Protein AF-A0A2U1P3Z8-F1 (afdb_monomer_lite)

Secondary structure (DSSP, 8-state):
-TTTHHHHHHHHHHHHHHHHHHHHHHHHHTTSTTHHHHHHHHHHHHHHHHHHHTTSPPPB-TTS-B---HHHHHHHHHHHHHHHHHHHHHHHHHHHSS-SS-HHHHTHHHHHHHHHHHHHHHHHHHHHSPPTTS---HHHHHHHHHHHHHHHHHHHHHHHHHHHHHHTTS----SS-S----GGG---------------------------------------TTTTHHHHTTHHHHHHHHHHHHHHHGGGSSSS-TT--HHHHHHHHHHHHHHHHHHHHHHHHHHHHHHH------THHHHHHHHHHHHTHHHHHHTTTS-TT---SHHHHHHHHHHTTS-----SSTTS-HHHHTTS-HHHHHHHHHHHHHHHHHHHHHHHHHHHHHHHHHHHHHB-TTTSSSB--EEEETT----B-HHHHTT-SB-TTT--B--EEEE--S-----------SPPPS-HHHHHHHHHHHHHHHHHHHHHHHHHHHHHHT--S------HHHHHHHHTPBPSSSTT-SBSSHHHHHHHHHT--TTS--S-SSS--HHHHHHHHHHHHHHHHHTT--TTT----GGGGGGGTS-GGGPPTTHHHHHHHHHHHHHHTT----TT-HHHHHHHHHHHHHHHHS-HHHHTTS--GGGGGGGG-SS--HHHHGGG--TTSSBTTBHHHHHHHHHHH--HHHHHHHHHHHHHHTT-S-TTS--SS--SSS--HHHHHHHHHHHHHHTT-GGG-HHHHHHHHHHHHHT--TT---SSTT-SS--HHHHHHHHHHHHHTT----GGGGGGGEETTEE-SSTT-----HHHHHHHHHHHTTPPTT-HHHHHHHHHHHHHHHHHHHTT----SSEE-S-HHHHHHHHHHS-TTT--HHHHHHHHHHH--TT--EEESSSEE--TTTS-HHHHHHHHHHHHHHHHHHHHHHHHHHHHHHHT---GGGHHHHHHHHHHHHHHS--GGGHHHHHHHHHHHHHHHHHHHHHTSTT--HHHHHHHHHHHH-TT-------TTHHHHHHHHHHHHHHHHHHHHHH----HHHHHHHTT-GGGTTT---GGGTTTTSS--HHHHHHHHHHHHHHHHHHHHTTS---HHHHHHHHHHHHTT---SSHHHH-HHHHHHHHHHHHHHHHHHH-TTS---HHHHHHHHHHHHHHH---TT---HHHHHHHHHHHHHHHHHHHS-HHHHHHHHIIIIIS---

InterPro domains:
  IPR001841 Zinc finger, RING-type [PS50089] (400-435)
  IPR001841 Zinc finger, RING-type [SM00184] (400-434)
  IPR001906 Terpene synthase, N-terminal domain [PF01397] (657-872)
  IPR008930 Terpenoid cyclases/protein prenyltransferase alpha-alpha toroid [SSF48239] (502-582)
  IPR008930 Terpenoid cyclases/protein prenyltransferase alpha-alpha toroid [SSF48239] (668-897)
  IPR008949 Isoprenoid synthase domain superfamily [G3DSA:1.10.600.10] (926-1214)
  IPR008949 Isoprenoid synthase domain superfamily [SSF48576] (912-1054)
  IPR013083 Zinc finger, RING/FYVE/PHD-type [G3DSA:3.30.40.10] (374-445)
  IPR019396 Transmembrane Fragile-X-F-associated protein [PF10269] (37-272)
  IPR036965 Terpene synthase, N-terminal domain superfamily [G3DSA:1.50.10.130] (487-924)
  IPR050148 Terpene synthase-like [PTHR31739] (482-1212)

pLDDT: mean 71.17, std 22.82, range [20.58, 98.5]

Organism: Artemisia annua (NCBI:txid35608)

Structure (mmCIF, N/CA/C/O backbone):
data_AF-A0A2U1P3Z8-F1
#
_entry.id   AF-A0A2U1P3Z8-F1
#
loop_
_atom_site.group_PDB
_atom_site.id
_atom_site.type_symbol
_atom_site.label_atom_id
_atom_site.label_alt_id
_atom_site.label_comp_id
_atom_site.label_asym_id
_atom_site.label_entity_id
_atom_site.label_seq_id
_atom_site.pdbx_PDB_ins_code
_atom_site.Cartn_x
_atom_site.Cartn_y
_atom_site.Cartn_z
_atom_site.occupancy
_atom_site.B_iso_or_equiv
_atom_site.auth_seq_id
_atom_site.auth_comp_id
_atom_site.auth_asym_id
_atom_site.auth_atom_id
_atom_site.pdbx_PDB_model_num
ATOM 1 N N . MET A 1 1 ? 6.548 68.077 -10.797 1.00 31.86 1 MET A N 1
ATOM 2 C CA . MET A 1 1 ? 7.084 68.105 -9.412 1.00 31.86 1 MET A CA 1
ATOM 3 C C . MET A 1 1 ? 6.502 69.211 -8.514 1.00 31.86 1 MET A C 1
ATOM 5 O O . MET A 1 1 ? 6.362 68.967 -7.325 1.00 31.86 1 MET A O 1
ATOM 9 N N . ALA A 1 2 ? 6.045 70.367 -9.019 1.00 26.73 2 ALA A N 1
ATOM 10 C CA . ALA A 1 2 ? 5.420 71.408 -8.175 1.00 26.73 2 ALA A CA 1
ATOM 11 C C . ALA A 1 2 ? 3.993 71.084 -7.656 1.00 26.73 2 ALA A C 1
ATOM 13 O O . ALA A 1 2 ? 3.567 71.629 -6.643 1.00 26.73 2 ALA A O 1
ATOM 14 N N . HIS A 1 3 ? 3.268 70.148 -8.283 1.00 24.98 3 HIS A N 1
ATOM 15 C CA . HIS A 1 3 ? 1.907 69.772 -7.858 1.00 24.98 3 HIS A CA 1
ATOM 16 C C . HIS A 1 3 ? 1.846 68.781 -6.677 1.00 24.98 3 HIS A C 1
ATOM 18 O O . HIS A 1 3 ? 0.781 68.594 -6.092 1.00 24.98 3 HIS A O 1
ATOM 24 N N . TRP A 1 4 ? 2.977 68.169 -6.302 1.00 29.59 4 TRP A N 1
ATOM 25 C CA . TRP A 1 4 ? 3.056 67.166 -5.226 1.00 29.59 4 TRP A CA 1
ATOM 26 C C . TRP A 1 4 ? 3.612 67.722 -3.904 1.00 29.59 4 TRP A C 1
ATOM 28 O O . TRP A 1 4 ? 3.201 67.271 -2.834 1.00 29.59 4 TRP A O 1
ATOM 38 N N . GLY A 1 5 ? 4.431 68.781 -3.944 1.00 29.20 5 GLY A N 1
ATOM 39 C CA . GLY A 1 5 ? 4.893 69.490 -2.738 1.00 29.20 5 GLY A CA 1
ATOM 40 C C . GLY A 1 5 ? 3.760 70.143 -1.927 1.00 29.20 5 GLY A C 1
ATOM 41 O O . GLY A 1 5 ? 3.872 70.308 -0.714 1.00 29.20 5 GLY A O 1
ATOM 42 N N . PHE A 1 6 ? 2.621 70.430 -2.567 1.00 27.19 6 PHE A N 1
ATOM 43 C CA . PHE A 1 6 ? 1.450 71.038 -1.924 1.00 27.19 6 PHE A CA 1
ATOM 44 C C . PHE A 1 6 ? 0.571 70.043 -1.136 1.00 27.19 6 PHE A C 1
ATOM 46 O O . PHE A 1 6 ? -0.261 70.464 -0.331 1.00 27.19 6 PHE A O 1
ATOM 53 N N . ARG A 1 7 ? 0.739 68.722 -1.330 1.00 29.92 7 ARG A N 1
ATOM 54 C CA . ARG A 1 7 ? 0.010 67.688 -0.561 1.00 29.92 7 ARG A CA 1
ATOM 55 C C . ARG A 1 7 ? 0.730 67.305 0.734 1.00 29.92 7 ARG A C 1
ATOM 57 O O . ARG A 1 7 ? 0.077 67.175 1.767 1.00 29.92 7 ARG A O 1
ATOM 64 N N . LEU A 1 8 ? 2.061 67.224 0.728 1.00 30.48 8 LEU A N 1
ATOM 65 C CA . LEU A 1 8 ? 2.856 66.881 1.920 1.00 30.48 8 LEU A CA 1
ATOM 66 C C . LEU A 1 8 ? 2.805 67.963 3.016 1.00 30.48 8 LEU A C 1
ATOM 68 O O . LEU A 1 8 ? 2.735 67.631 4.201 1.00 30.48 8 LEU A O 1
ATOM 72 N N . SER A 1 9 ? 2.744 69.251 2.653 1.00 30.84 9 SER A N 1
ATOM 73 C CA . SER A 1 9 ? 2.569 70.331 3.640 1.00 30.84 9 SER A CA 1
ATOM 74 C C . SER A 1 9 ? 1.167 70.332 4.264 1.00 30.84 9 SER A C 1
ATOM 76 O O . SER A 1 9 ? 1.042 70.506 5.475 1.00 30.84 9 SER A O 1
ATOM 78 N N . LYS A 1 10 ? 0.117 70.033 3.481 1.00 33.22 10 LYS A N 1
ATOM 79 C CA . LYS A 1 10 ? -1.251 69.829 3.993 1.00 33.22 10 LYS A CA 1
ATOM 80 C C . LYS A 1 10 ? -1.338 68.652 4.966 1.00 33.22 10 LYS A C 1
ATOM 82 O O . LYS A 1 10 ? -2.007 68.776 5.984 1.00 33.22 10 LYS A O 1
ATOM 87 N N . THR A 1 11 ? -0.597 67.572 4.714 1.00 37.16 11 THR A N 1
ATOM 88 C CA . THR A 1 11 ? -0.601 66.374 5.574 1.00 37.16 11 THR A CA 1
ATOM 89 C C . THR A 1 11 ? 0.051 66.654 6.938 1.00 37.16 11 THR A C 1
ATOM 91 O O . THR A 1 11 ? -0.507 66.299 7.972 1.00 37.16 11 THR A O 1
ATOM 94 N N . LYS A 1 12 ? 1.174 67.394 6.984 1.00 35.19 12 LYS A N 1
ATOM 95 C CA . LYS A 1 12 ? 1.782 67.864 8.252 1.00 35.19 12 LYS A CA 1
ATOM 96 C C . LYS A 1 12 ? 0.867 68.817 9.035 1.00 35.19 12 LYS A C 1
ATOM 98 O O . LYS A 1 12 ? 0.820 68.759 10.263 1.00 35.19 12 LYS A O 1
ATOM 103 N N . VAL A 1 13 ? 0.127 69.683 8.338 1.00 37.91 13 VAL A N 1
ATOM 104 C CA . VAL A 1 13 ? -0.835 70.612 8.957 1.00 37.91 13 VAL A CA 1
ATOM 105 C C . VAL A 1 13 ? -2.068 69.874 9.497 1.00 37.91 13 VAL A C 1
ATOM 107 O O . VAL A 1 13 ? -2.564 70.242 10.561 1.00 37.91 13 VAL A O 1
ATOM 110 N N . GLU A 1 14 ? -2.539 68.822 8.823 1.00 39.34 14 GLU A N 1
ATOM 111 C CA . GLU A 1 14 ? -3.653 67.981 9.284 1.00 39.34 14 GLU A CA 1
ATOM 112 C C . GLU A 1 14 ? -3.278 67.108 10.487 1.00 39.34 14 GLU A C 1
ATOM 114 O O . GLU A 1 14 ? -4.043 67.073 11.451 1.00 39.34 14 GLU A O 1
ATOM 119 N N . VAL A 1 15 ? -2.077 66.518 10.516 1.00 38.97 15 VAL A N 1
ATOM 120 C CA . VAL A 1 15 ? -1.568 65.770 11.685 1.00 38.97 15 VAL A CA 1
ATOM 121 C C . VAL A 1 15 ? -1.475 66.677 12.919 1.00 38.97 15 VAL A C 1
ATOM 123 O O . VAL A 1 15 ? -2.036 66.353 13.963 1.00 38.97 15 VAL A O 1
ATOM 126 N N . GLY A 1 16 ? -0.916 67.886 12.789 1.00 39.03 16 GLY A N 1
ATOM 127 C CA . GLY A 1 16 ? -0.881 68.869 13.885 1.00 39.03 16 GLY A CA 1
ATOM 128 C C . GLY A 1 16 ? -2.251 69.464 14.270 1.00 39.03 16 GLY A C 1
ATOM 129 O O . GLY A 1 16 ? -2.375 70.168 15.282 1.00 39.03 16 GLY A O 1
ATOM 130 N N . ARG A 1 17 ? -3.301 69.232 13.468 1.00 40.62 17 ARG A N 1
ATOM 131 C CA . ARG A 1 17 ? -4.697 69.593 13.777 1.00 40.62 17 ARG A CA 1
ATOM 132 C C . ARG A 1 17 ? -5.398 68.451 14.514 1.00 40.62 17 ARG A C 1
ATOM 134 O O . ARG A 1 17 ? -6.093 68.724 15.489 1.00 40.62 17 ARG A O 1
ATOM 141 N N . ILE A 1 18 ? -5.145 67.205 14.114 1.00 42.19 18 ILE A N 1
ATOM 142 C CA . ILE A 1 18 ? -5.595 65.981 14.793 1.00 42.19 18 ILE A CA 1
ATOM 143 C C . ILE A 1 18 ? -4.967 65.885 16.189 1.00 42.19 18 ILE A C 1
ATOM 145 O O . ILE A 1 18 ? -5.701 65.719 17.157 1.00 42.19 18 ILE A O 1
ATOM 149 N N . GLU A 1 19 ? -3.661 66.132 16.337 1.00 41.91 19 GLU A N 1
ATOM 150 C CA . GLU A 1 19 ? -2.987 66.177 17.647 1.00 41.91 19 GLU A CA 1
ATOM 151 C C . GLU A 1 19 ? -3.601 67.231 18.585 1.00 41.91 19 GLU A C 1
ATOM 153 O O . GLU A 1 19 ? -3.807 66.973 19.770 1.00 41.91 19 GLU A O 1
ATOM 158 N N . ARG A 1 20 ? -3.980 68.409 18.066 1.00 44.94 20 ARG A N 1
ATOM 159 C CA . ARG A 1 20 ? -4.660 69.459 18.851 1.00 44.94 20 ARG A CA 1
ATOM 160 C C . ARG A 1 20 ? -6.109 69.118 19.204 1.00 44.94 20 ARG A C 1
ATOM 162 O O . ARG A 1 20 ? -6.581 69.528 20.266 1.00 44.94 20 ARG A O 1
ATOM 169 N N . ILE A 1 21 ? -6.815 68.390 18.338 1.00 47.25 21 ILE A N 1
ATOM 170 C CA . ILE A 1 21 ? -8.168 67.885 18.607 1.00 47.25 21 ILE A CA 1
ATOM 171 C C . ILE A 1 21 ? -8.102 66.792 19.675 1.00 47.25 21 ILE A C 1
ATOM 173 O O . ILE A 1 21 ? -8.837 66.887 20.653 1.00 47.25 21 ILE A O 1
ATOM 177 N N . MET A 1 22 ? -7.168 65.844 19.562 1.00 41.19 22 MET A N 1
ATOM 178 C CA . MET A 1 22 ? -6.909 64.808 20.567 1.00 41.19 22 MET A CA 1
ATOM 179 C C . MET A 1 22 ? -6.456 65.404 21.904 1.00 41.19 22 MET A C 1
ATOM 181 O O . MET A 1 22 ? -6.920 64.958 22.947 1.00 41.19 22 MET A O 1
ATOM 185 N N . TYR A 1 23 ? -5.648 66.469 21.898 1.00 44.66 23 TYR A N 1
ATOM 186 C CA . TYR A 1 23 ? -5.269 67.210 23.107 1.00 44.66 23 TYR A CA 1
ATOM 187 C C . TYR A 1 23 ? -6.479 67.880 23.784 1.00 44.66 23 TYR A C 1
ATOM 189 O O . TYR A 1 23 ? -6.663 67.764 24.995 1.00 44.66 23 TYR A O 1
ATOM 197 N N . LYS A 1 24 ? -7.366 68.531 23.015 1.00 45.19 24 LYS A N 1
ATOM 198 C CA . LYS A 1 24 ? -8.609 69.123 23.550 1.00 45.19 24 LYS A CA 1
ATOM 199 C C . LYS A 1 24 ? -9.623 68.071 24.015 1.00 45.19 24 LYS A C 1
ATOM 201 O O . LYS A 1 24 ? -10.325 68.318 24.996 1.00 45.19 24 LYS A O 1
ATOM 206 N N . PHE A 1 25 ? -9.701 66.923 23.342 1.00 47.19 25 PHE A N 1
ATOM 207 C CA . PHE A 1 25 ? -10.557 65.799 23.734 1.00 47.19 25 PHE A CA 1
ATOM 208 C C . PHE A 1 25 ? -10.022 65.121 25.006 1.00 47.19 25 PHE A C 1
ATOM 210 O O . PHE A 1 25 ? -10.767 64.958 25.970 1.00 47.19 25 PHE A O 1
ATOM 217 N N . GLY A 1 26 ? -8.716 64.842 25.067 1.00 43.22 26 GLY A N 1
ATOM 218 C CA . GLY A 1 26 ? -8.029 64.266 26.226 1.00 43.22 26 GLY A CA 1
ATOM 219 C C . GLY A 1 26 ? -8.114 65.142 27.479 1.00 43.22 26 GLY A C 1
ATOM 220 O O . GLY A 1 26 ? -8.424 64.639 28.556 1.00 43.22 26 GLY A O 1
ATOM 221 N N . CYS A 1 27 ? -7.959 66.465 27.347 1.00 43.47 27 CYS A N 1
ATOM 222 C CA . CYS A 1 27 ? -8.132 67.396 28.469 1.00 43.47 27 CYS A CA 1
ATOM 223 C C . CYS A 1 27 ? -9.586 67.491 28.969 1.00 43.47 27 CYS A C 1
ATOM 225 O O . CYS A 1 27 ? -9.796 67.701 30.161 1.00 43.47 27 CYS A O 1
ATOM 227 N N . LYS A 1 28 ? -10.597 67.303 28.102 1.00 45.34 28 LYS A N 1
ATOM 228 C CA . LYS A 1 28 ? -12.017 67.252 28.512 1.00 45.34 28 LYS A CA 1
ATOM 229 C C . LYS A 1 28 ? -12.404 65.924 29.173 1.00 45.34 28 LYS A C 1
ATOM 231 O O . LYS A 1 28 ? -13.257 65.916 30.054 1.00 45.34 28 LYS A O 1
ATOM 236 N N . LEU A 1 29 ? -11.768 64.817 28.788 1.00 43.97 29 LEU A N 1
ATOM 237 C CA . LEU A 1 29 ? -11.979 63.496 29.392 1.00 43.97 29 LEU A CA 1
ATOM 238 C C . LEU A 1 29 ? -11.252 63.314 30.742 1.00 43.97 29 LEU A C 1
ATOM 240 O O . LEU A 1 29 ? -11.633 62.445 31.518 1.00 43.97 29 LEU A O 1
ATOM 244 N N . ALA A 1 30 ? -10.272 64.152 31.087 1.00 40.91 30 ALA A N 1
ATOM 245 C CA . ALA A 1 30 ? -9.436 64.013 32.289 1.00 40.91 30 ALA A CA 1
ATOM 246 C C . ALA A 1 30 ? -10.121 64.306 33.654 1.00 40.91 30 ALA A C 1
ATOM 248 O O . ALA A 1 30 ? -9.448 64.292 34.685 1.00 40.91 30 ALA A O 1
ATOM 249 N N . SER A 1 31 ? -11.436 64.558 33.700 1.00 45.25 31 SER A N 1
ATOM 250 C CA . SER A 1 31 ? -12.157 64.989 34.916 1.00 45.25 31 SER A CA 1
ATOM 251 C C . SER A 1 31 ? -12.690 63.853 35.820 1.00 45.25 31 SER A C 1
ATOM 253 O O . SER A 1 31 ? -13.350 64.142 36.817 1.00 45.25 31 SER A O 1
ATOM 255 N N . ILE A 1 32 ? -12.440 62.569 35.523 1.00 51.41 32 ILE A N 1
ATOM 256 C CA . ILE A 1 32 ? -12.967 61.427 36.309 1.00 51.41 32 ILE A CA 1
ATOM 257 C C . ILE A 1 32 ? -11.825 60.462 36.681 1.00 51.41 32 ILE A C 1
ATOM 259 O O . ILE A 1 32 ? -11.015 60.098 35.833 1.00 51.41 32 ILE A O 1
ATOM 263 N N . ARG A 1 33 ? -11.746 60.042 37.958 1.00 49.31 33 ARG A N 1
ATOM 264 C CA . ARG A 1 33 ? -10.599 59.338 38.591 1.00 49.31 33 ARG A CA 1
ATOM 265 C C . ARG A 1 33 ? -10.062 58.106 37.839 1.00 49.31 33 ARG A C 1
ATOM 267 O O . ARG A 1 33 ? -8.851 57.905 37.836 1.00 49.31 33 ARG A O 1
ATOM 274 N N . ILE A 1 34 ? -10.914 57.318 37.178 1.00 51.34 34 ILE A N 1
ATOM 275 C CA . ILE A 1 34 ? -10.508 56.120 36.409 1.00 51.34 34 ILE A CA 1
ATOM 276 C C . ILE A 1 34 ? -9.745 56.491 35.118 1.00 51.34 34 ILE A C 1
ATOM 278 O O . ILE A 1 34 ? -8.896 55.734 34.651 1.00 51.34 34 ILE A O 1
ATOM 282 N N . LYS A 1 35 ? -9.937 57.710 34.597 1.00 50.84 35 LYS A N 1
ATOM 283 C CA . LYS A 1 35 ? -9.361 58.179 33.326 1.00 50.84 35 LYS A CA 1
ATOM 284 C C . LYS A 1 35 ? -7.888 58.593 33.417 1.00 50.84 35 LYS A C 1
ATOM 286 O O . LYS A 1 35 ? -7.249 58.755 32.390 1.00 50.84 35 LYS A O 1
ATOM 291 N N . ARG A 1 36 ? -7.288 58.715 34.608 1.00 53.78 36 ARG A N 1
ATOM 292 C CA . ARG A 1 36 ? -5.839 59.002 34.737 1.00 53.78 36 ARG A CA 1
ATOM 293 C C . ARG A 1 36 ? -4.951 57.764 34.604 1.00 53.78 36 ARG A C 1
ATOM 295 O O . ARG A 1 36 ? -3.841 57.884 34.103 1.00 53.78 36 ARG A O 1
ATOM 302 N N . ILE A 1 37 ? -5.433 56.601 35.039 1.00 56.62 37 ILE A N 1
ATOM 303 C CA . ILE A 1 37 ? -4.624 55.373 35.130 1.00 56.62 37 ILE A CA 1
ATOM 304 C C . ILE A 1 37 ? -4.444 54.724 33.753 1.00 56.62 37 ILE A C 1
ATOM 306 O O . ILE A 1 37 ? -3.357 54.255 33.441 1.00 56.62 37 ILE A O 1
ATOM 310 N N . VAL A 1 38 ? -5.484 54.753 32.914 1.00 55.78 38 VAL A N 1
ATOM 311 C CA . VAL A 1 38 ? -5.453 54.133 31.577 1.00 55.78 38 VAL A CA 1
ATOM 312 C C . VAL A 1 38 ? -4.895 55.090 30.517 1.00 55.78 38 VAL A C 1
ATOM 314 O O . VAL A 1 38 ? -4.105 54.686 29.675 1.00 55.78 38 VAL A O 1
ATOM 317 N N . PHE A 1 39 ? -5.243 56.381 30.568 1.00 55.47 39 PHE A N 1
ATOM 318 C CA . PHE A 1 39 ? -4.934 57.307 29.470 1.00 55.47 39 PHE A CA 1
ATOM 319 C C . PHE A 1 39 ? -3.538 57.935 29.560 1.00 55.47 39 PHE A C 1
ATOM 321 O O . PHE A 1 39 ? -2.990 58.329 28.534 1.00 55.47 39 PHE A O 1
ATOM 328 N N . PHE A 1 40 ? -2.948 58.050 30.756 1.00 60.91 40 PHE A N 1
ATOM 329 C CA . PHE A 1 40 ? -1.621 58.656 30.914 1.00 60.91 40 PHE A CA 1
ATOM 330 C C . PHE A 1 40 ? -0.487 57.791 30.326 1.00 60.91 40 PHE A C 1
ATOM 332 O O . PHE A 1 40 ? 0.316 58.349 29.577 1.00 60.91 40 PHE A O 1
ATOM 339 N N . PRO A 1 41 ? -0.422 56.461 30.562 1.00 59.53 41 PRO A N 1
ATOM 340 C CA . PRO A 1 41 ? 0.585 55.596 29.936 1.00 59.53 41 PRO A CA 1
ATOM 341 C C . PRO A 1 41 ? 0.445 55.540 28.413 1.00 59.53 41 PRO A C 1
ATOM 343 O O . PRO A 1 41 ? 1.442 55.644 27.702 1.00 59.53 41 PRO A O 1
ATOM 346 N N . LEU A 1 42 ? -0.796 55.469 27.924 1.00 56.94 42 LEU A N 1
ATOM 347 C CA . LEU A 1 42 ? -1.133 55.482 26.500 1.00 56.94 42 LEU A CA 1
ATOM 348 C C . LEU A 1 42 ? -0.654 56.783 25.834 1.00 56.94 42 LEU A C 1
ATOM 350 O O . LEU A 1 42 ? 0.054 56.773 24.831 1.00 56.94 42 LEU A O 1
ATOM 354 N N . PHE A 1 43 ? -0.956 57.929 26.452 1.00 59.41 43 PHE A N 1
ATOM 355 C CA . PHE A 1 43 ? -0.505 59.237 25.981 1.00 59.41 43 PHE A CA 1
ATOM 356 C C . PHE A 1 43 ? 1.028 59.375 25.994 1.00 59.41 43 PHE A C 1
ATOM 358 O O . PHE A 1 43 ? 1.602 59.892 25.034 1.00 59.41 43 PHE A O 1
ATOM 365 N N . LEU A 1 44 ? 1.703 58.890 27.046 1.00 58.25 44 LEU A N 1
ATOM 366 C CA . LEU A 1 44 ? 3.168 58.913 27.149 1.00 58.25 44 LEU A CA 1
ATOM 367 C C . LEU A 1 44 ? 3.823 58.037 26.069 1.00 58.25 44 LEU A C 1
ATOM 369 O O . LEU A 1 44 ? 4.800 58.454 25.448 1.00 58.25 44 LEU A O 1
ATOM 373 N N . PHE A 1 45 ? 3.249 56.859 25.809 1.00 59.59 45 PHE A N 1
ATOM 374 C CA . PHE A 1 45 ? 3.668 55.950 24.746 1.00 59.59 45 PHE A CA 1
ATOM 375 C C . PHE A 1 45 ? 3.607 56.619 23.374 1.00 59.59 45 PHE A C 1
ATOM 377 O O . PHE A 1 45 ? 4.610 56.645 22.661 1.00 59.59 45 PHE A O 1
ATOM 384 N N . HIS A 1 46 ? 2.494 57.269 23.033 1.00 53.94 46 HIS A N 1
ATOM 385 C CA . HIS A 1 46 ? 2.380 57.970 21.754 1.00 53.94 46 HIS A CA 1
ATOM 386 C C . HIS A 1 46 ? 3.312 59.181 21.648 1.00 53.94 46 HIS A C 1
ATOM 388 O O . HIS A 1 46 ? 3.900 59.387 20.590 1.00 53.94 46 HIS A O 1
ATOM 394 N N . LEU A 1 47 ? 3.513 59.951 22.724 1.00 53.47 47 LEU A N 1
ATOM 395 C CA . LEU A 1 47 ? 4.414 61.109 22.712 1.00 53.47 47 LEU A CA 1
ATOM 396 C C . LEU A 1 47 ? 5.879 60.706 22.448 1.00 53.47 47 LEU A C 1
ATOM 398 O O . LEU A 1 47 ? 6.589 61.402 21.718 1.00 53.47 47 LEU A O 1
ATOM 402 N N . VAL A 1 48 ? 6.323 59.586 23.028 1.00 54.16 48 VAL A N 1
ATOM 403 C CA . VAL A 1 48 ? 7.695 59.065 22.893 1.00 54.16 48 VAL A CA 1
ATOM 404 C C . VAL A 1 48 ? 7.892 58.368 21.542 1.00 54.16 48 VAL A C 1
ATOM 406 O O . VAL A 1 48 ? 8.874 58.643 20.851 1.00 54.16 48 VAL A O 1
ATOM 409 N N . VAL A 1 49 ? 6.939 57.535 21.112 1.00 50.59 49 VAL A N 1
ATOM 410 C CA . VAL A 1 49 ? 7.021 56.790 19.843 1.00 50.59 49 VAL A CA 1
ATOM 411 C C . VAL A 1 49 ? 6.844 57.708 18.628 1.00 50.59 49 VAL A C 1
ATOM 413 O O . VAL A 1 49 ? 7.578 57.565 17.648 1.00 50.59 49 VAL A O 1
ATOM 416 N N . ALA A 1 50 ? 5.943 58.697 18.685 1.00 44.22 50 ALA A N 1
ATOM 417 C CA . ALA A 1 50 ? 5.774 59.669 17.603 1.00 44.22 50 ALA A CA 1
ATOM 418 C C . ALA A 1 50 ? 7.040 60.526 17.415 1.00 44.22 50 ALA A C 1
ATOM 420 O O . ALA A 1 50 ? 7.517 60.680 16.292 1.00 44.22 50 ALA A O 1
ATOM 421 N N . ARG A 1 51 ? 7.665 61.016 18.497 1.00 42.91 51 ARG A N 1
ATOM 422 C CA . ARG A 1 51 ? 8.937 61.758 18.387 1.00 42.91 51 ARG A CA 1
ATOM 423 C C . ARG A 1 51 ? 10.108 60.891 17.912 1.00 42.91 51 ARG A C 1
ATOM 425 O O . ARG A 1 51 ? 10.964 61.396 17.189 1.00 42.91 51 ARG A O 1
ATOM 432 N N . GLY A 1 52 ? 10.133 59.605 18.270 1.00 42.72 52 GLY A N 1
ATOM 433 C CA . GLY A 1 52 ? 11.159 58.662 17.817 1.00 42.72 52 GLY A CA 1
ATOM 434 C C . GLY A 1 52 ? 11.074 58.304 16.327 1.00 42.72 52 GLY A C 1
ATOM 435 O O . GLY A 1 52 ? 12.111 58.149 15.687 1.00 42.72 52 GLY A O 1
ATOM 436 N N . ARG A 1 53 ? 9.863 58.215 15.752 1.00 40.53 53 ARG A N 1
ATOM 437 C CA . ARG A 1 53 ? 9.646 57.744 14.367 1.00 40.53 53 ARG A CA 1
ATOM 438 C C . ARG A 1 53 ? 9.578 58.841 13.299 1.00 40.53 53 ARG A C 1
ATOM 440 O O . ARG A 1 53 ? 10.011 58.598 12.180 1.00 40.53 53 ARG A O 1
ATOM 447 N N . PHE A 1 54 ? 9.129 60.061 13.610 1.00 33.91 54 PHE A N 1
ATOM 448 C CA . PHE A 1 54 ? 9.041 61.153 12.614 1.00 33.91 54 PHE A CA 1
ATOM 449 C C . PHE A 1 54 ? 10.377 61.867 12.310 1.00 33.91 54 PHE A C 1
ATOM 451 O O . PHE A 1 54 ? 10.384 62.922 11.674 1.00 33.91 54 PHE A O 1
ATOM 458 N N . SER A 1 55 ? 11.502 61.291 12.743 1.00 35.19 55 SER A N 1
ATOM 459 C CA . SER A 1 55 ? 12.857 61.807 12.495 1.00 35.19 55 SER A CA 1
ATOM 460 C C . SER A 1 55 ? 13.602 61.064 11.377 1.00 35.19 55 SER A C 1
ATOM 462 O O . SER A 1 55 ? 14.734 61.427 11.069 1.00 35.19 55 SER A O 1
ATOM 464 N N . LEU A 1 56 ? 13.005 60.021 10.787 1.00 32.41 56 LEU A N 1
ATOM 465 C CA . LEU A 1 56 ? 13.632 59.205 9.744 1.00 32.41 56 LEU A CA 1
ATOM 466 C C . LEU A 1 56 ? 13.086 59.585 8.354 1.00 32.41 56 LEU A C 1
ATOM 468 O O . LEU A 1 56 ? 11.875 59.786 8.217 1.00 32.41 56 LEU A O 1
ATOM 472 N N . PRO A 1 57 ? 13.945 59.723 7.326 1.00 32.53 57 PRO A N 1
ATOM 473 C CA . PRO A 1 57 ? 13.493 59.903 5.950 1.00 32.53 57 PRO A CA 1
ATOM 474 C C . PRO A 1 57 ? 12.727 58.659 5.476 1.00 32.53 57 PRO A C 1
ATOM 476 O O . PRO A 1 57 ? 13.004 57.545 5.913 1.00 32.53 57 PRO A O 1
ATOM 479 N N . ALA A 1 58 ? 11.732 58.859 4.607 1.00 36.66 58 ALA A N 1
ATOM 480 C CA . ALA A 1 58 ? 11.010 57.748 3.994 1.00 36.66 58 ALA A CA 1
ATOM 481 C C . ALA A 1 58 ? 11.963 56.925 3.098 1.00 36.66 58 ALA A C 1
ATOM 483 O O . ALA A 1 58 ? 12.834 57.525 2.463 1.00 36.66 58 ALA A O 1
ATOM 484 N N . PRO A 1 59 ? 11.802 55.594 3.040 1.00 37.72 59 PRO A N 1
ATOM 485 C CA . PRO A 1 59 ? 12.676 54.715 2.269 1.00 37.72 59 PRO A CA 1
ATOM 486 C C . PRO A 1 59 ? 12.539 54.956 0.761 1.00 37.72 59 PRO A C 1
ATOM 488 O O . PRO A 1 59 ? 11.473 55.323 0.252 1.00 37.72 59 PRO A O 1
ATOM 491 N N . SER A 1 60 ? 13.649 54.778 0.053 1.00 37.12 60 SER A N 1
ATOM 492 C CA . SER A 1 60 ? 13.769 54.929 -1.396 1.00 37.12 60 SER A CA 1
ATOM 493 C C . SER A 1 60 ? 13.308 53.652 -2.095 1.00 37.12 60 SER A C 1
ATOM 495 O O . SER A 1 60 ? 13.960 52.626 -1.975 1.00 37.12 60 SER A O 1
ATOM 497 N N . ALA A 1 61 ? 12.201 53.701 -2.843 1.00 44.84 61 ALA A N 1
ATOM 498 C CA . ALA A 1 61 ? 11.770 52.542 -3.622 1.00 44.84 61 ALA A CA 1
ATOM 499 C C . ALA A 1 61 ? 12.713 52.300 -4.822 1.00 44.84 61 ALA A C 1
ATOM 501 O O . ALA A 1 61 ? 13.350 53.252 -5.297 1.00 44.84 61 ALA A O 1
ATOM 502 N N . PRO A 1 62 ? 12.747 51.073 -5.380 1.00 42.19 62 PRO A N 1
ATOM 503 C CA . PRO A 1 62 ? 13.469 50.800 -6.616 1.00 42.19 62 PRO A CA 1
ATOM 504 C C . PRO A 1 62 ? 13.010 51.762 -7.722 1.00 42.19 62 PRO A C 1
ATOM 506 O O . PRO A 1 62 ? 11.816 52.043 -7.860 1.00 42.19 62 PRO A O 1
ATOM 509 N N . ARG A 1 63 ? 13.957 52.255 -8.531 1.00 48.09 63 ARG A N 1
ATOM 510 C CA . ARG A 1 63 ? 13.742 53.226 -9.630 1.00 48.09 63 ARG A CA 1
ATOM 511 C C . ARG A 1 63 ? 13.438 54.677 -9.196 1.00 48.09 63 ARG A C 1
ATOM 513 O O . ARG A 1 63 ? 12.634 55.353 -9.840 1.00 48.09 63 ARG A O 1
ATOM 520 N N . ASP A 1 64 ? 14.066 55.170 -8.123 1.00 43.78 64 ASP A N 1
ATOM 521 C CA . ASP A 1 64 ? 14.039 56.582 -7.666 1.00 43.78 64 ASP A CA 1
ATOM 522 C C . ASP A 1 64 ? 12.649 57.167 -7.320 1.00 43.78 64 ASP A C 1
ATOM 524 O O . ASP A 1 64 ? 12.462 58.384 -7.158 1.00 43.78 64 ASP A O 1
ATOM 528 N N . ARG A 1 65 ? 11.631 56.316 -7.149 1.00 47.47 65 ARG A N 1
ATOM 529 C CA . ARG A 1 65 ? 10.284 56.759 -6.770 1.00 47.47 65 ARG A CA 1
ATOM 530 C C . ARG A 1 65 ? 10.178 56.848 -5.248 1.00 47.47 65 ARG A C 1
ATOM 532 O O . ARG A 1 65 ? 10.243 55.857 -4.536 1.00 47.47 65 ARG A O 1
ATOM 539 N N . HIS A 1 66 ? 9.988 58.058 -4.731 1.00 47.84 66 HIS A N 1
ATOM 540 C CA . HIS A 1 66 ? 9.832 58.281 -3.293 1.00 47.84 66 HIS A CA 1
ATOM 541 C C . HIS A 1 66 ? 8.455 57.771 -2.834 1.00 47.84 66 HIS A C 1
ATOM 543 O O . HIS A 1 66 ? 7.427 58.281 -3.291 1.00 47.84 66 HIS A O 1
ATOM 549 N N . TRP A 1 67 ? 8.427 56.782 -1.936 1.00 51.53 67 TRP A N 1
ATOM 550 C CA . TRP A 1 67 ? 7.202 56.136 -1.458 1.00 51.53 67 TRP A CA 1
ATOM 551 C C . TRP A 1 67 ? 6.973 56.393 0.034 1.00 51.53 67 TRP A C 1
ATOM 553 O O . TRP A 1 67 ? 7.885 56.284 0.846 1.00 51.53 67 TRP A O 1
ATOM 563 N N . ALA A 1 68 ? 5.735 56.717 0.411 1.00 53.06 68 ALA A N 1
ATOM 564 C CA . ALA A 1 68 ? 5.333 56.848 1.808 1.00 53.06 68 ALA A CA 1
ATOM 565 C C . ALA A 1 68 ? 3.988 56.130 2.011 1.00 53.06 68 ALA A C 1
ATOM 567 O O . ALA A 1 68 ? 2.977 56.605 1.479 1.00 53.06 68 ALA A O 1
ATOM 568 N N . PRO A 1 69 ? 3.944 55.007 2.753 1.00 54.56 69 PRO A N 1
ATOM 569 C CA . PRO A 1 69 ? 2.694 54.310 3.017 1.00 54.56 69 PRO A CA 1
ATOM 570 C C . PRO A 1 69 ? 1.763 55.195 3.846 1.00 54.56 69 PRO A C 1
ATOM 572 O O . PRO A 1 69 ? 2.138 55.701 4.908 1.00 54.56 69 PRO A O 1
ATOM 575 N N . CYS A 1 70 ? 0.533 55.395 3.376 1.00 58.06 70 CYS A N 1
ATOM 576 C CA . CYS A 1 70 ? -0.433 56.222 4.084 1.00 58.06 70 CYS A CA 1
ATOM 577 C C . CYS A 1 70 ? -0.937 55.542 5.369 1.00 58.06 70 CYS A C 1
ATOM 579 O O . CYS A 1 70 ? -1.184 56.243 6.353 1.00 58.06 70 CYS A O 1
ATOM 581 N N . HIS A 1 71 ? -0.980 54.202 5.423 1.00 56.91 71 HIS A N 1
ATOM 582 C CA . HIS A 1 71 ? -1.326 53.432 6.625 1.00 56.91 71 HIS A CA 1
ATOM 583 C C . HIS A 1 71 ? -0.358 53.682 7.791 1.00 56.91 71 HIS A C 1
ATOM 585 O O . HIS A 1 71 ? -0.790 53.716 8.941 1.00 56.91 71 HIS A O 1
ATOM 591 N N . ALA A 1 72 ? 0.924 53.950 7.517 1.00 54.09 72 ALA A N 1
ATOM 592 C CA . ALA A 1 72 ? 1.907 54.286 8.549 1.00 54.09 72 ALA A CA 1
ATOM 593 C C . ALA A 1 72 ? 1.615 55.643 9.224 1.00 54.09 72 ALA A C 1
ATOM 595 O O . ALA A 1 72 ? 1.997 55.865 10.372 1.00 54.09 72 ALA A O 1
ATOM 596 N N . ILE A 1 73 ? 0.900 56.539 8.532 1.00 58.00 73 ILE A N 1
ATOM 597 C CA . ILE A 1 73 ? 0.498 57.858 9.041 1.00 58.00 73 ILE A CA 1
ATOM 598 C C . ILE A 1 73 ? -0.832 57.766 9.803 1.00 58.00 73 ILE A C 1
ATOM 600 O O . ILE A 1 73 ? -0.975 58.371 10.865 1.00 58.00 73 ILE A O 1
ATOM 604 N N . VAL A 1 74 ? -1.809 57.015 9.278 1.00 56.97 74 VAL A N 1
ATOM 605 C CA . VAL A 1 74 ? -3.171 56.953 9.849 1.00 56.97 74 VAL A CA 1
ATOM 606 C C . VAL A 1 74 ? -3.374 55.838 10.874 1.00 56.97 74 VAL A C 1
ATOM 608 O O . VAL A 1 74 ? -4.315 55.912 11.661 1.00 56.97 74 VAL A O 1
ATOM 611 N N . GLY A 1 75 ? -2.491 54.838 10.918 1.00 58.47 75 GLY A N 1
ATOM 612 C CA . GLY A 1 75 ? -2.661 53.667 11.776 1.00 58.47 75 GLY A CA 1
ATOM 613 C C . GLY A 1 75 ? -2.674 53.980 13.260 1.00 58.47 75 GLY A C 1
ATOM 614 O O . GLY A 1 75 ? -3.542 53.510 13.989 1.00 58.47 75 GLY A O 1
ATOM 615 N N . MET A 1 76 ? -1.770 54.852 13.703 1.00 56.28 76 MET A N 1
ATOM 616 C CA . MET A 1 76 ? -1.718 55.251 15.106 1.00 56.28 76 MET A CA 1
ATOM 617 C C . MET A 1 76 ? -2.982 56.028 15.539 1.00 56.28 76 MET A C 1
ATOM 619 O O . MET A 1 76 ? -3.612 55.616 16.512 1.00 56.28 76 MET A O 1
ATOM 623 N N . PRO A 1 77 ? -3.433 57.086 14.827 1.00 59.19 77 PRO A N 1
ATOM 624 C CA . PRO A 1 77 ? -4.705 57.747 15.131 1.00 59.19 77 PRO A CA 1
ATOM 625 C C . PRO A 1 77 ? -5.926 56.814 15.150 1.00 59.19 77 PRO A C 1
ATOM 627 O O . PRO A 1 77 ? -6.803 56.988 15.996 1.00 59.19 77 PRO A O 1
ATOM 630 N N . LEU A 1 78 ? -5.998 55.840 14.235 1.00 62.19 78 LEU A N 1
ATOM 631 C CA . LEU A 1 78 ? -7.135 54.920 14.121 1.00 62.19 78 LEU A CA 1
ATOM 632 C C . LEU A 1 78 ? -7.173 53.889 15.254 1.00 62.19 78 LEU A C 1
ATOM 634 O O . LEU A 1 78 ? -8.239 53.660 15.823 1.00 62.19 78 LEU A O 1
ATOM 638 N N . LEU A 1 79 ? -6.024 53.327 15.638 1.00 63.69 79 LEU A N 1
ATOM 639 C CA . LEU A 1 79 ? -5.932 52.420 16.786 1.00 63.69 79 LEU A CA 1
ATOM 640 C C . LEU A 1 79 ? -6.287 53.134 18.094 1.00 63.69 79 LEU A C 1
ATOM 642 O O . LEU A 1 79 ? -7.052 52.607 18.898 1.00 63.69 79 LEU A O 1
ATOM 646 N N . VAL A 1 80 ? -5.829 54.377 18.268 1.00 63.44 80 VAL A N 1
ATOM 647 C CA . VAL A 1 80 ? -6.212 55.183 19.433 1.00 63.44 80 VAL A CA 1
ATOM 648 C C . VAL A 1 80 ? -7.708 55.487 19.421 1.00 63.44 80 VAL A C 1
ATOM 650 O O . VAL A 1 80 ? -8.363 55.383 20.453 1.00 63.44 80 VAL A O 1
ATOM 653 N N . ALA A 1 81 ? -8.283 55.831 18.267 1.00 67.94 81 ALA A N 1
ATOM 654 C CA . ALA A 1 81 ? -9.724 56.042 18.162 1.00 67.94 81 ALA A CA 1
ATOM 655 C C . ALA A 1 81 ? -10.520 54.780 18.540 1.00 67.94 81 ALA A C 1
ATOM 657 O O . ALA A 1 81 ? -11.512 54.897 19.259 1.00 67.94 81 ALA A O 1
ATOM 658 N N . PHE A 1 82 ? -10.067 53.592 18.125 1.00 76.00 82 PHE A N 1
ATOM 659 C CA . PHE A 1 82 ? -10.661 52.314 18.526 1.00 76.00 82 PHE A CA 1
ATOM 660 C C . PHE A 1 82 ? -10.602 52.109 20.047 1.00 76.00 82 PHE A C 1
ATOM 662 O O . PHE A 1 82 ? -11.640 51.902 20.675 1.00 76.00 82 PHE A O 1
ATOM 669 N N . GLU A 1 83 ? -9.420 52.233 20.657 1.00 68.56 83 GLU A N 1
ATOM 670 C CA . GLU A 1 83 ? -9.243 52.038 22.103 1.00 68.56 83 GLU A CA 1
ATOM 671 C C . GLU A 1 83 ? -10.079 53.034 22.926 1.00 68.56 83 GLU A C 1
ATOM 673 O O . GLU A 1 83 ? -10.697 52.661 23.926 1.00 68.56 83 GLU A O 1
ATOM 678 N N . LEU A 1 84 ? -10.171 54.289 22.474 1.00 68.75 84 LEU A N 1
ATOM 679 C CA . LEU A 1 84 ? -10.991 55.326 23.101 1.00 68.75 84 LEU A CA 1
ATOM 680 C C . LEU A 1 84 ? -12.488 55.018 23.013 1.00 68.75 84 LEU A C 1
ATOM 682 O O . LEU A 1 84 ? -13.194 55.127 24.017 1.00 68.75 84 LEU A O 1
ATOM 686 N N . LEU A 1 85 ? -12.980 54.646 21.829 1.00 72.19 85 LEU A N 1
ATOM 687 C CA . LEU A 1 85 ? -14.390 54.313 21.626 1.00 72.19 85 LEU A CA 1
ATOM 688 C C . LEU A 1 85 ? -14.778 53.051 22.399 1.00 72.19 85 LEU A C 1
ATOM 690 O O . LEU A 1 85 ? -15.853 53.022 22.996 1.00 72.19 85 LEU A O 1
ATOM 694 N N . LEU A 1 86 ? -13.890 52.055 22.462 1.00 73.31 86 LEU A N 1
ATOM 695 C CA . LEU A 1 86 ? -14.099 50.838 23.241 1.00 73.31 86 LEU A CA 1
ATOM 696 C C . LEU A 1 86 ? -14.154 51.146 24.739 1.00 73.31 86 LEU A C 1
ATOM 698 O O . LEU A 1 86 ? -15.035 50.652 25.436 1.00 73.31 86 LEU A O 1
ATOM 702 N N . CYS A 1 87 ? -13.280 52.024 25.235 1.00 68.62 87 CYS A N 1
ATOM 703 C CA . CYS A 1 87 ? -13.342 52.477 26.623 1.00 68.62 87 CYS A CA 1
ATOM 704 C C . CYS A 1 87 ? -14.648 53.223 26.930 1.00 68.62 87 CYS A C 1
ATOM 706 O O . CYS A 1 87 ? -15.264 52.963 27.960 1.00 68.62 87 CYS A O 1
ATOM 708 N N . VAL A 1 88 ? -15.094 54.128 26.049 1.00 70.19 88 VAL A N 1
ATOM 709 C CA . VAL A 1 88 ? -16.363 54.863 26.219 1.00 70.19 88 VAL A CA 1
ATOM 710 C C . VAL A 1 88 ? -17.554 53.907 26.204 1.00 70.19 88 VAL A C 1
ATOM 712 O O . VAL A 1 88 ? -18.449 54.034 27.040 1.00 70.19 88 VAL A O 1
ATOM 715 N N . PHE A 1 89 ? -17.547 52.928 25.298 1.00 72.69 89 PHE A N 1
ATOM 716 C CA . PHE A 1 89 ? -18.549 51.871 25.236 1.00 72.69 89 PHE A CA 1
ATOM 717 C C . PHE A 1 89 ? -18.617 51.102 26.556 1.00 72.69 89 PHE A C 1
ATOM 719 O O . PHE A 1 89 ? -19.652 51.114 27.221 1.00 72.69 89 PHE A O 1
ATOM 726 N N . LEU A 1 90 ? -17.500 50.518 26.987 1.00 68.50 90 LEU A N 1
ATOM 727 C CA . LEU A 1 90 ? -17.443 49.699 28.193 1.00 68.50 90 LEU A CA 1
ATOM 728 C C . LEU A 1 90 ? -17.782 50.501 29.460 1.00 68.50 90 LEU A C 1
ATOM 730 O O . LEU A 1 90 ? -18.527 50.015 30.305 1.00 68.50 90 LEU A O 1
ATOM 734 N N . GLU A 1 91 ? -17.309 51.747 29.584 1.00 67.00 91 GLU A N 1
ATOM 735 C CA . GLU A 1 91 ? -17.634 52.623 30.720 1.00 67.00 91 GLU A CA 1
ATOM 736 C C . GLU A 1 91 ? -19.123 53.000 30.736 1.00 6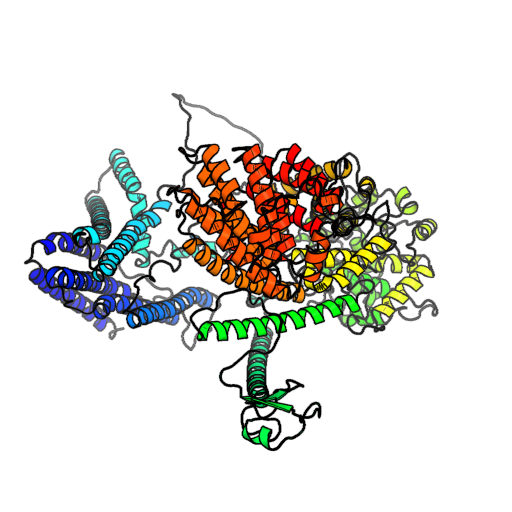7.00 91 GLU A C 1
ATOM 738 O O . GLU A 1 91 ? -19.747 52.984 31.795 1.00 67.00 91 GLU A O 1
ATOM 743 N N . SER A 1 92 ? -19.724 53.293 29.577 1.00 65.75 92 SER A N 1
ATOM 744 C CA . SER A 1 92 ? -21.154 53.616 29.492 1.00 65.75 92 SER A CA 1
ATOM 745 C C . SER A 1 92 ? -22.044 52.431 29.860 1.00 65.75 92 SER A C 1
ATOM 747 O O . SER A 1 92 ? -22.982 52.587 30.640 1.00 65.75 92 SER A O 1
ATOM 749 N N . VAL A 1 93 ? -21.702 51.226 29.401 1.00 64.88 93 VAL A N 1
ATOM 750 C CA . VAL A 1 93 ? -22.433 50.014 29.775 1.00 64.88 93 VAL A CA 1
ATOM 751 C C . VAL A 1 93 ? -22.228 49.695 31.260 1.00 64.88 93 VAL A C 1
ATOM 753 O O . VAL A 1 93 ? -23.183 49.334 31.943 1.00 64.88 93 VAL A O 1
ATOM 756 N N . TYR A 1 94 ? -21.023 49.905 31.796 1.00 63.81 94 TYR A N 1
ATOM 757 C CA . TYR A 1 94 ? -20.712 49.633 33.201 1.00 63.81 94 TYR A CA 1
ATOM 758 C C . TYR A 1 94 ? -21.376 50.621 34.179 1.00 63.81 94 TYR A C 1
ATOM 760 O O . TYR A 1 94 ? -21.895 50.209 35.215 1.00 63.81 94 TYR A O 1
ATOM 768 N N . VAL A 1 95 ? -21.381 51.923 33.868 1.00 61.69 95 VAL A N 1
ATOM 769 C CA . VAL A 1 95 ? -21.875 52.984 34.771 1.00 61.69 95 VAL A CA 1
ATOM 770 C C . VAL A 1 95 ? -23.347 53.323 34.528 1.00 61.69 95 VAL A C 1
ATOM 772 O O . VAL A 1 95 ? -24.096 53.508 35.484 1.00 61.69 95 VAL A O 1
ATOM 775 N N . LEU A 1 96 ? -23.773 53.420 33.265 1.00 57.38 96 LEU A N 1
ATOM 776 C CA . LEU A 1 96 ? -25.116 53.879 32.885 1.00 57.38 96 LEU A CA 1
ATOM 777 C C . LEU A 1 96 ? -26.064 52.723 32.528 1.00 57.38 96 LEU A C 1
ATOM 779 O O . LEU A 1 96 ? -27.243 52.971 32.289 1.00 57.38 96 LEU A O 1
ATOM 783 N N . LYS A 1 97 ? -25.570 51.473 32.486 1.00 59.69 97 LYS A N 1
ATOM 784 C CA . LYS A 1 97 ? -26.300 50.262 32.046 1.00 59.69 97 LYS A CA 1
ATOM 785 C C . LYS A 1 97 ? -26.899 50.339 30.634 1.00 59.69 97 LYS A C 1
ATOM 787 O O . LYS A 1 97 ? -27.658 49.458 30.242 1.00 59.69 97 LYS A O 1
ATOM 792 N N . VAL A 1 98 ? -26.540 51.363 29.861 1.00 62.19 98 VAL A N 1
ATOM 793 C CA . VAL A 1 98 ? -26.963 51.581 28.475 1.00 62.19 98 VAL A CA 1
ATOM 794 C C . VAL A 1 98 ? -25.730 52.021 27.677 1.00 62.19 98 VAL A C 1
ATOM 796 O O . VAL A 1 98 ? -25.026 52.931 28.125 1.00 62.19 98 VAL A O 1
ATOM 799 N N . PRO A 1 99 ? -25.433 51.399 26.521 1.00 64.62 99 PRO A N 1
ATOM 800 C CA . PRO A 1 99 ? -24.282 51.769 25.706 1.00 64.62 99 PRO A CA 1
ATOM 801 C C . PRO A 1 99 ? -24.458 53.177 25.122 1.00 64.62 99 PRO A C 1
ATOM 803 O O . PRO A 1 99 ? -25.447 53.467 24.453 1.00 64.62 99 PRO A O 1
ATOM 806 N N . ALA A 1 100 ? -23.483 54.057 25.350 1.00 65.75 100 ALA A N 1
ATOM 807 C CA . ALA A 1 100 ? -23.470 55.420 24.813 1.00 65.75 100 ALA A CA 1
ATOM 808 C C . ALA A 1 100 ? -23.116 55.474 23.316 1.00 65.75 100 ALA A C 1
ATOM 810 O O . ALA A 1 100 ? -23.364 56.481 22.656 1.00 65.75 100 ALA A O 1
ATOM 811 N N . VAL A 1 101 ? -22.504 54.412 22.789 1.00 71.31 101 VAL A N 1
ATOM 812 C CA . VAL A 1 101 ? -22.084 54.264 21.391 1.00 71.31 101 VAL A CA 1
ATOM 813 C C . VAL A 1 101 ? -22.369 52.819 20.978 1.00 71.31 101 VAL A C 1
ATOM 815 O O . VAL A 1 101 ? -22.253 51.925 21.803 1.00 71.31 101 VAL A O 1
ATOM 818 N N . ASP A 1 102 ? -22.770 52.557 19.736 1.00 73.94 102 ASP A N 1
ATOM 819 C CA . ASP A 1 102 ? -22.945 51.179 19.256 1.00 73.94 102 ASP A CA 1
ATOM 820 C C . ASP A 1 102 ? -21.571 50.505 19.081 1.00 73.94 102 ASP A C 1
ATOM 822 O O . ASP A 1 102 ? -20.626 51.128 18.588 1.00 73.94 102 ASP A O 1
ATOM 826 N N . LEU A 1 103 ? -21.449 49.224 19.436 1.00 70.62 103 LEU A N 1
ATOM 827 C CA . LEU A 1 103 ? -20.227 48.446 19.229 1.00 70.62 103 LEU A CA 1
ATOM 828 C C . LEU A 1 103 ? -19.799 48.437 17.746 1.00 70.62 103 LEU A C 1
ATOM 830 O O . LEU A 1 103 ? -18.610 48.467 17.446 1.00 70.62 103 LEU A O 1
ATOM 834 N N . LYS A 1 104 ? -20.744 48.519 16.802 1.00 70.56 104 LYS A N 1
ATOM 835 C CA . LYS A 1 104 ? -20.452 48.678 15.366 1.00 70.56 104 LYS A CA 1
ATOM 836 C C . LYS A 1 104 ? -19.662 49.954 15.063 1.00 70.56 104 LYS A C 1
ATOM 838 O O . LYS A 1 104 ? -18.791 49.948 14.199 1.00 70.56 104 LYS A O 1
ATOM 843 N N . ILE A 1 105 ? -19.933 51.040 15.791 1.00 74.75 105 ILE A N 1
ATOM 844 C CA . ILE A 1 105 ? -19.206 52.312 15.659 1.00 74.75 105 ILE A CA 1
ATOM 845 C C . ILE A 1 105 ? -17.824 52.200 16.310 1.00 74.75 105 ILE A C 1
ATOM 847 O O . ILE A 1 105 ? -16.858 52.751 15.785 1.00 74.75 105 ILE A O 1
ATOM 851 N N . VAL A 1 106 ? -17.710 51.451 17.413 1.00 72.50 106 VAL A N 1
ATOM 852 C CA . VAL A 1 106 ? -16.435 51.220 18.108 1.00 72.50 106 VAL A CA 1
ATOM 853 C C . VAL A 1 106 ? -15.401 50.570 17.190 1.00 72.50 106 VAL A C 1
ATOM 855 O O . VAL A 1 106 ? -14.256 51.000 17.203 1.00 72.50 106 VAL A O 1
ATOM 858 N N . PHE A 1 107 ? -15.792 49.590 16.370 1.00 75.69 107 PHE A N 1
ATOM 859 C CA . PHE A 1 107 ? -14.884 48.849 15.480 1.00 75.69 107 PHE A CA 1
ATOM 860 C C . PHE A 1 107 ? -14.611 49.525 14.124 1.00 75.69 107 PHE A C 1
ATOM 862 O O . PHE A 1 107 ? -13.722 49.092 13.388 1.00 75.69 107 PHE A O 1
ATOM 869 N N . LEU A 1 108 ? -15.314 50.611 13.793 1.00 74.75 108 LEU A N 1
ATOM 870 C CA . LEU A 1 108 ? -15.135 51.329 12.528 1.00 74.75 108 LEU A CA 1
ATOM 871 C C . LEU A 1 108 ? -13.691 51.833 12.287 1.00 74.75 108 LEU A C 1
ATOM 873 O O . LEU A 1 108 ? -13.231 51.746 11.148 1.00 74.75 108 LEU A O 1
ATOM 877 N N . PRO A 1 109 ? -12.933 52.312 13.299 1.00 76.06 109 PRO A N 1
ATOM 878 C CA . PRO A 1 109 ? -11.538 52.706 13.106 1.00 76.06 109 PRO A CA 1
ATOM 879 C C . PRO A 1 109 ? -10.609 51.543 12.732 1.00 76.06 109 PRO A C 1
ATOM 881 O O . PRO A 1 109 ? -9.688 51.754 11.947 1.00 76.06 109 PRO A O 1
ATOM 884 N N . LEU A 1 110 ? -10.855 50.324 13.234 1.00 68.56 110 LEU A N 1
ATOM 885 C CA . LEU A 1 110 ? -10.086 49.132 12.845 1.00 68.56 110 LEU A CA 1
ATOM 886 C C . LEU A 1 110 ? -10.372 48.740 11.395 1.00 68.56 110 LEU A C 1
ATOM 888 O O . LEU A 1 110 ? -9.438 48.530 10.627 1.00 68.56 110 LEU A O 1
ATOM 892 N N . LEU A 1 111 ? -11.645 48.755 10.988 1.00 71.88 111 LEU A N 1
ATOM 893 C CA . LEU A 1 111 ? -12.022 48.496 9.597 1.00 71.88 111 LEU A CA 1
ATOM 894 C C . LEU A 1 111 ? -11.413 49.539 8.644 1.00 71.88 111 LEU A C 1
ATOM 896 O O . LEU A 1 111 ? -10.882 49.198 7.589 1.00 71.88 111 LEU A O 1
ATOM 900 N N . ALA A 1 112 ? -11.440 50.820 9.024 1.00 72.31 112 ALA A N 1
ATOM 901 C CA . ALA A 1 112 ? -10.807 51.888 8.251 1.00 72.31 112 ALA A CA 1
ATOM 902 C C . ALA A 1 112 ? -9.286 51.694 8.134 1.00 72.31 112 ALA A C 1
ATOM 904 O O . ALA A 1 112 ? -8.694 52.022 7.103 1.00 72.31 112 ALA A O 1
ATOM 905 N N . PHE A 1 113 ? -8.657 51.145 9.173 1.00 68.94 113 PHE A N 1
ATOM 906 C CA . PHE A 1 113 ? -7.233 50.852 9.164 1.00 68.94 113 PHE A CA 1
ATOM 907 C C . PHE A 1 113 ? -6.896 49.680 8.239 1.00 68.94 113 PHE A C 1
ATOM 909 O O . PHE A 1 113 ? -5.996 49.808 7.413 1.00 68.94 113 PHE A O 1
ATOM 916 N N . GLU A 1 114 ? -7.663 48.589 8.295 1.00 65.31 114 GLU A N 1
ATOM 917 C CA . GLU A 1 114 ? -7.532 47.446 7.380 1.00 65.31 114 GLU A CA 1
ATOM 918 C C . GLU A 1 114 ? -7.666 47.875 5.912 1.00 65.31 114 GLU A C 1
ATOM 920 O O . GLU A 1 114 ? -6.838 47.517 5.072 1.00 65.31 114 GLU A O 1
ATOM 925 N N . VAL A 1 115 ? -8.648 48.729 5.604 1.00 71.12 115 VAL A N 1
ATOM 926 C CA . VAL A 1 115 ? -8.827 49.290 4.257 1.00 71.12 115 VAL A CA 1
ATOM 927 C C . VAL A 1 115 ? -7.624 50.142 3.834 1.00 71.12 115 VAL A C 1
ATOM 929 O O . VAL A 1 115 ? -7.195 50.053 2.684 1.00 71.12 115 VAL A O 1
ATOM 932 N N . ALA A 1 116 ? -7.039 50.938 4.736 1.00 66.88 116 ALA A N 1
ATOM 933 C CA . ALA A 1 116 ? -5.862 51.751 4.418 1.00 66.88 116 ALA A CA 1
ATOM 934 C C . ALA A 1 116 ? -4.644 50.893 4.026 1.00 66.88 116 ALA A C 1
ATOM 936 O O . ALA A 1 116 ? -3.929 51.233 3.082 1.00 66.88 116 ALA A O 1
ATOM 937 N N . ILE A 1 117 ? -4.437 49.758 4.698 1.00 60.72 117 ILE A N 1
ATOM 938 C CA . ILE A 1 117 ? -3.359 48.811 4.374 1.00 60.72 117 ILE A CA 1
ATOM 939 C C . ILE A 1 117 ? -3.625 48.133 3.024 1.00 60.72 117 ILE A C 1
ATOM 941 O O . ILE A 1 117 ? -2.714 48.030 2.203 1.00 60.72 117 ILE A O 1
ATOM 945 N N . LEU A 1 118 ? -4.870 47.709 2.758 1.00 66.25 118 LEU A N 1
ATOM 946 C CA . LEU A 1 118 ? -5.242 47.109 1.472 1.00 66.25 118 LEU A CA 1
ATOM 947 C C . LEU A 1 118 ? -4.963 48.084 0.322 1.00 66.25 118 LEU A C 1
ATOM 949 O O . LEU A 1 118 ? -4.370 47.699 -0.685 1.00 66.25 118 LEU A O 1
ATOM 953 N N . VAL A 1 119 ? -5.350 49.352 0.486 1.00 67.88 119 VAL A N 1
ATOM 954 C CA . VAL A 1 119 ? -5.112 50.403 -0.512 1.00 67.88 119 VAL A CA 1
ATOM 955 C C . VAL A 1 119 ? -3.619 50.595 -0.766 1.00 67.88 119 VAL A C 1
ATOM 957 O O . VAL A 1 119 ? -3.220 50.702 -1.924 1.00 67.88 119 VAL A O 1
ATOM 960 N N . ASP A 1 120 ? -2.786 50.615 0.274 1.00 60.25 120 ASP A N 1
ATOM 961 C CA . ASP A 1 120 ? -1.341 50.760 0.092 1.00 60.25 120 ASP A CA 1
ATOM 962 C C . ASP A 1 120 ? -0.709 49.539 -0.582 1.00 60.25 120 ASP A C 1
ATOM 964 O O . ASP A 1 120 ? 0.104 49.721 -1.486 1.00 60.25 120 ASP A O 1
ATOM 968 N N . ASN A 1 121 ? -1.131 48.317 -0.240 1.00 58.84 121 ASN A N 1
ATOM 969 C CA . ASN A 1 121 ? -0.651 47.099 -0.902 1.00 58.84 121 ASN A CA 1
ATOM 970 C C . ASN A 1 121 ? -1.057 47.048 -2.384 1.00 58.84 121 ASN A C 1
ATOM 972 O O . ASN A 1 121 ? -0.223 46.745 -3.235 1.00 58.84 121 ASN A O 1
ATOM 976 N N . VAL A 1 122 ? -2.292 47.436 -2.725 1.00 64.25 122 VAL A N 1
ATOM 977 C CA . VAL A 1 122 ? -2.749 47.518 -4.126 1.00 64.25 122 VAL A CA 1
ATOM 978 C C . VAL A 1 122 ? -1.983 48.595 -4.894 1.00 64.25 122 VAL A C 1
ATOM 980 O O . VAL A 1 122 ? -1.576 48.378 -6.037 1.00 64.25 122 VAL A O 1
ATOM 983 N N . ARG A 1 123 ? -1.752 49.766 -4.286 1.00 63.88 123 ARG A N 1
ATOM 984 C CA . ARG A 1 123 ? -0.964 50.825 -4.931 1.00 63.88 123 ARG A CA 1
ATOM 985 C C . ARG A 1 123 ? 0.494 50.410 -5.117 1.00 63.88 123 ARG A C 1
ATOM 987 O O . ARG A 1 123 ? 1.082 50.800 -6.119 1.00 63.88 123 ARG A O 1
ATOM 994 N N . MET A 1 124 ? 1.055 49.633 -4.193 1.00 60.41 124 MET A N 1
ATOM 995 C CA . MET A 1 124 ? 2.417 49.115 -4.299 1.00 60.41 124 MET A CA 1
ATOM 996 C C . MET A 1 124 ? 2.526 48.053 -5.399 1.00 60.41 124 MET A C 1
ATOM 998 O O . MET A 1 124 ? 3.415 48.163 -6.234 1.00 60.41 124 MET A O 1
ATOM 1002 N N . CYS A 1 125 ? 1.557 47.131 -5.507 1.00 61.34 125 CYS A N 1
ATOM 1003 C CA . CYS A 1 125 ? 1.455 46.208 -6.648 1.00 61.34 125 CYS A CA 1
ATOM 1004 C C . CYS A 1 125 ? 1.420 46.974 -7.975 1.00 61.34 125 CYS A C 1
ATOM 1006 O O . CYS A 1 125 ? 2.166 46.667 -8.895 1.00 61.34 125 CYS A O 1
ATOM 1008 N N . LYS A 1 126 ? 0.596 48.027 -8.058 1.00 63.75 126 LYS A N 1
ATOM 1009 C CA . LYS A 1 126 ? 0.491 48.860 -9.262 1.00 63.75 126 LYS A CA 1
ATOM 1010 C C . LYS A 1 126 ? 1.768 49.654 -9.565 1.00 63.75 126 LYS A C 1
ATOM 1012 O O . LYS A 1 126 ? 2.030 49.942 -10.723 1.00 63.75 126 LYS A O 1
ATOM 1017 N N . ALA A 1 127 ? 2.531 50.043 -8.545 1.00 60.31 127 ALA A N 1
ATOM 1018 C CA . ALA A 1 127 ? 3.778 50.787 -8.713 1.00 60.31 127 ALA A CA 1
ATOM 1019 C C . ALA A 1 127 ? 4.956 49.900 -9.144 1.00 60.31 127 ALA A C 1
ATOM 1021 O O . ALA A 1 127 ? 5.872 50.412 -9.786 1.00 60.31 127 ALA A O 1
ATOM 1022 N N . LEU A 1 128 ? 4.918 48.615 -8.779 1.00 56.34 128 LEU A N 1
ATOM 1023 C CA . LEU A 1 128 ? 5.898 47.591 -9.146 1.00 56.34 128 LEU A CA 1
ATOM 1024 C C . LEU A 1 128 ? 5.601 46.950 -10.519 1.00 56.34 128 LEU A C 1
ATOM 1026 O O . LEU A 1 128 ? 6.494 46.365 -11.125 1.00 56.34 128 LEU A O 1
ATOM 1030 N N . LEU A 1 129 ? 4.376 47.098 -11.040 1.00 56.00 129 LEU A N 1
ATOM 1031 C CA . LEU A 1 129 ? 4.048 46.751 -12.425 1.00 56.00 129 LEU A CA 1
ATOM 1032 C C . LEU A 1 129 ? 4.670 47.777 -13.401 1.00 56.00 129 LEU A C 1
ATOM 1034 O O . LEU A 1 129 ? 4.644 48.981 -13.113 1.00 56.00 129 LEU A O 1
ATOM 1038 N N . PRO A 1 130 ? 5.215 47.344 -14.553 1.00 55.50 130 PRO A N 1
ATOM 1039 C CA . PRO A 1 130 ? 5.741 48.254 -15.567 1.00 55.50 130 PRO A CA 1
ATOM 1040 C C . PRO A 1 130 ? 4.645 49.183 -16.105 1.00 55.50 130 PRO A C 1
ATOM 1042 O O . PRO A 1 130 ? 3.460 48.848 -16.080 1.00 55.50 130 PRO A O 1
ATOM 1045 N N . GLY A 1 131 ? 5.035 50.372 -16.575 1.00 55.56 131 GLY A N 1
ATOM 1046 C CA . GLY A 1 131 ? 4.106 51.265 -17.276 1.00 55.56 131 GLY A CA 1
ATOM 1047 C C . GLY A 1 131 ? 3.655 50.667 -18.610 1.00 55.56 131 GLY A C 1
ATOM 1048 O O . GLY A 1 131 ? 4.314 49.769 -19.121 1.00 55.56 131 GLY A O 1
ATOM 1049 N N . ASP A 1 132 ? 2.572 51.197 -19.187 1.00 50.09 132 ASP A N 1
ATOM 1050 C CA . ASP A 1 132 ? 1.909 50.652 -20.389 1.00 50.09 132 ASP A CA 1
ATOM 1051 C C . ASP A 1 132 ? 2.831 50.477 -21.627 1.00 50.09 132 ASP A C 1
ATOM 1053 O O . ASP A 1 132 ? 2.464 49.760 -22.555 1.00 50.09 132 ASP A O 1
ATOM 1057 N N . ASP A 1 133 ? 4.038 51.063 -21.619 1.00 49.59 133 ASP A N 1
ATOM 1058 C CA . ASP A 1 133 ? 5.046 50.985 -22.690 1.00 49.59 133 ASP A CA 1
ATOM 1059 C C . ASP A 1 133 ? 6.302 50.136 -22.341 1.00 49.59 133 ASP A C 1
ATOM 1061 O O . ASP A 1 133 ? 7.222 50.032 -23.155 1.00 49.59 133 ASP A O 1
ATOM 1065 N N . GLU A 1 134 ? 6.384 49.519 -21.152 1.00 52.91 134 GLU A N 1
ATOM 1066 C CA . GLU A 1 134 ? 7.500 48.644 -20.736 1.00 52.91 134 GLU A CA 1
ATOM 1067 C C . GLU A 1 134 ? 7.078 47.159 -20.722 1.00 52.91 134 GLU A C 1
ATOM 1069 O O . GLU A 1 134 ? 6.104 46.780 -20.075 1.00 52.91 134 GLU A O 1
ATOM 1074 N N . ASN A 1 135 ? 7.836 46.282 -21.395 1.00 55.06 135 ASN A N 1
ATOM 1075 C CA . ASN A 1 135 ? 7.580 44.835 -21.364 1.00 55.06 135 ASN A CA 1
ATOM 1076 C C . ASN A 1 135 ? 7.845 44.253 -19.962 1.00 55.06 135 ASN A C 1
ATOM 1078 O O . ASN A 1 135 ? 8.909 44.475 -19.384 1.00 55.06 135 ASN A O 1
ATOM 1082 N N . LEU A 1 136 ? 6.888 43.467 -19.456 1.00 53.19 136 LEU A N 1
ATOM 1083 C CA . LEU A 1 136 ? 6.959 42.737 -18.184 1.00 53.19 136 LEU A CA 1
ATOM 1084 C C . LEU A 1 136 ? 8.185 41.801 -18.170 1.00 53.19 136 LEU A C 1
ATOM 1086 O O . LEU A 1 136 ? 8.223 40.839 -18.936 1.00 53.19 136 LEU A O 1
ATOM 1090 N N . SER A 1 137 ? 9.189 42.086 -17.333 1.00 55.38 137 SER A N 1
ATOM 1091 C CA . SER A 1 137 ? 10.280 41.143 -17.050 1.00 55.38 137 SER A CA 1
ATOM 1092 C C . SER A 1 137 ? 9.859 40.168 -15.951 1.00 55.38 137 SER A C 1
ATOM 1094 O O . SER A 1 137 ? 9.130 40.552 -15.034 1.00 55.38 137 SER A O 1
ATOM 1096 N N . ASP A 1 138 ? 10.337 38.924 -16.016 1.00 50.88 138 ASP A N 1
ATOM 1097 C CA . ASP A 1 138 ? 10.011 37.887 -15.028 1.00 50.88 138 ASP A CA 1
ATOM 1098 C C . ASP A 1 138 ? 10.361 38.327 -13.597 1.00 50.88 138 ASP A C 1
ATOM 1100 O O . ASP A 1 138 ? 9.587 38.090 -12.671 1.00 50.88 138 ASP A O 1
ATOM 1104 N N . ASP A 1 139 ? 11.455 39.072 -13.418 1.00 52.88 139 ASP A N 1
ATOM 1105 C CA . ASP A 1 139 ? 11.859 39.612 -12.114 1.00 52.88 139 ASP A CA 1
ATOM 1106 C C . ASP A 1 139 ? 10.809 40.574 -11.526 1.00 52.88 139 ASP A C 1
ATOM 1108 O O . ASP A 1 139 ? 10.507 40.519 -10.336 1.00 52.88 139 ASP A O 1
ATOM 1112 N N . ALA A 1 140 ? 10.161 41.400 -12.359 1.00 54.22 140 ALA A N 1
ATOM 1113 C CA . ALA A 1 140 ? 9.101 42.303 -11.907 1.00 54.22 140 ALA A CA 1
ATOM 1114 C C . ALA A 1 140 ? 7.815 41.546 -11.516 1.00 54.22 140 ALA A C 1
ATOM 1116 O O . ALA A 1 140 ? 7.068 41.983 -10.635 1.00 54.22 140 ALA A O 1
ATOM 1117 N N . ILE A 1 141 ? 7.551 40.387 -12.133 1.00 54.84 141 ILE A N 1
ATOM 1118 C CA . ILE A 1 141 ? 6.429 39.510 -11.761 1.00 54.84 141 ILE A CA 1
ATOM 1119 C C . ILE A 1 141 ? 6.688 38.892 -10.386 1.00 54.84 141 ILE A C 1
ATOM 1121 O O . ILE A 1 141 ? 5.818 38.922 -9.516 1.00 54.84 141 ILE A O 1
ATOM 1125 N N . TRP A 1 142 ? 7.893 38.372 -10.157 1.00 53.78 142 TRP A N 1
ATOM 1126 C CA . TRP A 1 142 ? 8.239 37.753 -8.879 1.00 53.78 142 TRP A CA 1
ATOM 1127 C C . TRP A 1 142 ? 8.307 38.763 -7.728 1.00 53.78 142 TRP A C 1
ATOM 1129 O O . TRP A 1 142 ? 7.882 38.437 -6.621 1.00 53.78 142 TRP A O 1
ATOM 1139 N N . GLU A 1 143 ? 8.721 40.008 -7.983 1.00 54.00 143 GLU A N 1
ATOM 1140 C CA . GLU A 1 143 ? 8.671 41.080 -6.979 1.00 54.00 143 GLU A CA 1
ATOM 1141 C C . GLU A 1 143 ? 7.237 41.554 -6.662 1.00 54.00 143 GLU A C 1
ATOM 1143 O O . GLU A 1 143 ? 6.945 41.956 -5.533 1.00 54.00 143 GLU A O 1
ATOM 1148 N N . THR A 1 144 ? 6.305 41.481 -7.620 1.00 53.50 144 THR A N 1
ATOM 1149 C CA . THR A 1 144 ? 4.897 41.889 -7.419 1.00 53.50 144 THR A CA 1
ATOM 1150 C C . THR A 1 144 ? 4.034 40.811 -6.757 1.00 53.50 144 THR A C 1
ATOM 1152 O O . THR A 1 144 ? 3.086 41.138 -6.032 1.00 53.50 144 THR A O 1
ATOM 1155 N N . LEU A 1 145 ? 4.355 39.530 -6.964 1.00 49.81 145 LEU A N 1
ATOM 1156 C CA . LEU A 1 145 ? 3.517 38.390 -6.582 1.00 49.81 145 LEU A CA 1
ATOM 1157 C C . LEU A 1 145 ? 3.197 38.308 -5.071 1.00 49.81 145 LEU A C 1
ATOM 1159 O O . LEU A 1 145 ? 2.024 38.125 -4.729 1.00 49.81 145 LEU A O 1
ATOM 1163 N N . PRO A 1 146 ? 4.149 38.499 -4.132 1.00 50.28 146 PRO A N 1
ATOM 1164 C CA . PRO A 1 146 ? 3.850 38.446 -2.698 1.00 50.28 146 PRO A CA 1
ATOM 1165 C C . PRO A 1 146 ? 2.872 39.543 -2.261 1.00 50.28 146 PRO A C 1
ATOM 1167 O O . PRO A 1 146 ? 1.991 39.310 -1.433 1.00 50.28 146 PRO A O 1
ATOM 1170 N N . HIS A 1 147 ? 2.989 40.739 -2.841 1.00 52.72 147 HIS A N 1
ATOM 1171 C CA . HIS A 1 147 ? 2.103 41.862 -2.538 1.00 52.72 147 HIS A CA 1
ATOM 1172 C C . HIS A 1 147 ? 0.692 41.636 -3.079 1.00 52.72 147 HIS A C 1
ATOM 1174 O O . HIS A 1 147 ? -0.283 41.979 -2.408 1.00 52.72 147 HIS A O 1
ATOM 1180 N N . PHE A 1 148 ? 0.581 40.976 -4.232 1.00 53.41 148 PHE A N 1
ATOM 1181 C CA . PHE A 1 148 ? -0.694 40.583 -4.819 1.00 53.41 148 PHE A CA 1
ATOM 1182 C C . PHE A 1 148 ? -1.440 39.563 -3.940 1.00 53.41 148 PHE A C 1
ATOM 1184 O O . PHE A 1 148 ? -2.616 39.758 -3.624 1.00 53.41 148 PHE A O 1
ATOM 1191 N N . TRP A 1 149 ? -0.745 38.533 -3.445 1.00 49.50 149 TRP A N 1
ATOM 1192 C CA . TRP A 1 149 ? -1.320 37.539 -2.527 1.00 49.50 149 TRP A CA 1
ATOM 1193 C C . TRP A 1 149 ? -1.731 38.129 -1.174 1.00 49.50 149 TRP A C 1
ATOM 1195 O O . TRP A 1 149 ? -2.784 37.770 -0.632 1.00 49.50 149 TRP A O 1
ATOM 1205 N N . VAL A 1 150 ? -0.946 39.069 -0.640 1.00 54.31 150 VAL A N 1
ATOM 1206 C CA . VAL A 1 150 ? -1.313 39.810 0.575 1.00 54.31 150 VAL A CA 1
ATOM 1207 C C . VAL A 1 150 ? -2.568 40.650 0.329 1.00 54.31 150 VAL A C 1
ATOM 1209 O O . VAL A 1 150 ? -3.494 40.589 1.135 1.00 54.31 150 VAL A O 1
ATOM 1212 N N . SER A 1 151 ? -2.664 41.367 -0.795 1.00 55.91 151 SER A N 1
ATOM 1213 C CA . SER A 1 151 ? -3.870 42.125 -1.154 1.00 55.91 151 SER A CA 1
ATOM 1214 C C . SER A 1 151 ? -5.115 41.238 -1.258 1.00 55.91 151 SER A C 1
ATOM 1216 O O . SER A 1 151 ? -6.149 41.598 -0.699 1.00 55.91 151 SER A O 1
ATOM 1218 N N . ILE A 1 152 ? -5.025 40.067 -1.896 1.00 55.16 152 ILE A N 1
ATOM 1219 C CA . ILE A 1 152 ? -6.142 39.108 -1.986 1.00 55.16 152 ILE A CA 1
ATOM 1220 C C . ILE A 1 152 ? -6.555 38.617 -0.593 1.00 55.16 152 ILE A C 1
ATOM 1222 O O . ILE A 1 152 ? -7.734 38.657 -0.241 1.00 55.16 152 ILE A O 1
ATOM 1226 N N . SER A 1 153 ? -5.587 38.221 0.235 1.00 53.88 153 SER A N 1
ATOM 1227 C CA . SER A 1 153 ? -5.846 37.752 1.603 1.00 53.88 153 SER A CA 1
ATOM 1228 C C . SER A 1 153 ? -6.516 38.831 2.461 1.00 53.88 153 SER A C 1
ATOM 1230 O O . SER A 1 153 ? -7.429 38.544 3.235 1.00 53.88 153 SER A O 1
ATOM 1232 N N . MET A 1 154 ? -6.122 40.095 2.282 1.00 59.53 154 MET A N 1
ATOM 1233 C CA . MET A 1 154 ? -6.731 41.234 2.967 1.00 59.53 154 MET A CA 1
ATOM 1234 C C . MET A 1 154 ? -8.168 41.518 2.520 1.00 59.53 154 MET A C 1
ATOM 1236 O O . MET A 1 154 ? -8.970 41.949 3.344 1.00 59.53 154 MET A O 1
ATOM 1240 N N . VAL A 1 155 ? -8.529 41.255 1.259 1.00 61.53 155 VAL A N 1
ATOM 1241 C CA . VAL A 1 155 ? -9.925 41.367 0.794 1.00 61.53 155 VAL A CA 1
ATOM 1242 C C . VAL A 1 155 ? -10.813 40.355 1.518 1.00 61.53 155 VAL A C 1
ATOM 1244 O O . VAL A 1 155 ? -11.877 40.725 2.014 1.00 61.53 155 VAL A O 1
ATOM 1247 N N . PHE A 1 156 ? -10.358 39.105 1.650 1.00 52.72 156 PHE A N 1
ATOM 1248 C CA . PHE A 1 156 ? -11.076 38.088 2.424 1.00 52.72 156 PHE A CA 1
ATOM 1249 C C . PHE A 1 156 ? -11.159 38.444 3.912 1.00 52.72 156 PHE A C 1
ATOM 1251 O O . PHE A 1 156 ? -12.207 38.248 4.527 1.00 52.72 156 PHE A O 1
ATOM 1258 N N . PHE A 1 157 ? -10.097 39.021 4.481 1.00 56.44 157 PHE A N 1
ATOM 1259 C CA . PHE A 1 157 ? -10.090 39.465 5.874 1.00 56.44 157 PHE A CA 1
ATOM 1260 C C . PHE A 1 157 ? -11.080 40.612 6.121 1.00 56.44 157 PHE A C 1
ATOM 1262 O O . PHE A 1 157 ? -11.919 40.505 7.007 1.00 56.44 157 PHE A O 1
ATOM 1269 N N . ILE A 1 158 ? -11.077 41.650 5.278 1.00 64.44 158 ILE A N 1
ATOM 1270 C CA . ILE A 1 158 ? -12.039 42.762 5.360 1.00 64.44 158 ILE A CA 1
ATOM 1271 C C . ILE A 1 158 ? -13.472 42.250 5.185 1.00 64.44 158 ILE A C 1
ATOM 1273 O O . ILE A 1 158 ? -14.366 42.692 5.906 1.00 64.44 158 ILE A O 1
ATOM 1277 N N . ALA A 1 159 ? -13.702 41.299 4.270 1.00 56.19 159 ALA A N 1
ATOM 1278 C CA . ALA A 1 159 ? -15.006 40.667 4.095 1.00 56.19 159 ALA A CA 1
ATOM 1279 C C . ALA A 1 159 ? -15.445 39.916 5.362 1.00 56.19 159 ALA A C 1
ATOM 1281 O O . ALA A 1 159 ? -16.589 40.072 5.783 1.00 56.19 159 ALA A O 1
ATOM 1282 N N . ALA A 1 160 ? -14.543 39.175 6.013 1.00 55.50 160 ALA A N 1
ATOM 1283 C CA . ALA A 1 160 ? -14.811 38.502 7.283 1.00 55.50 160 ALA A CA 1
ATOM 1284 C C . ALA A 1 160 ? -15.081 39.498 8.428 1.00 55.50 160 ALA A C 1
ATOM 1286 O O . ALA A 1 160 ? -16.039 39.309 9.184 1.00 55.50 160 ALA A O 1
ATOM 1287 N N . THR A 1 161 ? -14.316 40.591 8.529 1.00 58.75 161 THR A N 1
ATOM 1288 C CA . THR A 1 161 ? -14.542 41.673 9.503 1.00 58.75 161 THR A CA 1
ATOM 1289 C C . THR A 1 161 ? -15.908 42.332 9.280 1.00 58.75 161 THR A C 1
ATOM 1291 O O . THR A 1 161 ? -16.676 42.494 10.228 1.00 58.75 161 THR A O 1
ATOM 1294 N N . LEU A 1 162 ? -16.281 42.630 8.028 1.00 58.88 162 LEU A N 1
ATOM 1295 C CA . LEU A 1 162 ? -17.609 43.147 7.662 1.00 58.88 162 LEU A CA 1
ATOM 1296 C C . LEU A 1 162 ? -18.730 42.158 7.995 1.00 58.88 162 LEU A C 1
ATOM 1298 O O . LEU A 1 162 ? -19.757 42.558 8.540 1.00 58.88 162 LEU A O 1
ATOM 1302 N N . PHE A 1 163 ? -18.534 40.869 7.709 1.00 52.62 163 PHE A N 1
ATOM 1303 C CA . PHE A 1 163 ? -19.515 39.826 8.008 1.00 52.62 163 PHE A CA 1
ATOM 1304 C C . PHE A 1 163 ? -19.716 39.665 9.520 1.00 52.62 163 PHE A C 1
ATOM 1306 O O . PHE A 1 163 ? -20.844 39.510 9.982 1.00 52.62 163 PHE A O 1
ATOM 1313 N N . THR A 1 164 ? -18.641 39.793 10.301 1.00 56.19 164 THR A N 1
ATOM 1314 C CA . THR A 1 164 ? -18.675 39.782 11.770 1.00 56.19 164 THR A CA 1
ATOM 1315 C C . THR A 1 164 ? -19.385 41.026 12.316 1.00 56.19 164 THR A C 1
ATOM 1317 O O . THR A 1 164 ? -20.243 40.909 13.189 1.00 56.19 164 THR A O 1
ATOM 1320 N N . LEU A 1 165 ? -19.128 42.211 11.744 1.00 58.88 165 LEU A N 1
ATOM 1321 C CA . LEU A 1 165 ? -19.855 43.451 12.060 1.00 58.88 165 LEU A CA 1
ATOM 1322 C C . LEU A 1 165 ? -21.356 43.361 11.744 1.00 58.88 165 LEU A C 1
ATOM 1324 O O . LEU A 1 165 ? -22.177 43.926 12.474 1.00 58.88 165 LEU A O 1
ATOM 1328 N N . LEU A 1 166 ? -21.726 42.629 10.689 1.00 55.12 166 LEU A N 1
ATOM 1329 C CA . LEU A 1 166 ? -23.115 42.380 10.299 1.00 55.12 166 LEU A CA 1
ATOM 1330 C C . LEU A 1 166 ? -23.806 41.334 11.193 1.00 55.12 166 LEU A C 1
ATOM 1332 O O . LEU A 1 166 ? -24.993 41.488 11.477 1.00 55.12 166 LEU A O 1
ATOM 1336 N N . LYS A 1 167 ? -23.078 40.319 11.683 1.00 46.81 167 LYS A N 1
ATOM 1337 C CA . LYS A 1 167 ? -23.601 39.232 12.538 1.00 46.81 167 LYS A CA 1
ATOM 1338 C C . LYS A 1 167 ? -23.623 39.525 14.046 1.00 46.81 167 LYS A C 1
ATOM 1340 O O . LYS A 1 167 ? -24.053 38.664 14.811 1.00 46.81 167 LYS A O 1
ATOM 1345 N N . LEU A 1 168 ? -23.205 40.715 14.488 1.00 48.62 168 LEU A N 1
ATOM 1346 C CA . LEU A 1 168 ? -23.109 41.109 15.904 1.00 48.62 168 LEU A CA 1
ATOM 1347 C C . LEU A 1 168 ? -24.469 41.286 16.624 1.00 48.62 168 LEU A C 1
ATOM 1349 O O . LEU A 1 168 ? -24.791 42.361 17.125 1.00 48.62 168 LEU A O 1
ATOM 1353 N N . CYS A 1 169 ? -25.240 40.201 16.737 1.00 43.81 169 CYS A N 1
ATOM 1354 C CA . CYS A 1 169 ? -26.184 39.981 17.834 1.00 43.81 169 CYS A CA 1
ATOM 1355 C C . CYS A 1 169 ? -25.870 38.719 18.658 1.00 43.81 169 CYS A C 1
ATOM 1357 O O . CYS A 1 169 ? -26.198 38.713 19.847 1.00 43.81 169 CYS A O 1
ATOM 1359 N N . GLU A 1 170 ? -25.159 37.707 18.145 1.00 42.22 170 GLU A N 1
ATOM 1360 C CA . GLU A 1 170 ? -24.850 36.493 18.923 1.00 42.22 170 GLU A CA 1
ATOM 1361 C C . GLU A 1 170 ? -23.449 35.938 18.592 1.00 42.22 170 GLU A C 1
ATOM 1363 O O . GLU A 1 170 ? -23.150 35.632 17.443 1.00 42.22 170 GLU A O 1
ATOM 1368 N N . CYS A 1 171 ? -22.612 35.824 19.635 1.00 40.75 171 CYS A N 1
ATOM 1369 C CA . CYS A 1 171 ? -21.299 35.154 19.703 1.00 40.75 171 CYS A CA 1
ATOM 1370 C C . CYS A 1 171 ? -20.079 35.872 19.079 1.00 40.75 171 CYS A C 1
ATOM 1372 O O . CYS A 1 171 ? -19.719 35.683 17.919 1.00 40.75 171 CYS A O 1
ATOM 1374 N N . PHE A 1 172 ? -19.357 36.631 19.916 1.00 40.28 172 PHE A N 1
ATOM 1375 C CA . PHE A 1 172 ? -18.011 37.148 19.633 1.00 40.28 172 PHE A CA 1
ATOM 1376 C C . PHE A 1 172 ? -16.973 36.046 19.920 1.00 40.28 172 PHE A C 1
ATOM 1378 O O . PHE A 1 172 ? -16.382 36.011 20.992 1.00 40.28 172 PHE A O 1
ATOM 1385 N N . ALA A 1 173 ? -16.776 35.111 18.987 1.00 38.22 173 ALA A N 1
ATOM 1386 C CA . ALA A 1 173 ? -15.817 34.009 19.159 1.00 38.22 173 ALA A CA 1
ATOM 1387 C C . ALA A 1 173 ? -14.998 33.695 17.892 1.00 38.22 173 ALA A C 1
ATOM 1389 O O . ALA A 1 173 ? -14.618 32.550 17.671 1.00 38.22 173 ALA A O 1
ATOM 1390 N N . PHE A 1 174 ? -14.721 34.688 17.034 1.00 37.72 174 PHE A N 1
ATOM 1391 C CA . PHE A 1 174 ? -14.080 34.419 15.736 1.00 37.72 174 PHE A CA 1
ATOM 1392 C C . PHE A 1 174 ? -12.915 35.345 15.354 1.00 37.72 174 PHE A C 1
ATOM 1394 O O . PHE A 1 174 ? -12.744 35.677 14.188 1.00 37.72 174 PHE A O 1
ATOM 1401 N N . LEU A 1 175 ? -12.080 35.757 16.315 1.00 37.88 175 LEU A N 1
ATOM 1402 C CA . LEU A 1 175 ? -10.913 36.609 16.015 1.00 37.88 175 LEU A CA 1
ATOM 1403 C C . LEU A 1 175 ? -9.546 36.054 16.457 1.00 37.88 175 LEU A C 1
ATOM 1405 O O . LEU A 1 175 ? -8.560 36.778 16.373 1.00 37.88 175 LEU A O 1
ATOM 1409 N N . VAL A 1 176 ? -9.434 34.777 16.866 1.00 37.56 176 VAL A N 1
ATOM 1410 C CA . VAL A 1 176 ? -8.147 34.208 17.352 1.00 37.56 176 VAL A CA 1
ATOM 1411 C C . VAL A 1 176 ? -7.715 32.889 16.676 1.00 37.56 176 VAL A C 1
ATOM 1413 O O . VAL A 1 176 ? -6.734 32.283 17.089 1.00 37.56 176 VAL A O 1
ATOM 1416 N N . CYS A 1 177 ? -8.339 32.446 15.576 1.00 29.02 177 CYS A N 1
ATOM 1417 C CA . CYS A 1 177 ? -7.952 31.166 14.941 1.00 29.02 177 CYS A CA 1
ATOM 1418 C C . CYS A 1 177 ? -7.490 31.233 13.476 1.00 29.02 177 CYS A C 1
ATOM 1420 O O . CYS A 1 177 ? -7.313 30.189 12.853 1.00 29.02 177 CYS A O 1
ATOM 1422 N N . THR A 1 178 ? -7.197 32.407 12.914 1.00 33.69 178 THR A N 1
ATOM 1423 C CA . THR A 1 178 ? -6.521 32.481 11.606 1.00 33.69 178 THR A CA 1
ATOM 1424 C C . THR A 1 178 ? -5.012 32.622 11.796 1.00 33.69 178 THR A C 1
ATOM 1426 O O . THR A 1 178 ? -4.519 33.732 11.950 1.00 33.69 178 THR A O 1
ATOM 1429 N N . ARG A 1 179 ? -4.300 31.485 11.831 1.00 32.94 179 ARG A N 1
ATOM 1430 C CA . ARG A 1 179 ? -2.844 31.301 11.613 1.00 32.94 179 ARG A CA 1
ATOM 1431 C C . ARG A 1 179 ? -1.981 32.581 11.662 1.00 32.94 179 ARG A C 1
ATOM 1433 O O . ARG A 1 179 ? -1.638 33.147 10.632 1.00 32.94 179 ARG A O 1
ATOM 1440 N N . TRP A 1 180 ? -1.507 32.959 12.852 1.00 34.25 180 TRP A N 1
ATOM 1441 C CA . TRP A 1 180 ? -0.349 33.864 13.015 1.00 34.25 180 TRP A CA 1
ATOM 1442 C C . TRP A 1 180 ? 0.969 33.071 13.112 1.00 34.25 180 TRP A C 1
ATOM 1444 O O . TRP A 1 180 ? 1.843 33.380 13.932 1.00 34.25 180 TRP A O 1
ATOM 1454 N N . SER A 1 181 ? 1.095 32.017 12.301 1.00 29.94 181 SER A N 1
ATOM 1455 C CA . SER A 1 181 ? 2.326 31.251 12.107 1.00 29.94 181 SER A CA 1
ATOM 1456 C C . SER A 1 181 ? 2.835 31.518 10.694 1.00 29.94 181 SER A C 1
ATOM 1458 O O . SER A 1 181 ? 2.282 30.997 9.728 1.00 29.94 181 SER A O 1
ATOM 1460 N N . ASN A 1 182 ? 3.881 32.330 10.567 1.00 30.11 182 ASN A N 1
ATOM 1461 C CA . ASN A 1 182 ? 4.739 32.249 9.394 1.00 30.11 182 ASN A CA 1
ATOM 1462 C C . ASN A 1 182 ? 5.689 31.057 9.634 1.00 30.11 182 ASN A C 1
ATOM 1464 O O . ASN A 1 182 ? 6.469 31.127 10.588 1.00 30.11 182 ASN A O 1
ATOM 1468 N N . PRO A 1 183 ? 5.622 29.964 8.853 1.00 31.05 183 PRO A N 1
ATOM 1469 C CA . PRO A 1 183 ? 6.489 28.801 9.053 1.00 31.05 183 PRO A CA 1
ATOM 1470 C C . PRO A 1 183 ? 7.973 29.109 8.793 1.00 31.05 183 PRO A C 1
ATOM 1472 O O . PRO A 1 183 ? 8.835 28.363 9.237 1.00 31.05 183 PRO A O 1
ATOM 1475 N N . ALA A 1 184 ? 8.290 30.226 8.125 1.00 31.55 184 ALA A N 1
ATOM 1476 C CA . ALA A 1 184 ? 9.652 30.575 7.717 1.00 31.55 184 ALA A CA 1
ATOM 1477 C C . ALA A 1 184 ? 10.563 31.124 8.839 1.00 31.55 184 ALA A C 1
ATOM 1479 O O . ALA A 1 184 ? 11.702 31.480 8.563 1.00 31.55 184 ALA A O 1
ATOM 1480 N N . ILE A 1 185 ? 10.081 31.220 10.085 1.00 31.86 185 ILE A N 1
ATOM 1481 C CA . ILE A 1 185 ? 10.905 31.588 11.260 1.00 31.86 185 ILE A CA 1
ATOM 1482 C C . ILE A 1 185 ? 11.223 30.347 12.125 1.00 31.86 185 ILE A C 1
ATOM 1484 O O . ILE A 1 185 ? 12.042 30.424 13.027 1.00 31.86 185 ILE A O 1
ATOM 1488 N N . HIS A 1 186 ? 10.618 29.185 11.837 1.00 34.44 186 HIS A N 1
ATOM 1489 C CA . HIS A 1 186 ? 10.714 27.968 12.664 1.00 34.44 186 HIS A CA 1
ATOM 1490 C C . HIS A 1 186 ? 11.506 26.838 12.003 1.00 34.44 186 HIS A C 1
ATOM 1492 O O . HIS A 1 186 ? 11.131 25.671 12.093 1.00 34.44 186 HIS A O 1
ATOM 1498 N N . ARG A 1 187 ? 12.605 27.164 11.322 1.00 27.66 187 ARG A N 1
ATOM 1499 C CA . ARG A 1 187 ? 13.565 26.141 10.904 1.00 27.66 187 ARG A CA 1
ATOM 1500 C C . ARG A 1 187 ? 14.934 26.482 11.467 1.00 27.66 187 ARG A C 1
ATOM 1502 O O . ARG A 1 187 ? 15.618 27.353 10.940 1.00 27.66 187 ARG A O 1
ATOM 1509 N N . ASP A 1 188 ? 15.277 25.791 12.550 1.00 27.47 188 ASP A N 1
ATOM 1510 C CA . ASP A 1 188 ? 16.625 25.748 13.094 1.00 27.47 188 ASP A CA 1
ATOM 1511 C C . ASP A 1 188 ? 17.616 25.408 11.979 1.00 27.47 188 ASP A C 1
ATOM 1513 O O . ASP A 1 188 ? 17.491 24.417 11.252 1.00 27.47 188 ASP A O 1
ATOM 1517 N N . SER A 1 189 ? 18.590 26.294 11.837 1.00 28.41 189 SER A N 1
ATOM 1518 C CA . SER A 1 189 ? 19.761 26.146 10.998 1.00 28.41 189 SER A CA 1
ATOM 1519 C C . SER A 1 189 ? 20.768 25.226 11.690 1.00 28.41 189 SER A C 1
ATOM 1521 O O . SER A 1 189 ? 21.633 25.694 12.427 1.00 28.41 189 SER A O 1
ATOM 1523 N N . GLU A 1 190 ? 20.705 23.926 11.419 1.00 26.95 190 GLU A N 1
ATOM 1524 C CA . GLU A 1 190 ? 21.867 23.042 11.560 1.00 26.95 190 GLU A CA 1
ATOM 1525 C C . GLU A 1 190 ? 22.205 22.409 10.208 1.00 26.95 190 GLU A C 1
ATOM 1527 O O . GLU A 1 190 ? 21.965 21.237 9.940 1.00 26.95 190 GLU A O 1
ATOM 1532 N N . SER A 1 191 ? 22.808 23.216 9.336 1.00 25.81 191 SER A N 1
ATOM 1533 C CA . SER A 1 191 ? 23.649 22.734 8.242 1.00 25.81 191 SER A CA 1
ATOM 1534 C C . SER A 1 191 ? 25.055 23.292 8.450 1.00 25.81 191 SER A C 1
ATOM 1536 O O . SER A 1 191 ? 25.414 24.350 7.935 1.00 25.81 191 SER A O 1
ATOM 1538 N N . ARG A 1 192 ? 25.867 22.598 9.252 1.00 23.75 192 ARG A N 1
ATOM 1539 C CA . ARG A 1 192 ? 27.320 22.772 9.207 1.00 23.75 192 ARG A CA 1
ATOM 1540 C C . ARG A 1 192 ? 27.856 21.844 8.122 1.00 23.75 192 ARG A C 1
ATOM 1542 O O . ARG A 1 192 ? 28.025 20.649 8.346 1.00 23.75 192 ARG A O 1
ATOM 1549 N N . GLU A 1 193 ? 28.094 22.404 6.942 1.00 26.38 193 GLU A N 1
ATOM 1550 C CA . GLU A 1 193 ? 28.889 21.764 5.897 1.00 26.38 193 GLU A CA 1
ATOM 1551 C C . GLU A 1 193 ? 30.312 21.523 6.419 1.00 26.38 193 GLU A C 1
ATOM 1553 O O . GLU A 1 193 ? 31.015 22.449 6.827 1.00 26.38 193 GLU A O 1
ATOM 1558 N N . ALA A 1 194 ? 30.741 20.262 6.425 1.00 24.05 194 ALA A N 1
ATOM 1559 C CA . ALA A 1 194 ? 32.127 19.886 6.649 1.00 24.05 194 ALA A CA 1
ATOM 1560 C C . ALA A 1 194 ? 32.792 19.646 5.289 1.00 24.05 194 ALA A C 1
ATOM 1562 O O . ALA A 1 194 ? 32.647 18.585 4.685 1.00 24.05 194 ALA A O 1
ATOM 1563 N N . THR A 1 195 ? 33.543 20.634 4.809 1.00 24.97 195 THR A N 1
ATOM 1564 C CA . THR A 1 195 ? 34.500 20.459 3.714 1.00 24.97 195 THR A CA 1
ATOM 1565 C C . THR A 1 195 ? 35.710 19.656 4.202 1.00 24.97 195 THR A C 1
ATOM 1567 O O . THR A 1 195 ? 36.398 20.060 5.141 1.00 24.97 195 THR A O 1
ATOM 1570 N N . SER A 1 196 ? 36.000 18.531 3.543 1.00 23.14 196 SER A N 1
ATOM 1571 C CA . SER A 1 196 ? 37.312 17.856 3.549 1.00 23.14 196 SER A CA 1
ATOM 1572 C C . SER A 1 196 ? 38.392 18.826 3.029 1.00 23.14 196 SER A C 1
ATOM 1574 O O . SER A 1 196 ? 38.092 19.599 2.130 1.00 23.14 196 SER A O 1
ATOM 1576 N N . SER A 1 197 ? 39.656 18.877 3.460 1.00 25.14 197 SER A N 1
ATOM 1577 C CA . SER A 1 197 ? 40.614 17.796 3.713 1.00 25.14 197 SER A CA 1
ATOM 1578 C C . SER A 1 197 ? 41.944 18.348 4.274 1.00 25.14 197 SER A C 1
ATOM 1580 O O . SER A 1 197 ? 42.349 19.447 3.902 1.00 25.14 197 SER A O 1
ATOM 1582 N N . SER A 1 198 ? 42.684 17.518 5.020 1.00 24.19 198 SER A N 1
ATOM 1583 C CA . SER A 1 198 ? 44.125 17.205 4.852 1.00 24.19 198 SER A CA 1
ATOM 1584 C C . SER A 1 198 ? 44.913 17.138 6.168 1.00 24.19 198 SER A C 1
ATOM 1586 O O . SER A 1 198 ? 45.031 18.088 6.937 1.00 24.19 198 SER A O 1
ATOM 1588 N N . THR A 1 199 ? 45.485 15.964 6.412 1.00 22.80 199 THR A N 1
ATOM 1589 C CA . THR A 1 199 ? 46.562 15.712 7.364 1.00 22.80 199 THR A CA 1
ATOM 1590 C C . THR A 1 199 ? 47.894 15.939 6.657 1.00 22.80 199 THR A C 1
ATOM 1592 O O . THR A 1 199 ? 48.266 15.114 5.833 1.00 22.80 199 THR A O 1
ATOM 1595 N N . SER A 1 200 ? 48.639 16.991 7.019 1.00 20.58 200 SER A N 1
ATOM 1596 C CA . SER A 1 200 ? 50.107 16.932 7.158 1.00 20.58 200 SER A CA 1
ATOM 1597 C C . SER A 1 200 ? 50.741 18.278 7.554 1.00 20.58 200 SER A C 1
ATOM 1599 O O . SER A 1 200 ? 50.742 19.221 6.775 1.00 20.58 200 SER A O 1
ATOM 1601 N N . ILE A 1 201 ? 51.408 18.242 8.718 1.00 21.55 201 ILE A N 1
ATOM 1602 C CA . ILE A 1 201 ? 52.687 18.904 9.064 1.00 21.55 201 ILE A CA 1
ATOM 1603 C C . ILE A 1 201 ? 52.654 20.334 9.660 1.00 21.55 201 ILE A C 1
ATOM 1605 O O . ILE A 1 201 ? 52.659 21.347 8.975 1.00 21.55 201 ILE A O 1
ATOM 1609 N N . ARG A 1 202 ? 52.708 20.329 11.006 1.00 21.89 202 ARG A N 1
ATOM 1610 C CA . ARG A 1 202 ? 53.564 21.072 11.970 1.00 21.89 202 ARG A CA 1
ATOM 1611 C C . ARG A 1 202 ? 54.350 22.313 11.500 1.00 21.89 202 ARG A C 1
ATOM 1613 O O . ARG A 1 202 ? 55.155 22.204 10.586 1.00 21.89 202 ARG A O 1
ATOM 1620 N N . TYR A 1 203 ? 54.327 23.366 12.328 1.00 21.42 203 TYR A N 1
ATOM 1621 C CA . TYR A 1 203 ? 55.414 23.809 13.244 1.00 21.42 203 TYR A CA 1
ATOM 1622 C C . TYR A 1 203 ? 54.813 24.884 14.194 1.00 21.42 203 TYR A C 1
ATOM 1624 O O . TYR A 1 203 ? 54.137 25.785 13.714 1.00 21.42 203 TYR A O 1
ATOM 1632 N N . ILE A 1 204 ? 54.733 24.649 15.517 1.00 22.73 204 ILE A N 1
ATOM 1633 C CA . ILE A 1 204 ? 55.684 25.078 16.580 1.00 22.73 204 ILE A CA 1
ATOM 1634 C C . ILE A 1 204 ? 55.813 26.613 16.667 1.00 22.73 204 ILE A C 1
ATOM 1636 O O . ILE A 1 204 ? 56.066 27.246 15.654 1.00 22.73 204 ILE A O 1
ATOM 1640 N N . ASP A 1 205 ? 55.803 27.295 17.812 1.00 24.11 205 ASP A N 1
ATOM 1641 C CA . ASP A 1 205 ? 55.483 27.023 19.221 1.00 24.11 205 ASP A CA 1
ATOM 1642 C C . ASP A 1 205 ? 55.817 28.320 19.998 1.00 24.11 205 ASP A C 1
ATOM 1644 O O . ASP A 1 205 ? 56.576 29.163 19.521 1.00 24.11 205 ASP A O 1
ATOM 1648 N N . TRP A 1 206 ? 55.333 28.381 21.235 1.00 22.97 206 TRP A N 1
ATOM 1649 C CA . TRP A 1 206 ? 56.009 28.918 22.414 1.00 22.97 206 TRP A CA 1
ATOM 1650 C C . TRP A 1 206 ? 56.199 30.425 22.596 1.00 22.97 206 TRP A C 1
ATOM 1652 O O . TRP A 1 206 ? 57.196 31.020 22.194 1.00 22.97 206 TRP A O 1
ATOM 1662 N N . ASN A 1 207 ? 55.312 30.995 23.418 1.00 23.22 207 ASN A N 1
ATOM 1663 C CA . ASN A 1 207 ? 55.565 31.427 24.814 1.00 23.22 207 ASN A CA 1
ATOM 1664 C C . ASN A 1 207 ? 54.554 32.538 25.141 1.00 23.22 207 ASN A C 1
ATOM 1666 O O . ASN A 1 207 ? 54.476 33.512 24.407 1.00 23.22 207 ASN A O 1
ATOM 1670 N N . SER A 1 208 ? 53.733 32.515 26.187 1.00 29.25 208 SER A N 1
ATOM 1671 C CA . SER A 1 208 ? 53.695 31.813 27.479 1.00 29.25 208 SER A CA 1
ATOM 1672 C C . SER A 1 208 ? 52.235 31.938 27.981 1.00 29.25 208 SER A C 1
ATOM 1674 O O . SER A 1 208 ? 51.604 32.966 27.756 1.00 29.25 208 SER A O 1
ATOM 1676 N N . GLY A 1 209 ? 51.557 30.896 28.479 1.00 23.55 209 GLY A N 1
ATOM 1677 C CA . GLY A 1 209 ? 51.713 30.304 29.818 1.00 23.55 209 GLY A CA 1
ATOM 1678 C C . GLY A 1 209 ? 50.990 31.166 30.876 1.00 23.55 209 GLY A C 1
ATOM 1679 O O . GLY A 1 209 ? 51.262 32.352 30.961 1.00 23.55 209 GLY A O 1
ATOM 1680 N N . LEU A 1 210 ? 50.101 30.692 31.749 1.00 24.20 210 LEU A N 1
ATOM 1681 C CA . LEU A 1 210 ? 49.604 29.358 32.071 1.00 24.20 210 LEU A CA 1
ATOM 1682 C C . LEU A 1 210 ? 48.458 29.568 33.103 1.00 24.20 210 LEU A C 1
ATOM 1684 O O . LEU A 1 210 ? 48.682 30.233 34.107 1.00 24.20 210 LEU A O 1
ATOM 1688 N N . VAL A 1 211 ? 47.270 29.013 32.821 1.00 25.14 211 VAL A N 1
ATOM 1689 C CA . VAL A 1 211 ? 46.383 28.220 33.713 1.00 25.14 211 VAL A CA 1
ATOM 1690 C C . VAL A 1 211 ? 45.873 28.811 35.039 1.00 25.14 211 VAL A C 1
ATOM 1692 O O . VAL A 1 211 ? 46.661 29.063 35.937 1.00 25.14 211 VAL A O 1
ATOM 1695 N N . VAL A 1 212 ? 44.538 28.806 35.218 1.00 23.30 212 VAL A N 1
ATOM 1696 C CA . VAL A 1 212 ? 43.829 27.962 36.218 1.00 23.30 212 VAL A CA 1
ATOM 1697 C C . VAL A 1 212 ? 42.478 27.482 35.617 1.00 23.30 212 VAL A C 1
ATOM 1699 O O . VAL A 1 212 ? 41.897 28.244 34.843 1.00 23.30 212 VAL A O 1
ATOM 1702 N N . PRO A 1 213 ? 42.017 26.237 35.897 1.00 30.94 213 PRO A N 1
ATOM 1703 C CA . PRO A 1 213 ? 40.916 25.533 35.220 1.00 30.94 213 PRO A CA 1
ATOM 1704 C C . PRO A 1 213 ? 39.635 25.386 36.084 1.00 30.94 213 PRO A C 1
ATOM 1706 O O . PRO A 1 213 ? 39.615 25.879 37.207 1.00 30.94 213 PRO A O 1
ATOM 1709 N N . SER A 1 214 ? 38.666 24.611 35.556 1.00 22.52 214 SER A N 1
ATOM 1710 C CA . SER A 1 214 ? 37.454 24.022 36.184 1.00 22.52 214 SER A CA 1
ATOM 1711 C C . SER A 1 214 ? 36.176 24.895 36.101 1.00 22.52 214 SER A C 1
ATOM 1713 O O . SER A 1 214 ? 36.256 26.110 36.223 1.00 22.52 214 SER A O 1
ATOM 1715 N N . ASP A 1 215 ? 34.973 24.409 35.767 1.00 23.52 215 ASP A N 1
ATOM 1716 C CA . ASP A 1 215 ? 34.373 23.068 35.815 1.00 23.52 215 ASP A CA 1
ATOM 1717 C C . ASP A 1 215 ? 33.301 22.877 34.716 1.00 23.52 215 ASP A C 1
ATOM 1719 O O . ASP A 1 215 ? 32.660 23.835 34.279 1.00 23.52 215 ASP A O 1
ATOM 1723 N N . ASP A 1 216 ? 33.100 21.619 34.313 1.00 33.62 216 ASP A N 1
ATOM 1724 C CA . ASP A 1 216 ? 31.914 21.128 33.602 1.00 33.62 216 ASP A CA 1
ATOM 1725 C C . ASP A 1 216 ? 30.636 21.306 34.449 1.00 33.62 216 ASP A C 1
ATOM 1727 O O . ASP A 1 216 ? 30.687 21.230 35.676 1.00 33.62 216 ASP A O 1
ATOM 1731 N N . ILE A 1 217 ? 29.481 21.427 33.779 1.00 25.02 217 ILE A N 1
ATOM 1732 C CA . ILE A 1 217 ? 28.246 20.625 33.959 1.00 25.02 217 ILE A CA 1
ATOM 1733 C C . ILE A 1 217 ? 27.010 21.444 33.533 1.00 25.02 217 ILE A C 1
ATOM 1735 O O . ILE A 1 217 ? 26.760 22.538 34.027 1.00 25.02 217 ILE A O 1
ATOM 1739 N N . SER A 1 218 ? 26.224 20.812 32.651 1.00 26.75 218 SER A N 1
ATOM 1740 C CA . SER A 1 218 ? 24.814 21.051 32.302 1.00 26.75 218 SER A CA 1
ATOM 1741 C C . SER A 1 218 ? 24.424 22.399 31.687 1.00 26.75 218 SER A C 1
ATOM 1743 O O . SER A 1 218 ? 24.302 23.392 32.390 1.00 26.75 218 SER A O 1
ATOM 1745 N N . GLU A 1 219 ? 24.040 22.371 30.411 1.00 29.27 219 GLU A N 1
ATOM 1746 C CA . GLU A 1 219 ? 22.686 22.790 30.024 1.00 29.27 219 GLU A CA 1
ATOM 1747 C C . GLU A 1 219 ? 22.280 22.034 28.747 1.00 29.27 219 GLU A C 1
ATOM 1749 O O . GLU A 1 219 ? 22.674 22.348 27.625 1.00 29.27 219 GLU A O 1
ATOM 1754 N N . GLU A 1 220 ? 21.546 20.942 28.976 1.00 31.11 220 GLU A N 1
ATOM 1755 C CA . GLU A 1 220 ? 20.628 20.335 28.017 1.00 31.11 220 GLU A CA 1
ATOM 1756 C C . GLU A 1 220 ? 19.565 21.361 27.602 1.00 31.11 220 GLU A C 1
ATOM 1758 O O . GLU A 1 220 ? 19.117 22.148 28.429 1.00 31.11 220 GLU A O 1
ATOM 1763 N N . SER A 1 221 ? 19.117 21.278 26.347 1.00 42.28 221 SER A N 1
ATOM 1764 C CA . SER A 1 221 ? 17.861 21.838 25.829 1.00 42.28 221 SER A CA 1
ATOM 1765 C C . SER A 1 221 ? 17.532 23.292 26.203 1.00 42.28 221 SER A C 1
ATOM 1767 O O . SER A 1 221 ? 17.016 23.549 27.284 1.00 42.28 221 SER A O 1
ATOM 1769 N N . MET A 1 222 ? 17.644 24.225 25.254 1.00 28.39 222 MET A N 1
ATOM 1770 C CA . MET A 1 222 ? 16.637 25.284 25.087 1.00 28.39 222 MET A CA 1
ATOM 1771 C C . MET A 1 222 ? 16.908 26.146 23.850 1.00 28.39 222 MET A C 1
ATOM 1773 O O . MET A 1 222 ? 18.044 26.532 23.584 1.00 28.39 222 MET A O 1
ATOM 1777 N N . CYS A 1 223 ? 15.837 26.502 23.132 1.00 36.69 223 CYS A N 1
ATOM 1778 C CA . CYS A 1 223 ? 15.838 27.613 22.180 1.00 36.69 223 CYS A CA 1
ATOM 1779 C C . CYS A 1 223 ? 16.401 28.878 22.843 1.00 36.69 223 CYS A C 1
ATOM 1781 O O . CYS A 1 223 ? 16.069 29.185 23.992 1.00 36.69 223 CYS A O 1
ATOM 1783 N N . GLY A 1 224 ? 17.209 29.642 22.106 1.00 41.88 224 GLY A N 1
ATOM 1784 C CA . GLY A 1 224 ? 17.754 30.905 22.590 1.00 41.88 224 GLY A CA 1
ATOM 1785 C C . GLY A 1 224 ? 16.645 31.855 23.056 1.00 41.88 224 GLY A C 1
ATOM 1786 O O . GLY A 1 224 ? 15.591 31.975 22.429 1.00 41.88 224 GLY A O 1
ATOM 1787 N N . LEU A 1 225 ? 16.891 32.582 24.151 1.00 42.44 225 LEU A N 1
ATOM 1788 C CA . LEU A 1 225 ? 15.947 33.529 24.774 1.00 42.44 225 LEU A CA 1
ATOM 1789 C C . LEU A 1 225 ? 15.375 34.589 23.797 1.00 42.44 225 LEU A C 1
ATOM 1791 O O . LEU A 1 225 ? 14.373 35.244 24.088 1.00 42.44 225 LEU A O 1
ATOM 1795 N N . GLN A 1 226 ? 16.028 34.773 22.649 1.00 45.81 226 GLN A N 1
ATOM 1796 C CA . GLN A 1 226 ? 15.730 35.769 21.624 1.00 45.81 226 GLN A CA 1
ATOM 1797 C C . GLN A 1 226 ? 14.581 35.340 20.681 1.00 45.81 226 GLN A C 1
ATOM 1799 O O . GLN A 1 226 ? 13.789 36.202 20.296 1.00 45.81 226 GLN A O 1
ATOM 1804 N N . ASP A 1 227 ? 14.390 34.039 20.414 1.00 46.72 227 ASP A N 1
ATOM 1805 C CA . ASP A 1 227 ? 13.318 33.516 19.536 1.00 46.72 227 ASP A CA 1
ATOM 1806 C C . ASP A 1 227 ? 11.955 33.409 20.241 1.00 46.72 227 ASP A C 1
ATOM 1808 O O . ASP A 1 227 ? 10.885 33.519 19.634 1.00 46.72 227 ASP A O 1
ATOM 1812 N N . ILE A 1 228 ? 11.977 33.285 21.569 1.00 51.66 228 ILE A N 1
ATOM 1813 C CA . ILE A 1 228 ? 10.783 33.166 22.418 1.00 51.66 228 ILE A CA 1
ATOM 1814 C C . ILE A 1 228 ? 10.065 34.529 22.573 1.00 51.66 228 ILE A C 1
ATOM 1816 O O . ILE A 1 228 ? 8.848 34.595 22.790 1.00 51.66 228 ILE A O 1
ATOM 1820 N N . GLY A 1 229 ? 10.779 35.648 22.396 1.00 48.97 229 GLY A N 1
ATOM 1821 C CA . GLY A 1 229 ? 10.268 36.999 22.661 1.00 48.97 229 GLY A CA 1
ATOM 1822 C C . GLY A 1 229 ? 9.053 37.422 21.820 1.00 48.97 229 GLY A C 1
ATOM 1823 O O . GLY A 1 229 ? 8.167 38.133 22.309 1.00 48.97 229 GLY A O 1
ATOM 1824 N N . GLY A 1 230 ? 8.950 36.942 20.577 1.00 50.94 230 GLY A N 1
ATOM 1825 C CA . GLY A 1 230 ? 7.802 37.200 19.697 1.00 50.94 230 GLY A CA 1
ATOM 1826 C C . GLY A 1 230 ? 6.520 36.474 20.123 1.00 50.94 230 GLY A C 1
ATOM 1827 O O . GLY A 1 230 ? 5.418 36.975 19.904 1.00 50.94 230 GLY A O 1
ATOM 1828 N N . HIS A 1 231 ? 6.642 35.314 20.771 1.00 51.66 231 HIS A N 1
ATOM 1829 C CA . HIS A 1 231 ? 5.495 34.575 21.309 1.00 51.66 231 HIS A CA 1
ATOM 1830 C C . HIS A 1 231 ? 5.079 35.107 22.678 1.00 51.66 231 HIS A C 1
ATOM 1832 O O . HIS A 1 231 ? 3.888 35.291 22.919 1.00 51.66 231 HIS A O 1
ATOM 1838 N N . ILE A 1 232 ? 6.045 35.475 23.528 1.00 57.31 232 ILE A N 1
ATOM 1839 C CA . ILE A 1 232 ? 5.777 36.102 24.834 1.00 57.31 232 ILE A CA 1
ATOM 1840 C C . ILE A 1 232 ? 4.996 37.413 24.674 1.00 57.31 232 ILE A C 1
ATOM 1842 O O . ILE A 1 232 ? 4.076 37.679 25.442 1.00 57.31 232 ILE A O 1
ATOM 1846 N N . THR A 1 233 ? 5.292 38.217 23.651 1.00 56.97 233 THR A N 1
ATOM 1847 C CA . THR A 1 233 ? 4.590 39.491 23.397 1.00 56.97 233 THR A CA 1
ATOM 1848 C C . THR A 1 233 ? 3.154 39.331 22.875 1.00 56.97 233 THR A C 1
ATOM 1850 O O . THR A 1 233 ? 2.369 40.274 22.989 1.00 56.97 233 THR A O 1
ATOM 1853 N N . LYS A 1 234 ? 2.759 38.145 22.382 1.00 57.50 234 LYS A N 1
ATOM 1854 C CA . LYS A 1 234 ? 1.361 37.825 22.021 1.00 57.50 234 LYS A CA 1
ATOM 1855 C C . LYS A 1 234 ? 0.499 37.516 23.247 1.00 57.50 234 LYS A C 1
ATOM 1857 O O . LYS A 1 234 ? -0.702 37.781 23.226 1.00 57.50 234 LYS A O 1
ATOM 1862 N N . ILE A 1 235 ? 1.105 36.999 24.321 1.00 65.44 235 ILE A N 1
ATOM 1863 C CA . ILE A 1 235 ? 0.398 36.562 25.534 1.00 65.44 235 ILE A CA 1
ATOM 1864 C C . ILE A 1 235 ? -0.435 37.701 26.154 1.00 65.44 235 ILE A C 1
ATOM 1866 O O . ILE A 1 235 ? -1.617 37.472 26.406 1.00 65.44 235 ILE A O 1
ATOM 1870 N N . PRO A 1 236 ? 0.076 38.940 26.336 1.00 66.00 236 PRO A N 1
ATOM 1871 C CA . PRO A 1 236 ? -0.733 40.037 26.870 1.00 66.00 236 PRO A CA 1
ATOM 1872 C C . PRO A 1 236 ? -1.920 40.430 25.977 1.00 66.00 236 PRO A C 1
ATOM 1874 O O . PRO A 1 236 ? -2.970 40.803 26.492 1.00 66.00 236 PRO A O 1
ATOM 1877 N N . ILE A 1 237 ? -1.787 40.329 24.651 1.00 64.31 237 ILE A N 1
ATOM 1878 C CA . ILE A 1 237 ? -2.861 40.665 23.699 1.00 64.31 237 ILE A CA 1
ATOM 1879 C C . ILE A 1 237 ? -3.971 39.611 23.765 1.00 64.31 237 ILE A C 1
ATOM 1881 O O . ILE A 1 237 ? -5.146 39.959 23.872 1.00 64.31 237 ILE A O 1
ATOM 1885 N N . ILE A 1 238 ? -3.595 38.330 23.769 1.00 64.81 238 ILE A N 1
ATOM 1886 C CA . ILE A 1 238 ? -4.535 37.212 23.917 1.00 64.81 238 ILE A CA 1
ATOM 1887 C C . ILE A 1 238 ? -5.225 37.286 25.286 1.00 64.81 238 ILE A C 1
ATOM 1889 O O . ILE A 1 238 ? -6.443 37.149 25.372 1.00 64.81 238 ILE A O 1
ATOM 1893 N N . ALA A 1 239 ? -4.481 37.591 26.354 1.00 70.44 239 ALA A N 1
ATOM 1894 C CA . ALA A 1 239 ? -5.042 37.781 27.689 1.00 70.44 239 ALA A CA 1
ATOM 1895 C C . ALA A 1 239 ? -6.048 38.944 27.736 1.00 70.44 239 ALA A C 1
ATOM 1897 O O . ALA A 1 239 ? -7.124 38.790 28.308 1.00 70.44 239 ALA A O 1
ATOM 1898 N N . PHE A 1 240 ? -5.749 40.082 27.096 1.00 76.38 240 PHE A N 1
ATOM 1899 C CA . PHE A 1 240 ? -6.704 41.187 26.959 1.00 76.38 240 PHE A CA 1
ATOM 1900 C C . PHE A 1 240 ? -7.975 40.757 26.218 1.00 76.38 240 PHE A C 1
ATOM 1902 O O . PHE A 1 240 ? -9.075 41.056 26.674 1.00 76.38 240 PHE A O 1
ATOM 1909 N N . GLN A 1 241 ? -7.842 40.034 25.103 1.00 66.31 241 GLN A N 1
ATOM 1910 C CA . GLN A 1 241 ? -8.983 39.563 24.313 1.00 66.31 241 GLN A CA 1
ATOM 1911 C C . GLN A 1 241 ? -9.870 38.604 25.110 1.00 66.31 241 GLN A C 1
ATOM 1913 O O . GLN A 1 241 ? -11.089 38.759 25.096 1.00 66.31 241 GLN A O 1
ATOM 1918 N N . ILE A 1 242 ? -9.273 37.665 25.847 1.00 68.38 242 ILE A N 1
ATOM 1919 C CA . ILE A 1 242 ? -9.999 36.741 26.725 1.00 68.38 242 ILE A CA 1
ATOM 1920 C C . ILE A 1 242 ? -10.725 37.520 27.828 1.00 68.38 242 ILE A C 1
ATOM 1922 O O . ILE A 1 242 ? -11.923 37.328 28.020 1.00 68.38 242 ILE A O 1
ATOM 1926 N N . LEU A 1 243 ? -10.043 38.448 28.508 1.00 69.94 243 LEU A N 1
ATOM 1927 C CA . LEU A 1 243 ? -10.651 39.273 29.559 1.00 69.94 243 LEU A CA 1
ATOM 1928 C C . LEU A 1 243 ? -11.783 40.160 29.024 1.00 69.94 243 LEU A C 1
ATOM 1930 O O . LEU A 1 243 ? -12.793 40.333 29.704 1.00 69.94 243 LEU A O 1
ATOM 1934 N N . LEU A 1 244 ? -11.646 40.692 27.807 1.00 71.44 244 LEU A N 1
ATOM 1935 C CA . LEU A 1 244 ? -12.682 41.477 27.142 1.00 71.44 244 LEU A CA 1
ATOM 1936 C C . LEU A 1 244 ? -13.890 40.610 26.755 1.00 71.44 244 LEU A C 1
ATOM 1938 O O . LEU A 1 244 ? -15.022 41.030 26.982 1.00 71.44 244 LEU A O 1
ATOM 1942 N N . CYS A 1 245 ? -13.671 39.401 26.225 1.00 65.75 245 CYS A N 1
ATOM 1943 C CA . CYS A 1 245 ? -14.749 38.468 25.879 1.00 65.75 245 CYS A CA 1
ATOM 1944 C C . CYS A 1 245 ? -15.518 38.028 27.127 1.00 65.75 245 CYS A C 1
ATOM 1946 O O . CYS A 1 245 ? -16.741 38.131 27.151 1.00 65.75 245 CYS A O 1
ATOM 1948 N N . ILE A 1 246 ? -14.804 37.662 28.196 1.00 66.31 246 ILE A N 1
ATOM 1949 C CA . ILE A 1 246 ? -15.402 37.349 29.500 1.00 66.31 246 ILE A CA 1
ATOM 1950 C C . ILE A 1 246 ? -16.213 38.551 30.012 1.00 66.31 246 ILE A C 1
ATOM 1952 O O . ILE A 1 246 ? -17.338 38.390 30.478 1.00 66.31 246 ILE A O 1
ATOM 1956 N N . HIS A 1 247 ? -15.697 39.776 29.883 1.00 67.88 247 HIS A N 1
ATOM 1957 C CA . HIS A 1 247 ? -16.423 40.971 30.319 1.00 67.88 247 HIS A CA 1
ATOM 1958 C C . HIS A 1 247 ? -17.704 41.238 29.501 1.00 67.88 247 HIS A C 1
ATOM 1960 O O . HIS A 1 247 ? -18.689 41.724 30.057 1.00 67.88 247 HIS A O 1
ATOM 1966 N N . LEU A 1 248 ? -17.713 40.923 28.201 1.00 65.56 248 LEU A N 1
ATOM 1967 C CA . LEU A 1 248 ? -18.846 41.163 27.298 1.00 65.56 248 LEU A CA 1
ATOM 1968 C C . LEU A 1 248 ? -19.907 40.042 27.326 1.00 65.56 248 LEU A C 1
ATOM 1970 O O . LEU A 1 248 ? -21.096 40.342 27.234 1.00 65.56 248 LEU A O 1
ATOM 1974 N N . GLU A 1 249 ? -19.522 38.768 27.475 1.00 61.28 249 GLU A N 1
ATOM 1975 C CA . GLU A 1 249 ? -20.458 37.626 27.533 1.00 61.28 249 GLU A CA 1
ATOM 1976 C C . GLU A 1 249 ? -21.271 37.596 28.833 1.00 61.28 249 GLU A C 1
ATOM 1978 O O . GLU A 1 249 ? -22.485 37.377 28.811 1.00 61.28 249 GLU A O 1
ATOM 1983 N N . PHE A 1 250 ? -20.637 37.892 29.970 1.00 57.22 250 PHE A N 1
ATOM 1984 C CA . PHE A 1 250 ? -21.298 37.838 31.278 1.00 57.22 250 PHE A CA 1
ATOM 1985 C C . PHE A 1 250 ? -22.267 39.006 31.541 1.00 57.22 250 PHE A C 1
ATOM 1987 O O . PHE A 1 250 ? -23.032 38.956 32.503 1.00 57.22 250 PHE A O 1
ATOM 1994 N N . GLN A 1 251 ? -22.321 40.022 30.669 1.00 54.12 251 GLN A N 1
ATOM 1995 C CA . GLN A 1 251 ? -23.339 41.082 30.733 1.00 54.12 251 GLN A CA 1
ATOM 1996 C C . GLN A 1 251 ? -24.739 40.626 30.276 1.00 54.12 251 GLN A C 1
ATOM 1998 O O . GLN A 1 251 ? -25.707 41.355 30.491 1.00 54.12 251 GLN A O 1
ATOM 2003 N N . LYS A 1 252 ? -24.877 39.425 29.688 1.00 53.47 252 LYS A N 1
ATOM 2004 C CA . LYS A 1 252 ? -26.168 38.855 29.251 1.00 53.47 252 LYS A CA 1
ATOM 2005 C C . LYS A 1 252 ? -26.842 37.920 30.282 1.00 53.47 252 LYS A C 1
ATOM 2007 O O . LYS A 1 252 ? -27.924 37.418 29.990 1.00 53.47 252 LYS A O 1
ATOM 2012 N N . GLY A 1 253 ? -26.262 37.689 31.472 1.00 52.53 253 GLY A N 1
ATOM 2013 C CA . GLY A 1 253 ? -26.785 36.737 32.478 1.00 52.53 253 GLY A CA 1
ATOM 2014 C C . GLY A 1 253 ? -26.970 37.312 33.902 1.00 52.53 253 GLY A C 1
ATOM 2015 O O . GLY A 1 253 ? -26.329 38.307 34.234 1.00 52.53 253 GLY A O 1
ATOM 2016 N N . PRO A 1 254 ? -27.828 36.725 34.775 1.00 49.19 254 PRO A N 1
ATOM 2017 C CA . PRO A 1 254 ? -28.269 37.395 36.008 1.00 49.19 254 PRO A CA 1
ATOM 2018 C C . PRO A 1 254 ? -27.388 37.222 37.258 1.00 49.19 254 PRO A C 1
ATOM 2020 O O . PRO A 1 254 ? -27.665 37.891 38.248 1.00 49.19 254 PRO A O 1
ATOM 2023 N N . ASN A 1 255 ? -26.360 36.363 37.280 1.00 47.25 255 ASN A N 1
ATOM 2024 C CA . ASN A 1 255 ? -25.696 35.991 38.541 1.00 47.25 255 ASN A CA 1
ATOM 2025 C C . ASN A 1 255 ? -24.165 36.199 38.540 1.00 47.25 255 ASN A C 1
ATOM 2027 O O . ASN A 1 255 ? -23.422 35.502 37.860 1.00 47.25 255 ASN A O 1
ATOM 2031 N N . ALA A 1 256 ? -23.747 37.163 39.371 1.00 50.84 256 ALA A N 1
ATOM 2032 C CA . ALA A 1 256 ? -22.482 37.301 40.106 1.00 50.84 256 ALA A CA 1
ATOM 2033 C C . ALA A 1 256 ? -21.132 37.062 39.385 1.00 50.84 256 ALA A C 1
ATOM 2035 O O . ALA A 1 256 ? -20.405 36.140 39.736 1.00 50.84 256 ALA A O 1
ATOM 2036 N N . ALA A 1 257 ? -20.725 37.996 38.511 1.00 46.16 257 ALA A N 1
ATOM 2037 C CA . ALA A 1 257 ? -19.310 38.381 38.329 1.00 46.16 257 ALA A CA 1
ATOM 2038 C C . ALA A 1 257 ? -19.132 39.774 37.674 1.00 46.16 257 ALA A C 1
ATOM 2040 O O . ALA A 1 257 ? -18.240 39.983 36.856 1.00 46.16 257 ALA A O 1
ATOM 2041 N N . SER A 1 258 ? -19.937 40.779 38.041 1.00 51.72 258 SER A N 1
ATOM 2042 C CA . SER A 1 258 ? -19.789 42.163 37.540 1.00 51.72 258 SER A CA 1
ATOM 2043 C C . SER A 1 258 ? -18.587 42.925 38.136 1.00 51.72 258 SER A C 1
ATOM 2045 O O . SER A 1 258 ? -18.646 44.143 38.282 1.00 51.72 258 SER A O 1
ATOM 2047 N N . PHE A 1 259 ? -17.519 42.235 38.542 1.00 56.19 259 PHE A N 1
ATOM 2048 C CA . PHE A 1 259 ? -16.470 42.799 39.399 1.00 56.19 259 PHE A CA 1
ATOM 2049 C C . PHE A 1 259 ? -15.061 42.778 38.808 1.00 56.19 259 PHE A C 1
ATOM 2051 O O . PHE A 1 259 ? -14.140 43.131 39.535 1.00 56.19 259 PHE A O 1
ATOM 2058 N N . ILE A 1 260 ? -14.855 42.433 37.528 1.00 63.75 260 ILE A N 1
ATOM 2059 C CA . ILE A 1 260 ? -13.560 42.710 36.881 1.00 63.75 260 ILE A CA 1
ATOM 2060 C C . ILE A 1 260 ? -13.534 44.208 36.547 1.00 63.75 260 ILE A C 1
ATOM 2062 O O . ILE A 1 260 ? -14.220 44.629 35.610 1.00 63.75 260 ILE A O 1
ATOM 2066 N N . PRO A 1 261 ? -12.793 45.045 37.297 1.00 69.00 261 PRO A N 1
ATOM 2067 C CA . PRO A 1 261 ? -12.733 46.472 37.041 1.00 69.00 261 PRO A CA 1
ATOM 2068 C C . PRO A 1 261 ? -12.057 46.704 35.689 1.00 69.00 261 PRO A C 1
ATOM 2070 O O . PRO A 1 261 ? -11.092 46.018 35.354 1.00 69.00 261 PRO A O 1
ATOM 2073 N N . LEU A 1 262 ? -12.502 47.713 34.937 1.00 67.88 262 LEU A N 1
ATOM 2074 C CA . LEU A 1 262 ? -11.909 48.079 33.641 1.00 67.88 262 LEU A CA 1
ATOM 2075 C C . LEU A 1 262 ? -10.366 48.177 33.656 1.00 67.88 262 LEU A C 1
ATOM 2077 O O . LEU A 1 262 ? -9.748 47.694 32.709 1.00 67.88 262 LEU A O 1
ATOM 2081 N N . PRO A 1 263 ? -9.703 48.693 34.715 1.00 71.38 263 PRO A N 1
ATOM 2082 C CA . PRO A 1 263 ? -8.242 48.657 34.809 1.00 71.38 263 PRO A CA 1
ATOM 2083 C C . PRO A 1 263 ? -7.611 47.259 34.705 1.00 71.38 263 PRO A C 1
ATOM 2085 O O . PRO A 1 263 ? -6.507 47.155 34.187 1.00 71.38 263 PRO A O 1
ATOM 2088 N N . ILE A 1 264 ? -8.292 46.203 35.168 1.00 74.62 264 ILE A N 1
ATOM 2089 C CA . ILE A 1 264 ? -7.819 44.811 35.070 1.00 74.62 264 ILE A CA 1
ATOM 2090 C C . ILE A 1 264 ? -8.013 44.274 33.651 1.00 74.62 264 ILE A C 1
ATOM 2092 O O . ILE A 1 264 ? -7.142 43.578 33.143 1.00 74.62 264 ILE A O 1
ATOM 2096 N N . VAL A 1 265 ? -9.106 44.641 32.973 1.00 74.88 265 VAL A N 1
ATOM 2097 C CA . VAL A 1 265 ? -9.309 44.260 31.565 1.00 74.88 265 VAL A CA 1
ATOM 2098 C C . VAL A 1 265 ? -8.168 44.810 30.707 1.00 74.88 265 VAL A C 1
ATOM 2100 O O . VAL A 1 265 ? -7.577 44.068 29.935 1.00 74.88 265 VAL A O 1
ATOM 2103 N N . PHE A 1 266 ? -7.793 46.079 30.899 1.00 75.25 266 PHE A N 1
ATOM 2104 C CA . PHE A 1 266 ? -6.738 46.741 30.122 1.00 75.25 266 PHE A CA 1
ATOM 2105 C C . PHE A 1 266 ? -5.310 46.532 30.660 1.00 75.25 266 PHE A C 1
ATOM 2107 O O . PHE A 1 266 ? -4.354 46.925 29.986 1.00 75.25 266 PHE A O 1
ATOM 2114 N N . SER A 1 267 ? -5.116 45.912 31.832 1.00 78.50 267 SER A N 1
ATOM 2115 C CA . SER A 1 267 ? -3.780 45.782 32.435 1.00 78.50 267 SER A CA 1
ATOM 2116 C C . SER A 1 267 ? -2.756 45.043 31.563 1.00 78.50 267 SER A C 1
ATOM 2118 O O . SER A 1 267 ? -1.612 45.499 31.537 1.00 78.50 267 SER A O 1
ATOM 2120 N N . PRO A 1 268 ? -3.100 43.978 30.803 1.00 78.38 268 PRO A N 1
ATOM 2121 C CA . PRO A 1 268 ? -2.126 43.315 29.934 1.00 78.38 268 PRO A CA 1
ATOM 2122 C C . PRO A 1 268 ? -1.583 44.240 28.833 1.00 78.38 268 PRO A C 1
ATOM 2124 O O . PRO A 1 268 ? -0.378 44.262 28.581 1.00 78.38 268 PRO A O 1
ATOM 2127 N N . ILE A 1 269 ? -2.447 45.063 28.226 1.00 70.94 269 ILE A N 1
ATOM 2128 C CA . ILE A 1 269 ? -2.048 46.039 27.199 1.00 70.94 269 ILE A CA 1
ATOM 2129 C C . ILE A 1 269 ? -1.232 47.177 27.818 1.00 70.94 269 ILE A C 1
ATOM 2131 O O . ILE A 1 269 ? -0.196 47.553 27.274 1.00 70.94 269 ILE A O 1
ATOM 2135 N N . LEU A 1 270 ? -1.649 47.697 28.976 1.00 71.56 270 LEU A N 1
ATOM 2136 C CA . LEU A 1 270 ? -0.947 48.794 29.650 1.00 71.56 270 LEU A CA 1
ATOM 2137 C C . LEU A 1 270 ? 0.464 48.392 30.108 1.00 71.56 270 LEU A C 1
ATOM 2139 O O . LEU A 1 270 ? 1.387 49.201 30.023 1.00 71.56 270 LEU A O 1
ATOM 2143 N N . LEU A 1 271 ? 0.654 47.144 30.551 1.00 72.62 271 LEU A N 1
ATOM 2144 C CA . LEU A 1 271 ? 1.975 46.601 30.884 1.00 72.62 271 LEU A CA 1
ATOM 2145 C C . LEU A 1 271 ? 2.876 46.514 29.647 1.00 72.62 271 LEU A C 1
ATOM 2147 O O . LEU A 1 271 ? 4.039 46.919 29.703 1.00 72.62 271 LEU A O 1
ATOM 2151 N N . LEU A 1 272 ? 2.328 46.050 28.520 1.00 68.44 272 LEU A N 1
ATOM 2152 C CA . LEU A 1 272 ? 3.056 45.970 27.254 1.00 68.44 272 LEU A CA 1
ATOM 2153 C C . LEU A 1 272 ? 3.452 47.367 26.738 1.00 68.44 272 LEU A C 1
ATOM 2155 O O . LEU A 1 272 ? 4.597 47.586 26.342 1.00 68.44 272 LEU A O 1
ATOM 2159 N N . GLN A 1 273 ? 2.537 48.337 26.807 1.00 63.09 273 GLN A N 1
ATOM 2160 C CA . GLN A 1 273 ? 2.802 49.734 26.448 1.00 63.09 273 GLN A CA 1
ATOM 2161 C C . GLN A 1 273 ? 3.853 50.371 27.371 1.00 63.09 273 GLN A C 1
ATOM 2163 O O . GLN A 1 273 ? 4.763 51.048 26.890 1.00 63.09 273 GLN A O 1
ATOM 2168 N N . GLY A 1 274 ? 3.784 50.116 28.683 1.00 67.50 274 GLY A N 1
ATOM 2169 C CA . GLY A 1 274 ? 4.775 50.582 29.658 1.00 67.50 274 GLY A CA 1
ATOM 2170 C C . GLY A 1 274 ? 6.182 50.046 29.380 1.00 67.50 274 GLY A C 1
ATOM 2171 O O . GLY A 1 274 ? 7.146 50.813 29.398 1.00 67.50 274 GLY A O 1
ATOM 2172 N N . ALA A 1 275 ? 6.302 48.761 29.032 1.00 67.62 275 ALA A N 1
ATOM 2173 C CA . ALA A 1 275 ? 7.567 48.171 28.597 1.00 67.62 275 ALA A CA 1
ATOM 2174 C C . ALA A 1 275 ? 8.102 48.849 27.320 1.00 67.62 275 ALA A C 1
ATOM 2176 O O . ALA A 1 275 ? 9.280 49.201 27.252 1.00 67.62 275 ALA A O 1
ATOM 2177 N N . GLY A 1 276 ? 7.231 49.127 26.344 1.00 61.72 276 GLY A N 1
ATOM 2178 C CA . GLY A 1 276 ? 7.594 49.841 25.114 1.00 61.72 276 GLY A CA 1
ATOM 2179 C C . GLY A 1 276 ? 8.114 51.266 25.350 1.00 61.72 276 GLY A C 1
ATOM 2180 O O . GLY A 1 276 ? 9.073 51.690 24.698 1.00 61.72 276 GLY A O 1
ATOM 2181 N N . VAL A 1 277 ? 7.538 51.997 26.314 1.00 62.56 277 VAL A N 1
ATOM 2182 C CA . VAL A 1 277 ? 8.029 53.325 26.729 1.00 62.56 277 VAL A CA 1
ATOM 2183 C C . VAL A 1 277 ? 9.427 53.238 27.330 1.00 62.56 277 VAL A C 1
ATOM 2185 O O . VAL A 1 277 ? 10.286 54.045 26.979 1.00 62.56 277 VAL A O 1
ATOM 2188 N N . LEU A 1 278 ? 9.666 52.273 28.221 1.00 63.94 278 LEU A N 1
ATOM 2189 C CA . LEU A 1 278 ? 10.961 52.102 28.883 1.00 63.94 278 LEU A CA 1
ATOM 2190 C C . LEU A 1 278 ? 12.067 51.763 27.877 1.00 63.94 278 LEU A C 1
ATOM 2192 O O . LEU A 1 278 ? 13.140 52.365 27.927 1.00 63.94 278 LEU A O 1
ATOM 2196 N N . VAL A 1 279 ? 11.782 50.876 26.917 1.00 61.09 279 VAL A N 1
ATOM 2197 C CA . VAL A 1 279 ? 12.718 50.514 25.840 1.00 61.09 279 VAL A CA 1
ATOM 2198 C C . VAL A 1 279 ? 13.016 51.717 24.944 1.00 61.09 279 VAL A C 1
ATOM 2200 O O . VAL A 1 279 ? 14.178 52.045 24.708 1.00 61.09 279 VAL A O 1
ATOM 2203 N N . SER A 1 280 ? 11.982 52.435 24.500 1.00 55.31 280 SER A N 1
ATOM 2204 C CA . SER A 1 280 ? 12.151 53.613 23.636 1.00 55.31 280 SER A CA 1
ATOM 2205 C C . SER A 1 280 ? 12.895 54.749 24.351 1.00 55.31 280 SER A C 1
ATOM 2207 O O . SER A 1 280 ? 13.744 55.416 23.761 1.00 55.31 280 SER A O 1
ATOM 2209 N N . GLY A 1 281 ? 12.613 54.957 25.641 1.00 59.16 281 GLY A N 1
ATOM 2210 C CA . GLY A 1 281 ? 13.321 55.917 26.485 1.00 59.16 281 GLY A CA 1
ATOM 2211 C C . GLY A 1 281 ? 14.793 55.549 26.675 1.00 59.16 281 GLY A C 1
ATOM 2212 O O . GLY A 1 281 ? 15.655 56.419 26.571 1.00 59.16 281 GLY A O 1
ATOM 2213 N N . SER A 1 282 ? 15.098 54.263 26.875 1.00 61.50 282 SER A N 1
ATOM 2214 C CA . SER A 1 282 ? 16.471 53.759 26.979 1.00 61.50 282 SER A CA 1
ATOM 2215 C C . SER A 1 282 ? 17.266 53.980 25.686 1.00 61.50 282 SER A C 1
ATOM 2217 O O . SER A 1 282 ? 18.375 54.510 25.747 1.00 61.50 282 SER A O 1
ATOM 2219 N N . GLN A 1 283 ? 16.677 53.690 24.522 1.00 55.62 283 GLN A N 1
ATOM 2220 C CA . GLN A 1 283 ? 17.302 53.928 23.213 1.00 55.62 283 GLN A CA 1
ATOM 2221 C C . GLN A 1 283 ? 17.520 55.419 22.925 1.00 55.62 283 GLN A C 1
ATOM 2223 O O . GLN A 1 283 ? 18.539 55.812 22.353 1.00 55.62 283 GLN A O 1
ATOM 2228 N N . LEU A 1 284 ? 16.577 56.274 23.333 1.00 56.25 284 LEU A N 1
ATOM 2229 C CA . LEU A 1 284 ? 16.715 57.723 23.202 1.00 56.25 284 LEU A CA 1
ATOM 2230 C C . LEU A 1 284 ? 17.864 58.247 24.075 1.00 56.25 284 LEU A C 1
ATOM 2232 O O . LEU A 1 284 ? 18.629 59.099 23.626 1.00 56.25 284 LEU A O 1
ATOM 2236 N N . VAL A 1 285 ? 18.019 57.728 25.296 1.00 60.84 285 VAL A N 1
ATOM 2237 C CA . VAL A 1 285 ? 19.137 58.065 26.191 1.00 60.84 285 VAL A CA 1
ATOM 2238 C C . VAL A 1 285 ? 20.467 57.569 25.620 1.00 60.84 285 VAL A C 1
ATOM 2240 O O . VAL A 1 285 ? 21.426 58.334 25.610 1.00 60.84 285 VAL A O 1
ATOM 2243 N N . GLU A 1 286 ? 20.521 56.352 25.069 1.00 60.94 286 GLU A N 1
ATOM 2244 C CA . GLU A 1 286 ? 21.709 55.804 24.397 1.00 60.94 286 GLU A CA 1
ATOM 2245 C C . GLU A 1 286 ? 22.129 56.678 23.202 1.00 60.94 286 GLU A C 1
ATOM 2247 O O . GLU A 1 286 ? 23.284 57.093 23.127 1.00 60.94 286 GLU A O 1
ATOM 2252 N N . LYS A 1 287 ? 21.186 57.077 22.333 1.00 53.88 287 LYS A N 1
ATOM 2253 C CA . LYS A 1 287 ? 21.458 57.987 21.202 1.00 53.88 287 LYS A CA 1
ATOM 2254 C C . LYS A 1 287 ? 21.929 59.372 21.648 1.00 53.88 287 LYS A C 1
ATOM 2256 O O . LYS A 1 287 ? 22.876 59.899 21.071 1.00 53.88 287 LYS A O 1
ATOM 2261 N N . ASN A 1 288 ? 21.306 59.959 22.672 1.00 52.28 288 ASN A N 1
ATOM 2262 C CA . ASN A 1 288 ? 21.736 61.258 23.197 1.00 52.28 288 ASN A CA 1
ATOM 2263 C C . ASN A 1 288 ? 23.118 61.175 23.873 1.00 52.28 288 ASN A C 1
ATOM 2265 O O . ASN A 1 288 ? 23.919 62.090 23.715 1.00 52.28 288 ASN A O 1
ATOM 2269 N N . LEU A 1 289 ? 23.440 60.079 24.570 1.00 57.53 289 LEU A N 1
ATOM 2270 C CA . LEU A 1 289 ? 24.753 59.859 25.192 1.00 57.53 289 LEU A CA 1
ATOM 2271 C C . LEU A 1 289 ? 25.866 59.628 24.159 1.00 57.53 289 LEU A C 1
ATOM 2273 O O . LEU A 1 289 ? 26.967 60.147 24.343 1.00 57.53 289 LEU A O 1
ATOM 2277 N N . VAL A 1 290 ? 25.575 58.907 23.069 1.00 55.56 290 VAL A N 1
ATOM 2278 C CA . VAL A 1 290 ? 26.493 58.712 21.930 1.00 55.56 290 VAL A CA 1
ATOM 2279 C C . VAL A 1 290 ? 26.751 60.032 21.196 1.00 55.56 290 VAL A C 1
ATOM 2281 O O . VAL A 1 290 ? 27.879 60.297 20.796 1.00 55.56 290 VAL A O 1
ATOM 2284 N N . LEU A 1 291 ? 25.743 60.903 21.089 1.00 49.53 291 LEU A N 1
ATOM 2285 C CA . LEU A 1 291 ? 25.886 62.241 20.501 1.00 49.53 291 LEU A CA 1
ATOM 2286 C C . LEU A 1 291 ? 26.640 63.243 21.401 1.00 49.53 291 LEU A C 1
ATOM 2288 O O . LEU A 1 291 ? 27.163 64.230 20.889 1.00 49.53 291 LEU A O 1
ATOM 2292 N N . LEU A 1 292 ? 26.711 63.019 22.721 1.00 49.09 292 LEU A N 1
ATOM 2293 C CA . LEU A 1 292 ? 27.237 63.991 23.697 1.00 49.09 292 LEU A CA 1
ATOM 2294 C C . LEU A 1 292 ? 28.676 63.733 24.198 1.00 49.09 292 LEU A C 1
ATOM 2296 O O . LEU A 1 292 ? 29.199 64.575 24.931 1.00 49.09 292 LEU A O 1
ATOM 2300 N N . ARG A 1 293 ? 29.361 62.629 23.847 1.00 48.41 293 ARG A N 1
ATOM 2301 C CA . ARG A 1 293 ? 30.722 62.341 24.367 1.00 48.41 293 ARG A CA 1
ATOM 2302 C C . ARG A 1 293 ? 31.714 61.830 23.310 1.00 48.41 293 ARG A C 1
ATOM 2304 O O . ARG A 1 293 ? 31.821 60.635 23.064 1.00 48.41 293 ARG A O 1
ATOM 2311 N N . ASN A 1 294 ? 32.538 62.744 22.792 1.00 48.31 294 ASN A N 1
ATOM 2312 C CA . ASN A 1 294 ? 33.769 62.438 22.053 1.00 48.31 294 ASN A CA 1
ATOM 2313 C C . ASN A 1 294 ? 34.948 62.277 23.036 1.00 48.31 294 ASN A C 1
ATOM 2315 O O . ASN A 1 294 ? 35.555 63.269 23.432 1.00 48.31 294 ASN A O 1
ATOM 2319 N N . GLY A 1 295 ? 35.282 61.052 23.461 1.00 41.22 295 GLY A N 1
ATOM 2320 C CA . GLY A 1 295 ? 36.483 60.814 24.279 1.00 41.22 295 GLY A CA 1
ATOM 2321 C C . GLY A 1 295 ? 36.634 59.398 24.856 1.00 41.22 295 GLY A C 1
ATOM 2322 O O . GLY A 1 295 ? 35.667 58.774 25.271 1.00 41.22 295 GLY A O 1
ATOM 2323 N N . SER A 1 296 ? 37.876 58.907 24.873 1.00 45.50 296 SER A N 1
ATOM 2324 C CA . SER A 1 296 ? 38.315 57.506 25.023 1.00 45.50 296 SER A CA 1
ATOM 2325 C C . SER A 1 296 ? 37.976 56.757 26.339 1.00 45.50 296 SER A C 1
ATOM 2327 O O . SER A 1 296 ? 38.330 57.211 27.423 1.00 45.50 296 SER A O 1
ATOM 2329 N N . ARG A 1 297 ? 37.514 55.501 26.142 1.00 52.91 297 ARG A N 1
ATOM 2330 C CA . ARG A 1 297 ? 37.716 54.221 26.889 1.00 52.91 297 ARG A CA 1
ATOM 2331 C C . ARG A 1 297 ? 37.094 53.990 28.286 1.00 52.91 297 ARG A C 1
ATOM 2333 O O . ARG A 1 297 ? 37.312 54.756 29.212 1.00 52.91 297 ARG A O 1
ATOM 2340 N N . THR A 1 298 ? 36.462 52.811 28.472 1.00 41.53 298 THR A N 1
ATOM 2341 C CA . THR A 1 298 ? 36.623 51.838 29.600 1.00 41.53 298 THR A CA 1
ATOM 2342 C C . THR A 1 298 ? 35.599 50.684 29.511 1.00 41.53 298 THR A C 1
ATOM 2344 O O . THR A 1 298 ? 34.409 50.898 29.297 1.00 41.53 298 THR A O 1
ATOM 2347 N N . GLY A 1 299 ? 36.045 49.438 29.715 1.00 52.00 299 GLY A N 1
ATOM 2348 C CA . GLY A 1 299 ? 35.273 48.203 29.478 1.00 52.00 299 GLY A CA 1
ATOM 2349 C C . GLY A 1 299 ? 34.053 47.924 30.376 1.00 52.00 299 GLY A C 1
ATOM 2350 O O . GLY A 1 299 ? 33.403 46.907 30.180 1.00 52.00 299 GLY A O 1
ATOM 2351 N N . ARG A 1 300 ? 33.682 48.791 31.333 1.00 45.38 300 ARG A N 1
ATOM 2352 C CA . ARG A 1 300 ? 32.484 48.573 32.184 1.00 45.38 300 ARG A CA 1
ATOM 2353 C C . ARG A 1 300 ? 31.174 49.050 31.549 1.00 45.38 300 ARG A C 1
ATOM 2355 O O . ARG A 1 300 ? 30.124 48.491 31.849 1.00 45.38 300 ARG A O 1
ATOM 2362 N N . TYR A 1 301 ? 31.224 50.045 30.659 1.00 50.44 301 TYR A N 1
ATOM 2363 C CA . TYR A 1 301 ? 30.031 50.558 29.970 1.00 50.44 301 TYR A CA 1
ATOM 2364 C C . TYR A 1 301 ? 29.471 49.536 28.971 1.00 50.44 301 TYR A C 1
ATOM 2366 O O . TYR A 1 301 ? 28.264 49.322 28.922 1.00 50.44 301 TYR A O 1
ATOM 2374 N N . PHE A 1 302 ? 30.351 48.827 28.255 1.00 50.53 302 PHE A N 1
ATOM 2375 C CA . PHE A 1 302 ? 29.951 47.753 27.344 1.00 50.53 302 PHE A CA 1
ATOM 2376 C C . PHE A 1 302 ? 29.327 46.557 28.069 1.00 50.53 302 PHE A C 1
ATOM 2378 O O . PHE A 1 302 ? 28.439 45.940 27.507 1.00 50.53 302 PHE A O 1
ATOM 2385 N N . VAL A 1 303 ? 29.693 46.274 29.325 1.00 50.44 303 VAL A N 1
ATOM 2386 C CA . VAL A 1 303 ? 29.112 45.153 30.091 1.00 50.44 303 VAL A CA 1
ATOM 2387 C C . VAL A 1 303 ? 27.715 45.482 30.630 1.00 50.44 303 VAL A C 1
ATOM 2389 O O . VAL A 1 303 ? 26.836 44.628 30.593 1.00 50.44 303 VAL A O 1
ATOM 2392 N N . LEU A 1 304 ? 27.472 46.715 31.095 1.00 49.94 304 LEU A N 1
ATOM 2393 C CA . LEU A 1 304 ? 26.131 47.159 31.516 1.00 49.94 304 LEU A CA 1
ATOM 2394 C C . LEU A 1 304 ? 25.192 47.374 30.320 1.00 49.94 304 LEU A C 1
ATOM 2396 O O . LEU A 1 304 ? 24.027 46.995 30.388 1.00 49.94 304 LEU A O 1
ATOM 2400 N N . SER A 1 305 ? 25.707 47.942 29.225 1.00 51.94 305 SER A N 1
ATOM 2401 C CA . SER A 1 305 ? 24.973 48.098 27.966 1.00 51.94 305 SER A CA 1
ATOM 2402 C C . SER A 1 305 ? 24.661 46.740 27.335 1.00 51.94 305 SER A C 1
ATOM 2404 O O . SER A 1 305 ? 23.509 46.522 26.985 1.00 51.94 305 SER A O 1
ATOM 2406 N N . ALA A 1 306 ? 25.616 45.802 27.287 1.00 50.94 306 ALA A N 1
ATOM 2407 C CA . ALA A 1 306 ? 25.377 44.439 26.811 1.00 50.94 306 ALA A CA 1
ATOM 2408 C C . ALA A 1 306 ? 24.375 43.697 27.701 1.00 50.94 306 ALA A C 1
ATOM 2410 O O . ALA A 1 306 ? 23.391 43.208 27.177 1.00 50.94 306 ALA A O 1
ATOM 2411 N N . ARG A 1 307 ? 24.504 43.733 29.038 1.00 51.22 307 ARG A N 1
ATOM 2412 C CA . ARG A 1 307 ? 23.519 43.096 29.937 1.00 51.22 307 ARG A CA 1
ATOM 2413 C C . ARG A 1 307 ? 22.114 43.688 29.824 1.00 51.22 307 ARG A C 1
ATOM 2415 O O . ARG A 1 307 ? 21.143 42.950 29.930 1.00 51.22 307 ARG A O 1
ATOM 2422 N N . ALA A 1 308 ? 21.973 44.996 29.604 1.00 51.34 308 ALA A N 1
ATOM 2423 C CA . ALA A 1 308 ? 20.668 45.598 29.330 1.00 51.34 308 ALA A CA 1
ATOM 2424 C C . ALA A 1 308 ? 20.130 45.183 27.948 1.00 51.34 308 ALA A C 1
ATOM 2426 O O . ALA A 1 308 ? 18.941 44.897 27.819 1.00 51.34 308 ALA A O 1
ATOM 2427 N N . ARG A 1 309 ? 20.998 45.104 26.931 1.00 51.75 309 ARG A N 1
ATOM 2428 C CA . ARG A 1 309 ? 20.655 44.638 25.579 1.00 51.75 309 ARG A CA 1
ATOM 2429 C C . ARG A 1 309 ? 20.303 43.146 25.553 1.00 51.75 309 ARG A C 1
ATOM 2431 O O . ARG A 1 309 ? 19.411 42.778 24.805 1.00 51.75 309 ARG A O 1
ATOM 2438 N N . ASP A 1 310 ? 20.904 42.336 26.420 1.00 51.12 310 ASP A N 1
ATOM 2439 C CA . ASP A 1 310 ? 20.613 40.910 26.593 1.00 51.12 310 ASP A CA 1
ATOM 2440 C C . ASP A 1 310 ? 19.301 40.707 27.369 1.00 51.12 310 ASP A C 1
ATOM 2442 O O . ASP A 1 310 ? 18.431 39.962 26.922 1.00 51.12 310 ASP A O 1
ATOM 2446 N N . CYS A 1 311 ? 19.080 41.448 28.466 1.00 51.81 311 CYS A N 1
ATOM 2447 C CA . CYS A 1 311 ? 17.822 41.406 29.228 1.00 51.81 311 CYS A CA 1
ATOM 2448 C C . CYS A 1 311 ? 16.604 41.906 28.427 1.00 51.81 311 CYS A C 1
ATOM 2450 O O . CYS A 1 311 ? 15.487 41.448 28.662 1.00 51.81 311 CYS A O 1
ATOM 2452 N N . PHE A 1 312 ? 16.794 42.844 27.491 1.00 51.03 312 PHE A N 1
ATOM 2453 C CA . PHE A 1 312 ? 15.731 43.371 26.623 1.00 51.03 312 PHE A CA 1
ATOM 2454 C C . PHE A 1 312 ? 15.804 42.866 25.174 1.00 51.03 312 PHE A C 1
ATOM 2456 O O . PHE A 1 312 ? 14.977 43.263 24.350 1.00 51.03 312 PHE A O 1
ATOM 2463 N N . GLY A 1 313 ? 16.735 41.966 24.852 1.00 48.22 313 GLY A N 1
ATOM 2464 C CA . GLY A 1 313 ? 16.939 41.442 23.496 1.00 48.22 313 GLY A CA 1
ATOM 2465 C C . GLY A 1 313 ? 15.703 40.724 22.955 1.00 48.22 313 GLY A C 1
ATOM 2466 O O . GLY A 1 313 ? 15.358 40.859 21.782 1.00 48.22 313 GLY A O 1
ATOM 2467 N N . PHE A 1 314 ? 14.938 40.079 23.842 1.00 53.12 314 PHE A N 1
ATOM 2468 C CA . PHE A 1 314 ? 13.655 39.467 23.492 1.00 53.12 314 PHE A CA 1
ATOM 2469 C C . PHE A 1 314 ? 12.587 40.507 23.082 1.00 53.12 314 PHE A C 1
ATOM 2471 O O . PHE A 1 314 ? 11.770 40.235 22.202 1.00 53.12 314 PHE A O 1
ATOM 2478 N N . LEU A 1 315 ? 12.593 41.716 23.669 1.00 48.44 315 LEU A N 1
ATOM 2479 C CA . LEU A 1 315 ? 11.705 42.819 23.267 1.00 48.44 315 LEU A CA 1
ATOM 2480 C C . LEU A 1 315 ? 12.185 43.498 21.985 1.00 48.44 315 LEU A C 1
ATOM 2482 O O . LEU A 1 315 ? 11.359 44.030 21.251 1.00 48.44 315 LEU A O 1
ATOM 2486 N N . TYR A 1 316 ? 13.487 43.475 21.688 1.00 45.09 316 TYR A N 1
ATOM 2487 C CA . TYR A 1 316 ? 14.035 44.017 20.444 1.00 45.09 316 TYR A CA 1
ATOM 2488 C C . TYR A 1 316 ? 13.516 43.236 19.225 1.00 45.09 316 TYR A C 1
ATOM 2490 O O . TYR A 1 316 ? 13.005 43.845 18.287 1.00 45.09 316 TYR A O 1
ATOM 2498 N N . HIS A 1 317 ? 13.483 41.900 19.284 1.00 42.91 317 HIS A N 1
ATOM 2499 C CA . HIS A 1 317 ? 12.828 41.083 18.252 1.00 42.91 317 HIS A CA 1
ATOM 2500 C C . HIS A 1 317 ? 11.299 41.028 18.394 1.00 42.91 317 HIS A C 1
ATOM 2502 O O . HIS A 1 317 ? 10.602 41.039 17.382 1.00 42.91 317 HIS A O 1
ATOM 2508 N N . GLY A 1 318 ? 10.746 41.093 19.611 1.00 40.69 318 GLY A N 1
ATOM 2509 C CA . GLY A 1 318 ? 9.307 41.296 19.839 1.00 40.69 318 GLY A CA 1
ATOM 2510 C C . GLY A 1 318 ? 8.781 42.622 19.266 1.00 40.69 318 GLY A C 1
ATOM 2511 O O . GLY A 1 318 ? 7.629 42.711 18.844 1.00 40.69 318 GLY A O 1
ATOM 2512 N N . SER A 1 319 ? 9.640 43.638 19.132 1.00 39.81 319 SER A N 1
ATOM 2513 C CA . SER A 1 319 ? 9.321 44.886 18.435 1.00 39.81 319 SER A CA 1
ATOM 2514 C C . SER A 1 319 ? 9.084 44.683 16.936 1.00 39.81 319 SER A C 1
ATOM 2516 O O . SER A 1 319 ? 8.419 45.524 16.340 1.00 39.81 319 SER A O 1
ATOM 2518 N N . ARG A 1 320 ? 9.498 43.543 16.344 1.00 41.28 320 ARG A N 1
ATOM 2519 C CA . ARG A 1 320 ? 9.099 43.109 14.988 1.00 41.28 320 ARG A CA 1
ATOM 2520 C C . ARG A 1 320 ? 7.631 42.677 14.919 1.00 41.28 320 ARG A C 1
ATOM 2522 O O . ARG A 1 320 ? 7.042 42.783 13.851 1.00 41.28 320 ARG A O 1
ATOM 2529 N N . LEU A 1 321 ? 6.993 42.307 16.036 1.00 38.38 321 LEU A N 1
ATOM 2530 C CA . LEU A 1 321 ? 5.536 42.103 16.105 1.00 38.38 321 LEU A CA 1
ATOM 2531 C C . LEU A 1 321 ? 4.782 43.445 16.019 1.00 38.38 321 LEU A C 1
ATOM 2533 O O . LEU A 1 321 ? 3.763 43.552 15.344 1.00 38.38 321 LEU A O 1
ATOM 2537 N N . LEU A 1 322 ? 5.347 44.502 16.618 1.00 37.06 322 LEU A N 1
ATOM 2538 C CA . LEU A 1 322 ? 4.965 45.902 16.356 1.00 37.06 322 LEU A CA 1
ATOM 2539 C C . LEU A 1 322 ? 5.595 46.457 15.058 1.00 37.06 322 LEU A C 1
ATOM 2541 O O . LEU A 1 322 ? 5.312 47.588 14.662 1.00 37.06 322 LEU A O 1
ATOM 2545 N N . GLY A 1 323 ? 6.458 45.670 14.415 1.00 36.47 323 GLY A N 1
ATOM 2546 C CA . GLY A 1 323 ? 7.325 46.004 13.287 1.00 36.47 323 GLY A CA 1
ATOM 2547 C C . GLY A 1 323 ? 6.910 45.348 11.970 1.00 36.47 323 GLY A C 1
ATOM 2548 O O . GLY A 1 323 ? 7.506 45.661 10.950 1.00 36.47 323 GLY A O 1
ATOM 2549 N N . TRP A 1 324 ? 5.789 44.613 11.929 1.00 34.78 324 TRP A N 1
ATOM 2550 C CA . TRP A 1 324 ? 4.952 44.524 10.716 1.00 34.78 324 TRP A CA 1
ATOM 2551 C C . TRP A 1 324 ? 4.514 45.912 10.198 1.00 34.78 324 TRP A C 1
ATOM 2553 O O . TRP A 1 324 ? 3.974 46.028 9.105 1.00 34.78 324 TRP A O 1
ATOM 2563 N N . TRP A 1 325 ? 4.809 46.967 10.964 1.00 38.25 325 TRP A N 1
ATOM 2564 C CA . TRP A 1 325 ? 4.561 48.375 10.674 1.00 38.25 325 TRP A CA 1
ATOM 2565 C C . TRP A 1 325 ? 5.843 49.217 10.512 1.00 38.25 325 TRP A C 1
ATOM 2567 O O . TRP A 1 325 ? 5.755 50.444 10.515 1.00 38.25 325 TRP A O 1
ATOM 2577 N N . SER A 1 326 ? 7.032 48.602 10.427 1.00 32.44 326 SER A N 1
ATOM 2578 C CA . SER A 1 326 ? 8.319 49.302 10.282 1.00 32.44 326 SER A CA 1
ATOM 2579 C C . SER A 1 326 ? 9.053 48.824 9.034 1.00 32.44 326 SER A C 1
ATOM 2581 O O . SER A 1 326 ? 9.247 47.627 8.849 1.00 32.44 326 SER A O 1
ATOM 2583 N N . ILE A 1 327 ? 9.464 49.771 8.191 1.00 33.78 327 ILE A N 1
ATOM 2584 C CA . ILE A 1 327 ? 10.307 49.518 7.023 1.00 33.78 327 ILE A CA 1
ATOM 2585 C C . ILE A 1 327 ? 11.749 49.504 7.523 1.00 33.78 327 ILE A C 1
ATOM 2587 O O . ILE A 1 327 ? 12.243 50.545 7.947 1.00 33.78 327 ILE A O 1
ATOM 2591 N N . ASP A 1 328 ? 12.379 48.333 7.530 1.00 33.84 328 ASP A N 1
ATOM 2592 C CA . ASP A 1 328 ? 13.829 48.212 7.670 1.00 33.84 328 ASP A CA 1
ATOM 2593 C C . ASP A 1 328 ? 14.332 47.291 6.552 1.00 33.84 328 ASP A C 1
ATOM 2595 O O . ASP A 1 328 ? 13.849 46.164 6.393 1.00 33.84 328 ASP A O 1
ATOM 2599 N N . GLU A 1 329 ? 15.199 47.844 5.707 1.00 36.72 329 GLU A N 1
ATOM 2600 C CA . GLU A 1 329 ? 15.497 47.376 4.345 1.00 36.72 329 GLU A CA 1
ATOM 2601 C C . GLU A 1 329 ? 16.534 46.236 4.324 1.00 36.72 329 GLU A C 1
ATOM 2603 O O . GLU A 1 329 ? 16.468 45.366 3.460 1.00 36.72 329 GLU A O 1
ATOM 2608 N N . GLU A 1 330 ? 17.407 46.139 5.333 1.00 30.64 330 GLU A N 1
ATOM 2609 C CA . GLU A 1 330 ? 18.512 45.164 5.343 1.00 30.64 330 GLU A CA 1
ATOM 2610 C C . GLU A 1 330 ? 18.070 43.698 5.515 1.00 30.64 330 GLU A C 1
ATOM 2612 O O . GLU A 1 330 ? 18.744 42.799 5.026 1.00 30.64 330 GLU A O 1
ATOM 2617 N N . SER A 1 331 ? 16.914 43.405 6.130 1.00 37.97 331 SER A N 1
ATOM 2618 C CA . SER A 1 331 ? 16.516 41.997 6.364 1.00 37.97 331 SER A CA 1
ATOM 2619 C C . SER A 1 331 ? 15.767 41.331 5.202 1.00 37.97 331 SER A C 1
ATOM 2621 O O . SER A 1 331 ? 15.625 40.106 5.184 1.00 37.97 331 SER A O 1
ATOM 2623 N N . ARG A 1 332 ? 15.262 42.109 4.230 1.00 37.62 332 ARG A N 1
ATOM 2624 C CA . ARG A 1 332 ? 14.429 41.578 3.134 1.00 37.62 332 ARG A CA 1
ATOM 2625 C C . ARG A 1 332 ? 15.224 41.157 1.904 1.00 37.62 332 ARG A C 1
ATOM 2627 O O . ARG A 1 332 ? 14.833 40.178 1.275 1.00 37.62 332 ARG A O 1
ATOM 2634 N N . GLU A 1 333 ? 16.338 41.818 1.598 1.00 34.22 333 GLU A N 1
ATOM 2635 C CA . GLU A 1 333 ? 17.235 41.369 0.522 1.00 34.22 333 GLU A CA 1
ATOM 2636 C C . GLU A 1 333 ? 17.900 40.026 0.860 1.00 34.22 333 GLU A C 1
ATOM 2638 O O . GLU A 1 333 ? 18.042 39.163 -0.007 1.00 34.22 333 GLU A O 1
ATOM 2643 N N . GLU A 1 334 ? 18.235 39.802 2.132 1.00 32.62 334 GLU A N 1
ATOM 2644 C CA . GLU A 1 334 ? 18.924 38.587 2.575 1.00 32.62 334 GLU A CA 1
ATOM 2645 C C . GLU A 1 334 ? 17.967 37.385 2.685 1.00 32.62 334 GLU A C 1
ATOM 2647 O O . GLU A 1 334 ? 18.309 36.277 2.272 1.00 32.62 334 GLU A O 1
ATOM 2652 N N . GLN A 1 335 ? 16.710 37.605 3.100 1.00 34.12 335 GLN A N 1
ATOM 2653 C CA . GLN A 1 335 ? 15.673 36.563 3.059 1.00 34.12 335 GLN A CA 1
ATOM 2654 C C . GLN A 1 335 ? 15.210 36.219 1.637 1.00 34.12 335 GLN A C 1
ATOM 2656 O O . GLN A 1 335 ? 14.878 35.062 1.396 1.00 34.12 335 GLN A O 1
ATOM 2661 N N . ALA A 1 336 ? 15.204 37.168 0.694 1.00 31.56 336 ALA A N 1
ATOM 2662 C CA . ALA A 1 336 ? 14.837 36.897 -0.699 1.00 31.56 336 ALA A CA 1
ATOM 2663 C C . ALA A 1 336 ? 15.922 36.104 -1.451 1.00 31.56 336 ALA A C 1
ATOM 2665 O O . ALA A 1 336 ? 15.590 35.203 -2.224 1.00 31.56 336 ALA A O 1
ATOM 2666 N N . ARG A 1 337 ? 17.211 36.364 -1.175 1.00 32.06 337 ARG A N 1
ATOM 2667 C CA . ARG A 1 337 ? 18.317 35.553 -1.720 1.00 32.06 337 ARG A CA 1
ATOM 2668 C C . ARG A 1 337 ? 18.347 34.140 -1.138 1.00 32.06 337 ARG A C 1
ATOM 2670 O O . ARG A 1 337 ? 18.591 33.202 -1.884 1.00 32.06 337 ARG A O 1
ATOM 2677 N N . LEU A 1 338 ? 18.018 33.972 0.146 1.00 30.09 338 LEU A N 1
ATOM 2678 C CA . LEU A 1 338 ? 17.922 32.650 0.779 1.00 30.09 338 LEU A CA 1
ATOM 2679 C C . LEU A 1 338 ? 16.673 31.855 0.348 1.00 30.09 338 LEU A C 1
ATOM 2681 O O . LEU A 1 338 ? 16.708 30.628 0.341 1.00 30.09 338 LEU A O 1
ATOM 2685 N N . TYR A 1 339 ? 15.576 32.516 -0.048 1.00 31.98 339 TYR A N 1
ATOM 2686 C CA . TYR A 1 339 ? 14.357 31.826 -0.505 1.00 31.98 339 TYR A CA 1
ATOM 2687 C C . TYR A 1 339 ? 14.457 31.254 -1.926 1.00 31.98 339 TYR A C 1
ATOM 2689 O O . TYR A 1 339 ? 13.707 30.339 -2.262 1.00 31.98 339 TYR A O 1
ATOM 2697 N N . CYS A 1 340 ? 15.372 31.767 -2.754 1.00 30.55 340 CYS A N 1
ATOM 2698 C CA . CYS A 1 340 ? 15.579 31.258 -4.112 1.00 30.55 340 CYS A CA 1
ATOM 2699 C C . CYS A 1 340 ? 16.402 29.962 -4.160 1.00 30.55 340 CYS A C 1
ATOM 2701 O O . CYS A 1 340 ? 16.478 29.360 -5.225 1.00 30.55 340 CYS A O 1
ATOM 2703 N N . ASP A 1 341 ? 16.964 29.511 -3.033 1.00 28.47 341 ASP A N 1
ATOM 2704 C CA . ASP A 1 341 ? 17.890 28.370 -3.008 1.00 28.47 341 ASP A CA 1
ATOM 2705 C C . ASP A 1 341 ? 17.346 27.124 -2.277 1.00 28.47 341 ASP A C 1
ATOM 2707 O O . ASP A 1 341 ? 18.090 26.188 -2.003 1.00 28.47 341 ASP A O 1
ATOM 2711 N N . GLY A 1 342 ? 16.045 27.057 -1.940 1.00 35.12 342 GLY A N 1
ATOM 2712 C CA . GLY A 1 342 ? 15.588 25.929 -1.110 1.00 35.12 342 GLY A CA 1
ATOM 2713 C C . GLY A 1 342 ? 14.098 25.665 -0.892 1.00 35.12 342 GLY A C 1
ATOM 2714 O O . GLY A 1 342 ? 13.764 25.041 0.116 1.00 35.12 342 GLY A O 1
ATOM 2715 N N . ALA A 1 343 ? 13.183 26.080 -1.775 1.00 26.47 343 ALA A N 1
ATOM 2716 C CA . ALA A 1 343 ? 11.762 25.735 -1.624 1.00 26.47 343 ALA A CA 1
ATOM 2717 C C . ALA A 1 343 ? 11.111 25.266 -2.937 1.00 26.47 343 ALA A C 1
ATOM 2719 O O . ALA A 1 343 ? 10.844 26.056 -3.839 1.00 26.47 343 ALA A O 1
ATOM 2720 N N . SER A 1 344 ? 10.804 23.967 -3.013 1.00 29.38 344 SER A N 1
ATOM 2721 C CA . SER A 1 344 ? 9.964 23.348 -4.044 1.00 29.38 344 SER A CA 1
ATOM 2722 C C . SER A 1 344 ? 8.517 23.853 -3.928 1.00 29.38 344 SER A C 1
ATOM 2724 O O . SER A 1 344 ? 7.811 23.519 -2.971 1.00 29.38 344 SER A O 1
ATOM 2726 N N . GLY A 1 345 ? 8.098 24.690 -4.879 1.00 30.28 345 GLY A N 1
ATOM 2727 C CA . GLY A 1 345 ? 6.774 25.312 -4.949 1.00 30.28 345 GLY A CA 1
ATOM 2728 C C . GLY A 1 345 ? 5.717 24.494 -5.705 1.00 30.28 345 GLY A C 1
ATOM 2729 O O . GLY A 1 345 ? 6.025 23.581 -6.462 1.00 30.28 345 GLY A O 1
ATOM 2730 N N . TYR A 1 346 ? 4.457 24.868 -5.469 1.00 25.56 346 TYR A N 1
ATOM 2731 C CA . TYR A 1 346 ? 3.223 24.401 -6.112 1.00 25.56 346 TYR A CA 1
ATOM 2732 C C . TYR A 1 346 ? 3.289 24.461 -7.653 1.00 25.56 346 TYR A C 1
ATOM 2734 O O . TYR A 1 346 ? 3.595 25.514 -8.211 1.00 25.56 346 TYR A O 1
ATOM 2742 N N . ASN A 1 347 ? 2.930 23.367 -8.337 1.00 32.47 347 ASN A N 1
ATOM 2743 C CA . ASN A 1 347 ? 3.025 23.233 -9.795 1.00 32.47 347 ASN A CA 1
ATOM 2744 C C . ASN A 1 347 ? 1.655 23.342 -10.487 1.00 32.47 347 ASN A C 1
ATOM 2746 O O . ASN A 1 347 ? 0.855 22.413 -10.429 1.00 32.47 347 ASN A O 1
ATOM 2750 N N . THR A 1 348 ? 1.420 24.438 -11.213 1.00 39.84 348 THR A N 1
ATOM 2751 C CA . THR A 1 348 ? 0.362 24.556 -12.243 1.00 39.84 348 THR A CA 1
ATOM 2752 C C . THR A 1 348 ? 0.832 24.092 -13.631 1.00 39.84 348 THR A C 1
ATOM 2754 O O . THR A 1 348 ? 0.051 24.092 -14.574 1.00 39.84 348 THR A O 1
ATOM 2757 N N . PHE A 1 349 ? 2.099 23.685 -13.759 1.00 37.22 349 PHE A N 1
ATOM 2758 C CA . PHE A 1 349 ? 2.688 23.083 -14.958 1.00 37.22 349 PHE A CA 1
ATOM 2759 C C . PHE A 1 349 ? 3.286 21.728 -14.575 1.00 37.22 349 PHE A C 1
ATOM 2761 O O . PHE A 1 349 ? 4.491 21.578 -14.378 1.00 37.22 349 PHE A O 1
ATOM 2768 N N . SER A 1 350 ? 2.421 20.739 -14.375 1.00 32.72 350 SER A N 1
ATOM 2769 C CA . SER A 1 350 ? 2.815 19.358 -14.100 1.00 32.72 350 SER A CA 1
ATOM 2770 C C . SER A 1 350 ? 3.411 18.739 -15.367 1.00 32.72 350 SER A C 1
ATOM 2772 O O . SER A 1 350 ? 2.698 18.157 -16.179 1.00 32.72 350 SER A O 1
ATOM 2774 N N . GLY A 1 351 ? 4.712 18.931 -15.573 1.00 38.00 351 GLY A N 1
ATOM 2775 C CA . GLY A 1 351 ? 5.442 18.319 -16.686 1.00 38.00 351 GLY A CA 1
ATOM 2776 C C . GLY A 1 351 ? 6.793 18.954 -17.001 1.00 38.00 351 GLY A C 1
ATOM 2777 O O . GLY A 1 351 ? 7.634 18.303 -17.614 1.00 38.00 351 GLY A O 1
ATOM 2778 N N . TYR A 1 352 ? 7.046 20.190 -16.556 1.00 39.03 352 TYR A N 1
ATOM 2779 C CA . TYR A 1 352 ? 8.291 20.895 -16.864 1.00 39.03 352 TYR A CA 1
ATOM 2780 C C . TYR A 1 352 ? 8.864 21.591 -15.621 1.00 39.03 352 TYR A C 1
ATOM 2782 O O . TYR A 1 352 ? 8.137 22.319 -14.946 1.00 39.03 352 TYR A O 1
ATOM 2790 N N . PRO A 1 353 ? 10.165 21.418 -15.315 1.00 39.91 353 PRO A N 1
ATOM 2791 C CA . PRO A 1 353 ? 10.851 22.217 -14.303 1.00 39.91 353 PRO A CA 1
ATOM 2792 C C . PRO A 1 353 ? 10.693 23.725 -14.586 1.00 39.91 353 PRO A C 1
ATOM 2794 O O . PRO A 1 353 ? 10.655 24.103 -15.764 1.00 39.91 353 PRO A O 1
ATOM 2797 N N . PRO A 1 354 ? 10.688 24.610 -13.568 1.00 41.94 354 PRO A N 1
ATOM 2798 C CA . PRO A 1 354 ? 10.573 26.064 -13.767 1.00 41.94 354 PRO A CA 1
ATOM 2799 C C . PRO A 1 354 ? 11.622 26.613 -14.753 1.00 41.94 354 PRO A C 1
ATOM 2801 O O . PRO A 1 354 ? 11.371 27.542 -15.520 1.00 41.94 354 PRO A O 1
ATOM 2804 N N . G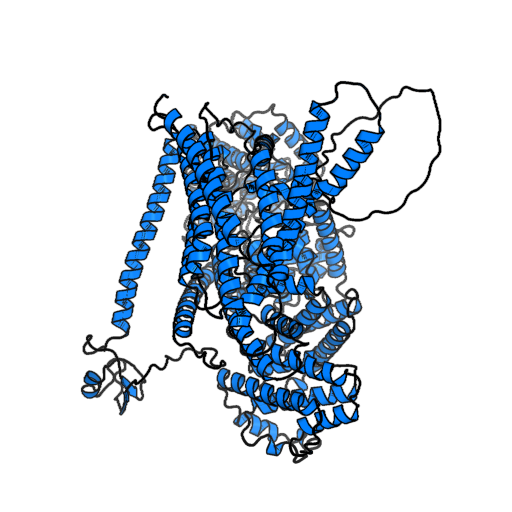LU A 1 355 ? 12.772 25.945 -14.816 1.00 45.84 355 GLU A N 1
ATOM 2805 C CA . GLU A 1 355 ? 13.928 26.293 -15.644 1.00 45.84 355 GLU A CA 1
ATOM 2806 C C . GLU A 1 355 ? 13.755 25.895 -17.116 1.00 45.84 355 GLU A C 1
ATOM 2808 O O . GLU A 1 355 ? 14.444 26.428 -17.989 1.00 45.84 355 GLU A O 1
ATOM 2813 N N . VAL A 1 356 ? 12.825 24.980 -17.398 1.00 47.81 356 VAL A N 1
ATOM 2814 C CA . VAL A 1 356 ? 12.419 24.576 -18.748 1.00 47.81 356 VAL A CA 1
ATOM 2815 C C . VAL A 1 356 ? 11.313 25.495 -19.255 1.00 47.81 356 VAL A C 1
ATOM 2817 O O . VAL A 1 356 ? 11.403 25.969 -20.384 1.00 47.81 356 VAL A O 1
ATOM 2820 N N . VAL A 1 357 ? 10.345 25.850 -18.403 1.00 47.53 357 VAL A N 1
ATOM 2821 C CA . VAL A 1 357 ? 9.289 26.828 -18.728 1.00 47.53 357 VAL A CA 1
ATOM 2822 C C . VAL A 1 357 ? 9.894 28.201 -19.063 1.00 47.53 357 VAL A C 1
ATOM 2824 O O . VAL A 1 357 ? 9.489 28.825 -20.040 1.00 47.53 357 VAL A O 1
ATOM 2827 N N . LYS A 1 358 ? 10.950 28.623 -18.348 1.00 45.62 358 LYS A N 1
ATOM 2828 C CA . LYS A 1 358 ? 11.734 29.842 -18.654 1.00 45.62 358 LYS A CA 1
ATOM 2829 C C . LYS A 1 358 ? 12.453 29.819 -20.009 1.00 45.62 358 LYS A C 1
ATOM 2831 O O . LYS A 1 358 ? 12.824 30.872 -20.520 1.00 45.62 358 LYS A O 1
ATOM 2836 N N . LYS A 1 359 ? 12.701 28.637 -20.577 1.00 49.50 359 LYS A N 1
ATOM 2837 C CA . LYS A 1 359 ? 13.428 28.455 -21.846 1.00 49.50 359 LYS A CA 1
ATOM 2838 C C . LYS A 1 359 ? 12.510 28.088 -23.013 1.00 49.50 359 LYS A C 1
ATOM 2840 O O . LYS A 1 359 ? 13.002 27.933 -24.130 1.00 49.50 359 LYS A O 1
ATOM 2845 N N . MET A 1 360 ? 11.202 27.959 -22.780 1.00 49.28 360 MET A N 1
ATOM 2846 C CA . MET A 1 360 ? 10.250 27.623 -23.833 1.00 49.28 360 MET A CA 1
ATOM 2847 C C . MET A 1 360 ? 10.114 28.764 -24.851 1.00 49.28 360 MET A C 1
ATOM 2849 O O . MET A 1 360 ? 9.999 29.935 -24.473 1.00 49.28 360 MET A O 1
ATOM 2853 N N . PRO A 1 361 ? 10.077 28.449 -26.156 1.00 63.38 361 PRO A N 1
ATOM 2854 C CA . PRO A 1 361 ? 9.696 29.413 -27.175 1.00 63.38 361 PRO A CA 1
ATOM 2855 C C . PRO A 1 361 ? 8.303 29.987 -26.881 1.00 63.38 361 PRO A C 1
ATOM 2857 O O . PRO A 1 361 ? 7.362 29.254 -26.583 1.00 63.38 361 PRO A O 1
ATOM 2860 N N . LYS A 1 362 ? 8.131 31.310 -27.027 1.00 48.41 362 LYS A N 1
ATOM 2861 C CA . LYS A 1 362 ? 6.849 32.008 -26.772 1.00 48.41 362 LYS A CA 1
ATOM 2862 C C . LYS A 1 362 ? 5.643 31.402 -27.502 1.00 48.41 362 LYS A C 1
ATOM 2864 O O . LYS A 1 362 ? 4.518 31.560 -27.038 1.00 48.41 362 LYS A O 1
ATOM 2869 N N . LYS A 1 363 ? 5.872 30.755 -28.648 1.00 52.75 363 LYS A N 1
ATOM 2870 C CA . LYS A 1 363 ? 4.831 30.096 -29.441 1.00 52.75 363 LYS A CA 1
ATOM 2871 C C . LYS A 1 363 ? 4.241 28.888 -28.703 1.00 52.75 363 LYS A C 1
ATOM 2873 O O . LYS A 1 363 ? 3.024 28.772 -28.642 1.00 52.75 363 LYS A O 1
ATOM 2878 N N . ASP A 1 364 ? 5.091 28.079 -28.082 1.00 49.09 364 ASP A N 1
ATOM 2879 C CA . ASP A 1 364 ? 4.701 26.831 -27.419 1.00 49.09 364 ASP A CA 1
ATOM 2880 C C . ASP A 1 364 ? 4.018 27.122 -26.073 1.00 49.09 364 ASP A C 1
ATOM 2882 O O . ASP A 1 364 ? 3.030 26.491 -25.710 1.00 49.09 364 ASP A O 1
ATOM 2886 N N . LEU A 1 365 ? 4.467 28.174 -25.376 1.00 50.28 365 LEU A N 1
ATOM 2887 C CA . LEU A 1 365 ? 3.819 28.654 -24.153 1.00 50.28 365 LEU A CA 1
ATOM 2888 C C . LEU A 1 365 ? 2.410 29.210 -24.427 1.00 50.28 365 LEU A C 1
ATOM 2890 O O . LEU A 1 365 ? 1.489 29.000 -23.640 1.00 50.28 365 LEU A O 1
ATOM 2894 N N . ALA A 1 366 ? 2.229 29.917 -25.547 1.00 55.69 366 ALA A N 1
ATOM 2895 C CA . ALA A 1 366 ? 0.923 30.432 -25.952 1.00 55.69 366 ALA A CA 1
ATOM 2896 C C . ALA A 1 366 ? -0.036 29.303 -26.356 1.00 55.69 366 ALA A C 1
ATOM 2898 O O . ALA A 1 366 ? -1.217 29.368 -26.021 1.00 55.69 366 ALA A O 1
ATOM 2899 N N . GLU A 1 367 ? 0.467 28.274 -27.038 1.00 53.34 367 GLU A N 1
ATOM 2900 C CA . GLU A 1 367 ? -0.310 27.100 -27.444 1.00 53.34 367 GLU A CA 1
ATOM 2901 C C . GLU A 1 367 ? -0.796 26.302 -26.226 1.00 53.34 367 GLU A C 1
ATOM 2903 O O . GLU A 1 367 ? -1.970 25.936 -26.162 1.00 53.34 367 GLU A O 1
ATOM 2908 N N . GLU A 1 368 ? 0.044 26.151 -25.199 1.00 49.34 368 GLU A N 1
ATOM 2909 C CA . GLU A 1 368 ? -0.322 25.433 -23.975 1.00 49.34 368 GLU A CA 1
ATOM 2910 C C . GLU A 1 368 ? -1.306 26.216 -23.092 1.00 49.34 368 GLU A C 1
ATOM 2912 O O . GLU A 1 368 ? -2.265 25.654 -22.561 1.00 49.34 368 GLU A O 1
ATOM 2917 N N . VAL A 1 369 ? -1.159 27.543 -23.001 1.00 53.19 369 VAL A N 1
ATOM 2918 C CA . VAL A 1 369 ? -2.151 28.405 -22.333 1.00 53.19 369 VAL A CA 1
ATOM 2919 C C . VAL A 1 369 ? -3.501 28.342 -23.048 1.00 53.19 369 VAL A C 1
ATOM 2921 O O . VAL A 1 369 ? -4.543 28.269 -22.392 1.00 53.19 369 VAL A O 1
ATOM 2924 N N . TRP A 1 370 ? -3.497 28.328 -24.382 1.00 53.06 370 TRP A N 1
ATOM 2925 C CA . TRP A 1 370 ? -4.719 28.212 -25.175 1.00 53.06 370 TRP A CA 1
ATOM 2926 C C . TRP A 1 370 ? -5.377 26.840 -24.991 1.00 53.06 370 TRP A C 1
ATOM 2928 O O . TRP A 1 370 ? -6.595 26.750 -24.845 1.00 53.06 370 TRP A O 1
ATOM 2938 N N . ARG A 1 371 ? -4.574 25.773 -24.906 1.00 56.56 371 ARG A N 1
ATOM 2939 C CA . ARG A 1 371 ? -5.031 24.406 -24.630 1.00 56.56 371 ARG A CA 1
ATOM 2940 C C . ARG A 1 371 ? -5.669 24.278 -23.244 1.00 56.56 371 ARG A C 1
ATOM 2942 O O . ARG A 1 371 ? -6.744 23.694 -23.119 1.00 56.56 371 ARG A O 1
ATOM 2949 N N . LEU A 1 372 ? -5.066 24.886 -22.222 1.00 42.28 372 LEU A N 1
ATOM 2950 C CA . LEU A 1 372 ? -5.611 24.932 -20.861 1.00 42.28 372 LEU A CA 1
ATOM 2951 C C . LEU A 1 372 ? -6.903 25.761 -20.789 1.00 42.28 372 LEU A C 1
ATOM 2953 O O . LEU A 1 372 ? -7.860 25.352 -20.133 1.00 42.28 372 LEU A O 1
ATOM 2957 N N . GLN A 1 373 ? -6.980 26.888 -21.505 1.00 45.88 373 GLN A N 1
ATOM 2958 C CA . GLN A 1 373 ? -8.205 27.691 -21.610 1.00 45.88 373 GLN A CA 1
ATOM 2959 C C . GLN A 1 373 ? -9.328 26.966 -22.364 1.00 45.88 373 GLN A C 1
ATOM 2961 O O . GLN A 1 373 ? -10.494 27.091 -21.980 1.00 45.88 373 GLN A O 1
ATOM 2966 N N . ALA A 1 374 ? -8.995 26.184 -23.393 1.00 48.00 374 ALA A N 1
ATOM 2967 C CA . ALA A 1 374 ? -9.949 25.341 -24.106 1.00 48.00 374 ALA A CA 1
ATOM 2968 C C . ALA A 1 374 ? -10.489 24.223 -23.199 1.00 48.00 374 ALA A C 1
ATOM 2970 O O . ALA A 1 374 ? -11.704 24.071 -23.098 1.00 48.00 374 ALA A O 1
ATOM 2971 N N . ALA A 1 375 ? -9.621 23.535 -22.448 1.00 41.25 375 ALA A N 1
ATOM 2972 C CA . ALA A 1 375 ? -10.019 22.499 -21.490 1.00 41.25 375 ALA A CA 1
ATOM 2973 C C . ALA A 1 375 ? -10.912 23.045 -20.354 1.00 41.25 375 ALA A C 1
ATOM 2975 O O . ALA A 1 375 ? -11.904 22.420 -19.977 1.00 41.25 375 ALA A O 1
ATOM 2976 N N . LEU A 1 376 ? -10.610 24.246 -19.846 1.00 42.44 376 LEU A N 1
ATOM 2977 C CA . LEU A 1 376 ? -11.439 24.953 -18.859 1.00 42.44 376 LEU A CA 1
ATOM 2978 C C . LEU A 1 376 ? -12.797 25.390 -19.430 1.00 42.44 376 LEU A C 1
ATOM 2980 O O . LEU A 1 376 ? -13.808 25.351 -18.726 1.00 42.44 376 LEU A O 1
ATOM 2984 N N . SER A 1 377 ? -12.841 25.782 -20.705 1.00 39.38 377 SER A N 1
ATOM 2985 C CA . SER A 1 377 ? -14.085 26.170 -21.379 1.00 39.38 377 SER A CA 1
ATOM 2986 C C . SER A 1 377 ? -14.979 24.955 -21.649 1.00 39.38 377 SER A C 1
ATOM 2988 O O . SER A 1 377 ? -16.182 25.020 -21.397 1.00 39.38 377 SER A O 1
ATOM 2990 N N . GLU A 1 378 ? -14.393 23.823 -22.047 1.00 40.47 378 GLU A N 1
ATOM 2991 C CA . GLU A 1 378 ? -15.091 22.555 -22.294 1.00 40.47 378 GLU A CA 1
ATOM 2992 C C . GLU A 1 378 ? -15.672 21.962 -20.995 1.00 40.47 378 GLU A C 1
ATOM 2994 O O . GLU A 1 378 ? -16.831 21.544 -20.962 1.00 40.47 378 GLU A O 1
ATOM 2999 N N . GLN A 1 379 ? -14.944 22.053 -19.872 1.00 38.56 379 GLN A N 1
ATOM 3000 C CA . GLN A 1 379 ? -15.480 21.715 -18.544 1.00 38.56 379 GLN A CA 1
ATOM 3001 C C . GLN A 1 379 ? -16.650 22.622 -18.119 1.00 38.56 379 GLN A C 1
ATOM 3003 O O . GLN A 1 379 ? -17.574 22.163 -17.442 1.00 38.56 379 GLN A O 1
ATOM 3008 N N . SER A 1 380 ? -16.651 23.895 -18.532 1.00 39.00 380 SER A N 1
ATOM 3009 C CA . SER A 1 380 ? -17.734 24.838 -18.218 1.00 39.00 380 SER A CA 1
ATOM 3010 C C . SER A 1 380 ? -19.012 24.597 -19.037 1.00 39.00 380 SER A C 1
ATOM 3012 O O . SER A 1 380 ? -20.113 24.837 -18.539 1.00 39.00 380 SER A O 1
ATOM 3014 N N . GLU A 1 381 ? -18.889 24.085 -20.266 1.00 40.91 381 GLU A N 1
ATOM 3015 C CA . GLU A 1 381 ? -20.035 23.723 -21.111 1.00 40.91 381 GLU A CA 1
ATOM 3016 C C . GLU A 1 381 ? -20.632 22.369 -20.709 1.00 40.91 381 GLU A C 1
ATOM 3018 O O . GLU A 1 381 ? -21.854 22.238 -20.619 1.00 40.91 381 GLU A O 1
ATOM 3023 N N . ILE A 1 382 ? -19.792 21.390 -20.348 1.00 41.94 382 ILE A N 1
ATOM 3024 C CA . ILE A 1 382 ? -20.241 20.091 -19.821 1.00 41.94 382 ILE A CA 1
ATOM 3025 C C . ILE A 1 382 ? -20.988 20.268 -18.486 1.00 41.94 382 ILE A C 1
ATOM 3027 O O . ILE A 1 382 ? -21.986 19.581 -18.246 1.00 41.94 382 ILE A O 1
ATOM 3031 N N . SER A 1 383 ? -20.579 21.216 -17.629 1.00 38.47 383 SER A N 1
ATOM 3032 C CA . SER A 1 383 ? -21.300 21.495 -16.374 1.00 38.47 383 SER A CA 1
ATOM 3033 C C . SER A 1 383 ? -22.667 22.154 -16.606 1.00 38.47 383 SER A C 1
ATOM 3035 O O . SER A 1 383 ? -23.619 21.841 -15.897 1.00 38.47 383 SER A O 1
ATOM 3037 N N . LYS A 1 384 ? -22.813 22.989 -17.645 1.00 40.84 384 LYS A N 1
ATOM 3038 C CA . LYS A 1 384 ? -24.106 23.589 -18.019 1.00 40.84 384 LYS A CA 1
ATOM 3039 C C . LYS A 1 384 ? -25.062 22.578 -18.651 1.00 40.84 384 LYS A C 1
ATOM 3041 O O . LYS A 1 384 ? -26.218 22.518 -18.245 1.00 40.84 384 LYS A O 1
ATOM 3046 N N . ILE A 1 385 ? -24.573 21.747 -19.576 1.00 42.81 385 ILE A N 1
ATOM 3047 C CA . ILE A 1 385 ? -25.381 20.705 -20.232 1.00 42.81 385 ILE A CA 1
ATOM 3048 C C . ILE A 1 385 ? -25.828 19.646 -19.211 1.00 42.81 385 ILE A C 1
ATOM 3050 O O . ILE A 1 385 ? -26.986 19.236 -19.212 1.00 42.81 385 ILE A O 1
ATOM 3054 N N . SER A 1 386 ? -24.948 19.238 -18.289 1.00 40.75 386 SER A N 1
ATOM 3055 C CA . SER A 1 386 ? -25.309 18.283 -17.230 1.00 40.75 386 SER A CA 1
ATOM 3056 C C . SER A 1 386 ? -26.290 18.858 -16.205 1.00 40.75 386 SER A C 1
ATOM 3058 O O . SER A 1 386 ? -27.129 18.106 -15.711 1.00 40.75 386 SER A O 1
ATOM 3060 N N . LEU A 1 387 ? -26.251 20.167 -15.925 1.00 41.12 387 LEU A N 1
ATOM 3061 C CA . LEU A 1 387 ? -27.204 20.826 -15.029 1.00 41.12 387 LEU A CA 1
ATOM 3062 C C . LEU A 1 387 ? -28.601 20.959 -15.666 1.00 41.12 387 LEU A C 1
ATOM 3064 O O . LEU A 1 387 ? -29.594 20.640 -15.014 1.00 41.12 387 LEU A O 1
ATOM 3068 N N . GLU A 1 388 ? -28.689 21.328 -16.948 1.00 43.00 388 GLU A N 1
ATOM 3069 C CA . GLU A 1 388 ? -29.967 21.388 -17.681 1.00 43.00 388 GLU A CA 1
ATOM 3070 C C . GLU A 1 388 ? -30.588 19.992 -17.892 1.00 43.00 388 GLU A C 1
ATOM 3072 O O . GLU A 1 388 ? -31.797 19.806 -17.717 1.00 43.00 388 GLU A O 1
ATOM 3077 N N . GLU A 1 389 ? -29.774 18.974 -18.197 1.00 43.88 389 GLU A N 1
ATOM 3078 C CA . GLU A 1 389 ? -30.220 17.576 -18.304 1.00 43.88 389 GLU A CA 1
ATOM 3079 C C . GLU A 1 389 ? -30.659 17.023 -16.928 1.00 43.88 389 GLU A C 1
ATOM 3081 O O . GLU A 1 389 ? -31.663 16.308 -16.834 1.00 43.88 389 GLU A O 1
ATOM 3086 N N . TYR A 1 390 ? -29.970 17.401 -15.841 1.00 39.09 390 TYR A N 1
ATOM 3087 C CA . TYR A 1 390 ? -30.320 17.053 -14.457 1.00 39.09 390 TYR A CA 1
ATOM 3088 C C . TYR A 1 390 ? -31.660 17.666 -14.020 1.00 39.09 390 TYR A C 1
ATOM 3090 O O . TYR A 1 390 ? -32.505 16.953 -13.469 1.00 39.09 390 TYR A O 1
ATOM 3098 N N . GLU A 1 391 ? -31.906 18.946 -14.314 1.00 41.84 391 GLU A N 1
ATOM 3099 C CA . GLU A 1 391 ? -33.182 19.615 -14.018 1.00 41.84 391 GLU A CA 1
ATOM 3100 C C . GLU A 1 391 ? -34.346 19.035 -14.840 1.00 41.84 391 GLU A C 1
ATOM 3102 O O . GLU A 1 391 ? -35.450 18.836 -14.314 1.00 41.84 391 GLU A O 1
ATOM 3107 N N . ARG A 1 392 ? -34.099 18.660 -16.104 1.00 43.56 392 ARG A N 1
ATOM 3108 C CA . ARG A 1 392 ? -35.086 17.983 -16.961 1.00 43.56 392 ARG A CA 1
ATOM 3109 C C . ARG A 1 392 ? -35.458 16.590 -16.430 1.00 43.56 392 ARG A C 1
ATOM 3111 O O . ARG A 1 392 ? -36.641 16.253 -16.353 1.00 43.56 392 ARG A O 1
ATOM 3118 N N . LEU A 1 393 ? -34.468 15.796 -16.007 1.00 43.91 393 LEU A N 1
ATOM 3119 C CA . LEU A 1 393 ? -34.657 14.430 -15.491 1.00 43.91 393 LEU A CA 1
ATOM 3120 C C . LEU A 1 393 ? -35.248 14.380 -14.072 1.00 43.91 393 LEU A C 1
ATOM 3122 O O . LEU A 1 393 ? -35.929 13.408 -13.725 1.00 43.91 393 LEU A O 1
ATOM 3126 N N . GLN A 1 394 ? -35.004 15.401 -13.244 1.00 42.84 394 GLN A N 1
ATOM 3127 C CA . GLN A 1 394 ? -35.638 15.560 -11.930 1.00 42.84 394 GLN A CA 1
ATOM 3128 C C . GLN A 1 394 ? -37.145 15.805 -12.085 1.00 42.84 394 GLN A C 1
ATOM 3130 O O . GLN A 1 394 ? -37.942 15.088 -11.477 1.00 42.84 394 GLN A O 1
ATOM 3135 N N . ASN A 1 395 ? -37.547 16.725 -12.969 1.00 43.50 395 ASN A N 1
ATOM 3136 C CA . ASN A 1 395 ? -38.954 17.084 -13.173 1.00 43.50 395 ASN A CA 1
ATOM 3137 C C . ASN A 1 395 ? -39.796 15.946 -13.787 1.00 43.50 395 ASN A C 1
ATOM 3139 O O . ASN A 1 395 ? -40.928 15.718 -13.359 1.00 43.50 395 ASN A O 1
ATOM 3143 N N . GLU A 1 396 ? -39.247 15.139 -14.705 1.00 48.97 396 GLU A N 1
ATOM 3144 C CA . GLU A 1 396 ? -39.962 13.974 -15.263 1.00 48.97 396 GLU A CA 1
ATOM 3145 C C . GLU A 1 396 ? -40.223 12.843 -14.247 1.00 48.97 396 GLU A C 1
ATOM 3147 O O . GLU A 1 396 ? -41.126 12.020 -14.445 1.00 48.97 396 GLU A O 1
ATOM 3152 N N . LYS A 1 397 ? -39.449 12.754 -13.154 1.00 52.06 397 LYS A N 1
ATOM 3153 C CA . LYS A 1 397 ? -39.580 11.678 -12.151 1.00 52.06 397 LYS A CA 1
ATOM 3154 C C . LYS A 1 397 ? -40.670 11.933 -11.104 1.00 52.06 397 LYS A C 1
ATOM 3156 O O . LYS A 1 397 ? -41.087 10.971 -10.457 1.00 52.06 397 LYS A O 1
ATOM 3161 N N . VAL A 1 398 ? -41.166 13.167 -10.965 1.00 59.00 398 VAL A N 1
ATOM 3162 C CA . VAL A 1 398 ? -42.164 13.545 -9.938 1.00 59.00 398 VAL A CA 1
ATOM 3163 C C . VAL A 1 398 ? -43.588 13.690 -10.495 1.00 59.00 398 VAL A C 1
ATOM 3165 O O . VAL A 1 398 ? -44.553 13.716 -9.729 1.00 59.00 398 VAL A O 1
ATOM 3168 N N . LEU A 1 399 ? -43.752 13.724 -11.822 1.00 69.31 399 LEU A N 1
ATOM 3169 C CA . LEU A 1 399 ? -45.039 13.947 -12.488 1.00 69.31 399 LEU A CA 1
ATOM 3170 C C . LEU A 1 399 ? -45.802 12.644 -12.784 1.00 69.31 399 LEU A C 1
ATOM 3172 O O . LEU A 1 399 ? -45.241 11.589 -13.081 1.00 69.31 399 LEU A O 1
ATOM 3176 N N . CYS A 1 400 ? -47.130 12.717 -12.690 1.00 75.81 400 CYS A N 1
ATOM 3177 C CA . CYS A 1 400 ? -48.065 11.622 -12.931 1.00 75.81 400 CYS A CA 1
ATOM 3178 C C . CYS A 1 400 ? -47.889 11.048 -14.338 1.00 75.81 400 CYS A C 1
ATOM 3180 O O . CYS A 1 400 ? -48.010 11.767 -15.322 1.00 75.81 400 CYS A O 1
ATOM 3182 N N . ARG A 1 401 ? -47.733 9.728 -14.452 1.00 78.44 401 ARG A N 1
ATOM 3183 C CA . ARG A 1 401 ? -47.475 9.031 -15.725 1.00 78.44 401 ARG A CA 1
ATOM 3184 C C . ARG A 1 401 ? -48.691 8.910 -16.650 1.00 78.44 401 ARG A C 1
ATOM 3186 O O . ARG A 1 401 ? -48.618 8.223 -17.660 1.00 78.44 401 ARG A O 1
ATOM 3193 N N . VAL A 1 402 ? -49.813 9.534 -16.291 1.00 80.25 402 VAL A N 1
ATOM 3194 C CA . VAL A 1 402 ? -51.029 9.580 -17.120 1.00 80.25 402 VAL A CA 1
ATOM 3195 C C . VAL A 1 402 ? -51.283 10.981 -17.653 1.00 80.25 402 VAL A C 1
ATOM 3197 O O . VAL A 1 402 ? -51.535 11.126 -18.842 1.00 80.25 402 VAL A O 1
ATOM 3200 N N . CYS A 1 403 ? -51.224 12.010 -16.803 1.00 78.62 403 CYS A N 1
ATOM 3201 C CA . CYS A 1 403 ? -51.443 13.385 -17.259 1.00 78.62 403 CYS A CA 1
ATOM 3202 C C . CYS A 1 403 ? -50.155 14.156 -17.548 1.00 78.62 403 CYS A C 1
ATOM 3204 O O . CYS A 1 403 ? -50.246 15.213 -18.151 1.00 78.62 403 CYS A O 1
ATOM 3206 N N . PHE A 1 404 ? -48.994 13.675 -17.086 1.00 71.88 404 PHE A N 1
ATOM 3207 C CA . PHE A 1 404 ? -47.678 14.328 -17.190 1.00 71.88 404 PHE A CA 1
ATOM 3208 C C . PHE A 1 404 ? -47.626 15.775 -16.671 1.00 71.88 404 PHE A C 1
ATOM 3210 O O . PHE A 1 404 ? -46.673 16.494 -16.924 1.00 71.88 404 PHE A O 1
ATOM 3217 N N . GLU A 1 405 ? -48.643 16.192 -15.916 1.00 73.75 405 GLU A N 1
ATOM 3218 C CA . GLU A 1 405 ? -48.864 17.593 -15.541 1.00 73.75 405 GLU A CA 1
ATOM 3219 C C . GLU A 1 405 ? -48.888 17.789 -14.020 1.00 73.75 405 GLU A C 1
ATOM 3221 O O . GLU A 1 405 ? -48.425 18.796 -13.503 1.00 73.75 405 GLU A O 1
ATOM 3226 N N . ARG A 1 406 ? -49.430 16.820 -13.271 1.00 71.94 406 ARG A N 1
ATOM 3227 C CA . ARG A 1 406 ? -49.608 16.908 -11.812 1.00 71.94 406 ARG A CA 1
ATOM 3228 C C . ARG A 1 406 ? -48.686 15.942 -11.093 1.00 71.94 406 ARG A C 1
ATOM 3230 O O . ARG A 1 406 ? -48.518 14.818 -11.557 1.00 71.94 406 ARG A O 1
ATOM 3237 N N . GLU A 1 407 ? -48.180 16.330 -9.930 1.00 70.12 407 GLU A N 1
ATOM 3238 C CA . GLU A 1 407 ? -47.302 15.486 -9.116 1.00 70.12 407 GLU A CA 1
ATOM 3239 C C . GLU A 1 407 ? -47.960 14.166 -8.680 1.00 70.12 407 GLU A C 1
ATOM 3241 O O . GLU A 1 407 ? -49.164 14.083 -8.389 1.00 70.12 407 GLU A O 1
ATOM 3246 N N . ILE A 1 408 ? -47.147 13.113 -8.622 1.00 75.12 408 ILE A N 1
ATOM 3247 C CA . ILE A 1 408 ? -47.546 11.795 -8.127 1.00 75.12 408 ILE A CA 1
ATOM 3248 C C . ILE A 1 408 ? -47.875 11.904 -6.637 1.00 75.12 408 ILE A C 1
ATOM 3250 O O . ILE A 1 408 ? -47.026 12.236 -5.816 1.00 75.12 408 ILE A O 1
ATOM 3254 N N . SER A 1 409 ? -49.105 11.551 -6.271 1.00 73.62 409 SER A N 1
ATOM 3255 C CA . SER A 1 409 ? -49.608 11.672 -4.895 1.00 73.62 409 SER A CA 1
ATOM 3256 C C . SER A 1 409 ? -50.314 10.414 -4.384 1.00 73.62 409 SER A C 1
ATOM 3258 O O . SER A 1 409 ? -50.840 10.424 -3.271 1.00 73.62 409 SER A O 1
ATOM 3260 N N . ILE A 1 410 ? -50.312 9.321 -5.160 1.00 70.69 410 ILE A N 1
ATOM 3261 C CA . ILE A 1 410 ? -51.038 8.083 -4.842 1.00 70.69 410 ILE A CA 1
ATOM 3262 C C . ILE A 1 410 ? -50.140 6.851 -4.966 1.00 70.69 410 ILE A C 1
ATOM 3264 O O . ILE A 1 410 ? -49.436 6.669 -5.963 1.00 70.69 410 ILE A O 1
ATOM 3268 N N . VAL A 1 411 ? -50.220 5.969 -3.968 1.00 74.06 411 VAL A N 1
ATOM 3269 C CA . VAL A 1 411 ? -49.659 4.610 -3.993 1.00 74.06 411 VAL A CA 1
ATOM 3270 C C . VAL A 1 411 ? -50.772 3.605 -4.300 1.00 74.06 411 VAL A C 1
ATOM 3272 O O . VAL A 1 411 ? -51.843 3.672 -3.697 1.00 74.06 411 VAL A O 1
ATOM 3275 N N . LEU A 1 412 ? -50.518 2.670 -5.220 1.00 73.12 412 LEU A N 1
ATOM 3276 C CA . LEU A 1 412 ? -51.492 1.669 -5.672 1.00 73.12 412 LEU A CA 1
ATOM 3277 C C . LEU A 1 412 ? -51.241 0.304 -5.021 1.00 73.12 412 LEU A C 1
ATOM 3279 O O . LEU A 1 412 ? -50.187 -0.280 -5.252 1.00 73.12 412 LEU A O 1
ATOM 3283 N N . LEU A 1 413 ? -52.184 -0.253 -4.262 1.00 68.12 413 LEU A N 1
ATOM 3284 C CA . LEU A 1 413 ? -52.064 -1.593 -3.667 1.00 68.12 413 LEU A CA 1
ATOM 3285 C C . LEU A 1 413 ? -52.802 -2.665 -4.498 1.00 68.12 413 LEU A C 1
ATOM 3287 O O . LEU A 1 413 ? -53.802 -2.335 -5.141 1.00 68.12 413 LEU A O 1
ATOM 3291 N N . PRO A 1 414 ? -52.305 -3.923 -4.523 1.00 64.94 414 PRO A N 1
ATOM 3292 C CA . PRO A 1 414 ? -51.166 -4.450 -3.748 1.00 64.94 414 PRO A CA 1
ATOM 3293 C C . PRO A 1 414 ? -49.777 -4.166 -4.354 1.00 64.94 414 PRO A C 1
ATOM 3295 O O . PRO A 1 414 ? -48.766 -4.359 -3.687 1.00 64.94 414 PRO A O 1
ATOM 3298 N N . CYS A 1 415 ? -49.693 -3.679 -5.596 1.00 65.00 415 CYS A N 1
ATOM 3299 C CA . CYS A 1 415 ? -48.425 -3.591 -6.340 1.00 65.00 415 CYS A CA 1
ATOM 3300 C C . CYS A 1 415 ? -47.421 -2.517 -5.866 1.00 65.00 415 CYS A C 1
ATOM 3302 O O . CYS A 1 415 ? -46.272 -2.521 -6.292 1.00 65.00 415 CYS A O 1
ATOM 3304 N N . ARG A 1 416 ? -47.852 -1.578 -5.019 1.00 62.34 416 ARG A N 1
ATOM 3305 C CA . ARG A 1 416 ? -47.091 -0.464 -4.419 1.00 62.34 416 ARG A CA 1
ATOM 3306 C C . ARG A 1 416 ? -46.451 0.538 -5.395 1.00 62.34 416 ARG A C 1
ATOM 3308 O O . ARG A 1 416 ? -45.708 1.414 -4.951 1.00 62.34 416 ARG A O 1
ATOM 3315 N N . HIS A 1 417 ? -46.770 0.489 -6.689 1.00 68.94 417 HIS A N 1
ATOM 3316 C CA . HIS A 1 417 ? -46.288 1.473 -7.664 1.00 68.94 417 HIS A CA 1
ATOM 3317 C C . HIS A 1 417 ? -46.846 2.881 -7.389 1.00 68.94 417 HIS A C 1
ATOM 3319 O O . HIS A 1 417 ? -48.037 3.053 -7.114 1.00 68.94 417 HIS A O 1
ATOM 3325 N N . ARG A 1 418 ? -45.973 3.893 -7.501 1.00 77.00 418 ARG A N 1
ATOM 3326 C CA . ARG A 1 418 ? -46.268 5.318 -7.277 1.00 77.00 418 ARG A CA 1
ATOM 3327 C C . ARG A 1 418 ? -46.184 6.067 -8.599 1.00 77.00 418 ARG A C 1
ATOM 3329 O O . ARG A 1 418 ? -45.122 6.555 -8.959 1.00 77.00 418 ARG A O 1
ATOM 3336 N N . VAL A 1 419 ? -47.273 6.076 -9.363 1.00 79.81 419 VAL A N 1
ATOM 3337 C CA . VAL A 1 419 ? -47.246 6.580 -10.751 1.00 79.81 419 VAL A CA 1
ATOM 3338 C C . VAL A 1 419 ? -48.393 7.518 -11.113 1.00 79.81 419 VAL A C 1
ATOM 3340 O O . VAL A 1 419 ? -48.384 8.076 -12.205 1.00 79.81 419 VAL A O 1
ATOM 3343 N N . LEU A 1 420 ? -49.367 7.718 -10.218 1.00 80.25 420 LEU A N 1
ATOM 3344 C CA . LEU A 1 420 ? -50.561 8.527 -10.476 1.00 80.25 420 LEU A CA 1
ATOM 3345 C C . LEU A 1 420 ? -50.678 9.693 -9.486 1.00 80.25 420 LEU A C 1
ATOM 3347 O O . LEU A 1 420 ? -50.381 9.551 -8.299 1.00 80.25 420 LEU A O 1
ATOM 3351 N N . CYS A 1 421 ? -51.168 10.837 -9.963 1.00 86.69 421 CYS A N 1
ATOM 3352 C CA . CYS A 1 421 ? -51.723 11.875 -9.094 1.00 86.69 421 CYS A CA 1
ATOM 3353 C C . CYS A 1 421 ? -53.109 11.452 -8.579 1.00 86.69 421 CYS A C 1
ATOM 3355 O O . CYS A 1 421 ? -53.758 10.595 -9.188 1.00 86.69 421 CYS A O 1
ATOM 3357 N N . SER A 1 422 ? -53.583 12.084 -7.501 1.00 81.00 422 SER A N 1
ATOM 3358 C CA . SER A 1 422 ? -54.915 11.867 -6.906 1.00 81.00 422 SER A CA 1
ATOM 3359 C C . SER A 1 422 ? -56.014 11.778 -7.962 1.00 81.00 422 SER A C 1
ATOM 3361 O O . SER A 1 422 ? -56.651 10.739 -8.111 1.00 81.00 422 SER A O 1
ATOM 3363 N N . THR A 1 423 ? -56.106 12.799 -8.808 1.00 85.44 423 THR A N 1
ATOM 3364 C CA . THR A 1 423 ? -57.114 12.888 -9.875 1.00 85.44 423 THR A CA 1
ATOM 3365 C C . THR A 1 423 ? -57.035 11.780 -10.931 1.00 85.44 423 THR A C 1
ATOM 3367 O O . THR A 1 423 ? -58.060 11.354 -11.460 1.00 85.44 423 THR A O 1
ATOM 3370 N N . CYS A 1 424 ? -55.830 11.332 -11.303 1.00 86.00 424 CYS A N 1
ATOM 3371 C CA . CYS A 1 424 ? -55.671 10.276 -12.312 1.00 86.00 424 CYS A CA 1
ATOM 3372 C C . CYS A 1 424 ? -55.880 8.879 -11.717 1.00 86.00 424 CYS A C 1
ATOM 3374 O O . CYS A 1 424 ? -56.239 7.950 -12.442 1.00 86.00 424 CYS A O 1
ATOM 3376 N N . SER A 1 425 ? -55.680 8.725 -10.407 1.00 85.75 425 SER A N 1
ATOM 3377 C CA . SER A 1 425 ? -55.836 7.446 -9.715 1.00 85.75 425 SER A CA 1
ATOM 3378 C C . SER A 1 425 ? -57.279 6.951 -9.665 1.00 85.75 425 SER A C 1
ATOM 3380 O O . SER A 1 425 ? -57.504 5.746 -9.797 1.00 85.75 425 SER A O 1
ATOM 3382 N N . ASP A 1 426 ? -58.248 7.863 -9.577 1.00 80.88 426 ASP A N 1
ATOM 3383 C CA . ASP A 1 426 ? -59.677 7.528 -9.540 1.00 80.88 426 ASP A CA 1
ATOM 3384 C C . ASP A 1 426 ? -60.178 6.994 -10.888 1.00 80.88 426 ASP A C 1
ATOM 3386 O O . ASP A 1 426 ? -61.114 6.199 -10.957 1.00 80.88 426 ASP A O 1
ATOM 3390 N N . LYS A 1 427 ? -59.509 7.385 -11.979 1.00 86.62 427 LYS A N 1
ATOM 3391 C CA . LYS A 1 427 ? -59.844 6.964 -13.346 1.00 86.62 427 LYS A CA 1
ATOM 3392 C C . LYS A 1 427 ? -59.197 5.633 -13.741 1.00 86.62 427 LYS A C 1
ATOM 3394 O O . LYS A 1 427 ? -59.612 5.022 -14.724 1.00 86.62 427 LYS A O 1
ATOM 3399 N N . CYS A 1 428 ? -58.203 5.161 -12.987 1.00 80.12 428 CYS A N 1
ATOM 3400 C CA . CYS A 1 428 ? -57.481 3.925 -13.282 1.00 80.12 428 CYS A CA 1
ATOM 3401 C C . CYS A 1 428 ? -57.977 2.779 -12.392 1.00 80.12 428 CYS A C 1
ATOM 3403 O O . CYS A 1 428 ? -57.837 2.831 -11.172 1.00 80.12 428 CYS A O 1
ATOM 3405 N N . LYS A 1 429 ? -58.512 1.706 -12.995 1.00 87.06 429 LYS A N 1
ATOM 3406 C CA . LYS A 1 429 ? -58.874 0.462 -12.276 1.00 87.06 429 LYS A CA 1
ATOM 3407 C C . LYS A 1 429 ? -57.719 -0.551 -12.181 1.00 87.06 429 LYS A C 1
ATOM 3409 O O . LYS A 1 429 ? -57.739 -1.421 -11.316 1.00 87.06 429 LYS A O 1
ATOM 3414 N N . LYS A 1 430 ? -56.704 -0.420 -13.042 1.00 85.19 430 LYS A N 1
ATOM 3415 C CA . LYS A 1 430 ? -55.475 -1.234 -13.076 1.00 85.19 430 LYS A CA 1
ATOM 3416 C C . LYS A 1 430 ? -54.241 -0.335 -13.056 1.00 85.19 430 LYS A C 1
ATOM 3418 O O . LYS A 1 430 ? -54.292 0.782 -13.567 1.00 85.19 430 LYS A O 1
ATOM 3423 N N . CYS A 1 431 ? -53.140 -0.820 -12.482 1.00 77.81 431 CYS A N 1
ATOM 3424 C CA . CYS A 1 431 ? -51.868 -0.102 -12.453 1.00 77.81 431 CYS A CA 1
ATOM 3425 C C . CYS A 1 431 ? -51.338 0.116 -13.886 1.00 77.81 431 CYS A C 1
ATOM 3427 O O . CYS A 1 431 ? -51.208 -0.863 -14.620 1.00 77.81 431 CYS A O 1
ATOM 3429 N N . PRO A 1 432 ? -50.969 1.344 -14.296 1.00 76.19 432 PRO A N 1
ATOM 3430 C CA . PRO A 1 432 ? -50.438 1.600 -15.640 1.00 76.19 432 PRO A CA 1
ATOM 3431 C C . PRO A 1 432 ? -49.114 0.887 -15.943 1.00 76.19 432 PRO A C 1
ATOM 3433 O O . PRO A 1 432 ? -48.814 0.639 -17.105 1.00 76.19 432 PRO A O 1
ATOM 3436 N N . ILE A 1 433 ? -48.334 0.552 -14.908 1.00 73.81 433 ILE A N 1
ATOM 3437 C CA . ILE A 1 433 ? -47.022 -0.093 -15.054 1.00 73.81 433 ILE A CA 1
ATOM 3438 C C . ILE A 1 433 ? -47.167 -1.609 -15.117 1.00 73.81 433 ILE A C 1
ATOM 3440 O O . ILE A 1 433 ? -46.856 -2.228 -16.126 1.00 73.81 433 ILE A O 1
ATOM 3444 N N . CYS A 1 434 ? -47.673 -2.220 -14.045 1.00 72.69 434 CYS A N 1
ATOM 3445 C CA . CYS A 1 434 ? -47.701 -3.679 -13.925 1.00 72.69 434 CYS A CA 1
ATOM 3446 C C . CYS A 1 434 ? -49.064 -4.305 -14.244 1.00 72.69 434 CYS A C 1
ATOM 3448 O O . CYS A 1 434 ? -49.211 -5.518 -14.144 1.00 72.69 434 CYS A O 1
ATOM 3450 N N . ARG A 1 435 ? -50.077 -3.500 -14.600 1.00 80.62 435 ARG A N 1
ATOM 3451 C CA . ARG A 1 435 ? -51.437 -3.931 -14.988 1.00 80.62 435 ARG A CA 1
ATOM 3452 C C . ARG A 1 435 ? -52.218 -4.733 -13.932 1.00 80.62 435 ARG A C 1
ATOM 3454 O O . ARG A 1 435 ? -53.332 -5.171 -14.218 1.00 80.62 435 ARG A O 1
ATOM 3461 N N . VAL A 1 436 ? -51.692 -4.859 -12.712 1.00 80.50 436 VAL A N 1
ATOM 3462 C CA . VAL A 1 436 ? -52.378 -5.444 -11.545 1.00 80.50 436 VAL A CA 1
ATOM 3463 C C . VAL A 1 436 ? -53.604 -4.597 -11.177 1.00 80.50 436 VAL A C 1
ATOM 3465 O O . VAL A 1 436 ? -53.564 -3.368 -11.295 1.00 80.50 436 VAL A O 1
ATOM 3468 N N . ASN A 1 437 ? -54.701 -5.241 -10.760 1.00 78.50 437 ASN A N 1
ATOM 3469 C CA . ASN A 1 437 ? -55.908 -4.548 -10.297 1.00 78.50 437 ASN A CA 1
ATOM 3470 C C . ASN A 1 437 ? -55.596 -3.694 -9.064 1.00 78.50 437 ASN A C 1
ATOM 3472 O O . ASN A 1 437 ? -54.883 -4.128 -8.164 1.00 78.50 437 ASN A O 1
ATOM 3476 N N . ILE A 1 438 ? -56.116 -2.467 -9.045 1.00 83.88 438 ILE A N 1
ATOM 3477 C CA . ILE A 1 438 ? -55.925 -1.548 -7.922 1.00 83.88 438 ILE A CA 1
ATOM 3478 C C . ILE A 1 438 ? -57.037 -1.814 -6.913 1.00 83.88 438 ILE A C 1
ATOM 3480 O O . ILE A 1 438 ? -58.189 -1.450 -7.157 1.00 83.88 438 ILE A O 1
ATOM 3484 N N . GLU A 1 439 ? -56.675 -2.432 -5.797 1.00 75.44 439 GLU A N 1
ATOM 3485 C CA . GLU A 1 439 ? -57.600 -2.777 -4.714 1.00 75.44 439 GLU A CA 1
ATOM 3486 C C . GLU A 1 439 ? -57.756 -1.609 -3.738 1.00 75.44 439 GLU A C 1
ATOM 3488 O O . GLU A 1 439 ? -58.871 -1.235 -3.385 1.00 75.44 439 GLU A O 1
ATOM 3493 N N . GLU A 1 440 ? -56.648 -0.954 -3.387 1.00 67.81 440 GLU A N 1
ATOM 3494 C CA . GLU A 1 440 ? -56.628 0.156 -2.435 1.00 67.81 440 GLU A CA 1
ATOM 3495 C C . GLU A 1 440 ? -55.696 1.281 -2.919 1.00 67.81 440 GLU A C 1
ATOM 3497 O O . GLU A 1 440 ? -54.690 1.042 -3.600 1.00 67.81 440 GLU A O 1
ATOM 3502 N N . ARG A 1 441 ? -56.058 2.535 -2.609 1.00 78.38 441 ARG A N 1
ATOM 3503 C CA . ARG A 1 441 ? -55.328 3.753 -3.001 1.00 78.38 441 ARG A CA 1
ATOM 3504 C C . ARG A 1 441 ? -54.951 4.531 -1.750 1.00 78.38 441 ARG A C 1
ATOM 3506 O O . ARG A 1 441 ? -55.826 4.933 -0.991 1.00 78.38 441 ARG A O 1
ATOM 3513 N N . LEU A 1 442 ? -53.659 4.782 -1.566 1.00 60.31 442 LEU A N 1
ATOM 3514 C CA . LEU A 1 442 ? -53.157 5.528 -0.414 1.00 60.31 442 LEU A CA 1
ATOM 3515 C C . LEU A 1 442 ? -52.627 6.894 -0.845 1.00 60.31 442 LEU A C 1
ATOM 3517 O O . LEU A 1 442 ? -51.712 6.987 -1.667 1.00 60.31 442 LEU A O 1
ATOM 3521 N N . THR A 1 443 ? -53.199 7.950 -0.266 1.00 50.00 443 THR A N 1
ATOM 3522 C CA . THR A 1 443 ? -52.793 9.343 -0.490 1.00 50.00 443 THR A CA 1
ATOM 3523 C C . THR A 1 443 ? -51.508 9.660 0.263 1.00 50.00 443 THR A C 1
ATOM 3525 O O . THR A 1 443 ? -51.437 9.508 1.483 1.00 50.00 443 THR A O 1
ATOM 3528 N N . ILE A 1 444 ? -50.493 10.141 -0.450 1.00 53.31 444 ILE A N 1
ATOM 3529 C CA . ILE A 1 444 ? -49.200 10.518 0.122 1.00 53.31 444 ILE A CA 1
ATOM 3530 C C . ILE A 1 444 ? -49.348 11.909 0.759 1.00 53.31 444 ILE A C 1
ATOM 3532 O O . ILE A 1 444 ? -49.115 12.926 0.114 1.00 53.31 444 ILE A O 1
ATOM 3536 N N . ARG A 1 445 ? -49.762 11.978 2.030 1.00 36.19 445 ARG A N 1
ATOM 3537 C CA . ARG A 1 445 ? -49.615 13.196 2.846 1.00 36.19 445 ARG A CA 1
ATOM 3538 C C . ARG A 1 445 ? -48.297 13.128 3.609 1.00 36.19 445 ARG A C 1
ATOM 3540 O O . ARG A 1 445 ? -48.184 12.354 4.551 1.00 36.19 445 ARG A O 1
ATOM 3547 N N . GLY A 1 446 ? -47.339 13.968 3.217 1.00 37.28 446 GLY A N 1
ATOM 3548 C CA . GLY A 1 446 ? -46.057 14.134 3.906 1.00 37.28 446 GLY A CA 1
ATOM 3549 C C . GLY A 1 446 ? -45.088 12.980 3.642 1.00 37.28 446 GLY A C 1
ATOM 3550 O O . GLY A 1 446 ? -45.349 11.831 3.981 1.00 37.28 446 GLY A O 1
ATOM 3551 N N . GLY A 1 447 ? -43.969 13.297 2.991 1.00 30.12 447 GLY A N 1
ATOM 3552 C CA . GLY A 1 447 ? -43.055 12.335 2.380 1.00 30.12 447 GLY A CA 1
ATOM 3553 C C . GLY A 1 447 ? -42.585 11.201 3.295 1.00 30.12 447 GLY A C 1
ATOM 3554 O O . GLY A 1 447 ? -41.969 11.423 4.337 1.00 30.12 447 GLY A O 1
ATOM 3555 N N . ILE A 1 448 ? -42.801 9.965 2.832 1.00 27.50 448 ILE A N 1
ATOM 3556 C CA . ILE A 1 448 ? -42.098 8.775 3.314 1.00 27.50 448 ILE A CA 1
ATOM 3557 C C . ILE A 1 448 ? -41.347 8.125 2.146 1.00 27.50 448 ILE A C 1
ATOM 3559 O O . ILE A 1 448 ? -41.922 7.716 1.126 1.00 27.50 448 ILE A O 1
ATOM 3563 N N . LYS A 1 449 ? -40.034 8.075 2.389 1.00 31.72 449 LYS A N 1
ATOM 3564 C CA . LYS A 1 449 ? -38.902 7.544 1.631 1.00 31.72 449 LYS A CA 1
ATOM 3565 C C . LYS A 1 449 ? -39.160 6.147 1.054 1.00 31.72 449 LYS A C 1
ATOM 3567 O O . LYS A 1 449 ? -39.767 5.294 1.702 1.00 31.72 449 LYS A O 1
ATOM 3572 N N . GLY A 1 450 ? -38.673 5.938 -0.169 1.00 24.83 450 GLY A N 1
ATOM 3573 C CA . GLY A 1 450 ? -38.541 4.624 -0.792 1.00 24.83 450 GLY A CA 1
ATOM 3574 C C . GLY A 1 450 ? -37.580 3.733 -0.005 1.00 24.83 450 GLY A C 1
ATOM 3575 O O . GLY A 1 450 ? -36.650 4.206 0.647 1.00 24.83 450 GLY A O 1
ATOM 3576 N N . VAL A 1 451 ? -37.867 2.437 -0.036 1.00 26.94 451 VAL A N 1
ATOM 3577 C CA . VAL A 1 451 ? -37.104 1.381 0.621 1.00 26.94 451 VAL A CA 1
ATOM 3578 C C . VAL A 1 451 ? -35.766 1.227 -0.098 1.00 26.94 451 VAL A C 1
ATOM 3580 O O . VAL A 1 451 ? -35.706 0.676 -1.188 1.00 26.94 451 VAL A O 1
ATOM 3583 N N . ASN A 1 452 ? -34.713 1.733 0.533 1.00 25.52 452 ASN A N 1
ATOM 3584 C CA . ASN A 1 452 ? -33.348 1.246 0.396 1.00 25.52 452 ASN A CA 1
ATOM 3585 C C . ASN A 1 452 ? -32.832 1.075 1.831 1.00 25.52 452 ASN A C 1
ATOM 3587 O O . ASN A 1 452 ? -33.155 1.896 2.699 1.00 25.52 452 ASN A O 1
ATOM 3591 N N . VAL A 1 453 ? -32.151 -0.031 2.113 1.00 28.95 453 VAL A N 1
ATOM 3592 C CA . VAL A 1 453 ? -31.736 -0.449 3.461 1.00 28.95 453 VAL A CA 1
ATOM 3593 C C . VAL A 1 453 ? -30.723 0.565 4.021 1.00 28.95 453 VAL A C 1
ATOM 3595 O O . VAL A 1 453 ? -29.528 0.458 3.802 1.00 28.95 453 VAL A O 1
ATOM 3598 N N . ARG A 1 454 ? -31.218 1.618 4.684 1.00 35.12 454 ARG A N 1
ATOM 3599 C CA . ARG A 1 454 ? -30.431 2.610 5.441 1.00 35.12 454 ARG A CA 1
ATOM 3600 C C . ARG A 1 454 ? -30.209 2.108 6.871 1.00 35.12 454 ARG A C 1
ATOM 3602 O O . ARG A 1 454 ? -31.137 1.510 7.420 1.00 35.12 454 ARG A O 1
ATOM 3609 N N . CYS A 1 455 ? -29.080 2.460 7.511 1.00 33.50 455 CYS A N 1
ATOM 3610 C CA . CYS A 1 455 ? -28.936 2.461 8.981 1.00 33.50 455 CYS A CA 1
ATOM 3611 C C . CYS A 1 455 ? -30.091 3.304 9.577 1.00 33.50 455 CYS A C 1
ATOM 3613 O O . CYS A 1 455 ? -29.981 4.512 9.769 1.00 33.50 455 CYS A O 1
ATOM 3615 N N . LYS A 1 456 ? -31.240 2.674 9.862 1.00 32.19 456 LYS A N 1
ATOM 3616 C CA . LYS A 1 456 ? -32.412 3.266 10.542 1.00 32.19 456 LYS A CA 1
ATOM 3617 C C . LYS A 1 456 ? -32.213 3.361 12.060 1.00 32.19 456 LYS A C 1
ATOM 3619 O O . LYS A 1 456 ? -33.166 3.536 12.810 1.00 32.19 456 LYS A O 1
ATOM 3624 N N . ALA A 1 457 ? -30.975 3.234 12.517 1.00 33.50 457 ALA A N 1
ATOM 3625 C CA . ALA A 1 457 ? -30.618 3.055 13.911 1.00 33.50 457 ALA A CA 1
ATOM 3626 C C . ALA A 1 457 ? -30.411 4.368 14.677 1.00 33.50 457 ALA A C 1
ATOM 3628 O O . ALA A 1 457 ? -29.860 4.342 15.775 1.00 33.50 457 ALA A O 1
ATOM 3629 N N . PHE A 1 458 ? -30.799 5.520 14.133 1.00 38.12 458 PHE A N 1
ATOM 3630 C CA . PHE A 1 458 ? -30.462 6.817 14.715 1.00 38.12 458 PHE A CA 1
ATOM 3631 C C . PHE A 1 458 ? -31.705 7.689 14.912 1.00 38.12 458 PHE A C 1
ATOM 3633 O O . PHE A 1 458 ? -32.554 7.787 14.023 1.00 38.12 458 PHE A O 1
ATOM 3640 N N . ASP A 1 459 ? -31.811 8.298 16.096 1.00 34.28 459 ASP A N 1
ATOM 3641 C CA . ASP A 1 459 ? -32.858 9.264 16.423 1.00 34.28 459 ASP A CA 1
ATOM 3642 C C . ASP A 1 459 ? -32.765 10.460 15.466 1.00 34.28 459 ASP A C 1
ATOM 3644 O O . ASP A 1 459 ? -31.677 10.968 15.185 1.00 34.28 459 ASP A O 1
ATOM 3648 N N . LYS A 1 460 ? -33.911 10.883 14.919 1.00 31.06 460 LYS A N 1
ATOM 3649 C CA . LYS A 1 460 ? -33.978 11.961 13.923 1.00 31.06 460 LYS A CA 1
ATOM 3650 C C . LYS A 1 460 ? -33.385 13.266 14.492 1.00 31.06 460 LYS A C 1
ATOM 3652 O O . LYS A 1 460 ? -33.841 13.706 15.546 1.00 31.06 460 LYS A O 1
ATOM 3657 N N . PRO A 1 461 ? -32.450 13.930 13.789 1.00 33.97 461 PRO A N 1
ATOM 3658 C CA . PRO A 1 461 ? -32.067 15.309 14.085 1.00 33.97 461 PRO A CA 1
ATOM 3659 C C . PRO A 1 461 ? -33.272 16.261 14.022 1.00 33.97 461 PRO A C 1
ATOM 3661 O O . PRO A 1 461 ? -34.152 16.100 13.176 1.00 33.97 461 PRO A O 1
ATOM 3664 N N . ASN A 1 462 ? -33.289 17.282 14.884 1.00 37.28 462 ASN A N 1
ATOM 3665 C CA . ASN A 1 462 ? -34.366 18.280 14.959 1.00 37.28 462 ASN A CA 1
ATOM 3666 C C . ASN A 1 462 ? -34.416 19.250 13.759 1.00 37.28 462 ASN A C 1
ATOM 3668 O O . ASN A 1 462 ? -35.394 19.985 13.633 1.00 37.28 462 ASN A O 1
ATOM 3672 N N . ASN A 1 463 ? -33.406 19.260 12.880 1.00 38.75 463 ASN A N 1
ATOM 3673 C CA . ASN A 1 463 ? -33.286 20.231 11.793 1.00 38.75 463 ASN A CA 1
ATOM 3674 C C . ASN A 1 463 ? -33.482 19.569 10.417 1.00 38.75 463 ASN A C 1
ATOM 3676 O O . ASN A 1 463 ? -32.686 18.726 10.007 1.00 38.75 463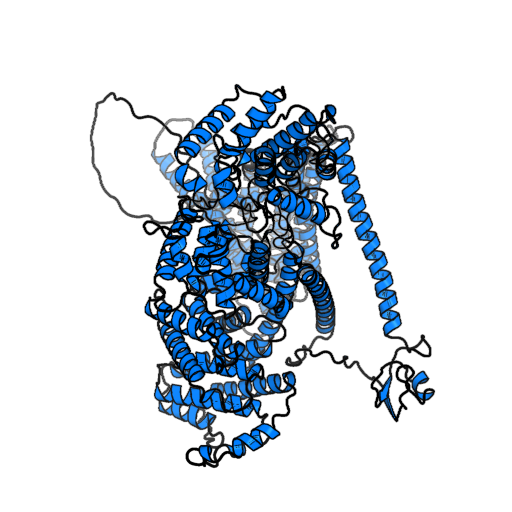 ASN A O 1
ATOM 3680 N N . LYS A 1 464 ? -34.573 19.906 9.718 1.00 35.97 464 LYS A N 1
ATOM 3681 C CA . LYS A 1 464 ? -34.968 19.250 8.455 1.00 35.97 464 LYS A CA 1
ATOM 3682 C C . LYS A 1 464 ? -34.067 19.613 7.268 1.00 35.97 464 LYS A C 1
ATOM 3684 O O . LYS A 1 464 ? -33.931 18.783 6.373 1.00 35.97 464 LYS A O 1
ATOM 3689 N N . ASP A 1 465 ? -33.439 20.786 7.295 1.00 34.34 465 ASP A N 1
ATOM 3690 C CA . ASP A 1 465 ? -32.670 21.313 6.161 1.00 34.34 465 ASP A CA 1
ATOM 3691 C C . ASP A 1 465 ? -31.273 20.666 6.054 1.00 34.34 465 ASP A C 1
ATOM 3693 O O . ASP A 1 465 ? -30.871 20.246 4.970 1.00 34.34 465 ASP A O 1
ATOM 3697 N N . GLU A 1 466 ? -30.585 20.432 7.181 1.00 34.56 466 GLU A N 1
ATOM 3698 C CA . GLU A 1 466 ? -29.314 19.675 7.222 1.00 34.56 466 GLU A CA 1
ATOM 3699 C C . GLU A 1 466 ? -29.498 18.208 6.792 1.00 34.56 466 GLU A C 1
ATOM 3701 O O . GLU A 1 466 ? -28.672 17.642 6.079 1.00 34.56 466 GLU A O 1
ATOM 3706 N N . LEU A 1 467 ? -30.621 17.591 7.179 1.00 35.66 467 LEU A N 1
ATOM 3707 C CA . LEU A 1 467 ? -30.982 16.213 6.821 1.00 35.66 467 LEU A CA 1
ATOM 3708 C C . LEU A 1 467 ? -31.160 16.020 5.312 1.00 35.66 467 LEU A C 1
ATOM 3710 O O . LEU A 1 467 ? -30.843 14.950 4.795 1.00 35.66 467 LEU A O 1
ATOM 3714 N N . GLN A 1 468 ? -31.705 17.022 4.622 1.00 35.56 468 GLN A N 1
ATOM 3715 C CA . GLN A 1 468 ? -31.963 16.950 3.189 1.00 35.56 468 GLN A CA 1
ATOM 3716 C C . GLN A 1 468 ? -30.670 17.133 2.387 1.00 35.56 468 GLN A C 1
ATOM 3718 O O . GLN A 1 468 ? -30.463 16.421 1.409 1.00 35.56 468 GLN A O 1
ATOM 3723 N N . GLN A 1 469 ? -29.773 18.007 2.848 1.00 34.84 469 GLN A N 1
ATOM 3724 C CA . GLN A 1 469 ? -28.473 18.242 2.222 1.00 34.84 469 GLN A CA 1
ATOM 3725 C C . GLN A 1 469 ? -27.513 17.049 2.396 1.00 34.84 469 GLN A C 1
ATOM 3727 O O . GLN A 1 469 ? -26.900 16.630 1.417 1.00 34.84 469 GLN A O 1
ATOM 3732 N N . ILE A 1 470 ? -27.463 16.435 3.589 1.00 38.75 470 ILE A N 1
ATOM 3733 C CA . ILE A 1 470 ? -26.653 15.231 3.870 1.00 38.75 470 ILE A CA 1
ATOM 3734 C C . ILE A 1 470 ? -27.199 13.995 3.136 1.00 38.75 470 ILE A C 1
ATOM 3736 O O . ILE A 1 470 ? -26.433 13.191 2.614 1.00 38.75 470 ILE A O 1
ATOM 3740 N N . ASP A 1 471 ? -28.526 13.822 3.065 1.00 37.19 471 ASP A N 1
ATOM 3741 C CA . ASP A 1 471 ? -29.124 12.699 2.327 1.00 37.19 471 ASP A CA 1
ATOM 3742 C C . ASP A 1 471 ? -28.857 12.788 0.814 1.00 37.19 471 ASP A C 1
ATOM 3744 O O . ASP A 1 471 ? -28.743 11.750 0.163 1.00 37.19 471 ASP A O 1
ATOM 3748 N N . LEU A 1 472 ? -28.789 14.002 0.256 1.00 35.34 472 LEU A N 1
ATOM 3749 C CA . LEU A 1 472 ? -28.499 14.237 -1.160 1.00 35.34 472 LEU A CA 1
ATOM 3750 C C . LEU A 1 472 ? -27.011 14.036 -1.476 1.00 35.34 472 LEU A C 1
ATOM 3752 O O . LEU A 1 472 ? -26.710 13.315 -2.425 1.00 35.34 472 LEU A O 1
ATOM 3756 N N . SER A 1 473 ? -26.094 14.577 -0.662 1.00 43.25 473 SER A N 1
ATOM 3757 C CA . SER A 1 473 ? -24.648 14.373 -0.851 1.00 43.25 473 SER A CA 1
ATOM 3758 C C . SER A 1 473 ? -24.251 12.902 -0.691 1.00 43.25 473 SER A C 1
ATOM 3760 O O . SER A 1 473 ? -23.522 12.357 -1.512 1.00 43.25 473 SER A O 1
ATOM 3762 N N . HIS A 1 474 ? -24.824 12.205 0.294 1.00 46.75 474 HIS A N 1
ATOM 3763 C CA . HIS A 1 474 ? -24.573 10.781 0.526 1.00 46.75 474 HIS A CA 1
ATOM 3764 C C . HIS A 1 474 ? -25.072 9.892 -0.628 1.00 46.75 474 HIS A C 1
ATOM 3766 O O . HIS A 1 474 ? -24.493 8.840 -0.908 1.00 46.75 474 HIS A O 1
ATOM 3772 N N . MET A 1 475 ? -26.175 10.262 -1.287 1.00 46.12 475 MET A N 1
ATOM 3773 C CA . MET A 1 475 ? -26.677 9.518 -2.447 1.00 46.12 475 MET A CA 1
ATOM 3774 C C . MET A 1 475 ? -25.815 9.740 -3.697 1.00 46.12 475 MET A C 1
ATOM 3776 O O . MET A 1 475 ? -25.639 8.801 -4.474 1.00 46.12 475 MET A O 1
ATOM 3780 N N . ASP A 1 476 ? -25.267 10.943 -3.866 1.00 55.84 476 ASP A N 1
ATOM 3781 C CA . ASP A 1 476 ? -24.368 11.302 -4.968 1.00 55.84 476 ASP A CA 1
ATOM 3782 C C . ASP A 1 476 ? -22.989 10.622 -4.834 1.00 55.84 476 ASP A C 1
ATOM 3784 O O . ASP A 1 476 ? -22.480 10.006 -5.777 1.00 55.84 476 ASP A O 1
ATOM 3788 N N . GLU A 1 477 ? -22.435 10.598 -3.617 1.00 60.75 477 GLU A N 1
ATOM 3789 C CA . GLU A 1 477 ? -21.182 9.901 -3.299 1.00 60.75 477 GLU A CA 1
ATOM 3790 C C . GLU A 1 477 ? -21.295 8.382 -3.499 1.00 60.75 477 GLU A C 1
ATOM 3792 O O . GLU A 1 477 ? -20.440 7.780 -4.150 1.00 60.75 477 GLU A O 1
ATOM 3797 N N . GLN A 1 478 ? -22.373 7.741 -3.023 1.00 62.16 478 GLN A N 1
ATOM 3798 C CA . GLN A 1 478 ? -22.576 6.299 -3.230 1.00 62.16 478 GLN A CA 1
ATOM 3799 C C . GLN A 1 478 ? -22.738 5.931 -4.709 1.00 62.16 478 GLN A C 1
ATOM 3801 O O . GLN A 1 478 ? -22.265 4.874 -5.140 1.00 62.16 478 GLN A O 1
ATOM 3806 N N . HIS A 1 479 ? -23.391 6.783 -5.504 1.00 71.12 479 HIS A N 1
ATOM 3807 C CA . HIS A 1 479 ? -23.478 6.563 -6.944 1.00 71.12 479 HIS A CA 1
ATOM 3808 C C . HIS A 1 479 ? -22.094 6.670 -7.602 1.00 71.12 479 HIS A C 1
ATOM 3810 O O . HIS A 1 479 ? -21.752 5.838 -8.452 1.00 71.12 479 HIS A O 1
ATOM 3816 N N . SER A 1 480 ? -21.293 7.646 -7.181 1.00 76.75 480 SER A N 1
ATOM 3817 C CA . SER A 1 480 ? -19.937 7.863 -7.682 1.00 76.75 480 SER A CA 1
ATOM 3818 C C . SER A 1 480 ? -19.005 6.693 -7.345 1.00 76.75 480 SER A C 1
ATOM 3820 O O . SER A 1 480 ? -18.369 6.149 -8.249 1.00 76.75 480 SER A O 1
ATOM 3822 N N . VAL A 1 481 ? -19.003 6.211 -6.093 1.00 85.94 481 VAL A N 1
ATOM 3823 C CA . VAL A 1 481 ? -18.240 5.014 -5.678 1.00 85.94 481 VAL A CA 1
ATOM 3824 C C . VAL A 1 481 ? -18.639 3.800 -6.516 1.00 85.94 481 VAL A C 1
ATOM 3826 O O . VAL A 1 481 ? -17.772 3.081 -7.009 1.00 85.94 481 VAL A O 1
ATOM 3829 N N . LYS A 1 482 ? -19.939 3.590 -6.758 1.00 86.94 482 LYS A N 1
ATOM 3830 C CA . LYS A 1 482 ? -20.418 2.457 -7.562 1.00 86.94 482 LYS A CA 1
ATOM 3831 C C . LYS A 1 482 ? -19.841 2.457 -8.984 1.00 86.94 482 LYS A C 1
ATOM 3833 O O . LYS A 1 482 ? -19.459 1.399 -9.478 1.00 86.94 482 LYS A O 1
ATOM 3838 N N . LYS A 1 483 ? -19.728 3.627 -9.622 1.00 90.00 483 LYS A N 1
ATOM 3839 C CA . LYS A 1 483 ? -19.130 3.757 -10.962 1.00 90.00 483 LYS A CA 1
ATOM 3840 C C . LYS A 1 483 ? -17.649 3.360 -10.962 1.00 90.00 483 LYS A C 1
ATOM 3842 O O . LYS A 1 483 ? -17.206 2.663 -11.875 1.00 90.00 483 LYS A O 1
ATOM 3847 N N . TYR A 1 484 ? -16.894 3.757 -9.935 1.00 94.50 484 TYR A N 1
ATOM 3848 C CA . TYR A 1 484 ? -15.505 3.319 -9.770 1.00 94.50 484 TYR A CA 1
ATOM 3849 C C . TYR A 1 484 ? -15.407 1.811 -9.541 1.00 94.50 484 TYR A C 1
ATOM 3851 O O . TYR A 1 484 ? -14.607 1.159 -10.206 1.00 94.50 484 TYR A O 1
ATOM 3859 N N . VAL A 1 485 ? -16.258 1.240 -8.681 1.00 94.88 485 VAL A N 1
ATOM 3860 C CA . VAL A 1 485 ? -16.301 -0.211 -8.435 1.00 94.88 485 VAL A CA 1
ATOM 3861 C C . VAL A 1 485 ? -16.523 -0.978 -9.737 1.00 94.88 485 VAL A C 1
ATOM 3863 O O . VAL A 1 485 ? -15.773 -1.903 -10.031 1.00 94.88 485 VAL A O 1
ATOM 3866 N N . GLU A 1 486 ? -17.508 -0.585 -10.547 1.00 94.00 486 GLU A N 1
ATOM 3867 C CA . GLU A 1 486 ? -17.777 -1.221 -11.844 1.00 94.00 486 GLU A CA 1
ATOM 3868 C C . GLU A 1 486 ? -16.581 -1.087 -12.804 1.00 94.00 486 GLU A C 1
ATOM 3870 O O . GLU A 1 486 ? -16.180 -2.069 -13.433 1.00 94.00 486 GLU A O 1
ATOM 3875 N N . SER A 1 487 ? -15.946 0.091 -12.864 1.00 92.88 487 SER A N 1
ATOM 3876 C CA . SER A 1 487 ? -14.742 0.292 -13.678 1.00 92.88 487 SER A CA 1
ATOM 3877 C C . SER A 1 487 ? -13.572 -0.573 -13.211 1.00 92.88 487 SER A C 1
ATOM 3879 O O . SER A 1 487 ? -12.852 -1.097 -14.055 1.00 92.88 487 SER A O 1
ATOM 3881 N N . ILE A 1 488 ? -13.348 -0.726 -11.909 1.00 95.06 488 ILE A N 1
ATOM 3882 C CA . ILE A 1 488 ? -12.227 -1.512 -11.381 1.00 95.06 488 ILE A CA 1
ATOM 3883 C C . ILE A 1 488 ? -12.505 -3.010 -11.541 1.00 95.06 488 ILE A C 1
ATOM 3885 O O . ILE A 1 488 ? -11.618 -3.754 -11.947 1.00 95.06 488 ILE A O 1
ATOM 3889 N N . LYS A 1 489 ? -13.750 -3.465 -11.352 1.00 95.56 489 LYS A N 1
ATOM 3890 C CA . LYS A 1 489 ? -14.143 -4.850 -11.672 1.00 95.56 489 LYS A CA 1
ATOM 3891 C C . LYS A 1 489 ? -13.895 -5.201 -13.139 1.00 95.56 489 LYS A C 1
ATOM 3893 O O . LYS A 1 489 ? -13.501 -6.324 -13.436 1.00 95.56 489 LYS A O 1
ATOM 3898 N N . SER A 1 490 ? -14.060 -4.246 -14.057 1.00 92.12 490 SER A N 1
ATOM 3899 C CA . SER A 1 490 ? -13.725 -4.472 -15.469 1.00 92.12 490 SER A CA 1
ATOM 3900 C C . SER A 1 490 ? -12.225 -4.703 -15.704 1.00 92.12 490 SER A C 1
ATOM 3902 O O . SER A 1 490 ? -11.874 -5.493 -16.576 1.00 92.12 490 SER A O 1
ATOM 3904 N N . ILE A 1 491 ? -11.348 -4.101 -14.888 1.00 91.75 491 ILE A N 1
ATOM 3905 C CA . ILE A 1 491 ? -9.898 -4.351 -14.937 1.00 91.75 491 ILE A CA 1
ATOM 3906 C C . ILE A 1 491 ? -9.615 -5.812 -14.571 1.00 91.75 491 ILE A C 1
ATOM 3908 O O . ILE A 1 491 ? -8.900 -6.496 -15.298 1.00 91.75 491 ILE A O 1
ATOM 3912 N N . PHE A 1 492 ? -10.241 -6.322 -13.504 1.00 93.50 492 PHE A N 1
ATOM 3913 C CA . PHE A 1 492 ? -10.132 -7.734 -13.123 1.00 93.50 492 PHE A CA 1
ATOM 3914 C C . PHE A 1 492 ? -10.665 -8.682 -14.199 1.00 93.50 492 PHE A C 1
ATOM 3916 O O . PHE A 1 492 ? -10.015 -9.675 -14.514 1.00 93.50 492 PHE A O 1
ATOM 3923 N N . ALA A 1 493 ? -11.810 -8.363 -14.808 1.00 90.19 493 ALA A N 1
ATOM 3924 C CA . ALA A 1 493 ? -12.400 -9.186 -15.864 1.00 90.19 493 ALA A CA 1
ATOM 3925 C C . ALA A 1 493 ? -11.513 -9.292 -17.121 1.00 90.19 493 ALA A C 1
ATOM 3927 O O . ALA A 1 493 ? -11.591 -10.278 -17.851 1.00 90.19 493 ALA A O 1
ATOM 3928 N N . LEU A 1 494 ? -10.676 -8.283 -17.373 1.00 88.06 494 LEU A N 1
ATOM 3929 C CA . LEU A 1 494 ? -9.738 -8.236 -18.498 1.00 88.06 494 LEU A CA 1
ATOM 3930 C C . LEU A 1 494 ? -8.326 -8.710 -18.126 1.00 88.06 494 LEU A C 1
ATOM 3932 O O . LEU A 1 494 ? -7.440 -8.729 -18.986 1.00 88.06 494 LEU A O 1
ATOM 3936 N N . MET A 1 495 ? -8.101 -9.085 -16.865 1.00 89.44 495 MET A N 1
ATOM 3937 C CA . MET A 1 495 ? -6.790 -9.471 -16.364 1.00 89.44 495 MET A CA 1
ATOM 3938 C C . MET A 1 495 ? -6.313 -10.761 -17.036 1.00 89.44 495 MET A C 1
ATOM 3940 O O . MET A 1 495 ? -6.931 -11.819 -16.932 1.00 89.44 495 MET A O 1
ATOM 3944 N N . GLY A 1 496 ? -5.179 -10.665 -17.723 1.00 89.81 496 GLY A N 1
ATOM 3945 C CA . GLY A 1 496 ? -4.569 -11.764 -18.461 1.00 89.81 496 GLY A CA 1
ATOM 3946 C C . GLY A 1 496 ? -3.172 -12.054 -17.941 1.00 89.81 496 GLY A C 1
ATOM 3947 O O . GLY A 1 496 ? -2.983 -12.300 -16.748 1.00 89.81 496 GLY A O 1
ATOM 3948 N N . ASP A 1 497 ? -2.196 -11.992 -18.846 1.00 92.38 497 ASP A N 1
ATOM 3949 C CA . ASP A 1 497 ? -0.798 -12.272 -18.519 1.00 92.38 497 ASP A CA 1
ATOM 3950 C C . ASP A 1 497 ? 0.005 -11.035 -18.053 1.00 92.38 497 ASP A C 1
ATOM 3952 O O . ASP A 1 497 ? 1.233 -11.040 -18.127 1.00 92.38 497 ASP A O 1
ATOM 3956 N N . GLY A 1 498 ? -0.667 -9.963 -17.626 1.00 90.62 498 GLY A N 1
ATOM 3957 C CA . GLY A 1 498 ? -0.023 -8.702 -17.257 1.00 90.62 498 GLY A CA 1
ATOM 3958 C C . GLY A 1 498 ? -0.309 -7.546 -18.211 1.00 90.62 498 GLY A C 1
ATOM 3959 O O . GLY A 1 498 ? -0.226 -7.711 -19.436 1.00 90.62 498 GLY A O 1
ATOM 3960 N N . VAL A 1 499 ? -0.599 -6.372 -17.640 1.00 90.12 499 VAL A N 1
ATOM 3961 C CA . VAL A 1 499 ? -0.620 -5.073 -18.330 1.00 90.12 499 VAL A CA 1
ATOM 3962 C C . VAL A 1 499 ? 0.630 -4.275 -17.967 1.00 90.12 499 VAL A C 1
ATOM 3964 O O . VAL A 1 499 ? 0.772 -3.802 -16.842 1.00 90.12 499 VAL A O 1
ATOM 3967 N N . ILE A 1 500 ? 1.518 -4.123 -18.945 1.00 92.12 500 ILE A N 1
ATOM 3968 C CA . ILE A 1 500 ? 2.841 -3.507 -18.815 1.00 92.12 500 ILE A CA 1
ATOM 3969 C C . ILE A 1 500 ? 3.101 -2.596 -20.021 1.00 92.12 500 ILE A C 1
ATOM 3971 O O . ILE A 1 500 ? 2.649 -2.905 -21.122 1.00 92.12 500 ILE A O 1
ATOM 3975 N N . SER A 1 501 ? 3.788 -1.470 -19.824 1.00 92.75 501 SER A N 1
ATOM 3976 C CA . SER A 1 501 ? 4.130 -0.529 -20.900 1.00 92.75 501 SER A CA 1
ATOM 3977 C C . SER A 1 501 ? 5.171 -1.104 -21.882 1.00 92.75 501 SER A C 1
ATOM 3979 O O . SER A 1 501 ? 5.969 -1.967 -21.497 1.00 92.75 501 SER A O 1
ATOM 3981 N N . PRO A 1 502 ? 5.215 -0.621 -23.141 1.00 93.56 502 PRO A N 1
ATOM 3982 C CA . PRO A 1 502 ? 6.244 -1.025 -24.099 1.00 93.56 502 PRO A CA 1
ATOM 3983 C C . PRO A 1 502 ? 7.653 -0.632 -23.641 1.00 93.56 502 PRO A C 1
ATOM 3985 O O . PRO A 1 502 ? 7.838 0.332 -22.899 1.00 93.56 502 PRO A O 1
ATOM 3988 N N . SER A 1 503 ? 8.651 -1.361 -24.139 1.00 96.25 503 SER A N 1
ATOM 3989 C CA . SER A 1 503 ? 10.070 -1.039 -24.004 1.00 96.25 503 SER A CA 1
ATOM 3990 C C . SER A 1 503 ? 10.672 -0.836 -25.390 1.00 96.25 503 SER A C 1
ATOM 3992 O O . SER A 1 503 ? 10.666 -1.748 -26.223 1.00 96.25 503 SER A O 1
ATOM 3994 N N . ALA A 1 504 ? 11.191 0.365 -25.655 1.00 96.81 504 ALA A N 1
ATOM 3995 C CA . ALA A 1 504 ? 11.775 0.678 -26.955 1.00 96.81 504 ALA A CA 1
ATOM 3996 C C . ALA A 1 504 ? 13.073 -0.113 -27.191 1.00 96.81 504 ALA A C 1
ATOM 3998 O O . ALA A 1 504 ? 13.281 -0.629 -28.286 1.00 96.81 504 ALA A O 1
ATOM 3999 N N . TYR A 1 505 ? 13.882 -0.305 -26.144 1.00 98.06 505 TYR A N 1
ATOM 4000 C CA . TYR A 1 505 ? 15.067 -1.162 -26.160 1.00 98.06 505 TYR A CA 1
ATOM 4001 C C . TYR A 1 505 ? 14.746 -2.596 -26.606 1.00 98.06 505 TYR A C 1
ATOM 4003 O O . TYR A 1 505 ? 15.343 -3.101 -27.556 1.00 98.06 505 TYR A O 1
ATOM 4011 N N . ASP A 1 506 ? 13.788 -3.254 -25.951 1.00 98.19 506 ASP A N 1
ATOM 4012 C CA . ASP A 1 506 ? 13.412 -4.629 -26.287 1.00 98.19 506 ASP A CA 1
ATOM 4013 C C . ASP A 1 506 ? 12.765 -4.729 -27.671 1.00 98.19 506 ASP A C 1
ATOM 4015 O O . ASP A 1 506 ? 13.062 -5.648 -28.436 1.00 98.19 506 ASP A O 1
ATOM 4019 N N . THR A 1 507 ? 11.935 -3.747 -28.027 1.00 98.00 507 THR A N 1
ATOM 4020 C CA . THR A 1 507 ? 11.308 -3.665 -29.353 1.00 98.00 507 THR A CA 1
ATOM 4021 C C . THR A 1 507 ? 12.346 -3.516 -30.463 1.00 98.00 507 THR A C 1
ATOM 4023 O O . THR A 1 507 ? 12.205 -4.148 -31.508 1.00 98.00 507 THR A O 1
ATOM 4026 N N . ALA A 1 508 ? 13.421 -2.758 -30.234 1.00 97.94 508 ALA A N 1
ATOM 4027 C CA . ALA A 1 508 ? 14.529 -2.636 -31.175 1.00 97.94 508 ALA A CA 1
ATOM 4028 C C . ALA A 1 508 ? 15.270 -3.961 -31.388 1.00 97.94 508 ALA A C 1
ATOM 4030 O O . ALA A 1 508 ? 15.541 -4.322 -32.531 1.00 97.94 508 ALA A O 1
ATOM 4031 N N . TRP A 1 509 ? 15.525 -4.734 -30.329 1.00 98.31 509 TRP A N 1
ATOM 4032 C CA . TRP A 1 509 ? 16.120 -6.069 -30.465 1.00 98.31 509 TRP A CA 1
ATOM 4033 C C . TRP A 1 509 ? 15.243 -7.038 -31.257 1.00 98.31 509 TRP A C 1
ATOM 4035 O O . TRP A 1 509 ? 15.757 -7.791 -32.081 1.00 98.31 509 TRP A O 1
ATOM 4045 N N . VAL A 1 510 ? 13.925 -7.003 -31.047 1.00 97.88 510 VAL A N 1
ATOM 4046 C CA . VAL A 1 510 ? 12.973 -7.806 -31.831 1.00 97.88 510 VAL A CA 1
ATOM 4047 C C . VAL A 1 510 ? 12.925 -7.339 -33.291 1.00 97.88 510 VAL A C 1
ATOM 4049 O O . VAL A 1 510 ? 12.870 -8.166 -34.200 1.00 97.88 510 VAL A O 1
ATOM 4052 N N . ALA A 1 511 ? 13.012 -6.030 -33.540 1.00 96.56 511 ALA A N 1
ATOM 4053 C CA . ALA A 1 511 ? 13.022 -5.459 -34.887 1.00 96.56 511 ALA A CA 1
ATOM 4054 C C . ALA A 1 511 ? 14.291 -5.791 -35.696 1.00 96.56 511 ALA A C 1
ATOM 4056 O O . ALA A 1 511 ? 14.252 -5.712 -36.921 1.00 96.56 511 ALA A O 1
ATOM 4057 N N . LEU A 1 512 ? 15.400 -6.174 -35.051 1.00 96.31 512 LEU A N 1
ATOM 4058 C CA . LEU A 1 512 ? 16.635 -6.612 -35.722 1.00 96.31 512 LEU A CA 1
ATOM 4059 C C . LEU A 1 512 ? 16.543 -8.023 -36.323 1.00 96.31 512 LEU A C 1
ATOM 4061 O O . LEU A 1 512 ? 17.424 -8.425 -37.078 1.00 96.31 512 LEU A O 1
ATOM 4065 N N . MET A 1 513 ? 15.509 -8.798 -35.990 1.00 95.19 513 MET A N 1
ATOM 4066 C CA . MET A 1 513 ? 15.365 -10.158 -36.501 1.00 95.19 513 MET A CA 1
ATOM 4067 C C . MET A 1 513 ? 15.019 -10.153 -37.992 1.00 95.19 513 MET A C 1
ATOM 4069 O O . MET A 1 513 ? 14.016 -9.573 -38.402 1.00 95.19 513 MET A O 1
ATOM 4073 N N . GLU A 1 514 ? 15.825 -10.845 -38.790 1.00 93.75 514 GLU A N 1
ATOM 4074 C CA . GLU A 1 514 ? 15.578 -11.088 -40.216 1.00 93.75 514 GLU A CA 1
ATOM 4075 C C . GLU A 1 514 ? 14.496 -12.158 -40.426 1.00 93.75 514 GLU A C 1
ATOM 4077 O O . GLU A 1 514 ? 14.383 -13.088 -39.618 1.00 93.75 514 GLU A O 1
ATOM 4082 N N . ASP A 1 515 ? 13.727 -12.036 -41.516 1.00 91.19 515 ASP A N 1
ATOM 4083 C CA . ASP A 1 515 ? 12.725 -13.031 -41.916 1.00 91.19 515 ASP A CA 1
ATOM 4084 C C . ASP A 1 515 ? 13.343 -14.433 -42.047 1.00 91.19 515 ASP A C 1
ATOM 4086 O O . ASP A 1 515 ? 14.352 -14.651 -42.722 1.00 91.19 515 ASP A O 1
ATOM 4090 N N . VAL A 1 516 ? 12.724 -15.409 -41.383 1.00 88.19 516 VAL A N 1
ATOM 4091 C CA . VAL A 1 516 ? 13.206 -16.796 -41.354 1.00 88.19 516 VAL A CA 1
ATOM 4092 C C . VAL A 1 516 ? 12.972 -17.560 -42.656 1.00 88.19 516 VAL A C 1
ATOM 4094 O O . VAL A 1 516 ? 13.653 -18.555 -42.908 1.00 88.19 516 VAL A O 1
ATOM 4097 N N . ASN A 1 517 ? 12.010 -17.124 -43.468 1.00 83.69 517 ASN A N 1
ATOM 4098 C CA . ASN A 1 517 ? 11.618 -17.766 -44.720 1.00 83.69 517 ASN A CA 1
ATOM 4099 C C . ASN A 1 517 ? 12.320 -17.149 -45.937 1.00 83.69 517 ASN A C 1
ATOM 4101 O O . ASN A 1 517 ? 12.425 -17.808 -46.973 1.00 83.69 517 ASN A O 1
ATOM 4105 N N . GLU A 1 518 ? 12.814 -15.915 -45.819 1.00 81.62 518 GLU A N 1
ATOM 4106 C CA . GLU A 1 518 ? 13.443 -15.169 -46.910 1.00 81.62 518 GLU A CA 1
ATOM 4107 C C . GLU A 1 518 ? 14.843 -14.666 -46.512 1.00 81.62 518 GLU A C 1
ATOM 4109 O O . GLU A 1 518 ? 14.974 -13.655 -45.824 1.00 81.62 518 GLU A O 1
ATOM 4114 N N . PRO A 1 519 ? 15.928 -15.320 -46.972 1.00 60.53 519 PRO A N 1
ATOM 4115 C CA . PRO A 1 519 ? 17.283 -14.806 -46.791 1.00 60.53 519 PRO A CA 1
ATOM 4116 C C . PRO A 1 519 ? 17.442 -13.458 -47.515 1.00 60.53 519 PRO A C 1
ATOM 4118 O O . PRO A 1 519 ? 17.255 -13.392 -48.731 1.00 60.53 519 PRO A O 1
ATOM 4121 N N . ASN A 1 520 ? 17.819 -12.401 -46.785 1.00 65.81 520 ASN A N 1
ATOM 4122 C CA . ASN A 1 520 ? 17.773 -10.986 -47.210 1.00 65.81 520 ASN A CA 1
ATOM 4123 C C . ASN A 1 520 ? 16.354 -10.390 -47.357 1.00 65.81 520 ASN A C 1
ATOM 4125 O O . ASN A 1 520 ? 16.184 -9.373 -48.035 1.00 65.81 520 ASN A O 1
ATOM 4129 N N . GLY A 1 521 ? 15.344 -11.015 -46.749 1.00 75.06 521 GLY A N 1
ATOM 4130 C CA . GLY A 1 521 ? 14.010 -10.444 -46.577 1.00 75.06 521 GLY A CA 1
ATOM 4131 C C . GLY A 1 521 ? 14.001 -9.272 -45.588 1.00 75.06 521 GLY A C 1
ATOM 4132 O O . GLY A 1 521 ? 15.019 -8.918 -44.992 1.00 75.06 521 GLY A O 1
ATOM 4133 N N . GLY A 1 522 ? 12.837 -8.641 -45.428 1.00 88.94 522 GLY A N 1
ATOM 4134 C CA . GLY A 1 522 ? 12.643 -7.568 -44.449 1.00 88.94 522 GLY A CA 1
ATOM 4135 C C . GLY A 1 522 ? 12.702 -8.052 -42.987 1.00 88.94 522 GLY A C 1
ATOM 4136 O O . GLY A 1 522 ? 13.015 -9.213 -42.715 1.00 88.94 522 GLY A O 1
ATOM 4137 N N . PRO A 1 523 ? 12.376 -7.179 -42.018 1.00 93.56 523 PRO A N 1
ATOM 4138 C CA . PRO A 1 523 ? 12.281 -7.579 -40.616 1.00 93.56 523 PRO A CA 1
ATOM 4139 C C . PRO A 1 523 ? 11.197 -8.646 -40.414 1.00 93.56 523 PRO A C 1
ATOM 4141 O O . PRO A 1 523 ? 10.070 -8.474 -40.876 1.00 93.56 523 PRO A O 1
ATOM 4144 N N . GLN A 1 524 ? 11.503 -9.686 -39.630 1.00 94.62 524 GLN A N 1
ATOM 4145 C CA . GLN A 1 524 ? 10.559 -10.729 -39.201 1.00 94.62 524 GLN A CA 1
ATOM 4146 C C . GLN A 1 524 ? 9.315 -10.132 -38.521 1.00 94.62 524 GLN A C 1
ATOM 4148 O O . GLN A 1 524 ? 8.211 -10.667 -38.631 1.00 94.62 524 GLN A O 1
ATOM 4153 N N . PHE A 1 525 ? 9.493 -9.009 -37.818 1.00 94.06 525 PHE A N 1
ATOM 4154 C CA . PHE A 1 525 ? 8.432 -8.270 -37.137 1.00 94.06 525 PHE A CA 1
ATOM 4155 C C . PHE A 1 525 ? 8.391 -6.810 -37.621 1.00 94.06 525 PHE A C 1
ATOM 4157 O O . PHE A 1 525 ? 8.856 -5.905 -36.921 1.00 94.06 525 PHE A O 1
ATOM 4164 N N . PRO A 1 526 ? 7.811 -6.532 -38.805 1.00 92.62 526 PRO A N 1
ATOM 4165 C CA . PRO A 1 526 ? 7.827 -5.192 -39.402 1.00 92.62 526 PRO A CA 1
ATOM 4166 C C . PRO A 1 526 ? 7.058 -4.157 -38.573 1.00 92.62 526 PRO A C 1
ATOM 4168 O O . PRO A 1 526 ? 7.375 -2.969 -38.604 1.00 92.62 526 PRO A O 1
ATOM 4171 N N . LEU A 1 527 ? 6.065 -4.604 -37.800 1.00 91.44 527 LEU A N 1
ATOM 4172 C CA . LEU A 1 527 ? 5.281 -3.747 -36.913 1.00 91.44 527 LEU A CA 1
ATOM 4173 C C . LEU A 1 527 ? 6.115 -3.190 -35.750 1.00 91.44 527 LEU A C 1
ATOM 4175 O O . LEU A 1 527 ? 5.955 -2.019 -35.424 1.00 91.44 527 LEU A O 1
ATOM 4179 N N . CYS A 1 528 ? 7.082 -3.949 -35.223 1.00 94.75 528 CYS A N 1
ATOM 4180 C CA . CYS A 1 528 ? 8.015 -3.448 -34.210 1.00 94.75 528 CYS A CA 1
ATOM 4181 C C . CYS A 1 528 ? 8.902 -2.330 -34.766 1.00 94.75 528 CYS A C 1
ATOM 4183 O O . CYS A 1 528 ? 9.083 -1.299 -34.120 1.00 94.75 528 CYS A O 1
ATOM 4185 N N . LEU A 1 529 ? 9.402 -2.493 -35.996 1.00 93.31 529 LEU A N 1
ATOM 4186 C CA . LEU A 1 529 ? 10.176 -1.446 -36.666 1.00 93.31 529 LEU A CA 1
ATOM 4187 C C . LEU A 1 529 ? 9.320 -0.197 -36.924 1.00 93.31 529 LEU A C 1
ATOM 4189 O O . LEU A 1 529 ? 9.769 0.922 -36.684 1.00 93.31 529 LEU A O 1
ATOM 4193 N N . LYS A 1 530 ? 8.065 -0.381 -37.351 1.00 92.81 530 LYS A N 1
ATOM 4194 C CA . LYS A 1 530 ? 7.105 0.717 -37.507 1.00 92.81 530 LYS A CA 1
ATOM 4195 C C . LYS A 1 530 ? 6.837 1.440 -36.186 1.00 92.81 530 LYS A C 1
ATOM 4197 O O . LYS A 1 530 ? 6.851 2.666 -36.158 1.00 92.81 530 LYS A O 1
ATOM 4202 N N . TRP A 1 531 ? 6.646 0.707 -35.092 1.00 94.38 531 TRP A N 1
ATOM 4203 C CA . TRP A 1 531 ? 6.433 1.310 -33.781 1.00 94.38 531 TRP A CA 1
ATOM 4204 C C . TRP A 1 531 ? 7.608 2.202 -33.374 1.00 94.38 531 TRP A C 1
ATOM 4206 O O . TRP A 1 531 ? 7.380 3.331 -32.948 1.00 94.38 531 TRP A O 1
ATOM 4216 N N . ILE A 1 532 ? 8.853 1.755 -33.588 1.00 94.88 532 ILE A N 1
ATOM 4217 C CA . ILE A 1 532 ? 10.056 2.561 -33.317 1.00 94.88 532 ILE A CA 1
ATOM 4218 C C . ILE A 1 532 ? 10.011 3.875 -34.100 1.00 94.88 532 ILE A C 1
ATOM 4220 O O . ILE A 1 532 ? 10.248 4.937 -33.526 1.00 94.88 532 ILE A O 1
ATOM 4224 N N . ILE A 1 533 ? 9.662 3.818 -35.388 1.00 93.50 533 ILE A N 1
ATOM 4225 C CA . ILE A 1 533 ? 9.520 5.007 -36.237 1.00 93.50 533 ILE A CA 1
ATOM 4226 C C . ILE A 1 533 ? 8.470 5.951 -35.641 1.00 93.50 533 ILE A C 1
ATOM 4228 O O . ILE A 1 533 ? 8.729 7.146 -35.510 1.00 93.50 533 ILE A O 1
ATOM 4232 N N . ASP A 1 534 ? 7.309 5.436 -35.254 1.00 92.31 534 ASP A N 1
ATOM 4233 C CA . ASP A 1 534 ? 6.165 6.254 -34.848 1.00 92.31 534 ASP A CA 1
ATOM 4234 C C . ASP A 1 534 ? 6.271 6.812 -33.408 1.00 92.31 534 ASP A C 1
ATOM 4236 O O . ASP A 1 534 ? 5.531 7.732 -33.068 1.00 92.31 534 ASP A O 1
ATOM 4240 N N . HIS A 1 535 ? 7.198 6.310 -32.576 1.00 92.12 535 HIS A N 1
ATOM 4241 C CA . HIS A 1 535 ? 7.270 6.612 -31.131 1.00 92.12 535 HIS A CA 1
ATOM 4242 C C . HIS A 1 535 ? 8.577 7.288 -30.675 1.00 92.12 535 HIS A C 1
ATOM 4244 O O . HIS A 1 535 ? 8.956 7.189 -29.507 1.00 92.12 535 HIS A O 1
ATOM 4250 N N . GLN A 1 536 ? 9.270 7.993 -31.574 1.00 92.81 536 GLN A N 1
ATOM 4251 C CA . GLN A 1 536 ? 10.363 8.891 -31.179 1.00 92.81 536 GLN A CA 1
ATOM 4252 C C . GLN A 1 536 ? 9.808 10.074 -30.369 1.00 92.81 536 GLN A C 1
ATOM 4254 O O . GLN A 1 536 ? 8.828 10.705 -30.770 1.00 92.81 536 GLN A O 1
ATOM 4259 N N . LEU A 1 537 ? 10.438 10.394 -29.239 1.00 92.81 537 LEU A N 1
ATOM 4260 C CA . LEU A 1 537 ? 10.065 11.531 -28.401 1.00 92.81 537 LEU A CA 1
ATOM 4261 C C . LEU A 1 537 ? 10.433 12.868 -29.077 1.00 92.81 537 LEU A C 1
ATOM 4263 O O . LEU A 1 537 ? 11.309 12.906 -29.945 1.00 92.81 537 LEU A O 1
ATOM 4267 N N . PRO A 1 538 ? 9.819 13.997 -28.665 1.00 89.50 538 PRO A N 1
ATOM 4268 C CA . PRO A 1 538 ? 10.091 15.308 -29.265 1.00 89.50 538 PRO A CA 1
ATOM 4269 C C . PRO A 1 538 ? 11.555 15.766 -29.184 1.00 89.50 538 PRO A C 1
ATOM 4271 O O . PRO A 1 538 ? 11.989 16.574 -30.001 1.00 89.50 538 PRO A O 1
ATOM 4274 N N . ASP A 1 539 ? 12.317 15.256 -28.212 1.00 87.56 539 ASP A N 1
ATOM 4275 C CA . ASP A 1 539 ? 13.749 15.531 -28.041 1.00 87.56 539 ASP A CA 1
ATOM 4276 C C . ASP A 1 539 ? 14.656 14.624 -28.899 1.00 87.56 539 ASP A C 1
ATOM 4278 O O . ASP A 1 539 ? 15.879 14.716 -28.811 1.00 87.56 539 ASP A O 1
ATOM 4282 N N . GLY A 1 540 ? 14.072 13.759 -29.735 1.00 89.25 540 GLY A N 1
ATOM 4283 C CA . GLY A 1 540 ? 14.782 12.808 -30.589 1.00 89.25 540 GLY A CA 1
ATOM 4284 C C . GLY A 1 540 ? 15.159 11.493 -29.900 1.00 89.25 540 GLY A C 1
ATOM 4285 O O . GLY A 1 540 ? 15.681 10.601 -30.568 1.00 89.25 540 GLY A O 1
ATOM 4286 N N . SER A 1 541 ? 14.890 11.346 -28.600 1.00 92.56 541 SER A N 1
ATOM 4287 C CA . SER A 1 541 ? 15.173 10.118 -27.850 1.00 92.56 541 SER A CA 1
ATOM 4288 C C . SER A 1 541 ? 14.012 9.115 -27.897 1.00 92.56 541 SER A C 1
ATOM 4290 O O . SER A 1 541 ? 12.916 9.415 -28.368 1.00 92.56 541 SER A O 1
ATOM 4292 N N . TRP A 1 542 ? 14.246 7.909 -27.387 1.00 94.69 542 TRP A N 1
ATOM 4293 C CA . TRP A 1 542 ? 13.211 6.943 -27.009 1.00 94.69 542 TRP A CA 1
ATOM 4294 C C . TRP A 1 542 ? 13.332 6.634 -25.512 1.00 94.69 542 TRP A C 1
ATOM 4296 O O . TRP A 1 542 ? 14.413 6.763 -24.939 1.00 94.69 542 TRP A O 1
ATOM 4306 N N . GLY A 1 543 ? 12.239 6.209 -24.879 1.00 92.88 543 GLY A N 1
ATOM 4307 C CA . GLY A 1 543 ? 12.195 5.845 -23.458 1.00 92.88 543 GLY A CA 1
ATOM 4308 C C . GLY A 1 543 ? 10.913 6.319 -22.780 1.00 92.88 543 GLY A C 1
ATOM 4309 O O . GLY A 1 543 ? 9.945 6.672 -23.456 1.00 92.88 543 GLY A O 1
ATOM 4310 N N . GLU A 1 544 ? 10.908 6.349 -21.448 1.00 91.19 544 GLU A N 1
ATOM 4311 C CA . GLU A 1 544 ? 9.750 6.814 -20.677 1.00 91.19 544 GLU A CA 1
ATOM 4312 C C . GLU A 1 544 ? 9.518 8.323 -20.880 1.00 91.19 544 GLU A C 1
ATOM 4314 O O . GLU A 1 544 ? 10.416 9.158 -20.703 1.00 91.19 544 GLU A O 1
ATOM 4319 N N . SER A 1 545 ? 8.294 8.686 -21.275 1.00 85.94 545 SER A N 1
ATOM 4320 C CA . SER A 1 545 ? 7.968 10.048 -21.708 1.00 85.94 545 SER A CA 1
ATOM 4321 C C . SER A 1 545 ? 7.773 11.023 -20.551 1.00 85.94 545 SER A C 1
ATOM 4323 O O . SER A 1 545 ? 8.113 12.195 -20.690 1.00 85.94 545 SER A O 1
ATOM 4325 N N . LEU A 1 546 ? 7.234 10.560 -19.418 1.00 84.88 546 LEU A N 1
ATOM 4326 C CA . LEU A 1 546 ? 6.885 11.429 -18.286 1.00 84.88 546 LEU A CA 1
ATOM 4327 C C . LEU A 1 546 ? 8.029 11.602 -17.281 1.00 84.88 546 LEU A C 1
ATOM 4329 O O . LEU A 1 546 ? 7.992 12.514 -16.461 1.00 84.88 546 LEU A O 1
ATOM 4333 N N . MET A 1 547 ? 9.053 10.747 -17.345 1.00 85.62 547 MET A N 1
ATOM 4334 C CA . MET A 1 547 ? 10.201 10.796 -16.446 1.00 85.62 547 MET A CA 1
ATOM 4335 C C . MET A 1 547 ? 11.501 10.677 -17.232 1.00 85.62 547 MET A C 1
ATOM 4337 O O . MET A 1 547 ? 11.732 9.706 -17.948 1.00 85.62 547 MET A O 1
ATOM 4341 N N . PHE A 1 548 ? 12.367 11.677 -17.086 1.00 89.19 548 PHE A N 1
ATOM 4342 C CA . PHE A 1 548 ? 13.684 11.655 -17.704 1.00 89.19 548 PHE A CA 1
ATOM 4343 C C . PHE A 1 548 ? 14.677 10.904 -16.813 1.00 89.19 548 PHE A C 1
ATOM 4345 O O . PHE A 1 548 ? 14.848 11.245 -15.646 1.00 89.19 548 PHE A O 1
ATOM 4352 N N . SER A 1 549 ? 15.367 9.928 -17.395 1.00 90.50 549 SER A N 1
ATOM 4353 C CA . SER A 1 549 ? 16.570 9.305 -16.840 1.00 90.50 549 SER A CA 1
ATOM 4354 C C . SER A 1 549 ? 17.575 9.143 -17.971 1.00 90.50 549 SER A C 1
ATOM 4356 O O . SER A 1 549 ? 17.235 8.554 -18.999 1.00 90.50 549 SER A O 1
ATOM 4358 N N . ALA A 1 550 ? 18.809 9.632 -17.815 1.00 91.06 550 ALA A N 1
ATOM 4359 C CA . ALA A 1 550 ? 19.793 9.500 -18.892 1.00 91.06 550 ALA A CA 1
ATOM 4360 C C . ALA A 1 550 ? 20.126 8.024 -19.177 1.00 91.06 550 ALA A C 1
ATOM 4362 O O . ALA A 1 550 ? 20.327 7.662 -20.333 1.00 91.06 550 ALA A O 1
ATOM 4363 N N . PHE A 1 551 ? 20.120 7.159 -18.153 1.00 91.75 551 PHE A N 1
ATOM 4364 C CA . PHE A 1 551 ? 20.304 5.715 -18.331 1.00 91.75 551 PHE A CA 1
ATOM 4365 C C . PHE A 1 551 ? 19.211 5.105 -19.214 1.00 91.75 551 PHE A C 1
ATOM 4367 O O . PHE A 1 551 ? 19.520 4.381 -20.157 1.00 91.75 551 PHE A O 1
ATOM 4374 N N . ASP A 1 552 ? 17.945 5.435 -18.952 1.00 94.00 552 ASP A N 1
ATOM 4375 C CA . ASP A 1 552 ? 16.822 4.954 -19.759 1.00 94.00 552 ASP A CA 1
ATOM 4376 C C . ASP A 1 552 ? 16.871 5.511 -21.187 1.00 94.00 552 ASP A C 1
ATOM 4378 O O . ASP A 1 552 ? 16.822 4.749 -22.155 1.00 94.00 552 ASP A O 1
ATOM 4382 N N . ARG A 1 553 ? 17.030 6.832 -21.335 1.00 93.31 553 ARG A N 1
ATOM 4383 C CA . ARG A 1 553 ? 16.993 7.491 -22.647 1.00 93.31 553 ARG A CA 1
ATOM 4384 C C . ARG A 1 553 ? 18.114 7.024 -23.561 1.00 93.31 553 ARG A C 1
ATOM 4386 O O . ARG A 1 553 ? 17.842 6.669 -24.704 1.00 93.31 553 ARG A O 1
ATOM 4393 N N . LEU A 1 554 ? 19.352 6.968 -23.070 1.00 92.44 554 LEU A N 1
ATOM 4394 C CA . LEU A 1 554 ? 20.497 6.544 -23.882 1.00 92.44 554 LEU A CA 1
ATOM 4395 C C . LEU A 1 554 ? 20.375 5.079 -24.310 1.00 92.44 554 LEU A C 1
ATOM 4397 O O . LEU A 1 554 ? 20.680 4.744 -25.455 1.00 92.44 554 LEU A O 1
ATOM 4401 N N . LEU A 1 555 ? 19.915 4.206 -23.407 1.00 94.62 555 LEU A N 1
ATOM 4402 C CA . LEU A 1 555 ? 19.772 2.783 -23.696 1.00 94.62 555 LEU A CA 1
ATOM 4403 C C . LEU A 1 555 ? 18.721 2.533 -24.785 1.00 94.62 555 LEU A C 1
ATOM 4405 O O . LEU A 1 555 ? 19.000 1.841 -25.765 1.00 94.62 555 LEU A O 1
ATOM 4409 N N . ASN A 1 556 ? 17.531 3.113 -24.623 1.00 96.44 556 ASN A N 1
ATOM 4410 C CA . ASN A 1 556 ? 16.440 2.986 -25.586 1.00 96.44 556 ASN A CA 1
ATOM 4411 C C . ASN A 1 556 ? 16.799 3.634 -26.932 1.00 96.44 556 ASN A C 1
ATOM 4413 O O . ASN A 1 556 ? 16.612 3.021 -27.981 1.00 96.44 556 ASN A O 1
ATOM 4417 N N . THR A 1 557 ? 17.352 4.851 -26.912 1.00 95.12 557 THR A N 1
ATOM 4418 C CA . THR A 1 557 ? 17.676 5.611 -28.130 1.00 95.12 557 THR A CA 1
ATOM 4419 C C . THR A 1 557 ? 18.723 4.902 -28.969 1.00 95.12 557 THR A C 1
ATOM 4421 O O . THR A 1 557 ? 18.515 4.711 -30.165 1.00 95.12 557 THR A O 1
ATOM 4424 N N . LEU A 1 558 ? 19.823 4.452 -28.358 1.00 94.31 558 LEU A N 1
ATOM 4425 C CA . LEU A 1 558 ? 20.883 3.773 -29.096 1.00 94.31 558 LEU A CA 1
ATOM 4426 C C . LEU A 1 558 ? 20.383 2.471 -29.736 1.00 94.31 558 LEU A C 1
ATOM 4428 O O . LEU A 1 558 ? 20.710 2.201 -30.889 1.00 94.31 558 LEU A O 1
ATOM 4432 N N . ALA A 1 559 ? 19.553 1.696 -29.030 1.00 96.81 559 ALA A N 1
ATOM 4433 C CA . ALA A 1 559 ? 18.953 0.484 -29.583 1.00 96.81 559 ALA A CA 1
ATOM 4434 C C . ALA A 1 559 ? 18.057 0.791 -30.799 1.00 96.81 559 ALA A C 1
ATOM 4436 O O . ALA A 1 55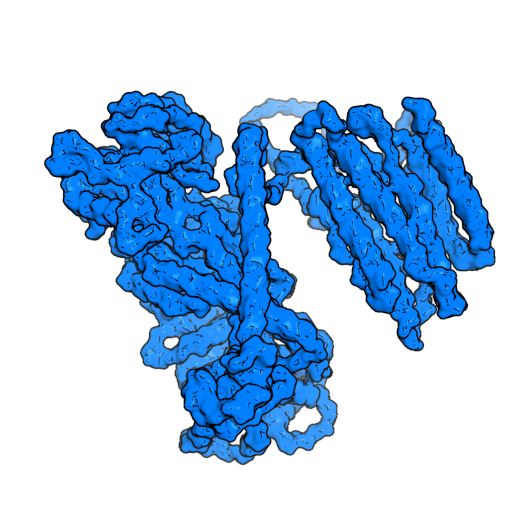9 ? 18.204 0.159 -31.846 1.00 96.81 559 ALA A O 1
ATOM 4437 N N . CYS A 1 560 ? 17.182 1.797 -30.697 1.00 96.50 560 CYS A N 1
ATOM 4438 C CA . CYS A 1 560 ? 16.318 2.228 -31.799 1.00 96.50 560 CYS A CA 1
ATOM 4439 C C . CYS A 1 560 ? 17.116 2.734 -33.008 1.00 96.50 560 CYS A C 1
ATOM 4441 O O . CYS A 1 560 ? 16.825 2.349 -34.138 1.00 96.50 560 CYS A O 1
ATOM 4443 N N . VAL A 1 561 ? 18.149 3.552 -32.783 1.00 94.94 561 VAL A N 1
ATOM 4444 C CA . VAL A 1 561 ? 19.025 4.061 -33.851 1.00 94.94 561 VAL A CA 1
ATOM 4445 C C . VAL A 1 561 ? 19.755 2.914 -34.549 1.00 94.94 561 VAL A C 1
ATOM 4447 O O . VAL A 1 561 ? 19.819 2.898 -35.779 1.00 94.94 561 VAL A O 1
ATOM 4450 N N . ILE A 1 562 ? 20.245 1.923 -33.798 1.00 95.44 562 ILE A N 1
ATOM 4451 C CA . ILE A 1 562 ? 20.850 0.707 -34.356 1.00 95.44 562 ILE A CA 1
ATOM 4452 C C . ILE A 1 562 ? 19.848 -0.033 -35.247 1.00 95.44 562 ILE A C 1
ATOM 4454 O O . ILE A 1 562 ? 20.192 -0.363 -36.378 1.00 95.44 562 ILE A O 1
ATOM 4458 N N . ALA A 1 563 ? 18.612 -0.250 -34.786 1.00 95.94 563 ALA A N 1
ATOM 4459 C CA . ALA A 1 563 ? 17.587 -0.941 -35.570 1.00 95.94 563 ALA A CA 1
ATOM 4460 C C . ALA A 1 563 ? 17.235 -0.198 -36.871 1.00 95.94 563 ALA A C 1
ATOM 4462 O O . ALA A 1 563 ? 17.179 -0.812 -37.935 1.00 95.94 563 ALA A O 1
ATOM 4463 N N . LEU A 1 564 ? 17.054 1.126 -36.814 1.00 94.94 564 LEU A N 1
ATOM 4464 C CA . LEU A 1 564 ? 16.778 1.951 -37.997 1.00 94.94 564 LEU A CA 1
ATOM 4465 C C . LEU A 1 564 ? 17.950 1.947 -38.990 1.00 94.94 564 LEU A C 1
ATOM 4467 O O . LEU A 1 564 ? 17.747 1.821 -40.199 1.00 94.94 564 LEU A O 1
ATOM 4471 N N . THR A 1 565 ? 19.179 2.027 -38.477 1.00 94.06 565 THR A N 1
ATOM 4472 C CA . THR A 1 565 ? 20.402 2.017 -39.293 1.00 94.06 565 THR A CA 1
ATOM 4473 C C . THR A 1 565 ? 20.636 0.659 -39.945 1.00 94.06 565 THR A C 1
ATOM 4475 O O . THR A 1 565 ? 20.953 0.606 -41.129 1.00 94.06 565 THR A O 1
ATOM 4478 N N . PHE A 1 566 ? 20.424 -0.435 -39.207 1.00 94.06 566 PHE A N 1
ATOM 4479 C CA . PHE A 1 566 ? 20.578 -1.801 -39.707 1.00 94.06 566 PHE A CA 1
ATOM 4480 C C . PHE A 1 566 ? 19.702 -2.057 -40.942 1.00 94.06 566 PHE A C 1
ATOM 4482 O O . PHE A 1 566 ? 20.167 -2.634 -41.922 1.00 94.06 566 PHE A O 1
ATOM 4489 N N . TRP A 1 567 ? 18.466 -1.548 -40.936 1.00 93.62 567 TRP A N 1
ATOM 4490 C CA . TRP A 1 567 ? 17.543 -1.655 -42.069 1.00 93.62 567 TRP A CA 1
ATOM 4491 C C . TRP A 1 567 ? 17.678 -0.530 -43.108 1.00 93.62 567 TRP A C 1
ATOM 4493 O O . TRP A 1 567 ? 16.946 -0.531 -44.096 1.00 93.62 567 TRP A O 1
ATOM 4503 N N . ASN A 1 568 ? 18.600 0.419 -42.912 1.00 91.06 568 ASN A N 1
ATOM 4504 C CA . ASN A 1 568 ? 18.806 1.595 -43.763 1.00 91.06 568 ASN A CA 1
ATOM 4505 C C . ASN A 1 568 ? 17.515 2.414 -43.995 1.00 91.06 568 ASN A C 1
ATOM 4507 O O . ASN A 1 568 ? 17.184 2.801 -45.119 1.00 91.06 568 ASN A O 1
ATOM 4511 N N . ILE A 1 569 ? 16.761 2.656 -42.920 1.00 87.94 569 ILE A N 1
ATOM 4512 C CA . ILE A 1 569 ? 15.472 3.359 -42.935 1.00 87.94 569 ILE A CA 1
ATOM 4513 C C . ILE A 1 569 ? 15.536 4.581 -42.007 1.00 87.94 569 ILE A C 1
ATOM 4515 O O . ILE A 1 569 ? 16.097 4.514 -40.920 1.00 87.94 569 ILE A O 1
ATOM 4519 N N . HIS A 1 570 ? 14.913 5.694 -42.417 1.00 82.69 570 HIS A N 1
ATOM 4520 C CA . HIS A 1 570 ? 14.763 6.911 -41.602 1.00 82.69 570 HIS A CA 1
ATOM 4521 C C . HIS A 1 570 ? 16.076 7.460 -41.013 1.00 82.69 570 HIS A C 1
ATOM 4523 O O . HIS A 1 570 ? 16.164 7.773 -39.825 1.00 82.69 570 HIS A O 1
ATOM 4529 N N . SER A 1 571 ? 17.096 7.653 -41.857 1.00 77.62 571 SER A N 1
ATOM 4530 C CA . SER A 1 571 ? 18.372 8.269 -41.452 1.00 77.62 571 SER A CA 1
ATOM 4531 C C . SER A 1 571 ? 18.206 9.658 -40.812 1.00 77.62 571 SER A C 1
ATOM 4533 O O . SER A 1 571 ? 19.064 10.105 -40.058 1.00 77.62 571 SER A O 1
ATOM 4535 N N . ASP A 1 572 ? 17.097 10.348 -41.097 1.00 76.88 572 ASP A N 1
ATOM 4536 C CA . ASP A 1 572 ? 16.712 11.629 -40.501 1.00 76.88 572 ASP A CA 1
ATOM 4537 C C . ASP A 1 572 ? 16.386 11.539 -39.000 1.00 76.88 572 ASP A C 1
ATOM 4539 O O . ASP A 1 572 ? 16.562 12.529 -38.281 1.00 76.88 572 ASP A O 1
ATOM 4543 N N . LYS A 1 573 ? 15.960 10.360 -38.526 1.00 77.69 573 LYS A N 1
ATOM 4544 C CA . LYS A 1 573 ? 15.661 10.074 -37.115 1.00 77.69 573 LYS A CA 1
ATOM 4545 C C . LYS A 1 573 ? 16.888 9.633 -36.315 1.00 77.69 573 LYS A C 1
ATOM 4547 O O . LYS A 1 573 ? 16.844 9.681 -35.089 1.00 77.69 573 LYS A O 1
ATOM 4552 N N . CYS A 1 574 ? 17.997 9.302 -36.980 1.00 71.19 574 CYS A N 1
ATOM 4553 C CA . CYS A 1 574 ? 19.269 8.886 -36.374 1.00 71.19 574 CYS A CA 1
ATOM 4554 C C . CYS A 1 574 ? 20.184 10.069 -35.984 1.00 71.19 574 CYS A C 1
ATOM 4556 O O . CYS A 1 574 ? 21.406 9.990 -36.121 1.00 71.19 574 CYS A O 1
ATOM 4558 N N . LYS A 1 575 ? 19.618 11.202 -35.541 1.00 65.19 575 LYS A N 1
ATOM 4559 C CA . LYS A 1 575 ? 20.418 12.367 -35.117 1.00 65.19 575 LYS A CA 1
ATOM 4560 C C . LYS A 1 575 ? 21.228 12.056 -33.853 1.00 65.19 575 LYS A C 1
ATOM 4562 O O . LYS A 1 575 ? 20.837 11.219 -33.047 1.00 65.19 575 LYS A O 1
ATOM 4567 N N . LYS A 1 576 ? 22.354 12.763 -33.681 1.00 59.09 576 LYS A N 1
ATOM 4568 C CA . LYS A 1 576 ? 23.243 12.618 -32.518 1.00 59.09 576 LYS A CA 1
ATOM 4569 C C . LYS A 1 576 ? 22.486 12.839 -31.210 1.00 59.09 576 LYS A C 1
ATOM 4571 O O . LYS A 1 576 ? 21.880 13.888 -31.016 1.00 59.09 576 LYS A O 1
ATOM 4576 N N . ASP A 1 577 ? 22.597 11.866 -30.314 1.00 65.31 577 ASP A N 1
ATOM 4577 C CA . ASP A 1 577 ? 22.077 11.960 -28.957 1.00 65.31 577 ASP A CA 1
ATOM 4578 C C . ASP A 1 577 ? 22.961 12.899 -28.116 1.00 65.31 577 ASP A C 1
ATOM 4580 O O . ASP A 1 577 ? 24.099 12.577 -27.762 1.00 65.31 577 ASP A O 1
ATOM 4584 N N . GLU A 1 578 ? 22.445 14.089 -27.801 1.00 65.56 578 GLU A N 1
ATOM 4585 C CA . GLU A 1 578 ? 23.134 15.079 -26.963 1.00 65.56 578 GLU A CA 1
ATOM 4586 C C . GLU A 1 578 ? 23.122 14.707 -25.464 1.00 65.56 578 GLU A C 1
ATOM 4588 O O . GLU A 1 578 ? 23.768 15.373 -24.649 1.00 65.56 578 GLU A O 1
ATOM 4593 N N . ASN A 1 579 ? 22.427 13.633 -25.066 1.00 75.50 579 ASN A N 1
ATOM 4594 C CA . ASN A 1 579 ? 22.295 13.237 -23.663 1.00 75.50 579 ASN A CA 1
ATOM 4595 C C . ASN A 1 579 ? 23.509 12.473 -23.116 1.00 75.50 579 ASN A C 1
ATOM 4597 O O . ASN A 1 579 ? 23.606 12.301 -21.902 1.00 75.50 579 ASN A O 1
ATOM 4601 N N . MET A 1 580 ? 24.466 12.058 -23.957 1.00 77.25 580 MET A N 1
ATOM 4602 C CA . MET A 1 580 ? 25.647 11.292 -23.518 1.00 77.25 580 MET A CA 1
ATOM 4603 C C . MET A 1 580 ? 26.455 12.001 -22.424 1.00 77.25 580 MET A C 1
ATOM 4605 O O . MET A 1 580 ? 27.000 11.352 -21.530 1.00 77.25 580 MET A O 1
ATOM 4609 N N . ASN A 1 581 ? 26.502 13.334 -22.463 1.00 74.50 581 ASN A N 1
ATOM 4610 C CA . ASN A 1 581 ? 27.200 14.134 -21.458 1.00 74.50 581 ASN A CA 1
ATOM 4611 C C . ASN A 1 581 ? 26.478 14.124 -20.099 1.00 74.50 581 ASN A C 1
ATOM 4613 O O . ASN A 1 581 ? 27.138 14.182 -19.066 1.00 74.50 581 ASN A O 1
ATOM 4617 N N . LYS A 1 582 ? 25.146 13.968 -20.091 1.00 81.62 582 LYS A N 1
ATOM 4618 C CA . LYS A 1 582 ? 24.316 13.948 -18.873 1.00 81.62 582 LYS A CA 1
ATOM 4619 C C . LYS A 1 582 ? 24.511 12.676 -18.046 1.00 81.62 582 LYS A C 1
ATOM 4621 O O . LYS A 1 582 ? 24.233 12.669 -16.854 1.00 81.62 582 LYS A O 1
ATOM 4626 N N . LEU A 1 583 ? 25.035 11.606 -18.650 1.00 81.94 583 LEU A N 1
ATOM 4627 C CA . LEU A 1 583 ? 25.322 10.349 -17.953 1.00 81.94 583 LEU A CA 1
ATOM 4628 C C . LEU A 1 583 ? 26.360 10.520 -16.830 1.00 81.94 583 LEU A C 1
ATOM 4630 O O . LEU A 1 583 ? 26.379 9.738 -15.886 1.00 81.94 583 LEU A O 1
ATOM 4634 N N . GLY A 1 584 ? 27.234 11.528 -16.938 1.00 75.38 584 GLY A N 1
ATOM 4635 C CA . GLY A 1 584 ? 28.199 11.868 -15.890 1.00 75.38 584 GLY A CA 1
ATOM 4636 C C . GLY A 1 584 ? 27.578 12.551 -14.670 1.00 75.38 584 GLY A C 1
ATOM 4637 O O . GLY A 1 584 ? 28.164 12.471 -13.591 1.00 75.38 584 GLY A O 1
ATOM 4638 N N . ASP A 1 585 ? 26.413 13.180 -14.845 1.00 79.38 585 ASP A N 1
ATOM 4639 C CA . ASP A 1 585 ? 25.701 13.940 -13.813 1.00 79.38 585 ASP A CA 1
ATOM 4640 C C . ASP A 1 585 ? 24.662 13.078 -13.070 1.00 79.38 585 ASP A C 1
ATOM 4642 O O . ASP A 1 585 ? 24.252 13.406 -11.955 1.00 79.38 585 ASP A O 1
ATOM 4646 N N . GLU A 1 586 ? 24.244 11.959 -13.670 1.00 81.00 586 GLU A N 1
ATOM 4647 C CA . GLU A 1 586 ? 23.320 11.000 -13.063 1.00 81.00 586 GLU A CA 1
ATOM 4648 C C . GLU A 1 586 ? 23.953 10.257 -11.884 1.00 81.00 586 GLU A C 1
ATOM 4650 O O . GLU A 1 586 ? 25.108 9.814 -11.911 1.00 81.00 586 GLU A O 1
ATOM 4655 N N . LYS A 1 587 ? 23.153 10.044 -10.836 1.00 76.56 587 LYS A N 1
ATOM 4656 C CA . LYS A 1 587 ? 23.589 9.235 -9.698 1.00 76.56 587 LYS A CA 1
ATOM 4657 C C . LYS A 1 587 ? 23.676 7.777 -10.120 1.00 76.56 587 LYS A C 1
ATOM 4659 O O . LYS A 1 587 ? 22.735 7.214 -10.671 1.00 76.56 587 LYS A O 1
ATOM 4664 N N . GLU A 1 588 ? 24.772 7.126 -9.748 1.00 73.12 588 GLU A N 1
ATOM 4665 C CA . GLU A 1 588 ? 24.987 5.698 -10.008 1.00 73.12 588 GLU A CA 1
ATOM 4666 C C . GLU A 1 588 ? 23.862 4.805 -9.456 1.00 73.12 588 GLU A C 1
ATOM 4668 O O . GLU A 1 588 ? 23.578 3.745 -10.006 1.00 73.12 588 GLU A O 1
ATOM 4673 N N . GLU A 1 589 ? 23.202 5.240 -8.384 1.00 69.50 589 GLU A N 1
ATOM 4674 C CA . GLU A 1 589 ? 22.086 4.533 -7.750 1.00 69.50 589 GLU A CA 1
ATOM 4675 C C . GLU A 1 589 ? 20.833 4.442 -8.642 1.00 69.50 589 GLU A C 1
ATOM 4677 O O . GLU A 1 589 ? 20.006 3.565 -8.406 1.00 69.50 589 GLU A O 1
ATOM 4682 N N . HIS A 1 590 ? 20.716 5.292 -9.669 1.00 73.00 590 HIS A N 1
ATOM 4683 C CA . HIS A 1 590 ? 19.616 5.300 -10.645 1.00 73.00 590 HIS A CA 1
ATOM 4684 C C . HIS A 1 590 ? 19.948 4.559 -11.948 1.00 73.00 590 HIS A C 1
ATOM 4686 O O . HIS A 1 590 ? 19.147 4.556 -12.882 1.00 73.00 590 HIS A O 1
ATOM 4692 N N . MET A 1 591 ? 21.123 3.932 -12.031 1.00 85.38 591 MET A N 1
ATOM 4693 C CA . MET A 1 591 ? 21.503 3.116 -13.180 1.00 85.38 591 MET A CA 1
ATOM 4694 C C . MET A 1 591 ? 20.558 1.926 -13.325 1.00 85.38 591 MET A C 1
ATOM 4696 O O . MET A 1 591 ? 20.358 1.169 -12.372 1.00 85.38 591 MET A O 1
ATOM 4700 N N . THR A 1 592 ? 19.996 1.748 -14.523 1.00 87.12 592 THR A N 1
ATOM 4701 C CA . THR A 1 592 ? 19.058 0.655 -14.775 1.00 87.12 592 THR A CA 1
ATOM 4702 C C . THR A 1 592 ? 19.746 -0.707 -14.576 1.00 87.12 592 THR A C 1
ATOM 4704 O O . THR A 1 592 ? 20.912 -0.886 -14.951 1.00 87.12 592 THR A O 1
ATOM 4707 N N . PRO A 1 593 ? 19.074 -1.692 -13.955 1.00 84.81 593 PRO A N 1
ATOM 4708 C CA . PRO A 1 593 ? 19.594 -3.041 -13.790 1.00 84.81 593 PRO A CA 1
ATOM 4709 C C . PRO A 1 593 ? 20.160 -3.636 -15.085 1.00 84.81 593 PRO A C 1
ATOM 4711 O O . PRO A 1 593 ? 19.447 -3.870 -16.057 1.00 84.81 593 PRO A O 1
ATOM 4714 N N . GLY A 1 594 ? 21.465 -3.920 -15.078 1.00 87.00 594 GLY A N 1
ATOM 4715 C CA . GLY A 1 594 ? 22.156 -4.531 -16.215 1.00 87.00 594 GLY A CA 1
ATOM 4716 C C . GLY A 1 594 ? 22.720 -3.539 -17.231 1.00 87.00 594 GLY A C 1
ATOM 4717 O O . GLY A 1 594 ? 23.414 -3.990 -18.142 1.00 87.00 594 GLY A O 1
ATOM 4718 N N . PHE A 1 595 ? 22.520 -2.227 -17.058 1.00 91.94 595 PHE A N 1
ATOM 4719 C CA . PHE A 1 595 ? 23.029 -1.183 -17.955 1.00 91.94 595 PHE A CA 1
ATOM 4720 C C . PHE A 1 595 ? 24.525 -1.335 -18.251 1.00 91.94 595 PHE A C 1
ATOM 4722 O O . PHE A 1 595 ? 24.937 -1.297 -19.409 1.00 91.94 595 PHE A O 1
ATOM 4729 N N . GLU A 1 596 ? 25.347 -1.608 -17.232 1.00 90.44 596 GLU A N 1
ATOM 4730 C CA . GLU A 1 596 ? 26.791 -1.797 -17.391 1.00 90.44 596 GLU A CA 1
ATOM 4731 C C . GLU A 1 596 ? 27.180 -3.040 -18.211 1.00 90.44 596 GLU A C 1
ATOM 4733 O O . GLU A 1 596 ? 28.334 -3.175 -18.603 1.00 90.44 596 GLU A O 1
ATOM 4738 N N . LEU A 1 597 ? 26.241 -3.947 -18.491 1.00 90.69 597 LEU A N 1
ATOM 4739 C CA . LEU A 1 597 ? 26.439 -5.087 -19.391 1.00 90.69 597 LEU A CA 1
ATOM 4740 C C . LEU A 1 597 ? 25.922 -4.776 -20.800 1.00 90.69 597 LEU A C 1
ATOM 4742 O O . LEU A 1 597 ? 26.632 -4.979 -21.789 1.00 90.69 597 LEU A O 1
ATOM 4746 N N . VAL A 1 598 ? 24.686 -4.283 -20.893 1.00 94.75 598 VAL A N 1
ATOM 4747 C CA . VAL A 1 598 ? 23.982 -4.148 -22.173 1.00 94.75 598 VAL A CA 1
ATOM 4748 C C . VAL A 1 598 ? 24.385 -2.897 -22.948 1.00 94.75 598 VAL A C 1
ATOM 4750 O O . VAL A 1 598 ? 24.532 -2.961 -24.166 1.00 94.75 598 VAL A O 1
ATOM 4753 N N . PHE A 1 599 ? 24.644 -1.777 -22.268 1.00 94.38 599 PHE A N 1
ATOM 4754 C CA . PHE A 1 599 ? 24.952 -0.514 -22.936 1.00 94.38 599 PHE A CA 1
ATOM 4755 C C . PHE A 1 599 ? 26.308 -0.542 -23.660 1.00 94.38 599 PHE A C 1
ATOM 4757 O O . PHE A 1 599 ? 26.342 -0.209 -24.844 1.00 94.38 599 PHE A O 1
ATOM 4764 N N . PRO A 1 600 ? 27.413 -1.037 -23.058 1.00 93.50 600 PRO A N 1
ATOM 4765 C CA . PRO A 1 600 ? 28.661 -1.235 -23.799 1.00 93.50 600 PRO A CA 1
ATOM 4766 C C . PRO A 1 600 ? 28.512 -2.160 -25.013 1.00 93.50 600 PRO A C 1
ATOM 4768 O O . PRO A 1 600 ? 29.122 -1.924 -26.048 1.00 93.50 600 PRO A O 1
ATOM 4771 N N . SER A 1 601 ? 27.669 -3.192 -24.915 1.00 93.81 601 SER A N 1
ATOM 4772 C CA . SER A 1 601 ? 27.416 -4.114 -26.031 1.00 93.81 601 SER A CA 1
ATOM 4773 C C . SER A 1 601 ? 26.695 -3.432 -27.193 1.00 93.81 601 SER A C 1
ATOM 4775 O O . SER A 1 601 ? 27.033 -3.681 -28.349 1.00 93.81 601 SER A O 1
ATOM 4777 N N . LEU A 1 602 ? 25.754 -2.525 -26.905 1.00 94.38 602 LEU A N 1
ATOM 4778 C CA . LEU A 1 602 ? 25.142 -1.685 -27.933 1.00 94.38 602 LEU A CA 1
ATOM 4779 C C . LEU A 1 602 ? 26.144 -0.714 -28.561 1.00 94.38 602 LEU A C 1
ATOM 4781 O O . LEU A 1 602 ? 26.108 -0.529 -29.770 1.00 94.38 602 LEU A O 1
ATOM 4785 N N . ILE A 1 603 ? 27.047 -0.116 -27.779 1.00 92.94 603 ILE A N 1
ATOM 4786 C CA . ILE A 1 603 ? 28.092 0.772 -28.315 1.00 92.94 603 ILE A CA 1
ATOM 4787 C C . ILE A 1 603 ? 28.979 0.012 -29.310 1.00 92.94 603 ILE A C 1
ATOM 4789 O O . ILE A 1 603 ? 29.232 0.499 -30.408 1.00 92.94 603 ILE A O 1
ATOM 4793 N N . GLU A 1 604 ? 29.400 -1.206 -28.969 1.00 92.50 604 GLU A N 1
ATOM 4794 C CA . GLU A 1 604 ? 30.165 -2.067 -29.880 1.00 92.50 604 GLU A CA 1
ATOM 4795 C C . GLU A 1 604 ? 29.371 -2.438 -31.145 1.00 92.50 604 GLU A C 1
ATOM 4797 O O . GLU A 1 604 ? 29.941 -2.527 -32.233 1.00 92.50 604 GLU A O 1
ATOM 4802 N N . LEU A 1 605 ? 28.057 -2.659 -31.029 1.00 93.12 605 LEU A N 1
ATOM 4803 C CA . LEU A 1 605 ? 27.186 -2.923 -32.176 1.00 93.12 605 LEU A CA 1
ATOM 4804 C C . LEU A 1 605 ? 27.021 -1.680 -33.065 1.00 93.12 605 LEU A C 1
ATOM 4806 O O . LEU A 1 605 ? 27.100 -1.792 -34.284 1.00 93.12 605 LEU A O 1
ATOM 4810 N N . ALA A 1 606 ? 26.871 -0.499 -32.466 1.00 92.62 606 ALA A N 1
ATOM 4811 C CA . ALA A 1 606 ? 26.798 0.774 -33.175 1.00 92.62 606 ALA A CA 1
ATOM 4812 C C . ALA A 1 606 ? 28.078 1.052 -33.977 1.00 92.62 606 ALA A C 1
ATOM 4814 O O . ALA A 1 606 ? 28.004 1.411 -35.150 1.00 92.62 606 ALA A O 1
ATOM 4815 N N . GLN A 1 607 ? 29.249 0.791 -33.386 1.00 91.88 607 GLN A N 1
ATOM 4816 C CA . GLN A 1 607 ? 30.541 0.909 -34.070 1.00 91.88 607 GLN A CA 1
ATOM 4817 C C . GLN A 1 607 ? 30.644 -0.014 -35.292 1.00 91.88 607 GLN A C 1
ATOM 4819 O O . GLN A 1 607 ? 31.174 0.395 -36.322 1.00 91.88 607 GLN A O 1
ATOM 4824 N N . LYS A 1 608 ? 30.124 -1.249 -35.206 1.00 93.19 608 LYS A N 1
ATOM 4825 C CA . LYS A 1 608 ? 30.092 -2.188 -36.346 1.00 93.19 608 LYS A CA 1
ATOM 4826 C C . LYS A 1 608 ? 29.207 -1.705 -37.496 1.00 93.19 608 LYS A C 1
ATOM 4828 O O . LYS A 1 608 ? 29.440 -2.110 -38.627 1.00 93.19 608 LYS A O 1
ATOM 4833 N N . LEU A 1 609 ? 28.211 -0.872 -37.201 1.00 91.69 609 LEU A N 1
ATOM 4834 C CA . LEU A 1 609 ? 27.317 -0.247 -38.178 1.00 91.69 609 LEU A CA 1
ATOM 4835 C C . LEU A 1 609 ? 27.779 1.158 -38.593 1.00 91.69 609 LEU A C 1
ATOM 4837 O O . LEU A 1 609 ? 27.006 1.894 -39.196 1.00 91.69 609 LEU A O 1
ATOM 4841 N N . GLU A 1 610 ? 29.016 1.543 -38.255 1.00 90.62 610 GLU A N 1
ATOM 4842 C CA . GLU A 1 610 ? 29.598 2.856 -38.571 1.00 90.62 610 GLU A CA 1
ATOM 4843 C C . GLU A 1 610 ? 28.795 4.049 -38.005 1.00 90.62 610 GLU A C 1
ATOM 4845 O O . GLU A 1 610 ? 28.870 5.170 -38.510 1.00 90.62 610 GLU A O 1
ATOM 4850 N N . ILE A 1 611 ? 28.046 3.834 -36.917 1.00 88.56 611 ILE A N 1
ATOM 4851 C CA . ILE A 1 611 ? 27.333 4.894 -36.194 1.00 88.56 611 ILE A CA 1
ATOM 4852 C C . ILE A 1 611 ? 28.336 5.644 -35.306 1.00 88.56 611 ILE A C 1
ATOM 4854 O O . ILE A 1 611 ? 29.027 5.042 -34.482 1.00 88.56 611 ILE A O 1
ATOM 4858 N N . ASP A 1 612 ? 28.399 6.971 -35.452 1.00 82.50 612 ASP A N 1
ATOM 4859 C CA . ASP A 1 612 ? 29.308 7.824 -34.679 1.00 82.50 612 ASP A CA 1
ATOM 4860 C C . ASP A 1 612 ? 28.894 7.888 -33.198 1.00 82.50 612 ASP A C 1
ATOM 4862 O O . ASP A 1 612 ? 27.880 8.493 -32.838 1.00 82.50 612 ASP A O 1
ATOM 4866 N N . VAL A 1 613 ? 29.705 7.270 -32.337 1.00 81.06 613 VAL A N 1
ATOM 4867 C CA . VAL A 1 613 ? 29.532 7.227 -30.881 1.00 81.06 613 VAL A CA 1
ATOM 4868 C C . VAL A 1 613 ? 30.776 7.794 -30.180 1.00 81.06 613 VAL A C 1
ATOM 4870 O O . VAL A 1 613 ? 31.903 7.535 -30.610 1.00 81.06 613 VAL A O 1
ATOM 4873 N N . PRO A 1 614 ? 30.620 8.567 -29.088 1.00 74.88 614 PRO A N 1
ATOM 4874 C CA . PRO A 1 614 ? 31.726 9.284 -28.451 1.00 74.88 614 PRO A CA 1
ATOM 4875 C C . PRO A 1 614 ? 32.624 8.354 -27.613 1.00 74.88 614 PRO A C 1
ATOM 4877 O O . PRO A 1 614 ? 32.543 8.332 -26.385 1.00 74.88 614 PRO A O 1
ATOM 4880 N N . ASN A 1 615 ? 33.501 7.598 -28.279 1.00 68.00 615 ASN A N 1
ATOM 4881 C CA . ASN A 1 615 ? 34.339 6.546 -27.684 1.00 68.00 615 ASN A CA 1
ATOM 4882 C C . ASN A 1 615 ? 35.320 7.033 -26.604 1.00 68.00 615 ASN A C 1
ATOM 4884 O O . ASN A 1 615 ? 35.626 6.283 -25.681 1.00 68.00 615 ASN A O 1
ATOM 4888 N N . ASP A 1 616 ? 35.756 8.292 -26.669 1.00 72.25 616 ASP A N 1
ATOM 4889 C CA . ASP A 1 616 ? 36.719 8.867 -25.718 1.00 72.25 616 ASP A CA 1
ATOM 4890 C C . ASP A 1 616 ? 36.059 9.450 -24.453 1.00 72.25 616 ASP A C 1
ATOM 4892 O O . ASP A 1 616 ? 36.718 10.099 -23.636 1.00 72.25 616 ASP A O 1
ATOM 4896 N N . SER A 1 617 ? 34.750 9.236 -24.260 1.00 81.06 617 SER A N 1
ATOM 4897 C CA . SER A 1 617 ? 34.033 9.743 -23.087 1.00 81.06 617 SER A CA 1
ATOM 4898 C C . SER A 1 617 ? 34.558 9.111 -21.784 1.00 81.06 617 SER A C 1
ATOM 4900 O O . SER A 1 617 ? 34.489 7.886 -21.612 1.00 81.06 617 SER A O 1
ATOM 4902 N N . PRO A 1 618 ? 35.003 9.913 -20.793 1.00 83.56 618 PRO A N 1
ATOM 4903 C CA . PRO A 1 618 ? 35.437 9.399 -19.493 1.00 83.56 618 PRO A CA 1
ATOM 4904 C C . PRO A 1 618 ? 34.360 8.582 -18.766 1.00 83.56 618 PRO A C 1
ATOM 4906 O O . PRO A 1 618 ? 34.684 7.684 -17.988 1.00 83.56 618 PRO A O 1
ATOM 4909 N N . VAL A 1 619 ? 33.080 8.883 -19.009 1.00 84.06 619 VAL A N 1
ATOM 4910 C CA . VAL A 1 619 ? 31.949 8.165 -18.407 1.00 84.06 619 VAL A CA 1
ATOM 4911 C C . VAL A 1 619 ? 31.818 6.764 -19.007 1.00 84.06 619 VAL A C 1
ATOM 4913 O O . VAL A 1 619 ? 31.665 5.800 -18.259 1.00 84.06 619 VAL A O 1
ATOM 4916 N N . LEU A 1 620 ? 31.975 6.622 -20.329 1.00 86.19 620 LEU A N 1
ATOM 4917 C CA . LEU A 1 620 ? 31.968 5.314 -20.990 1.00 86.19 620 LEU A CA 1
ATOM 4918 C C . LEU A 1 620 ? 33.105 4.427 -20.488 1.00 86.19 620 LEU A C 1
ATOM 4920 O O . LEU A 1 620 ? 32.858 3.279 -20.127 1.00 86.19 620 LEU A O 1
ATOM 4924 N N . ASN A 1 621 ? 34.321 4.965 -20.363 1.00 87.06 621 ASN A N 1
ATOM 4925 C CA . ASN A 1 621 ? 35.465 4.216 -19.831 1.00 87.06 621 ASN A CA 1
ATOM 4926 C C . ASN A 1 621 ? 35.192 3.647 -18.429 1.00 87.06 621 ASN A C 1
ATOM 4928 O O . ASN A 1 621 ? 35.543 2.502 -18.137 1.00 87.06 621 ASN A O 1
ATOM 4932 N N . LYS A 1 622 ? 34.501 4.407 -17.567 1.00 87.62 622 LYS A N 1
ATOM 4933 C CA . LYS A 1 622 ? 34.064 3.915 -16.250 1.00 87.62 622 LYS A CA 1
ATOM 4934 C C . LYS A 1 622 ? 33.046 2.777 -16.368 1.00 87.62 622 LYS A C 1
ATOM 4936 O O . LYS A 1 622 ? 33.123 1.826 -15.594 1.00 87.62 622 LYS A O 1
ATOM 4941 N N . ILE A 1 623 ? 32.108 2.851 -17.312 1.00 89.50 623 ILE A N 1
ATOM 4942 C CA . ILE A 1 623 ? 31.094 1.807 -17.530 1.00 89.50 623 ILE A CA 1
ATOM 4943 C C . ILE A 1 623 ? 31.745 0.523 -18.059 1.00 89.50 623 ILE A C 1
ATOM 4945 O O . ILE A 1 623 ? 31.474 -0.549 -17.522 1.00 89.50 623 ILE A O 1
ATOM 4949 N N . TYR A 1 624 ? 32.662 0.616 -19.027 1.00 90.00 624 TYR A N 1
ATOM 4950 C CA . TYR A 1 624 ? 33.443 -0.534 -19.500 1.00 90.00 624 TYR A CA 1
ATOM 4951 C C . TYR A 1 624 ? 34.243 -1.182 -18.363 1.00 90.00 624 TYR A C 1
ATOM 4953 O O . TYR A 1 624 ? 34.200 -2.398 -18.196 1.00 90.00 624 TYR A O 1
ATOM 4961 N N . ALA A 1 625 ? 34.900 -0.389 -17.510 1.00 90.06 625 ALA A N 1
ATOM 4962 C CA . ALA A 1 625 ? 35.601 -0.929 -16.344 1.00 90.06 625 ALA A CA 1
ATOM 4963 C C . ALA A 1 625 ? 34.651 -1.677 -15.385 1.00 90.06 625 ALA A C 1
ATOM 4965 O O . ALA A 1 625 ? 34.988 -2.752 -14.884 1.00 90.06 625 ALA A O 1
ATOM 4966 N N . LYS A 1 626 ? 33.439 -1.151 -15.153 1.00 88.75 626 LYS A N 1
ATOM 4967 C CA . LYS A 1 626 ? 32.408 -1.832 -14.349 1.00 88.75 626 LYS A CA 1
ATOM 4968 C C . LYS A 1 626 ? 31.931 -3.129 -14.994 1.00 88.75 626 LYS A C 1
ATOM 4970 O O . LYS A 1 626 ? 31.756 -4.113 -14.273 1.00 88.75 626 LYS A O 1
ATOM 4975 N N . ARG A 1 627 ? 31.765 -3.151 -16.320 1.00 89.75 627 ARG A N 1
ATOM 4976 C CA . ARG A 1 627 ? 31.431 -4.361 -17.082 1.00 89.75 627 ARG A CA 1
ATOM 4977 C C . ARG A 1 627 ? 32.446 -5.462 -16.818 1.00 89.75 627 ARG A C 1
ATOM 4979 O O . ARG A 1 627 ? 32.046 -6.548 -16.417 1.00 89.75 627 ARG A O 1
ATOM 4986 N N . GLU A 1 628 ? 33.737 -5.169 -16.957 1.00 89.19 628 GLU A N 1
ATOM 4987 C CA . GLU A 1 628 ? 34.804 -6.156 -16.748 1.00 89.19 628 GLU A CA 1
ATOM 4988 C C . GLU A 1 628 ? 34.833 -6.678 -15.308 1.00 89.19 628 GLU A C 1
ATOM 4990 O O . GLU A 1 628 ? 34.910 -7.885 -15.080 1.00 89.19 628 GLU A O 1
ATOM 4995 N N . ILE A 1 629 ? 34.667 -5.793 -14.318 1.00 88.00 629 ILE A N 1
ATOM 4996 C CA . ILE A 1 629 ? 34.559 -6.199 -12.908 1.00 88.00 629 ILE A CA 1
ATOM 4997 C C . ILE A 1 629 ? 33.348 -7.116 -12.692 1.00 88.00 629 ILE A C 1
ATOM 4999 O O . ILE A 1 629 ? 33.439 -8.090 -11.941 1.00 88.00 629 ILE A O 1
ATOM 5003 N N . LYS A 1 630 ? 32.204 -6.814 -13.318 1.00 85.19 630 LYS A N 1
ATOM 5004 C CA . LYS A 1 630 ? 30.986 -7.620 -13.195 1.00 85.19 630 LYS A CA 1
ATOM 5005 C C . LYS A 1 630 ? 31.145 -8.966 -13.894 1.00 85.19 630 LYS A C 1
ATOM 5007 O O . LYS A 1 630 ? 30.871 -9.984 -13.270 1.00 85.19 630 LYS A O 1
ATOM 5012 N N . LEU A 1 631 ? 31.655 -8.989 -15.124 1.00 84.19 631 LEU A N 1
ATOM 5013 C CA . LEU A 1 631 ? 31.918 -10.209 -15.888 1.00 84.19 631 LEU A CA 1
ATOM 5014 C C . LEU A 1 631 ? 32.907 -11.136 -15.170 1.00 84.19 631 LEU A C 1
ATOM 5016 O O . LEU A 1 631 ? 32.656 -12.336 -15.095 1.00 84.19 631 LEU A O 1
ATOM 5020 N N . ALA A 1 632 ? 33.963 -10.591 -14.559 1.00 85.12 632 ALA A N 1
ATOM 5021 C CA . ALA A 1 632 ? 34.926 -11.365 -13.773 1.00 85.12 632 ALA A CA 1
ATOM 5022 C C . ALA A 1 632 ? 34.308 -12.029 -12.528 1.00 85.12 632 ALA A C 1
ATOM 5024 O O . ALA A 1 632 ? 34.806 -13.052 -12.059 1.00 85.12 632 ALA A O 1
ATOM 5025 N N . LYS A 1 633 ? 33.221 -11.462 -11.989 1.00 83.06 633 LYS A N 1
ATOM 5026 C CA . LYS A 1 633 ? 32.476 -12.025 -10.854 1.00 83.06 633 LYS A CA 1
ATOM 5027 C C . LYS A 1 633 ? 31.425 -13.048 -11.270 1.00 83.06 633 LYS A C 1
ATOM 5029 O O . LYS A 1 633 ? 30.945 -13.765 -10.397 1.00 83.06 633 LYS A O 1
ATOM 5034 N N . ILE A 1 634 ? 31.044 -13.117 -12.549 1.00 77.81 634 ILE A N 1
ATOM 5035 C CA . ILE A 1 634 ? 30.048 -14.080 -13.023 1.00 77.81 634 ILE A CA 1
ATOM 5036 C C . ILE A 1 634 ? 30.724 -15.448 -13.162 1.00 77.81 634 ILE A C 1
ATOM 5038 O O . ILE A 1 634 ? 31.600 -15.628 -14.013 1.00 77.81 634 ILE A O 1
ATOM 5042 N N . PRO A 1 635 ? 30.301 -16.455 -12.385 1.00 77.56 635 PRO A N 1
ATOM 5043 C CA . PRO A 1 635 ? 30.782 -17.812 -12.567 1.00 77.56 635 PRO A CA 1
ATOM 5044 C C . PRO A 1 635 ? 30.213 -18.379 -13.876 1.00 77.56 635 PRO A C 1
ATOM 5046 O O . PRO A 1 635 ? 29.102 -18.912 -13.902 1.00 77.56 635 PRO A O 1
ATOM 5049 N N . LYS A 1 636 ? 30.971 -18.271 -14.982 1.00 76.00 636 LYS A N 1
ATOM 5050 C CA . LYS A 1 636 ? 30.554 -18.755 -16.317 1.00 76.00 636 LYS A CA 1
ATOM 5051 C C . LYS A 1 636 ? 30.117 -20.226 -16.292 1.00 76.00 636 LYS A C 1
ATOM 5053 O O . LYS A 1 636 ? 29.207 -20.610 -17.011 1.00 76.00 636 LYS A O 1
ATOM 5058 N N . ASN A 1 637 ? 30.710 -21.054 -15.435 1.00 77.19 637 ASN A N 1
ATOM 5059 C CA . ASN A 1 637 ? 30.308 -22.451 -15.256 1.00 77.19 637 ASN A CA 1
ATOM 5060 C C . ASN A 1 637 ? 28.915 -22.629 -14.618 1.00 77.19 637 ASN A C 1
ATOM 5062 O O . ASN A 1 637 ? 28.286 -23.649 -14.873 1.00 77.19 637 ASN A O 1
ATOM 5066 N N . ILE A 1 638 ? 28.450 -21.691 -13.787 1.00 82.94 638 ILE A N 1
ATOM 5067 C CA . ILE A 1 638 ? 27.103 -21.703 -13.191 1.00 82.94 638 ILE A CA 1
ATOM 5068 C C . ILE A 1 638 ? 26.091 -21.117 -14.178 1.00 82.94 638 ILE A C 1
ATOM 5070 O O . ILE A 1 638 ? 25.025 -21.701 -14.346 1.00 82.94 638 ILE A O 1
ATOM 5074 N N . LEU A 1 639 ? 26.459 -20.043 -14.892 1.00 83.75 639 LEU A N 1
ATOM 5075 C CA . LEU A 1 639 ? 25.623 -19.400 -15.919 1.00 83.75 639 LEU A CA 1
ATOM 5076 C C . LEU A 1 639 ? 25.053 -20.402 -16.938 1.00 83.75 639 LEU A C 1
ATOM 5078 O O . LEU A 1 639 ? 23.895 -20.296 -17.318 1.00 83.75 639 LEU A O 1
ATOM 5082 N N . HIS A 1 640 ? 25.862 -21.381 -17.349 1.00 89.81 640 HIS A N 1
ATOM 5083 C CA . HIS A 1 640 ? 25.498 -22.390 -18.349 1.00 89.81 640 HIS A CA 1
ATOM 5084 C C . HIS A 1 640 ? 24.879 -23.667 -17.756 1.00 89.81 640 HIS A C 1
ATOM 5086 O O . HIS A 1 640 ? 24.509 -24.566 -18.500 1.00 89.81 640 HIS A O 1
ATOM 5092 N N . LYS A 1 641 ? 24.788 -23.798 -16.426 1.00 88.69 641 LYS A N 1
ATOM 5093 C CA . LYS A 1 641 ? 24.300 -25.025 -15.763 1.00 88.69 641 LYS A CA 1
ATOM 5094 C C . LYS A 1 641 ? 23.010 -24.840 -14.986 1.00 88.69 641 LYS A C 1
ATOM 5096 O O . LYS A 1 641 ? 22.300 -25.815 -14.756 1.00 88.69 641 LYS A O 1
ATOM 5101 N N . THR A 1 642 ? 22.735 -23.628 -14.525 1.00 87.50 642 THR A N 1
ATOM 5102 C CA . THR A 1 642 ? 21.607 -23.353 -13.640 1.00 87.50 642 THR A CA 1
ATOM 5103 C C . THR A 1 642 ? 20.944 -22.050 -14.064 1.00 87.50 642 THR A C 1
ATOM 5105 O O . THR A 1 642 ? 21.661 -21.090 -14.360 1.00 87.50 642 THR A O 1
ATOM 5108 N N . PRO A 1 643 ? 19.600 -21.982 -14.093 1.00 88.19 643 PRO A N 1
ATOM 5109 C CA . PRO A 1 643 ? 18.904 -20.733 -14.355 1.00 88.19 643 PRO A CA 1
ATOM 5110 C C . PRO A 1 643 ? 19.317 -19.670 -13.338 1.00 88.19 643 PRO A C 1
ATOM 5112 O O . PRO A 1 643 ? 19.309 -19.899 -12.131 1.00 88.19 643 PRO A O 1
ATOM 5115 N N . THR A 1 644 ? 19.705 -18.501 -13.832 1.00 88.75 644 THR A N 1
ATOM 5116 C CA . THR A 1 644 ? 20.026 -17.339 -13.001 1.00 88.75 644 THR A CA 1
ATOM 5117 C C . THR A 1 644 ? 19.440 -16.096 -13.647 1.00 88.75 644 THR A C 1
ATOM 5119 O O . THR A 1 644 ? 19.170 -16.075 -14.848 1.00 88.75 644 THR A O 1
ATOM 5122 N N . ILE A 1 645 ? 19.321 -15.021 -12.873 1.00 87.81 645 ILE A N 1
ATOM 5123 C CA . ILE A 1 645 ? 18.885 -13.708 -13.369 1.00 87.81 645 ILE A CA 1
ATOM 5124 C C . ILE A 1 645 ? 19.749 -13.162 -14.519 1.00 87.81 645 ILE A C 1
ATOM 5126 O O . ILE A 1 645 ? 19.304 -12.320 -15.288 1.00 87.81 645 ILE A O 1
ATOM 5130 N N . MET A 1 646 ? 20.963 -13.688 -14.707 1.00 88.25 646 MET A N 1
ATOM 5131 C CA . MET A 1 646 ? 21.826 -13.342 -15.838 1.00 88.25 646 MET A CA 1
ATOM 5132 C C . MET A 1 646 ? 21.218 -13.722 -17.199 1.00 88.25 646 MET A C 1
ATOM 5134 O O . MET A 1 646 ? 21.544 -13.083 -18.196 1.00 88.25 646 MET A O 1
ATOM 5138 N N . LEU A 1 647 ? 20.299 -14.697 -17.246 1.00 92.38 647 LEU A N 1
ATOM 5139 C CA . LEU A 1 647 ? 19.551 -15.046 -18.462 1.00 92.38 647 LEU A CA 1
ATOM 5140 C C . LEU A 1 647 ? 18.677 -13.885 -18.980 1.00 92.38 647 LEU A C 1
ATOM 5142 O O . LEU A 1 647 ? 18.305 -13.883 -20.148 1.00 92.38 647 LEU A O 1
ATOM 5146 N N . TYR A 1 648 ? 18.373 -12.891 -18.137 1.00 93.69 648 TYR A N 1
ATOM 5147 C CA . TYR A 1 648 ? 17.571 -11.719 -18.501 1.00 93.69 648 TYR A CA 1
ATOM 5148 C C . TYR A 1 648 ? 18.287 -10.746 -19.457 1.00 93.69 648 TYR A C 1
ATOM 5150 O O . TYR A 1 648 ? 17.617 -9.965 -20.136 1.00 93.69 648 TYR A O 1
ATOM 5158 N N . SER A 1 649 ? 19.627 -10.787 -19.506 1.00 94.25 649 SER A N 1
ATOM 5159 C CA . SER A 1 649 ? 20.476 -9.815 -20.222 1.00 94.25 649 SER A CA 1
ATOM 5160 C C . SER A 1 649 ? 21.585 -10.482 -21.055 1.00 94.25 649 SER A C 1
ATOM 5162 O O . SER A 1 649 ? 22.734 -10.022 -21.061 1.00 94.25 649 SER A O 1
ATOM 5164 N N . LEU A 1 650 ? 21.279 -11.611 -21.709 1.00 94.81 650 LEU A N 1
ATOM 5165 C CA . LEU A 1 650 ? 22.245 -12.379 -22.515 1.00 94.81 650 LEU A CA 1
ATOM 5166 C C . LEU A 1 650 ? 22.836 -11.568 -23.675 1.00 94.81 650 LEU A C 1
ATOM 5168 O O . LEU A 1 650 ? 24.002 -11.753 -24.014 1.00 94.81 650 LEU A O 1
ATOM 5172 N N . GLU A 1 651 ? 22.070 -10.633 -24.230 1.00 95.50 651 GLU A N 1
ATOM 5173 C CA . GLU A 1 651 ? 22.473 -9.702 -25.288 1.00 95.50 651 GLU A CA 1
ATOM 5174 C C . GLU A 1 651 ? 23.631 -8.774 -24.886 1.00 95.50 651 GLU A C 1
ATOM 5176 O O . GLU A 1 651 ? 24.315 -8.212 -25.740 1.00 95.50 651 GLU A O 1
ATOM 5181 N N . GLY A 1 652 ? 23.892 -8.640 -23.580 1.00 92.25 652 GLY A N 1
ATOM 5182 C CA . GLY A 1 652 ? 25.025 -7.894 -23.033 1.00 92.25 652 GLY A CA 1
ATOM 5183 C C . GLY A 1 652 ? 26.309 -8.715 -22.831 1.00 92.25 652 GLY A C 1
ATOM 5184 O O . GLY A 1 652 ? 27.314 -8.180 -22.342 1.00 92.25 652 GLY A O 1
ATOM 5185 N N . MET A 1 653 ? 26.299 -10.017 -23.134 1.00 89.62 653 MET A N 1
ATOM 5186 C CA . MET A 1 653 ? 27.373 -10.955 -22.774 1.00 89.62 653 MET A CA 1
ATOM 5187 C C . MET A 1 653 ? 28.128 -11.508 -23.987 1.00 89.62 653 MET A C 1
ATOM 5189 O O . MET A 1 653 ? 27.624 -11.547 -25.104 1.00 89.62 653 MET A O 1
ATOM 5193 N N . LYS A 1 654 ? 29.369 -11.948 -23.745 1.00 85.06 654 LYS A N 1
ATOM 5194 C CA . LYS A 1 654 ? 30.268 -12.546 -24.744 1.00 85.06 654 LYS A CA 1
ATOM 5195 C C . LYS A 1 654 ? 30.676 -13.963 -24.334 1.00 85.06 654 LYS A C 1
ATOM 5197 O O . LYS A 1 654 ? 30.645 -14.303 -23.149 1.00 85.06 654 LYS A O 1
ATOM 5202 N N . ASP A 1 655 ? 31.104 -14.750 -25.319 1.00 85.75 655 ASP A N 1
ATOM 5203 C CA . ASP A 1 655 ? 31.579 -16.135 -25.171 1.00 85.75 655 ASP A CA 1
ATOM 5204 C C . ASP A 1 655 ? 30.553 -17.057 -24.487 1.00 85.75 655 ASP A C 1
ATOM 5206 O O . ASP A 1 655 ? 30.850 -17.718 -23.487 1.00 85.75 655 ASP A O 1
ATOM 5210 N N . LEU A 1 656 ? 29.323 -17.046 -25.002 1.00 91.56 656 LEU A N 1
ATOM 5211 C CA . LEU A 1 656 ? 28.222 -17.872 -24.513 1.00 91.56 656 LEU A CA 1
ATOM 5212 C C . LEU A 1 656 ? 28.214 -19.249 -25.194 1.00 91.56 656 LEU A C 1
ATOM 5214 O O . LEU A 1 656 ? 28.346 -19.347 -26.413 1.00 91.56 656 LEU A O 1
ATOM 5218 N N . ASP A 1 657 ? 28.011 -20.303 -24.406 1.00 93.81 657 ASP A N 1
ATOM 5219 C CA . ASP A 1 657 ? 27.760 -21.662 -24.886 1.00 93.81 657 ASP A CA 1
ATOM 5220 C C . ASP A 1 657 ? 26.249 -21.868 -25.059 1.00 93.81 657 ASP A C 1
ATOM 5222 O O . ASP A 1 657 ? 25.511 -22.183 -24.119 1.00 93.81 657 ASP A O 1
ATOM 5226 N N . TRP A 1 658 ? 25.786 -21.655 -26.288 1.00 94.94 658 TRP A N 1
ATOM 5227 C CA . TRP A 1 658 ? 24.373 -21.736 -26.639 1.00 94.94 658 TRP A CA 1
ATOM 5228 C C . TRP A 1 658 ? 23.777 -23.135 -26.489 1.00 94.94 658 TRP A C 1
ATOM 5230 O O . TRP A 1 658 ? 22.598 -23.249 -26.159 1.00 94.94 658 TRP A O 1
ATOM 5240 N N . GLU A 1 659 ? 24.570 -24.194 -26.666 1.00 93.94 659 GLU A N 1
ATOM 5241 C CA . GLU A 1 659 ? 24.078 -25.564 -26.502 1.00 93.94 659 GLU A CA 1
ATOM 5242 C C . GLU A 1 659 ? 23.653 -25.814 -25.050 1.00 93.94 659 GLU A C 1
ATOM 5244 O O . GLU A 1 659 ? 22.649 -26.477 -24.783 1.00 93.94 659 GLU A O 1
ATOM 5249 N N . GLN A 1 660 ? 24.401 -25.260 -24.094 1.00 94.56 660 GLN A N 1
ATOM 5250 C CA . GLN A 1 660 ? 24.050 -25.345 -22.681 1.00 94.56 660 GLN A CA 1
ATOM 5251 C C . GLN A 1 660 ? 22.950 -24.350 -22.297 1.00 94.56 660 GLN A C 1
ATOM 5253 O O . GLN A 1 660 ? 22.037 -24.721 -21.563 1.00 94.56 660 GLN A O 1
ATOM 5258 N N . LEU A 1 661 ? 22.984 -23.114 -22.811 1.00 94.81 661 LEU A N 1
ATOM 5259 C CA . LEU A 1 661 ? 21.964 -22.107 -22.490 1.00 94.81 661 LEU A CA 1
ATOM 5260 C C . LEU A 1 661 ? 20.564 -22.515 -22.951 1.00 94.81 661 LEU A C 1
ATOM 5262 O O . LEU A 1 661 ? 19.617 -22.325 -22.194 1.00 94.81 661 LEU A O 1
ATOM 5266 N N . LEU A 1 662 ? 20.414 -23.128 -24.129 1.00 95.81 662 LEU A N 1
ATOM 5267 C CA . LEU A 1 662 ? 19.108 -23.602 -24.609 1.00 95.81 662 LEU A CA 1
ATOM 5268 C C . LEU A 1 662 ? 18.464 -24.628 -23.659 1.00 95.81 662 LEU A C 1
ATOM 5270 O O . LEU A 1 662 ? 17.243 -24.695 -23.563 1.00 95.81 662 LEU A O 1
ATOM 5274 N N . LYS A 1 663 ? 19.260 -25.366 -22.871 1.00 95.00 663 LYS A N 1
ATOM 5275 C CA . LYS A 1 663 ? 18.752 -26.290 -21.836 1.00 95.00 663 LYS A CA 1
ATOM 5276 C C . LYS A 1 663 ? 18.163 -25.559 -20.620 1.00 95.00 663 LYS A C 1
ATOM 5278 O O . LYS A 1 663 ? 17.482 -26.186 -19.814 1.00 95.00 663 LYS A O 1
ATOM 5283 N N . LEU A 1 664 ? 18.431 -24.259 -20.475 1.00 94.50 664 LEU A N 1
ATOM 5284 C CA . LEU A 1 664 ? 17.943 -23.394 -19.394 1.00 94.50 664 LEU A CA 1
ATOM 5285 C C . LEU A 1 664 ? 16.772 -22.493 -19.822 1.00 94.50 664 LEU A C 1
ATOM 5287 O O . LEU A 1 664 ? 16.319 -21.669 -19.025 1.00 94.50 664 LEU A O 1
ATOM 5291 N N . GLN A 1 665 ? 16.296 -22.628 -21.063 1.00 94.62 665 GLN A N 1
ATOM 5292 C CA . GLN A 1 665 ? 15.171 -21.869 -21.607 1.00 94.62 665 GLN A CA 1
ATOM 5293 C C . GLN A 1 665 ? 13.906 -22.066 -20.750 1.00 94.62 665 GLN A C 1
ATOM 5295 O O . GLN A 1 665 ? 13.624 -23.157 -20.246 1.00 94.62 665 GLN A O 1
ATOM 5300 N N . SER A 1 666 ? 13.124 -21.000 -20.576 1.00 92.75 666 SER A N 1
ATOM 5301 C CA . SER A 1 666 ? 11.817 -21.080 -19.923 1.00 92.75 666 SER A CA 1
ATOM 5302 C C . SER A 1 666 ? 10.868 -21.956 -20.742 1.00 92.75 666 SER A C 1
ATOM 5304 O O . SER A 1 666 ? 10.962 -22.022 -21.965 1.00 92.75 666 SER A O 1
ATOM 5306 N N . LYS A 1 667 ? 9.867 -22.559 -20.089 1.00 90.06 667 LYS A N 1
ATOM 5307 C CA . LYS A 1 667 ? 8.841 -23.379 -20.770 1.00 90.06 667 LYS A CA 1
ATOM 5308 C C . LYS A 1 667 ? 8.088 -22.634 -21.880 1.00 90.06 667 LYS A C 1
ATOM 5310 O O . LYS A 1 667 ? 7.523 -23.269 -22.758 1.00 90.06 667 LYS A O 1
ATOM 5315 N N . SER A 1 668 ? 8.056 -21.305 -21.819 1.00 89.12 668 SER A N 1
ATOM 5316 C CA . SER A 1 668 ? 7.470 -20.428 -22.834 1.00 89.12 668 SER A CA 1
ATOM 5317 C C . SER A 1 668 ? 8.323 -20.260 -24.094 1.00 89.12 668 SER A C 1
ATOM 5319 O O . SER A 1 668 ? 7.858 -19.594 -25.007 1.00 89.12 668 SER A O 1
ATOM 5321 N N . GLY A 1 669 ? 9.558 -20.774 -24.132 1.00 94.12 669 GLY A N 1
ATOM 5322 C CA . GLY A 1 669 ? 10.528 -20.528 -25.209 1.00 94.12 669 GLY A CA 1
ATOM 5323 C C . GLY A 1 669 ? 11.395 -19.275 -25.010 1.00 94.12 669 GLY A C 1
ATOM 5324 O O . GLY A 1 669 ? 12.291 -18.992 -25.803 1.00 94.12 669 GLY A O 1
ATOM 5325 N N . SER A 1 670 ? 11.175 -18.519 -23.932 1.00 96.94 670 SER A N 1
ATOM 5326 C CA . SER A 1 670 ? 11.947 -17.311 -23.628 1.00 96.94 670 SER A CA 1
ATOM 5327 C C . SER A 1 670 ? 13.176 -17.581 -22.766 1.00 96.94 670 SER A C 1
ATOM 5329 O O . SER A 1 670 ? 13.252 -18.569 -22.037 1.00 96.94 670 SER A O 1
ATOM 5331 N N . PHE A 1 671 ? 14.120 -16.645 -22.788 1.00 96.69 671 PHE A N 1
ATOM 5332 C CA . PHE A 1 671 ? 15.178 -16.556 -21.787 1.00 96.69 671 PHE A CA 1
ATOM 5333 C C . PHE A 1 671 ? 14.750 -15.601 -20.676 1.00 96.69 671 PHE A C 1
ATOM 5335 O O . PHE A 1 671 ? 14.713 -14.387 -20.865 1.00 96.69 671 PHE A O 1
ATOM 5342 N N . LEU A 1 672 ? 14.349 -16.181 -19.537 1.00 94.50 672 LEU A N 1
ATOM 5343 C CA . LEU A 1 672 ? 13.843 -15.477 -18.351 1.00 94.50 672 LEU A CA 1
ATOM 5344 C C . LEU A 1 672 ? 12.848 -14.355 -18.696 1.00 94.50 672 LEU A C 1
ATOM 5346 O O . LEU A 1 672 ? 12.926 -13.248 -18.174 1.00 94.50 672 LEU A O 1
ATOM 5350 N N . PHE A 1 673 ? 11.927 -14.649 -19.622 1.00 96.25 673 PHE A N 1
ATOM 5351 C CA . PHE A 1 673 ? 10.842 -13.747 -20.024 1.00 96.25 673 PHE A CA 1
ATOM 5352 C C . PHE A 1 673 ? 11.287 -12.420 -20.666 1.00 96.25 673 PHE A C 1
ATOM 5354 O O . PHE A 1 673 ? 10.441 -11.572 -20.918 1.00 96.25 673 PHE A O 1
ATOM 5361 N N . SER A 1 674 ? 12.573 -12.251 -20.998 1.00 97.56 674 SER A N 1
ATOM 5362 C CA . SER A 1 674 ? 13.144 -11.063 -21.656 1.00 97.56 674 SER A CA 1
ATOM 5363 C C . SER A 1 674 ? 13.015 -11.158 -23.180 1.00 97.56 674 SER A C 1
ATOM 5365 O O . SER A 1 674 ? 13.621 -12.059 -23.776 1.00 97.56 674 SER A O 1
ATOM 5367 N N . PRO A 1 675 ? 12.269 -10.261 -23.856 1.00 97.81 675 PRO A N 1
ATOM 5368 C CA . PRO A 1 675 ? 12.198 -10.263 -25.316 1.00 97.81 675 PRO A CA 1
ATOM 5369 C C . PRO A 1 675 ? 13.546 -9.985 -25.986 1.00 97.81 675 PRO A C 1
ATOM 5371 O O . PRO A 1 675 ? 13.907 -10.725 -26.895 1.00 97.81 675 PRO A O 1
ATOM 5374 N N . ALA A 1 676 ? 14.337 -9.024 -25.497 1.00 98.25 676 ALA A N 1
ATOM 5375 C CA . ALA A 1 676 ? 15.672 -8.722 -26.021 1.00 98.25 676 ALA A CA 1
ATOM 5376 C C . ALA A 1 676 ? 16.623 -9.923 -25.938 1.00 98.25 676 ALA A C 1
ATOM 5378 O O . ALA A 1 676 ? 17.217 -10.306 -26.946 1.00 98.25 676 ALA A O 1
ATOM 5379 N N . ALA A 1 677 ? 16.719 -10.571 -24.769 1.00 97.81 677 ALA A N 1
ATOM 5380 C CA . ALA A 1 677 ? 17.585 -11.738 -24.601 1.00 97.81 677 ALA A CA 1
ATOM 5381 C C . ALA A 1 677 ? 17.126 -12.909 -25.482 1.00 97.81 677 ALA A C 1
ATOM 5383 O O . ALA A 1 677 ? 17.950 -13.638 -26.032 1.00 97.81 677 ALA A O 1
ATOM 5384 N N . THR A 1 678 ? 15.810 -13.069 -25.655 1.00 98.50 678 THR A N 1
ATOM 5385 C CA . THR A 1 678 ? 15.230 -14.120 -26.503 1.00 98.50 678 THR A CA 1
ATOM 5386 C C . THR A 1 678 ? 15.452 -13.838 -27.993 1.00 98.50 678 THR A C 1
ATOM 5388 O O . THR A 1 678 ? 15.803 -14.751 -28.736 1.00 98.50 678 THR A O 1
ATOM 5391 N N . ALA A 1 679 ? 15.321 -12.583 -28.433 1.00 98.31 679 ALA A N 1
ATOM 5392 C CA . ALA A 1 679 ? 15.621 -12.165 -29.802 1.00 98.31 679 ALA A CA 1
ATOM 5393 C C . ALA A 1 679 ? 17.109 -12.349 -30.115 1.00 98.31 679 ALA A C 1
ATOM 5395 O O . ALA A 1 679 ? 17.469 -12.914 -31.148 1.00 98.31 679 ALA A O 1
ATOM 5396 N N . PHE A 1 680 ? 17.983 -11.963 -29.184 1.00 97.88 680 PHE A N 1
ATOM 5397 C CA . PHE A 1 680 ? 19.414 -12.209 -29.296 1.00 97.88 680 PHE A CA 1
ATOM 5398 C C . PHE A 1 680 ? 19.736 -13.705 -29.380 1.00 97.88 680 PHE A C 1
ATOM 5400 O O . PHE A 1 680 ? 20.449 -14.119 -30.293 1.00 97.88 680 PHE A O 1
ATOM 5407 N N . ALA A 1 681 ? 19.162 -14.532 -28.502 1.00 97.94 681 ALA A N 1
ATOM 5408 C CA . ALA A 1 681 ? 19.338 -15.981 -28.549 1.00 97.94 681 ALA A CA 1
ATOM 5409 C C . ALA A 1 681 ? 18.874 -16.580 -29.883 1.00 97.94 681 ALA A C 1
ATOM 5411 O O . ALA A 1 681 ? 19.586 -17.397 -30.472 1.00 97.94 681 ALA A O 1
ATOM 5412 N N . PHE A 1 682 ? 17.732 -16.131 -30.410 1.00 97.69 682 PHE A N 1
ATOM 5413 C CA . PHE A 1 682 ? 17.260 -16.538 -31.729 1.00 97.69 682 PHE A CA 1
ATOM 5414 C C . PHE A 1 682 ? 18.258 -16.171 -32.832 1.00 97.69 682 PHE A C 1
ATOM 5416 O O . PHE A 1 682 ? 18.587 -17.011 -33.666 1.00 97.69 682 PHE A O 1
ATOM 5423 N N . MET A 1 683 ? 18.791 -14.946 -32.833 1.00 95.25 683 MET A N 1
ATOM 5424 C CA . MET A 1 683 ? 19.770 -14.522 -33.839 1.00 95.25 683 MET A CA 1
ATOM 5425 C C . MET A 1 683 ? 21.040 -15.384 -33.830 1.00 95.25 683 MET A C 1
ATOM 5427 O O . MET A 1 683 ? 21.629 -15.592 -34.888 1.00 95.25 683 MET A O 1
ATOM 5431 N N . GLN A 1 684 ? 21.428 -15.926 -32.671 1.00 95.88 684 GLN A N 1
ATOM 5432 C CA . GLN A 1 684 ? 22.607 -16.786 -32.531 1.00 95.88 684 GLN A CA 1
ATOM 5433 C C . GLN A 1 684 ? 22.344 -18.269 -32.835 1.00 95.88 684 GLN A C 1
ATOM 5435 O O . GLN A 1 684 ? 23.258 -18.974 -33.256 1.00 95.88 684 GLN A O 1
ATOM 5440 N N . THR A 1 685 ? 21.123 -18.761 -32.611 1.00 96.19 685 THR A N 1
ATOM 5441 C CA . THR A 1 685 ? 20.828 -20.211 -32.594 1.00 96.19 685 THR A CA 1
ATOM 5442 C C . THR A 1 685 ? 19.787 -20.661 -33.610 1.00 96.19 685 THR A C 1
ATOM 5444 O O . THR A 1 685 ? 19.754 -21.836 -33.966 1.00 96.19 685 THR A O 1
ATOM 5447 N N . LYS A 1 686 ? 18.936 -19.738 -34.068 1.00 95.12 686 LYS A N 1
ATOM 5448 C CA . LYS A 1 686 ? 17.723 -20.004 -34.854 1.00 95.12 686 LYS A CA 1
ATOM 5449 C C . LYS A 1 686 ? 16.754 -20.982 -34.166 1.00 95.12 686 LYS A C 1
ATOM 5451 O O . LYS A 1 686 ? 16.012 -21.691 -34.841 1.00 95.12 686 LYS A O 1
ATOM 5456 N N . ASP A 1 687 ? 16.751 -21.014 -32.830 1.00 96.81 687 ASP A N 1
ATOM 5457 C CA . ASP A 1 687 ? 15.867 -21.876 -32.039 1.00 96.81 687 ASP A CA 1
ATOM 5458 C C . ASP A 1 687 ? 14.372 -21.560 -32.284 1.00 96.81 687 ASP A C 1
ATOM 5460 O O . ASP A 1 687 ? 13.954 -20.406 -32.133 1.00 96.81 687 ASP A O 1
ATOM 5464 N N . PRO A 1 688 ? 13.537 -22.554 -32.642 1.00 96.44 688 PRO A N 1
ATOM 5465 C CA . PRO A 1 688 ? 12.132 -22.319 -32.969 1.00 96.44 688 PRO A CA 1
ATOM 5466 C C . PRO A 1 688 ? 11.289 -21.881 -31.763 1.00 96.44 688 PRO A C 1
ATOM 5468 O O . PRO A 1 688 ? 10.344 -21.117 -31.950 1.00 96.44 688 PRO A O 1
ATOM 5471 N N . ASN A 1 689 ? 11.633 -22.291 -30.536 1.00 97.62 689 ASN A N 1
ATOM 5472 C CA . ASN A 1 689 ? 10.858 -21.913 -29.350 1.00 97.62 689 ASN A CA 1
ATOM 5473 C C . ASN A 1 689 ? 11.049 -20.424 -29.021 1.00 97.62 689 ASN A C 1
ATOM 5475 O O . ASN A 1 689 ? 10.095 -19.750 -28.627 1.00 97.62 689 ASN A O 1
ATOM 5479 N N . CYS A 1 690 ? 12.255 -19.878 -29.233 1.00 98.19 690 CYS A N 1
ATOM 5480 C CA . CYS A 1 690 ? 12.489 -18.435 -29.141 1.00 98.19 690 CYS A CA 1
ATOM 5481 C C . CYS A 1 690 ? 11.610 -17.651 -30.125 1.00 98.19 690 CYS A C 1
ATOM 5483 O O . CYS A 1 690 ? 11.008 -16.642 -29.749 1.00 98.19 690 CYS A O 1
ATOM 5485 N N . LEU A 1 691 ? 11.514 -18.118 -31.374 1.00 97.19 691 LEU A N 1
ATOM 5486 C CA . LEU A 1 691 ? 10.677 -17.479 -32.390 1.00 97.19 691 LEU A CA 1
ATOM 5487 C C . LEU A 1 691 ? 9.188 -17.581 -32.048 1.00 97.19 691 LEU A C 1
ATOM 5489 O O . LEU A 1 691 ? 8.462 -16.598 -32.201 1.00 97.19 691 LEU A O 1
ATOM 5493 N N . GLU A 1 692 ? 8.731 -18.738 -31.569 1.00 97.38 692 GLU A N 1
ATOM 5494 C CA . GLU A 1 692 ? 7.344 -18.949 -31.150 1.00 97.38 692 GLU A CA 1
ATOM 5495 C C . GLU A 1 692 ? 6.958 -18.000 -30.008 1.00 97.38 692 GLU A C 1
ATOM 5497 O O . GLU A 1 692 ? 5.928 -17.326 -30.087 1.00 97.38 692 GLU A O 1
ATOM 5502 N N . TYR A 1 693 ? 7.812 -17.873 -28.986 1.00 97.38 693 TYR A N 1
ATOM 5503 C CA . TYR A 1 693 ? 7.612 -16.925 -27.890 1.00 97.38 693 TYR A CA 1
ATOM 5504 C C . TYR A 1 693 ? 7.423 -15.490 -28.398 1.00 97.38 693 TYR A C 1
ATOM 5506 O O . TYR A 1 693 ? 6.437 -14.836 -28.053 1.00 97.38 693 TYR A O 1
ATOM 5514 N N . LEU A 1 694 ? 8.348 -15.005 -29.233 1.00 97.31 694 LEU A N 1
ATOM 5515 C CA . LEU A 1 694 ? 8.318 -13.633 -29.746 1.00 97.31 694 LEU A CA 1
ATOM 5516 C C . LEU A 1 694 ? 7.130 -13.402 -30.681 1.00 97.31 694 LEU A C 1
ATOM 5518 O O . LEU A 1 694 ? 6.486 -12.361 -30.598 1.00 97.31 694 LEU A O 1
ATOM 5522 N N . THR A 1 695 ? 6.785 -14.387 -31.510 1.00 95.12 695 THR A N 1
ATOM 5523 C CA . THR A 1 695 ? 5.619 -14.316 -32.400 1.00 95.12 695 THR A CA 1
ATOM 5524 C C . THR A 1 695 ? 4.330 -14.182 -31.601 1.00 95.12 695 THR A C 1
ATOM 5526 O O . THR A 1 695 ? 3.519 -13.299 -31.879 1.00 95.12 695 THR A O 1
ATOM 5529 N N . ASN A 1 696 ? 4.162 -15.006 -30.564 1.00 93.12 696 ASN A N 1
ATOM 5530 C CA . ASN A 1 696 ? 3.004 -14.941 -29.678 1.00 93.12 696 ASN A CA 1
ATOM 5531 C C . ASN A 1 696 ? 2.951 -13.615 -28.909 1.00 93.12 696 ASN A C 1
ATOM 5533 O O . ASN A 1 696 ? 1.878 -13.030 -28.755 1.00 93.12 696 ASN A O 1
ATOM 5537 N N . LEU A 1 697 ? 4.105 -13.123 -28.451 1.00 93.44 697 LEU A N 1
ATOM 5538 C CA . LEU A 1 697 ? 4.214 -11.855 -27.738 1.00 93.44 697 LEU A CA 1
ATOM 5539 C C . LEU A 1 697 ? 3.819 -10.666 -28.622 1.00 93.44 697 LEU A C 1
ATOM 5541 O O . LEU A 1 697 ? 2.962 -9.875 -28.238 1.00 93.44 697 LEU A O 1
ATOM 5545 N N . VAL A 1 698 ? 4.398 -10.567 -29.818 1.00 92.25 698 VAL A N 1
ATOM 5546 C CA . VAL A 1 698 ? 4.104 -9.500 -30.783 1.00 92.25 698 VAL A CA 1
ATOM 5547 C C . VAL A 1 698 ? 2.637 -9.569 -31.221 1.00 92.25 698 VAL A C 1
ATOM 5549 O O . VAL A 1 698 ? 1.932 -8.565 -31.185 1.00 92.25 698 VAL A O 1
ATOM 5552 N N . ALA A 1 699 ? 2.112 -10.759 -31.534 1.00 89.06 699 ALA A N 1
ATOM 5553 C CA . ALA A 1 699 ? 0.700 -10.930 -31.890 1.00 89.06 699 ALA A CA 1
ATOM 5554 C C . ALA A 1 699 ? -0.259 -10.474 -30.775 1.00 89.06 699 ALA A C 1
ATOM 5556 O O . ALA A 1 699 ? -1.349 -9.969 -31.054 1.00 89.06 699 ALA A O 1
ATOM 5557 N N . LYS A 1 700 ? 0.142 -10.626 -29.507 1.00 86.00 700 LYS A N 1
ATOM 5558 C CA . LYS A 1 700 ? -0.656 -10.192 -28.361 1.00 86.00 700 LYS A CA 1
ATOM 5559 C C . LYS A 1 700 ? -0.817 -8.673 -28.300 1.00 86.00 700 LYS A C 1
ATOM 5561 O O . LYS A 1 700 ? -1.922 -8.204 -28.025 1.00 86.00 700 LYS A O 1
ATOM 5566 N N . PHE A 1 701 ? 0.254 -7.929 -28.560 1.00 84.62 701 PHE A N 1
ATOM 5567 C CA . PHE A 1 701 ? 0.267 -6.468 -28.463 1.00 84.62 701 PHE A CA 1
ATOM 5568 C C . PHE A 1 701 ? -0.110 -5.759 -29.785 1.00 84.62 701 PHE A C 1
ATOM 5570 O O . PHE A 1 701 ? -0.550 -4.613 -29.752 1.00 84.62 701 PHE A O 1
ATOM 5577 N N . ASN A 1 702 ? -0.125 -6.464 -30.923 1.00 74.94 702 ASN A N 1
ATOM 5578 C CA . ASN A 1 702 ? -0.475 -5.918 -32.249 1.00 74.94 702 ASN A CA 1
ATOM 5579 C C . ASN A 1 702 ? -1.977 -6.011 -32.624 1.00 74.94 702 ASN A C 1
ATOM 5581 O O . ASN A 1 702 ? -2.328 -6.146 -33.797 1.00 74.94 702 ASN A O 1
ATOM 5585 N N . GLY A 1 703 ? -2.900 -5.979 -31.654 1.00 55.16 703 GLY A N 1
ATOM 5586 C CA . GLY A 1 703 ? -4.347 -5.991 -31.952 1.00 55.16 703 GLY A CA 1
ATOM 5587 C C . GLY A 1 703 ? -5.090 -7.313 -31.734 1.00 55.16 703 GLY A C 1
ATOM 5588 O O . GLY A 1 703 ? -6.160 -7.506 -32.316 1.00 55.16 703 GLY A O 1
ATOM 5589 N N . GLY A 1 704 ? -4.575 -8.208 -30.882 1.00 49.97 704 GLY A N 1
ATOM 5590 C CA . GLY A 1 704 ? -5.333 -9.359 -30.376 1.00 49.97 704 GLY A CA 1
ATOM 5591 C C . GLY A 1 704 ? -6.632 -8.969 -29.639 1.00 49.97 704 GLY A C 1
ATOM 5592 O O . GLY A 1 704 ? -6.939 -7.793 -29.468 1.00 49.97 704 GLY A O 1
ATOM 5593 N N . VAL A 1 705 ? -7.399 -9.971 -29.181 1.00 41.72 705 VAL A N 1
ATOM 5594 C CA . VAL A 1 705 ? -8.801 -9.916 -28.674 1.00 41.72 705 VAL A CA 1
ATOM 5595 C C . VAL A 1 705 ? -9.156 -8.731 -27.739 1.00 41.72 705 VAL A C 1
ATOM 5597 O O . VAL A 1 705 ? -10.322 -8.344 -27.678 1.00 41.72 705 VAL A O 1
ATOM 5600 N N . ASN A 1 706 ? -8.183 -8.090 -27.079 1.00 44.09 706 ASN A N 1
ATOM 5601 C CA . ASN A 1 706 ? -8.375 -6.947 -26.181 1.00 44.09 706 ASN A CA 1
ATOM 5602 C C . ASN A 1 706 ? -7.745 -5.647 -26.731 1.00 44.09 706 ASN A C 1
ATOM 5604 O O . ASN A 1 706 ? -6.562 -5.382 -26.540 1.00 44.09 706 ASN A O 1
ATOM 5608 N N . LYS A 1 707 ? -8.570 -4.777 -27.332 1.00 48.66 707 LYS A N 1
ATOM 5609 C CA . LYS A 1 707 ? -8.192 -3.481 -27.952 1.00 48.66 707 LYS A CA 1
ATOM 5610 C C . LYS A 1 707 ? -7.611 -2.402 -27.013 1.00 48.66 707 LYS A C 1
ATOM 5612 O O . LYS A 1 707 ? -7.315 -1.310 -27.477 1.00 48.66 707 LYS A O 1
ATOM 5617 N N . GLN A 1 708 ? -7.512 -2.643 -25.706 1.00 46.25 708 GLN A N 1
ATOM 5618 C CA . GLN A 1 708 ? -7.145 -1.605 -24.726 1.00 46.25 708 GLN A CA 1
ATOM 5619 C C . GLN A 1 708 ? -5.639 -1.521 -24.423 1.00 46.25 708 GLN A C 1
ATOM 5621 O O . GLN A 1 708 ? -5.216 -0.508 -23.885 1.00 46.25 708 GLN A O 1
ATOM 5626 N N . ASN A 1 709 ? -4.837 -2.518 -24.822 1.00 53.53 709 ASN A N 1
ATOM 5627 C CA . ASN A 1 709 ? -3.377 -2.557 -24.622 1.00 53.53 709 ASN A CA 1
ATOM 5628 C C . ASN A 1 709 ? -2.639 -2.894 -25.923 1.00 53.53 709 ASN A C 1
ATOM 5630 O O . ASN A 1 709 ? -1.791 -3.782 -25.950 1.00 53.53 709 ASN A O 1
ATOM 5634 N N . THR A 1 710 ? -3.021 -2.250 -27.023 1.00 64.00 710 THR A N 1
ATOM 5635 C CA . THR A 1 710 ? -2.410 -2.501 -28.329 1.00 64.00 710 THR A CA 1
ATOM 5636 C C . THR A 1 710 ? -1.373 -1.431 -28.626 1.00 64.00 710 THR A C 1
ATOM 5638 O O . THR A 1 710 ? -1.721 -0.283 -28.898 1.00 64.00 710 THR A O 1
ATOM 5641 N N . PHE A 1 711 ? -0.110 -1.808 -28.562 1.00 69.81 711 PHE A N 1
ATOM 5642 C CA . PHE A 1 711 ? 1.025 -1.016 -29.005 1.00 69.81 711 PHE A CA 1
ATOM 5643 C C . PHE A 1 711 ? 1.878 -1.992 -29.799 1.00 69.81 711 PHE A C 1
ATOM 5645 O O . PHE A 1 711 ? 2.168 -3.058 -29.277 1.00 69.81 711 PHE A O 1
ATOM 5652 N N . ASP A 1 712 ? 2.203 -1.686 -31.056 1.00 84.50 712 ASP A N 1
ATOM 5653 C CA . ASP A 1 712 ? 2.882 -2.596 -31.998 1.00 84.50 712 ASP A CA 1
ATOM 5654 C C . ASP A 1 712 ? 4.354 -2.923 -31.605 1.00 84.50 712 ASP A C 1
ATOM 5656 O O . ASP A 1 712 ? 5.281 -2.860 -32.409 1.00 84.50 712 ASP A O 1
ATOM 5660 N N . ALA A 1 713 ? 4.592 -3.220 -30.330 1.00 92.06 713 ALA A N 1
ATOM 5661 C CA . ALA A 1 713 ? 5.853 -3.273 -29.612 1.00 92.06 713 ALA A CA 1
ATOM 5662 C C . ALA A 1 713 ? 5.786 -4.302 -28.477 1.00 92.06 713 ALA A C 1
ATOM 5664 O O . ALA A 1 713 ? 4.730 -4.845 -28.152 1.00 92.06 713 ALA A O 1
ATOM 5665 N N . VAL A 1 714 ? 6.934 -4.562 -27.855 1.00 95.25 714 VAL A N 1
ATOM 5666 C CA . VAL A 1 714 ? 7.060 -5.529 -26.760 1.00 95.25 714 VAL A CA 1
ATOM 5667 C C . VAL A 1 714 ? 7.513 -4.845 -25.464 1.00 95.25 714 VAL A C 1
ATOM 5669 O O . VAL A 1 714 ? 8.221 -3.837 -25.513 1.00 95.25 714 VAL A O 1
ATOM 5672 N N . PRO A 1 715 ? 7.110 -5.353 -24.286 1.00 95.69 715 PRO A N 1
ATOM 5673 C CA . PRO A 1 715 ? 7.610 -4.870 -22.998 1.00 95.69 715 PRO A CA 1
ATOM 5674 C C . PRO A 1 715 ? 9.023 -5.396 -22.706 1.00 95.69 715 PRO A C 1
ATOM 5676 O O . PRO A 1 715 ? 9.572 -6.190 -23.464 1.00 95.69 715 PRO A O 1
ATOM 5679 N N . ASN A 1 716 ? 9.612 -4.992 -21.577 1.00 95.38 716 ASN A N 1
ATOM 5680 C CA . ASN A 1 716 ? 10.943 -5.475 -21.181 1.00 95.38 716 ASN A CA 1
ATOM 5681 C C . ASN A 1 716 ? 10.949 -6.910 -20.608 1.00 95.38 716 ASN A C 1
ATOM 5683 O O . ASN A 1 716 ? 11.973 -7.596 -20.693 1.00 95.38 716 ASN A O 1
ATOM 5687 N N . ALA A 1 717 ? 9.805 -7.369 -20.087 1.00 95.56 717 ALA A N 1
ATOM 5688 C CA . ALA A 1 717 ? 9.569 -8.724 -19.596 1.00 95.56 717 ALA A CA 1
ATOM 5689 C C . ALA A 1 717 ? 8.115 -9.159 -19.864 1.00 95.56 717 ALA A C 1
ATOM 5691 O O . ALA A 1 717 ? 7.197 -8.343 -19.734 1.00 95.56 717 ALA A O 1
ATOM 5692 N N . TYR A 1 718 ? 7.885 -10.426 -20.231 1.00 95.12 718 TYR A N 1
ATOM 5693 C CA . TYR A 1 718 ? 6.532 -10.977 -20.379 1.00 95.12 718 TYR A CA 1
ATOM 5694 C C . TYR A 1 718 ? 6.458 -12.513 -20.239 1.00 95.12 718 TYR A C 1
ATOM 5696 O O . TYR A 1 718 ? 7.280 -13.225 -20.815 1.00 95.12 718 TYR A O 1
ATOM 5704 N N . PRO A 1 719 ? 5.448 -13.079 -19.555 1.00 95.62 719 PRO A N 1
ATOM 5705 C CA . PRO A 1 719 ? 4.350 -12.412 -18.855 1.00 95.62 719 PRO A CA 1
ATOM 5706 C C . PRO A 1 719 ? 4.779 -11.772 -17.525 1.00 95.62 719 PRO A C 1
ATOM 5708 O O . PRO A 1 719 ? 5.913 -11.944 -17.092 1.00 95.62 719 PRO A O 1
ATOM 5711 N N . VAL A 1 720 ? 3.869 -11.032 -16.887 1.00 95.81 720 VAL A N 1
ATOM 5712 C CA . VAL A 1 720 ? 4.031 -10.434 -15.540 1.00 95.81 720 VAL A CA 1
ATOM 5713 C C . VAL A 1 720 ? 2.781 -10.681 -14.680 1.00 95.81 720 VAL A C 1
ATOM 5715 O O . VAL A 1 720 ? 2.310 -9.839 -13.915 1.00 95.81 720 VAL A O 1
ATOM 5718 N N . ASP A 1 721 ? 2.183 -11.854 -14.879 1.00 95.94 721 ASP A N 1
ATOM 5719 C CA . ASP A 1 721 ? 0.855 -12.233 -14.408 1.00 95.94 721 ASP A CA 1
ATOM 5720 C C . ASP A 1 721 ? 0.775 -12.484 -12.901 1.00 95.94 721 ASP A C 1
ATOM 5722 O O . ASP A 1 721 ? -0.257 -12.188 -12.289 1.00 95.94 721 ASP A O 1
ATOM 5726 N N . MET A 1 722 ? 1.850 -13.021 -12.317 1.00 96.75 722 MET A N 1
ATOM 5727 C CA . MET A 1 722 ? 1.975 -13.220 -10.873 1.00 96.75 722 MET A CA 1
ATOM 5728 C C . MET A 1 722 ? 2.181 -11.874 -10.178 1.00 96.75 722 MET A C 1
ATOM 5730 O O . MET A 1 722 ? 1.408 -11.542 -9.280 1.00 96.75 722 MET A O 1
ATOM 5734 N N . TYR A 1 723 ? 3.136 -11.071 -10.661 1.00 96.88 723 TYR A N 1
ATOM 5735 C CA . TYR A 1 723 ? 3.437 -9.740 -10.124 1.00 96.88 723 TYR A CA 1
ATOM 5736 C C . TYR A 1 723 ? 2.184 -8.852 -10.078 1.00 96.88 723 TYR A C 1
ATOM 5738 O O . TYR A 1 723 ? 1.809 -8.335 -9.026 1.00 96.88 723 TYR A O 1
ATOM 5746 N N . GLU A 1 724 ? 1.465 -8.740 -11.202 1.00 96.94 724 GLU A N 1
ATOM 5747 C CA . GLU A 1 724 ? 0.229 -7.954 -11.303 1.00 96.94 724 GLU A CA 1
ATOM 5748 C C . GLU A 1 724 ? -0.819 -8.363 -10.258 1.00 96.94 724 GLU A C 1
ATOM 5750 O O . GLU A 1 724 ? -1.349 -7.512 -9.539 1.00 96.94 724 GLU A O 1
ATOM 5755 N N . ARG A 1 725 ? -1.093 -9.666 -10.124 1.00 97.69 725 ARG A N 1
ATOM 5756 C CA . ARG A 1 725 ? -2.110 -10.181 -9.193 1.00 97.69 725 ARG A CA 1
ATOM 5757 C C . ARG A 1 725 ? -1.727 -9.965 -7.737 1.00 97.69 725 ARG A C 1
ATOM 5759 O O . ARG A 1 725 ? -2.575 -9.548 -6.950 1.00 97.69 725 ARG A O 1
ATOM 5766 N N . ILE A 1 726 ? -0.469 -10.226 -7.385 1.00 98.06 726 ILE A N 1
ATOM 5767 C CA . ILE A 1 726 ? 0.042 -10.058 -6.020 1.00 98.06 726 ILE A CA 1
ATOM 5768 C C . ILE A 1 726 ? -0.092 -8.593 -5.590 1.00 98.06 726 ILE A C 1
ATOM 5770 O O . ILE A 1 726 ? -0.655 -8.291 -4.532 1.00 98.06 726 ILE A O 1
ATOM 5774 N N . TRP A 1 727 ? 0.386 -7.670 -6.425 1.00 97.06 727 TRP A N 1
ATOM 5775 C CA . TRP A 1 727 ? 0.442 -6.259 -6.064 1.00 97.06 727 TRP A CA 1
ATOM 5776 C C . TRP A 1 727 ? -0.918 -5.573 -6.110 1.00 97.06 727 TRP A C 1
ATOM 5778 O O . TRP A 1 727 ? -1.184 -4.761 -5.229 1.00 97.06 727 TRP A O 1
ATOM 5788 N N . ILE A 1 728 ? -1.823 -5.918 -7.033 1.00 96.31 728 ILE A N 1
ATOM 5789 C CA . ILE A 1 728 ? -3.188 -5.355 -7.031 1.00 96.31 728 ILE A CA 1
ATOM 5790 C C . ILE A 1 728 ? -3.910 -5.657 -5.721 1.00 96.31 728 ILE A C 1
ATOM 5792 O O . ILE A 1 728 ? -4.532 -4.763 -5.141 1.00 96.31 728 ILE A O 1
ATOM 5796 N N . VAL A 1 729 ? -3.797 -6.892 -5.226 1.00 97.31 729 VAL A N 1
ATOM 5797 C CA . VAL A 1 729 ? -4.394 -7.276 -3.943 1.00 97.31 729 VAL A CA 1
ATOM 5798 C C . VAL A 1 729 ? -3.815 -6.421 -2.812 1.00 97.31 729 VAL A C 1
ATOM 5800 O O . VAL A 1 729 ? -4.581 -5.844 -2.038 1.00 97.31 729 VAL A O 1
ATOM 5803 N N . ASP A 1 730 ? -2.489 -6.254 -2.754 1.00 96.81 730 ASP A N 1
ATOM 5804 C CA . ASP A 1 730 ? -1.846 -5.390 -1.754 1.00 96.81 730 ASP A CA 1
ATOM 5805 C C . ASP A 1 730 ? -2.311 -3.928 -1.850 1.00 96.81 730 ASP A C 1
ATOM 5807 O O . ASP A 1 730 ? -2.675 -3.337 -0.831 1.00 96.81 730 ASP A O 1
ATOM 5811 N N . ARG A 1 731 ? -2.347 -3.344 -3.056 1.00 96.94 731 ARG A N 1
ATOM 5812 C CA . ARG A 1 731 ? -2.752 -1.944 -3.254 1.00 96.94 731 ARG A CA 1
ATOM 5813 C C . ARG A 1 731 ? -4.185 -1.706 -2.803 1.00 96.94 731 ARG A C 1
ATOM 5815 O O . ARG A 1 731 ? -4.421 -0.785 -2.026 1.00 96.94 731 ARG A O 1
ATOM 5822 N N . LEU A 1 732 ? -5.132 -2.552 -3.208 1.00 97.50 732 LEU A N 1
ATOM 5823 C CA . LEU A 1 732 ? -6.539 -2.391 -2.824 1.00 97.50 732 LEU A CA 1
ATOM 5824 C C . LEU A 1 732 ? -6.767 -2.587 -1.319 1.00 97.50 732 LEU A C 1
ATOM 5826 O O . LEU A 1 732 ? -7.610 -1.898 -0.733 1.00 97.50 732 LEU A O 1
ATOM 5830 N N . GLN A 1 733 ? -6.027 -3.502 -0.682 1.00 96.31 733 GLN A N 1
ATOM 5831 C CA . GLN A 1 733 ? -6.095 -3.721 0.765 1.00 96.31 733 GLN A CA 1
ATOM 5832 C C . GLN A 1 733 ? -5.577 -2.507 1.537 1.00 96.31 733 GLN A C 1
ATOM 5834 O O . GLN A 1 733 ? -6.284 -1.993 2.404 1.00 96.31 733 GLN A O 1
ATOM 5839 N N . ARG A 1 734 ? -4.390 -2.002 1.184 1.00 97.19 734 ARG A N 1
ATOM 5840 C CA . ARG A 1 734 ? -3.770 -0.855 1.861 1.00 97.19 734 ARG A CA 1
ATOM 5841 C C . ARG A 1 734 ? -4.501 0.453 1.598 1.00 97.19 734 ARG A C 1
ATOM 5843 O O . ARG A 1 734 ? -4.616 1.259 2.506 1.00 97.19 734 ARG A O 1
ATOM 5850 N N . LEU A 1 735 ? -5.049 0.655 0.397 1.00 98.06 735 LEU A N 1
ATOM 5851 C CA . LEU A 1 735 ? -5.937 1.789 0.098 1.00 98.06 735 LEU A CA 1
ATOM 5852 C C . LEU A 1 735 ? -7.284 1.682 0.825 1.00 98.06 735 LEU A C 1
ATOM 5854 O O . LEU A 1 735 ? -8.057 2.637 0.863 1.00 98.06 735 LEU A O 1
ATOM 5858 N N . GLY A 1 736 ? -7.584 0.527 1.420 1.00 96.94 736 GLY A N 1
ATOM 5859 C CA . GLY A 1 736 ? -8.750 0.373 2.267 1.00 96.94 736 GLY A CA 1
ATOM 5860 C C . GLY A 1 736 ? -10.066 0.181 1.514 1.00 96.94 736 GLY A C 1
ATOM 5861 O O . GLY A 1 736 ? -11.127 0.366 2.116 1.00 96.94 736 GLY A O 1
ATOM 5862 N N . ILE A 1 737 ? -9.996 -0.203 0.235 1.00 97.50 737 ILE A N 1
ATOM 5863 C CA . ILE A 1 737 ? -11.136 -0.398 -0.677 1.00 97.50 737 ILE A CA 1
ATOM 5864 C C . ILE A 1 737 ? -11.322 -1.855 -1.126 1.00 97.50 737 ILE A C 1
ATOM 5866 O O . ILE A 1 737 ? -12.273 -2.159 -1.841 1.00 97.50 737 ILE A O 1
ATOM 5870 N N . ALA A 1 738 ? -10.480 -2.785 -0.661 1.00 96.81 738 ALA A N 1
ATOM 5871 C CA . ALA A 1 738 ? -10.572 -4.214 -0.985 1.00 96.81 738 ALA A CA 1
ATOM 5872 C C . ALA A 1 738 ? -11.963 -4.836 -0.749 1.00 96.81 738 ALA A C 1
ATOM 5874 O O . ALA A 1 738 ? -12.352 -5.752 -1.470 1.00 96.81 738 ALA A O 1
ATOM 5875 N N . ARG A 1 739 ? -12.753 -4.310 0.201 1.00 93.94 739 ARG A N 1
ATOM 5876 C CA . ARG A 1 739 ? -14.085 -4.846 0.537 1.00 93.94 739 ARG A CA 1
ATOM 5877 C C . ARG A 1 739 ? -15.085 -4.864 -0.627 1.00 93.94 739 ARG A C 1
ATOM 5879 O O . ARG A 1 739 ? -16.037 -5.640 -0.604 1.00 93.94 739 ARG A O 1
ATOM 5886 N N . TYR A 1 740 ? -14.868 -4.045 -1.654 1.00 96.06 740 TYR A N 1
ATOM 5887 C CA . TYR A 1 740 ? -15.716 -4.011 -2.849 1.00 96.06 740 TYR A CA 1
ATOM 5888 C C . TYR A 1 740 ? -15.378 -5.105 -3.877 1.00 96.06 740 TYR A C 1
ATOM 5890 O O . TYR A 1 740 ? -16.145 -5.319 -4.820 1.00 96.06 740 TYR A O 1
ATOM 5898 N N . PHE A 1 741 ? -14.252 -5.801 -3.693 1.00 96.88 741 PHE A N 1
ATOM 5899 C CA . PHE A 1 741 ? -13.642 -6.692 -4.683 1.00 96.88 741 PHE A CA 1
ATOM 5900 C C . PHE A 1 741 ? -13.337 -8.084 -4.110 1.00 96.88 741 PHE A C 1
ATOM 5902 O O . PHE A 1 741 ? -12.394 -8.732 -4.545 1.00 96.88 741 PHE A O 1
ATOM 5909 N N . HIS A 1 742 ? -14.098 -8.549 -3.110 1.00 94.12 742 HIS A N 1
ATOM 5910 C CA . HIS A 1 742 ? -13.843 -9.835 -2.441 1.00 94.12 742 HIS A CA 1
ATOM 5911 C C . HIS A 1 742 ? -13.747 -11.018 -3.417 1.00 94.12 742 HIS A C 1
ATOM 5913 O O . HIS A 1 742 ? -12.814 -11.809 -3.317 1.00 94.12 742 HIS A O 1
ATOM 5919 N N . SER A 1 743 ? -14.683 -11.131 -4.367 1.00 95.69 743 SER A N 1
ATOM 5920 C CA . SER A 1 743 ? -14.675 -12.191 -5.387 1.00 95.69 743 SER A CA 1
ATOM 5921 C C . SER A 1 743 ? -13.440 -12.121 -6.278 1.00 95.69 743 SER A C 1
ATOM 5923 O O . SER A 1 743 ? -12.754 -13.115 -6.472 1.00 95.69 743 SER A O 1
ATOM 5925 N N . GLU A 1 744 ? -13.123 -10.927 -6.768 1.00 97.50 744 GLU A N 1
ATOM 5926 C CA . GLU A 1 744 ? -12.021 -10.700 -7.693 1.00 97.50 744 GLU A CA 1
ATOM 5927 C C . GLU A 1 744 ? -10.658 -10.904 -7.011 1.00 97.50 744 GLU A C 1
ATOM 5929 O O . GLU A 1 744 ? -9.753 -11.511 -7.580 1.00 97.50 744 GLU A O 1
ATOM 5934 N N . ILE A 1 745 ? -10.519 -10.455 -5.759 1.00 97.44 745 ILE A N 1
ATOM 5935 C CA . ILE A 1 745 ? -9.337 -10.713 -4.931 1.00 97.44 745 ILE A CA 1
ATOM 5936 C C . ILE A 1 745 ? -9.188 -12.211 -4.693 1.00 97.44 745 ILE A C 1
ATOM 5938 O O . ILE A 1 745 ? -8.084 -12.728 -4.842 1.00 97.44 745 ILE A O 1
ATOM 5942 N N . LYS A 1 746 ? -10.276 -12.920 -4.370 1.00 95.94 746 LYS A N 1
ATOM 5943 C CA . LYS A 1 746 ? -10.231 -14.371 -4.187 1.00 95.94 746 LYS A CA 1
ATOM 5944 C C . LYS A 1 746 ? -9.712 -15.068 -5.448 1.00 95.94 746 LYS A C 1
ATOM 5946 O O . LYS A 1 746 ? -8.804 -15.884 -5.341 1.00 95.94 746 LYS A O 1
ATOM 5951 N N . ASP A 1 747 ? -10.208 -14.702 -6.627 1.00 97.19 747 ASP A N 1
ATOM 5952 C CA . ASP A 1 747 ? -9.742 -15.275 -7.896 1.00 97.19 747 ASP A CA 1
ATOM 5953 C C . ASP A 1 747 ? -8.239 -15.026 -8.129 1.00 97.19 747 ASP A C 1
ATOM 5955 O O . ASP A 1 747 ? -7.515 -15.924 -8.572 1.00 97.19 747 ASP A O 1
ATOM 5959 N N . CYS A 1 748 ? -7.736 -13.834 -7.781 1.00 97.94 748 CYS A N 1
ATOM 5960 C CA . CYS A 1 748 ? -6.304 -13.531 -7.820 1.00 97.94 748 CYS A CA 1
ATOM 5961 C C . CYS A 1 748 ? -5.499 -14.396 -6.843 1.00 97.94 748 CYS A C 1
ATOM 5963 O O . CYS A 1 748 ? -4.474 -14.954 -7.230 1.00 97.94 748 CYS A O 1
ATOM 5965 N N . VAL A 1 749 ? -5.946 -14.525 -5.592 1.00 97.81 749 VAL A N 1
ATOM 5966 C CA . VAL A 1 749 ? -5.257 -15.318 -4.561 1.00 97.81 749 VAL A CA 1
ATOM 5967 C C . VAL A 1 749 ? -5.247 -16.805 -4.932 1.00 97.81 749 VAL A C 1
ATOM 5969 O O . VAL A 1 749 ? -4.198 -17.443 -4.855 1.00 97.81 749 VAL A O 1
ATOM 5972 N N . ASP A 1 750 ? -6.369 -17.343 -5.414 1.00 97.69 750 ASP A N 1
ATOM 5973 C CA . ASP A 1 750 ? -6.477 -18.718 -5.912 1.00 97.69 750 ASP A CA 1
ATOM 5974 C C . ASP A 1 750 ? -5.513 -18.963 -7.092 1.00 97.69 750 ASP A C 1
ATOM 5976 O O . ASP A 1 750 ? -4.906 -20.033 -7.204 1.00 97.69 750 ASP A O 1
ATOM 5980 N N . TYR A 1 751 ? -5.345 -17.973 -7.978 1.00 97.94 751 TYR A N 1
ATOM 5981 C CA . TYR A 1 751 ? -4.376 -18.038 -9.074 1.00 97.94 751 TYR A CA 1
ATOM 5982 C C . TYR A 1 751 ? -2.932 -18.046 -8.563 1.00 97.94 751 TYR A C 1
ATOM 5984 O O . TYR A 1 751 ? -2.141 -18.870 -9.015 1.00 97.94 751 TYR A O 1
ATOM 5992 N N . ILE A 1 752 ? -2.594 -17.169 -7.613 1.00 98.06 752 ILE A N 1
ATOM 5993 C CA . ILE A 1 752 ? -1.259 -17.117 -6.999 1.00 98.06 752 ILE A CA 1
ATOM 5994 C C . ILE A 1 752 ? -0.936 -18.461 -6.340 1.00 98.06 752 ILE A C 1
ATOM 5996 O O . ILE A 1 752 ? 0.145 -19.003 -6.556 1.00 98.06 752 ILE A O 1
ATOM 6000 N N . TYR A 1 753 ? -1.886 -19.043 -5.601 1.00 97.75 753 TYR A N 1
ATOM 6001 C CA . TYR A 1 753 ? -1.697 -20.335 -4.940 1.00 97.75 753 TYR A CA 1
ATOM 6002 C C . TYR A 1 753 ? -1.459 -21.472 -5.936 1.00 97.75 753 TYR A C 1
ATOM 6004 O O . TYR A 1 753 ? -0.617 -22.334 -5.705 1.00 97.75 753 TYR A O 1
ATOM 6012 N N . ARG A 1 754 ? -2.162 -21.462 -7.076 1.00 97.44 754 ARG A N 1
ATOM 6013 C CA . ARG A 1 754 ? -2.006 -22.477 -8.130 1.00 97.44 754 ARG A CA 1
ATOM 6014 C C . ARG A 1 754 ? -0.572 -22.579 -8.656 1.00 97.44 754 ARG A C 1
ATOM 6016 O O . ARG A 1 754 ? -0.175 -23.658 -9.085 1.00 97.44 754 ARG A O 1
ATOM 6023 N N . TYR A 1 755 ? 0.168 -21.473 -8.655 1.00 96.44 755 TYR A N 1
ATOM 6024 C CA . TYR A 1 755 ? 1.554 -21.406 -9.124 1.00 96.44 755 TYR A CA 1
ATOM 6025 C C . TYR A 1 755 ? 2.562 -21.192 -7.990 1.00 96.44 755 TYR A C 1
ATOM 6027 O O . TYR A 1 755 ? 3.721 -20.889 -8.264 1.00 96.44 755 TYR A O 1
ATOM 6035 N N . TRP A 1 756 ? 2.134 -21.338 -6.735 1.00 96.69 756 TRP A N 1
ATOM 6036 C CA . TRP A 1 756 ? 3.025 -21.318 -5.585 1.00 96.69 756 TRP A CA 1
ATOM 6037 C C . TRP A 1 756 ? 3.926 -22.559 -5.591 1.00 96.69 756 TRP A C 1
ATOM 6039 O O . TRP A 1 756 ? 3.441 -23.677 -5.769 1.00 96.69 756 TRP A O 1
ATOM 6049 N N . ASP A 1 757 ? 5.223 -22.359 -5.368 1.00 91.62 757 ASP A N 1
ATOM 6050 C CA . ASP A 1 757 ? 6.238 -23.414 -5.329 1.00 91.62 757 ASP A CA 1
ATOM 6051 C C . ASP A 1 757 ? 7.062 -23.334 -4.033 1.00 91.62 757 ASP A C 1
ATOM 6053 O O . ASP A 1 757 ? 7.220 -22.266 -3.438 1.00 91.62 757 ASP A O 1
ATOM 6057 N N . GLU A 1 758 ? 7.594 -24.472 -3.576 1.00 89.94 758 GLU A N 1
ATOM 6058 C CA . GLU A 1 758 ? 8.381 -24.555 -2.337 1.00 89.94 758 GLU A CA 1
ATOM 6059 C C . GLU A 1 758 ? 9.731 -23.823 -2.417 1.00 89.94 758 GLU A C 1
ATOM 6061 O O . GLU A 1 758 ? 10.297 -23.487 -1.377 1.00 89.94 758 GLU A O 1
ATOM 6066 N N . GLN A 1 759 ? 10.248 -23.548 -3.620 1.00 90.44 759 GLN A N 1
ATOM 6067 C CA . GLN A 1 759 ? 11.449 -22.727 -3.828 1.00 90.44 759 GLN A CA 1
ATOM 6068 C C . GLN A 1 759 ? 11.129 -21.231 -3.948 1.00 90.44 759 GLN A C 1
ATOM 6070 O O . GLN A 1 759 ? 12.041 -20.404 -3.927 1.00 90.44 759 GLN A O 1
ATOM 6075 N N . GLY A 1 760 ? 9.845 -20.881 -4.033 1.00 94.12 760 GLY A N 1
ATOM 6076 C CA . GLY A 1 760 ? 9.350 -19.520 -4.181 1.00 94.12 760 GLY A CA 1
ATOM 6077 C C . GLY A 1 760 ? 8.715 -19.277 -5.541 1.00 94.12 760 GLY A C 1
ATOM 6078 O O . GLY A 1 760 ? 8.632 -20.156 -6.393 1.00 94.12 760 GLY A O 1
ATOM 6079 N N . VAL A 1 761 ? 8.259 -18.051 -5.745 1.00 96.19 761 VAL A N 1
ATOM 6080 C CA . VAL A 1 761 ? 7.675 -17.596 -7.009 1.00 96.19 761 VAL A CA 1
ATOM 6081 C C . VAL A 1 761 ? 8.476 -16.417 -7.550 1.00 96.19 761 VAL A C 1
ATOM 6083 O O . VAL A 1 761 ? 9.249 -15.797 -6.823 1.00 96.19 761 VAL A O 1
ATOM 6086 N N . GLY A 1 762 ? 8.307 -16.125 -8.836 1.00 93.94 762 GLY A N 1
ATOM 6087 C CA . GLY A 1 762 ? 8.776 -14.873 -9.426 1.00 93.94 762 GLY A CA 1
ATOM 6088 C C . GLY A 1 762 ? 7.629 -14.107 -10.075 1.00 93.94 762 GLY A C 1
ATOM 6089 O O . GLY A 1 762 ? 6.473 -14.539 -10.023 1.00 93.94 762 GLY A O 1
ATOM 6090 N N . PHE A 1 763 ? 7.966 -13.021 -10.767 1.00 94.12 763 PHE A N 1
ATOM 6091 C CA . PHE A 1 763 ? 7.002 -12.117 -11.410 1.00 94.12 763 PHE A CA 1
ATOM 6092 C C . PHE A 1 763 ? 6.065 -12.770 -12.446 1.00 94.12 763 PHE A C 1
ATOM 6094 O O . PHE A 1 763 ? 5.019 -12.205 -12.786 1.00 94.12 763 PHE A O 1
ATOM 6101 N N . ALA A 1 764 ? 6.408 -13.966 -12.930 1.00 95.56 764 ALA A N 1
ATOM 6102 C CA . ALA A 1 764 ? 5.666 -14.743 -13.917 1.00 95.56 764 ALA A CA 1
ATOM 6103 C C . ALA A 1 764 ? 5.357 -16.165 -13.426 1.00 95.56 764 ALA A C 1
ATOM 6105 O O . ALA A 1 764 ? 6.153 -16.786 -12.714 1.00 95.56 764 ALA A O 1
ATOM 6106 N N . ARG A 1 765 ? 4.236 -16.737 -13.880 1.00 94.38 765 ARG A N 1
ATOM 6107 C CA . ARG A 1 765 ? 3.934 -18.161 -13.649 1.00 94.38 765 ARG A CA 1
ATOM 6108 C C . ARG A 1 765 ? 5.041 -19.062 -14.205 1.00 94.38 765 ARG A C 1
ATOM 6110 O O . ARG A 1 765 ? 5.568 -18.820 -15.291 1.00 94.38 765 ARG A O 1
ATOM 6117 N N . ASN A 1 766 ? 5.332 -20.161 -13.509 1.00 89.25 766 ASN A N 1
ATOM 6118 C CA . ASN A 1 766 ? 6.386 -21.113 -13.887 1.00 89.25 766 ASN A CA 1
ATOM 6119 C C . ASN A 1 766 ? 7.767 -20.455 -14.100 1.00 89.25 766 ASN A C 1
ATOM 6121 O O . ASN A 1 766 ? 8.547 -20.924 -14.932 1.00 89.25 766 ASN A O 1
ATOM 6125 N N . CYS A 1 767 ? 8.064 -19.355 -13.400 1.00 90.06 767 CYS A N 1
ATOM 6126 C CA . CYS A 1 767 ? 9.401 -18.783 -13.408 1.00 90.06 767 CYS A CA 1
ATOM 6127 C C . CYS A 1 767 ? 10.383 -19.752 -12.740 1.00 90.06 767 CYS A C 1
ATOM 6129 O O . CYS A 1 767 ? 10.212 -20.115 -11.582 1.00 90.06 767 CYS A O 1
ATOM 6131 N N . ASN A 1 768 ? 11.434 -20.142 -13.462 1.00 86.62 768 ASN A N 1
ATOM 6132 C CA . ASN A 1 768 ? 12.473 -21.040 -12.944 1.00 86.62 768 ASN A CA 1
ATOM 6133 C C . ASN A 1 768 ? 13.513 -20.314 -12.066 1.00 86.62 768 ASN A C 1
ATOM 6135 O O . ASN A 1 768 ? 14.474 -20.933 -11.614 1.00 86.62 768 ASN A O 1
ATOM 6139 N N . VAL A 1 769 ? 13.371 -18.999 -11.891 1.00 91.19 769 VAL A N 1
ATOM 6140 C CA . VAL A 1 769 ? 14.249 -18.154 -11.077 1.00 91.19 769 VAL A CA 1
ATOM 6141 C C . VAL A 1 769 ? 13.350 -17.339 -10.144 1.00 91.19 769 VAL A C 1
ATOM 6143 O O . VAL A 1 769 ? 12.950 -16.233 -10.510 1.00 91.19 769 VAL A O 1
ATOM 6146 N N . PRO A 1 770 ? 12.958 -17.895 -8.987 1.00 93.38 770 PRO A N 1
ATOM 6147 C CA . PRO A 1 770 ? 12.128 -17.170 -8.038 1.00 93.38 770 PRO A CA 1
ATOM 6148 C C . PRO A 1 770 ? 12.921 -16.017 -7.408 1.00 93.38 770 PRO A C 1
ATOM 6150 O O . PRO A 1 770 ? 14.153 -16.069 -7.307 1.00 93.38 770 PRO A O 1
ATOM 6153 N N . ASP A 1 771 ? 12.209 -14.983 -6.971 1.00 93.88 771 ASP A N 1
ATOM 6154 C CA . ASP A 1 771 ? 12.779 -13.832 -6.278 1.00 93.88 771 ASP A CA 1
ATOM 6155 C C . ASP A 1 771 ? 12.111 -13.620 -4.918 1.00 93.88 771 ASP A C 1
ATOM 6157 O O . ASP A 1 771 ? 10.973 -14.030 -4.664 1.00 93.88 771 ASP A O 1
ATOM 6161 N N . LEU A 1 772 ? 12.859 -13.006 -4.006 1.00 95.94 772 LEU A N 1
ATOM 6162 C CA . LEU A 1 772 ? 12.420 -12.810 -2.632 1.00 95.94 772 LEU A CA 1
ATOM 6163 C C . LEU A 1 772 ? 11.257 -11.815 -2.517 1.00 95.94 772 LEU A C 1
ATOM 6165 O O . LEU A 1 772 ? 10.498 -11.921 -1.556 1.00 95.94 772 LEU A O 1
ATOM 6169 N N . ASP A 1 773 ? 11.116 -10.855 -3.437 1.00 95.81 773 ASP A N 1
ATOM 6170 C CA . ASP A 1 773 ? 10.072 -9.827 -3.359 1.00 95.81 773 ASP A CA 1
ATOM 6171 C C . ASP A 1 773 ? 8.703 -10.448 -3.618 1.00 95.81 773 ASP A C 1
ATOM 6173 O O . ASP A 1 773 ? 7.828 -10.443 -2.745 1.00 95.81 773 ASP A O 1
ATOM 6177 N N . ASP A 1 774 ? 8.562 -11.083 -4.782 1.00 96.94 774 ASP A N 1
ATOM 6178 C CA . ASP A 1 774 ? 7.339 -11.762 -5.190 1.00 96.94 774 ASP A CA 1
ATOM 6179 C C . ASP A 1 774 ? 7.031 -12.933 -4.264 1.00 96.94 774 ASP A C 1
ATOM 6181 O O . ASP A 1 774 ? 5.880 -13.106 -3.859 1.00 96.94 774 ASP A O 1
ATOM 6185 N N . THR A 1 775 ? 8.048 -13.685 -3.829 1.00 98.12 775 THR A N 1
ATOM 6186 C CA . THR A 1 775 ? 7.857 -14.755 -2.843 1.00 98.12 775 THR A CA 1
ATOM 6187 C C . THR A 1 775 ? 7.348 -14.215 -1.509 1.00 98.12 775 THR A C 1
ATOM 6189 O O . THR A 1 775 ? 6.386 -14.758 -0.966 1.00 98.12 775 THR A O 1
ATOM 6192 N N . ALA A 1 776 ? 7.942 -13.148 -0.964 1.00 98.44 776 ALA A N 1
ATOM 6193 C CA . ALA A 1 776 ? 7.501 -12.570 0.305 1.00 98.44 776 ALA A CA 1
ATOM 6194 C C . ALA A 1 776 ? 6.084 -11.993 0.206 1.00 98.44 776 ALA A C 1
ATOM 6196 O O . ALA A 1 776 ? 5.257 -12.190 1.104 1.00 98.44 776 ALA A O 1
ATOM 6197 N N . MET A 1 777 ? 5.780 -11.306 -0.893 1.00 98.19 777 MET A N 1
ATOM 6198 C CA . MET A 1 777 ? 4.471 -10.711 -1.117 1.00 98.19 777 MET A CA 1
ATOM 6199 C C . MET A 1 777 ? 3.391 -11.769 -1.346 1.00 98.19 777 MET A C 1
ATOM 6201 O O . MET A 1 777 ? 2.360 -11.720 -0.670 1.00 98.19 777 MET A O 1
ATOM 6205 N N . ALA A 1 778 ? 3.635 -12.760 -2.208 1.00 98.38 778 ALA A N 1
ATOM 6206 C CA . ALA A 1 778 ? 2.737 -13.895 -2.405 1.00 98.38 778 ALA A CA 1
ATOM 6207 C C . ALA A 1 778 ? 2.537 -14.673 -1.103 1.00 98.38 778 ALA A C 1
ATOM 6209 O O . ALA A 1 778 ? 1.397 -14.963 -0.750 1.00 98.38 778 ALA A O 1
ATOM 6210 N N . PHE A 1 779 ? 3.605 -14.930 -0.339 1.00 98.50 779 PHE A N 1
ATOM 6211 C CA . PHE A 1 779 ? 3.514 -15.596 0.959 1.00 98.50 779 PHE A CA 1
ATOM 6212 C C . PHE A 1 779 ? 2.559 -14.864 1.901 1.00 98.50 779 PHE A C 1
ATOM 6214 O O . PHE A 1 779 ? 1.635 -15.456 2.460 1.00 98.50 779 PHE A O 1
ATOM 6221 N N . ARG A 1 780 ? 2.749 -13.550 2.061 1.00 97.81 780 ARG A N 1
ATOM 6222 C CA . ARG A 1 780 ? 1.895 -12.742 2.931 1.00 97.81 780 ARG A CA 1
ATOM 6223 C C . ARG A 1 780 ? 0.450 -12.751 2.447 1.00 97.81 780 ARG A C 1
ATOM 6225 O O . ARG A 1 780 ? -0.434 -12.972 3.265 1.00 97.81 780 ARG A O 1
ATOM 6232 N N . VAL A 1 781 ? 0.220 -12.521 1.152 1.00 97.38 781 VAL A N 1
ATOM 6233 C CA . VAL A 1 781 ? -1.122 -12.484 0.548 1.00 97.38 781 VAL A CA 1
ATOM 6234 C C . VAL A 1 781 ? -1.834 -13.824 0.715 1.00 97.38 781 VAL A C 1
ATOM 6236 O O . VAL A 1 781 ? -2.975 -13.851 1.161 1.00 97.38 781 VAL A O 1
ATOM 6239 N N . LEU A 1 782 ? -1.174 -14.939 0.418 1.00 97.00 782 LEU A N 1
ATOM 6240 C CA . LEU A 1 782 ? -1.736 -16.276 0.590 1.00 97.00 782 LEU A CA 1
ATOM 6241 C C . LEU A 1 782 ? -2.077 -16.546 2.059 1.00 97.00 782 LEU A C 1
ATOM 6243 O O . LEU A 1 782 ? -3.212 -16.904 2.377 1.00 97.00 782 LEU A O 1
ATOM 6247 N N . ARG A 1 783 ? -1.125 -16.305 2.968 1.00 95.19 783 ARG A N 1
ATOM 6248 C CA . ARG A 1 783 ? -1.299 -16.578 4.397 1.00 95.19 783 ARG A CA 1
ATOM 6249 C C . ARG A 1 783 ? -2.412 -15.744 5.026 1.00 95.19 783 ARG A C 1
ATOM 6251 O O . ARG A 1 783 ? -3.196 -16.273 5.807 1.00 95.19 783 ARG A O 1
ATOM 6258 N N . THR A 1 784 ? -2.519 -14.457 4.696 1.00 93.44 784 THR A N 1
ATOM 6259 C CA . THR A 1 784 ? -3.596 -13.604 5.230 1.00 93.44 784 THR A CA 1
ATOM 6260 C C . THR A 1 784 ? -4.970 -13.912 4.633 1.00 93.44 784 THR A C 1
ATOM 6262 O O . THR A 1 784 ? -5.965 -13.433 5.167 1.00 93.44 784 THR A O 1
ATOM 6265 N N . ASN A 1 785 ? -5.035 -14.725 3.573 1.00 91.94 785 ASN A N 1
ATOM 6266 C CA . ASN A 1 785 ? -6.269 -15.206 2.947 1.00 91.94 785 ASN A CA 1
ATOM 6267 C C . ASN A 1 785 ? -6.537 -16.704 3.224 1.00 91.94 785 ASN A C 1
ATOM 6269 O O . ASN A 1 785 ? -7.262 -17.343 2.468 1.00 91.94 785 ASN A O 1
ATOM 6273 N N . GLY A 1 786 ? -5.957 -17.276 4.286 1.00 90.62 786 GLY A N 1
ATOM 6274 C CA . GLY A 1 786 ? -6.310 -18.617 4.777 1.00 90.62 786 GLY A CA 1
ATOM 6275 C C . GLY A 1 786 ? -5.457 -19.776 4.244 1.00 90.62 786 GLY A C 1
ATOM 6276 O O . GLY A 1 786 ? -5.554 -20.907 4.733 1.00 90.62 786 GLY A O 1
ATOM 6277 N N . TYR A 1 787 ? -4.583 -19.525 3.264 1.00 92.12 787 TYR A N 1
ATOM 6278 C CA . TYR A 1 787 ? -3.791 -20.581 2.633 1.00 92.12 787 TYR A CA 1
ATOM 6279 C C . TYR A 1 787 ? -2.664 -21.082 3.540 1.00 92.12 787 TYR A C 1
ATOM 6281 O O . TYR A 1 787 ? -1.845 -20.313 4.050 1.00 92.12 787 TYR A O 1
ATOM 6289 N N . GLN A 1 788 ? -2.593 -22.406 3.693 1.00 89.88 788 GLN A N 1
ATOM 6290 C CA . GLN A 1 788 ? -1.554 -23.075 4.470 1.00 89.88 788 GLN A CA 1
ATOM 6291 C C . GLN A 1 788 ? -0.302 -23.271 3.617 1.00 89.88 788 GLN A C 1
ATOM 6293 O O . GLN A 1 788 ? -0.239 -24.170 2.780 1.00 89.88 788 GLN A O 1
ATOM 6298 N N . ILE A 1 789 ? 0.695 -22.417 3.838 1.00 94.25 789 ILE A N 1
ATOM 6299 C CA . ILE A 1 789 ? 1.986 -22.446 3.144 1.00 94.25 789 ILE A CA 1
ATOM 6300 C C . ILE A 1 789 ? 3.144 -22.419 4.143 1.00 94.25 789 ILE A C 1
ATOM 6302 O O . ILE A 1 789 ? 3.065 -21.771 5.195 1.00 94.25 789 ILE A O 1
ATOM 6306 N N . SER A 1 790 ? 4.222 -23.132 3.805 1.00 95.00 790 SER A N 1
ATOM 6307 C CA . SER A 1 790 ? 5.413 -23.242 4.651 1.00 95.00 790 SER A CA 1
ATOM 6308 C C . SER A 1 790 ? 6.294 -21.990 4.552 1.00 95.00 790 SER A C 1
ATOM 6310 O O . SER A 1 790 ? 6.547 -21.512 3.443 1.00 95.00 790 SER A O 1
ATOM 6312 N N . PRO A 1 791 ? 6.824 -21.474 5.676 1.00 96.56 791 PRO A N 1
ATOM 6313 C CA . PRO A 1 791 ? 7.824 -20.409 5.666 1.00 96.56 791 PRO A CA 1
ATOM 6314 C C . PRO A 1 791 ? 9.206 -20.893 5.195 1.00 96.56 791 PRO A C 1
ATOM 6316 O O . PRO A 1 791 ? 10.100 -20.075 4.989 1.00 96.56 791 PRO A O 1
ATOM 6319 N N . ASP A 1 792 ? 9.416 -22.202 5.023 1.00 96.50 792 ASP A N 1
ATOM 6320 C CA . ASP A 1 792 ? 10.710 -22.748 4.590 1.00 96.50 792 ASP A CA 1
ATOM 6321 C C . ASP A 1 792 ? 11.105 -22.309 3.176 1.00 96.50 792 ASP A C 1
ATOM 6323 O O . ASP A 1 792 ? 12.288 -22.337 2.842 1.00 96.50 792 ASP A O 1
ATOM 6327 N N . VAL A 1 793 ? 10.154 -21.789 2.395 1.00 96.75 793 VAL A N 1
ATOM 6328 C CA . VAL A 1 793 ? 10.408 -21.111 1.116 1.00 96.75 793 VAL A CA 1
ATOM 6329 C C . VAL A 1 793 ? 11.501 -20.037 1.231 1.00 96.75 793 VAL A C 1
ATOM 6331 O O . VAL A 1 793 ? 12.342 -19.877 0.348 1.00 96.75 793 VAL A O 1
ATOM 6334 N N . PHE A 1 794 ? 11.579 -19.346 2.376 1.00 96.88 794 PHE A N 1
ATOM 6335 C CA . PHE A 1 794 ? 12.572 -18.299 2.615 1.00 96.88 794 PHE A CA 1
ATOM 6336 C C . PHE A 1 794 ? 13.997 -18.834 2.813 1.00 96.88 794 PHE A C 1
ATOM 6338 O O . PHE A 1 794 ? 14.950 -18.058 2.738 1.00 96.88 794 PHE A O 1
ATOM 6345 N N . GLN A 1 795 ? 14.179 -20.144 3.027 1.00 95.00 795 GLN A N 1
ATOM 6346 C CA . GLN A 1 795 ? 15.512 -20.751 3.092 1.00 95.00 795 GLN A CA 1
ATOM 6347 C C . GLN A 1 795 ? 16.248 -20.637 1.757 1.00 95.00 795 GLN A C 1
ATOM 6349 O O . GLN A 1 795 ? 17.467 -20.481 1.753 1.00 95.00 795 GLN A O 1
ATOM 6354 N N . HIS A 1 796 ? 15.519 -20.649 0.637 1.00 92.69 796 HIS A N 1
ATOM 6355 C CA . HIS A 1 796 ? 16.094 -20.501 -0.700 1.00 92.69 796 HIS A CA 1
ATOM 6356 C C . HIS A 1 796 ? 16.840 -19.166 -0.875 1.00 92.69 796 HIS A C 1
ATOM 6358 O O . HIS A 1 796 ? 17.861 -19.091 -1.560 1.00 92.69 796 HIS A O 1
ATOM 6364 N N . PHE A 1 797 ? 16.373 -18.125 -0.182 1.00 93.81 797 PHE A N 1
ATOM 6365 C CA . PHE A 1 797 ? 16.907 -16.764 -0.243 1.00 93.81 797 PHE A CA 1
ATOM 6366 C C . PHE A 1 797 ? 17.878 -16.435 0.891 1.00 93.81 797 PHE A C 1
ATOM 6368 O O . PHE A 1 797 ? 18.431 -15.333 0.935 1.00 93.81 797 PHE A O 1
ATOM 6375 N N . LYS A 1 798 ? 18.093 -17.368 1.825 1.00 92.25 798 LYS A N 1
ATOM 6376 C CA . LYS A 1 798 ? 18.957 -17.161 2.984 1.00 92.25 798 LYS A CA 1
ATOM 6377 C C . LYS A 1 798 ? 20.356 -17.712 2.726 1.00 92.25 798 LYS A C 1
ATOM 6379 O O . LYS A 1 798 ? 20.543 -18.904 2.493 1.00 92.25 798 LYS A O 1
ATOM 6384 N N . LYS A 1 799 ? 21.371 -16.863 2.879 1.00 86.88 799 LYS A N 1
ATOM 6385 C CA . LYS A 1 799 ? 22.785 -17.249 2.797 1.00 86.88 799 LYS A CA 1
ATOM 6386 C C . LYS A 1 799 ? 23.603 -16.505 3.844 1.00 86.88 799 LYS A C 1
ATOM 6388 O O . LYS A 1 799 ? 23.415 -15.314 4.033 1.00 86.88 799 LYS A O 1
ATOM 6393 N N . ASP A 1 800 ? 24.483 -17.204 4.563 1.00 85.69 800 ASP A N 1
ATOM 6394 C CA . ASP A 1 800 ? 25.389 -16.606 5.562 1.00 85.69 800 ASP A CA 1
ATOM 6395 C C . ASP A 1 800 ? 24.683 -15.715 6.614 1.00 85.69 800 ASP A C 1
ATOM 6397 O O . ASP A 1 800 ? 25.234 -14.731 7.101 1.00 85.69 800 ASP A O 1
ATOM 6401 N N . ARG A 1 801 ? 23.451 -16.093 7.003 1.00 83.50 801 ARG A N 1
ATOM 6402 C CA . ARG A 1 801 ? 22.541 -15.337 7.901 1.00 83.50 801 ARG A CA 1
ATOM 6403 C C . ARG A 1 801 ? 22.001 -14.015 7.330 1.00 83.50 801 ARG A C 1
ATOM 6405 O O . ARG A 1 801 ? 21.434 -13.228 8.084 1.00 83.50 801 ARG A O 1
ATOM 6412 N N . GLN A 1 802 ? 22.141 -13.794 6.031 1.00 89.50 802 GLN A N 1
ATOM 6413 C CA . GLN A 1 802 ? 21.556 -12.683 5.287 1.00 89.50 802 GLN A CA 1
ATOM 6414 C C . GLN A 1 802 ? 20.464 -13.193 4.346 1.00 89.50 802 GLN A C 1
ATOM 6416 O O . GLN A 1 802 ? 20.452 -14.372 3.985 1.00 89.50 802 GLN A O 1
ATOM 6421 N N . PHE A 1 803 ? 19.559 -12.300 3.951 1.00 92.62 803 PHE A N 1
ATOM 6422 C CA . PHE A 1 803 ? 18.546 -12.565 2.932 1.00 92.62 803 PHE A CA 1
ATOM 6423 C C . PHE A 1 803 ? 18.866 -11.756 1.680 1.00 92.62 803 PHE A C 1
ATOM 6425 O O . PHE A 1 803 ? 19.146 -10.561 1.768 1.00 92.62 803 PHE A O 1
ATOM 6432 N N . VAL A 1 804 ? 18.826 -12.408 0.522 1.00 89.88 804 VAL A N 1
ATOM 6433 C CA . VAL A 1 804 ? 19.174 -11.808 -0.772 1.00 89.88 804 VAL A CA 1
ATOM 6434 C C . VAL A 1 804 ? 18.003 -11.912 -1.741 1.00 89.88 804 VAL A C 1
ATOM 6436 O O . VAL A 1 804 ? 17.222 -12.854 -1.658 1.00 89.88 804 VAL A O 1
ATOM 6439 N N . CYS A 1 805 ? 17.881 -10.951 -2.664 1.00 89.31 805 CYS A N 1
ATOM 6440 C CA . CYS A 1 805 ? 16.774 -10.927 -3.628 1.00 89.31 805 CYS A CA 1
ATOM 6441 C C . CYS A 1 805 ? 16.757 -12.177 -4.522 1.00 89.31 805 CYS A C 1
ATOM 6443 O O . CYS A 1 805 ? 15.740 -12.856 -4.621 1.00 89.31 805 CYS A O 1
ATOM 6445 N N . TYR A 1 806 ? 17.917 -12.518 -5.090 1.00 87.31 806 TYR A N 1
ATOM 6446 C CA . TYR A 1 806 ? 18.125 -13.736 -5.868 1.00 87.31 806 TYR A CA 1
ATOM 6447 C C . TYR A 1 806 ? 19.237 -14.585 -5.241 1.00 87.31 806 TYR A C 1
ATOM 6449 O O . TYR A 1 806 ? 20.279 -14.035 -4.853 1.00 87.31 806 TYR A O 1
ATOM 6457 N N . PRO A 1 807 ? 19.090 -15.920 -5.191 1.00 78.50 807 PRO A N 1
ATOM 6458 C CA . PRO A 1 807 ? 20.155 -16.809 -4.746 1.00 78.50 807 PRO A CA 1
ATOM 6459 C C . PRO A 1 807 ? 21.457 -16.573 -5.525 1.00 78.50 807 PRO A C 1
ATOM 6461 O O . PRO A 1 807 ? 21.473 -16.482 -6.752 1.00 78.50 807 PRO A O 1
ATOM 6464 N N . GLY A 1 808 ? 22.578 -16.467 -4.809 1.00 69.12 808 GLY A N 1
ATOM 6465 C CA . GLY A 1 808 ? 23.896 -16.233 -5.413 1.00 69.12 808 GLY A CA 1
ATOM 6466 C C . GLY A 1 808 ? 24.226 -14.767 -5.718 1.00 69.12 808 GLY A C 1
ATOM 6467 O O . GLY A 1 808 ? 25.372 -14.478 -6.060 1.00 69.12 808 GLY A O 1
ATOM 6468 N N . GLN A 1 809 ? 23.284 -13.840 -5.533 1.00 71.44 809 GLN A N 1
ATOM 6469 C CA . GLN A 1 809 ? 23.572 -12.407 -5.504 1.00 71.44 809 GLN A CA 1
ATOM 6470 C C . GLN A 1 809 ? 23.913 -11.927 -4.088 1.00 71.44 809 GLN A C 1
ATOM 6472 O O . GLN A 1 809 ? 23.704 -12.635 -3.108 1.00 71.44 809 GLN A O 1
ATOM 6477 N N . SER A 1 810 ? 24.468 -10.717 -3.989 1.00 65.44 810 SER A N 1
ATOM 6478 C CA . SER A 1 810 ? 24.922 -10.115 -2.727 1.00 65.44 810 SER A CA 1
ATOM 6479 C C . SER A 1 810 ? 24.350 -8.716 -2.481 1.00 65.44 810 SER A C 1
ATOM 6481 O O . SER A 1 810 ? 24.945 -7.946 -1.740 1.00 65.44 810 SER A O 1
ATOM 6483 N N . THR A 1 811 ? 23.291 -8.317 -3.193 1.00 68.56 811 THR A N 1
ATOM 6484 C CA . THR A 1 811 ? 22.705 -6.973 -3.064 1.00 68.56 811 THR A CA 1
ATOM 6485 C C . THR A 1 811 ? 21.357 -7.061 -2.365 1.00 68.56 811 THR A C 1
ATOM 6487 O O . THR A 1 811 ? 20.421 -7.639 -2.913 1.00 68.56 811 THR A O 1
ATOM 6490 N N . GLU A 1 812 ? 21.247 -6.448 -1.189 1.00 77.19 812 GLU A N 1
ATOM 6491 C CA . GLU A 1 812 ? 19.966 -6.184 -0.541 1.00 77.19 812 GLU A CA 1
ATOM 6492 C C . GLU A 1 812 ? 19.351 -4.877 -1.065 1.00 77.19 812 GLU A C 1
ATOM 6494 O O . GLU A 1 812 ? 20.019 -3.838 -1.137 1.00 77.19 812 GLU A O 1
ATOM 6499 N N . THR A 1 813 ? 18.066 -4.909 -1.415 1.00 84.50 813 THR A N 1
ATOM 6500 C CA . THR A 1 813 ? 17.308 -3.739 -1.888 1.00 84.50 813 THR A CA 1
ATOM 6501 C C . THR A 1 813 ? 16.178 -3.391 -0.930 1.00 84.50 813 THR A C 1
ATOM 6503 O O . THR A 1 813 ? 15.701 -4.229 -0.164 1.00 84.50 813 THR A O 1
ATOM 6506 N N . VAL A 1 814 ? 15.795 -2.116 -0.917 1.00 91.19 814 VAL A N 1
ATOM 6507 C CA . VAL A 1 814 ? 14.942 -1.548 0.127 1.00 91.19 814 VAL A CA 1
ATOM 6508 C C . VAL A 1 814 ? 13.522 -2.108 0.054 1.00 91.19 814 VAL A C 1
ATOM 6510 O O . VAL A 1 814 ? 12.997 -2.540 1.078 1.00 91.19 814 VAL A O 1
ATOM 6513 N N . THR A 1 815 ? 12.929 -2.167 -1.137 1.00 92.06 815 THR A N 1
ATOM 6514 C CA . THR A 1 815 ? 11.580 -2.716 -1.364 1.00 92.06 815 THR A CA 1
ATOM 6515 C C . THR A 1 815 ? 11.492 -4.201 -1.041 1.00 92.06 815 THR A C 1
ATOM 6517 O O . THR A 1 815 ? 10.607 -4.607 -0.298 1.00 92.06 815 THR A O 1
ATOM 6520 N N . VAL A 1 816 ? 12.475 -4.991 -1.471 1.00 94.19 816 VAL A N 1
ATOM 6521 C CA . VAL A 1 816 ? 12.542 -6.434 -1.180 1.00 94.19 816 VAL A CA 1
ATOM 6522 C C . VAL A 1 816 ? 12.603 -6.687 0.328 1.00 94.19 816 VAL A C 1
ATOM 6524 O O . VAL A 1 816 ? 11.899 -7.548 0.857 1.00 94.19 816 VAL A O 1
ATOM 6527 N N . MET A 1 817 ? 13.413 -5.910 1.056 1.00 95.94 817 MET A N 1
ATOM 6528 C CA . MET A 1 817 ? 13.485 -6.024 2.515 1.00 95.94 817 MET A CA 1
ATOM 6529 C C . MET A 1 817 ? 12.208 -5.533 3.200 1.00 95.94 817 MET A C 1
ATOM 6531 O O . MET A 1 817 ? 11.817 -6.101 4.218 1.00 95.94 817 MET A O 1
ATOM 6535 N N . LEU A 1 818 ? 11.528 -4.530 2.646 1.00 96.81 818 LEU A N 1
ATOM 6536 C CA . LEU A 1 818 ? 10.219 -4.087 3.122 1.00 96.81 818 LEU A CA 1
ATOM 6537 C C . LEU A 1 818 ? 9.154 -5.182 2.952 1.00 96.81 818 LEU A C 1
ATOM 6539 O O . LEU A 1 818 ? 8.436 -5.480 3.909 1.00 96.81 818 LEU A O 1
ATOM 6543 N N . SER A 1 819 ? 9.091 -5.825 1.787 1.00 97.69 819 SER A N 1
ATOM 6544 C CA . SER A 1 819 ? 8.208 -6.963 1.518 1.00 97.69 819 SER A CA 1
ATOM 6545 C C . SER A 1 819 ? 8.493 -8.131 2.459 1.00 97.69 819 SER A C 1
ATOM 6547 O O . SER A 1 819 ? 7.572 -8.635 3.107 1.00 97.69 819 SER A O 1
ATOM 6549 N N . LEU A 1 820 ? 9.771 -8.498 2.630 1.00 98.19 820 LEU A N 1
ATOM 6550 C CA . LEU A 1 820 ? 10.191 -9.528 3.582 1.00 98.19 820 LEU A CA 1
ATOM 6551 C C . LEU A 1 820 ? 9.801 -9.165 5.018 1.00 98.19 820 LEU A C 1
ATOM 6553 O O . LEU A 1 820 ? 9.311 -10.017 5.757 1.00 98.19 820 LEU A O 1
ATOM 6557 N N . TYR A 1 821 ? 9.984 -7.907 5.430 1.00 98.38 821 TYR A N 1
ATOM 6558 C CA . TYR A 1 821 ? 9.598 -7.457 6.764 1.00 98.38 821 TYR A CA 1
ATOM 6559 C C . TYR A 1 821 ? 8.090 -7.592 6.988 1.00 98.38 821 TYR A C 1
ATOM 6561 O O . TYR A 1 821 ? 7.680 -8.231 7.957 1.00 98.38 821 TYR A O 1
ATOM 6569 N N . ARG A 1 822 ? 7.257 -7.096 6.066 1.00 98.00 822 ARG A N 1
ATOM 6570 C CA . ARG A 1 822 ? 5.793 -7.223 6.166 1.00 98.00 822 ARG A CA 1
ATOM 6571 C C . ARG A 1 822 ? 5.350 -8.691 6.159 1.00 98.00 822 ARG A C 1
ATOM 6573 O O . ARG A 1 822 ? 4.477 -9.062 6.939 1.00 98.00 822 ARG A O 1
ATOM 6580 N N . ALA A 1 823 ? 5.962 -9.540 5.332 1.00 98.19 823 ALA A N 1
ATOM 6581 C CA . ALA A 1 823 ? 5.681 -10.978 5.300 1.00 98.19 823 ALA A CA 1
ATOM 6582 C C . ALA A 1 823 ? 6.090 -11.686 6.600 1.00 98.19 823 ALA A C 1
ATOM 6584 O O . ALA A 1 823 ? 5.367 -12.533 7.114 1.00 98.19 823 ALA A O 1
ATOM 6585 N N . SER A 1 824 ? 7.214 -11.290 7.192 1.00 97.81 824 SER A N 1
ATOM 6586 C CA . SER A 1 824 ? 7.691 -11.854 8.455 1.00 97.81 824 SER A CA 1
ATOM 6587 C C . SER A 1 824 ? 6.821 -11.500 9.661 1.00 97.81 824 SER A C 1
ATOM 6589 O O . SER A 1 824 ? 6.905 -12.171 10.682 1.00 97.81 824 SER A O 1
ATOM 6591 N N . GLN A 1 825 ? 5.967 -10.475 9.568 1.00 95.69 825 GLN A N 1
ATOM 6592 C CA . GLN A 1 825 ? 5.073 -10.079 10.659 1.00 95.69 825 GLN A CA 1
ATOM 6593 C C . GLN A 1 825 ? 3.840 -10.990 10.798 1.00 95.69 825 GLN A C 1
ATOM 6595 O O . GLN A 1 825 ? 3.208 -10.967 11.852 1.00 95.69 825 GLN A O 1
ATOM 6600 N N . VAL A 1 826 ? 3.533 -11.826 9.797 1.00 94.38 826 VAL A N 1
ATOM 6601 C CA . VAL A 1 826 ? 2.484 -12.867 9.863 1.00 94.38 826 VAL A CA 1
ATOM 6602 C C . VAL A 1 826 ? 3.055 -14.234 10.273 1.00 94.38 826 VAL A C 1
ATOM 6604 O O . VAL A 1 826 ? 2.646 -15.280 9.763 1.00 94.38 826 VAL A O 1
ATOM 6607 N N . LEU A 1 827 ? 4.047 -14.227 11.171 1.00 94.94 827 LEU A N 1
ATOM 6608 C CA . LEU A 1 827 ? 4.705 -15.440 11.654 1.00 94.94 827 LEU A CA 1
ATOM 6609 C C . LEU A 1 827 ? 3.846 -16.214 12.663 1.00 94.94 827 LEU A C 1
ATOM 6611 O O . LEU A 1 827 ? 3.210 -15.632 13.542 1.00 94.94 827 LEU A O 1
ATOM 6615 N N . PHE A 1 828 ? 3.870 -17.537 12.557 1.00 95.38 828 PHE A N 1
ATOM 6616 C CA . PHE A 1 828 ? 3.275 -18.458 13.517 1.00 95.38 828 PHE A CA 1
ATOM 6617 C C . PHE A 1 828 ? 4.310 -18.913 14.560 1.00 95.38 828 PHE A C 1
ATOM 6619 O O . PHE A 1 828 ? 5.524 -18.842 14.320 1.00 95.38 828 PHE A O 1
ATOM 6626 N N . PRO A 1 829 ? 3.864 -19.400 15.734 1.00 94.31 829 PRO A N 1
ATOM 6627 C CA . PRO A 1 829 ? 4.764 -19.904 16.762 1.00 94.31 829 PRO A CA 1
ATOM 6628 C C . PRO A 1 829 ? 5.697 -21.001 16.229 1.00 94.31 829 PRO A C 1
ATOM 6630 O O . PRO A 1 829 ? 5.268 -21.971 15.611 1.00 94.31 829 PRO A O 1
ATOM 6633 N N . GLY A 1 830 ? 6.997 -20.859 16.499 1.00 92.69 830 GLY A N 1
ATOM 6634 C CA . GLY A 1 830 ? 8.018 -21.842 16.117 1.00 92.69 830 GLY A CA 1
ATOM 6635 C C . GLY A 1 830 ? 8.642 -21.651 14.728 1.00 92.69 830 GLY A C 1
ATOM 6636 O O . GLY A 1 830 ? 9.647 -22.302 14.436 1.00 92.69 830 GLY A O 1
ATOM 6637 N N . GLU A 1 831 ? 8.141 -20.726 13.902 1.00 96.19 831 GLU A N 1
ATOM 6638 C CA . GLU A 1 831 ? 8.682 -20.436 12.566 1.00 96.19 831 GLU A CA 1
ATOM 6639 C C . GLU A 1 831 ? 9.997 -19.634 12.635 1.00 96.19 831 GLU A C 1
ATOM 6641 O O . GLU A 1 831 ? 10.048 -18.413 12.461 1.00 96.19 831 GLU A O 1
ATOM 6646 N N . LYS A 1 832 ? 11.106 -20.337 12.902 1.00 95.88 832 LYS A N 1
ATOM 6647 C CA . LYS A 1 832 ? 12.434 -19.731 13.123 1.00 95.88 832 LYS A CA 1
ATOM 6648 C C . LYS A 1 832 ? 12.908 -18.859 11.959 1.00 95.88 832 LYS A C 1
ATOM 6650 O O . LYS A 1 832 ? 13.453 -17.786 12.206 1.00 95.88 832 LYS A O 1
ATOM 6655 N N . ILE A 1 833 ? 12.690 -19.305 10.721 1.00 97.00 833 ILE A N 1
ATOM 6656 C CA . ILE A 1 833 ? 13.149 -18.600 9.517 1.00 97.00 833 ILE A CA 1
ATOM 6657 C C . ILE A 1 833 ? 12.478 -17.231 9.357 1.00 97.00 833 ILE A C 1
ATOM 6659 O O . ILE A 1 833 ? 13.157 -16.258 9.038 1.00 97.00 833 ILE A O 1
ATOM 6663 N N . LEU A 1 834 ? 11.182 -17.111 9.675 1.00 97.00 834 LEU A N 1
ATOM 6664 C CA . LEU A 1 834 ? 10.492 -15.820 9.664 1.00 97.00 834 LEU A CA 1
ATOM 6665 C C . LEU A 1 834 ? 10.949 -14.911 10.796 1.00 97.00 834 LEU A C 1
ATOM 6667 O O . LEU A 1 834 ? 11.065 -13.708 10.596 1.00 97.00 834 LEU A O 1
ATOM 6671 N N . ASN A 1 835 ? 11.250 -15.458 11.973 1.00 95.44 835 ASN A N 1
ATOM 6672 C CA . ASN A 1 835 ? 11.811 -14.654 13.055 1.00 95.44 835 ASN A CA 1
ATOM 6673 C C . ASN A 1 835 ? 13.201 -14.098 12.686 1.00 95.44 835 ASN A C 1
ATOM 6675 O O . ASN A 1 835 ? 13.510 -12.942 12.970 1.00 95.44 835 ASN A O 1
ATOM 6679 N N . GLU A 1 836 ? 14.042 -14.894 12.023 1.00 96.88 836 GLU A N 1
ATOM 6680 C CA . GLU A 1 836 ? 15.317 -14.419 11.470 1.00 96.88 836 GLU A CA 1
ATOM 6681 C C . GLU A 1 836 ? 15.103 -13.367 10.375 1.00 96.88 836 GLU A C 1
ATOM 6683 O O . GLU A 1 836 ? 15.776 -12.336 10.400 1.00 96.88 836 GLU A O 1
ATOM 6688 N N . ALA A 1 837 ? 14.142 -13.588 9.470 1.00 97.50 837 ALA A N 1
ATOM 6689 C CA . ALA A 1 837 ? 13.765 -12.635 8.431 1.00 97.50 837 ALA A CA 1
ATOM 6690 C C . ALA A 1 837 ? 13.299 -11.302 9.026 1.00 97.50 837 ALA A C 1
ATOM 6692 O O . ALA A 1 837 ? 13.841 -10.269 8.646 1.00 97.50 837 ALA A O 1
ATOM 6693 N N . LYS A 1 838 ? 12.389 -11.325 10.014 1.00 96.94 838 LYS A N 1
ATOM 6694 C CA . LYS A 1 838 ? 11.886 -10.146 10.744 1.00 96.94 838 LYS A CA 1
ATOM 6695 C C . LYS A 1 838 ? 13.031 -9.333 11.324 1.00 96.94 838 LYS A C 1
ATOM 6697 O O . LYS A 1 838 ? 13.096 -8.126 11.121 1.00 96.94 838 LYS A O 1
ATOM 6702 N N . ASN A 1 839 ? 13.948 -9.995 12.027 1.00 95.88 839 ASN A N 1
ATOM 6703 C CA . ASN A 1 839 ? 15.073 -9.327 12.676 1.00 95.88 839 ASN A CA 1
ATOM 6704 C C . ASN A 1 839 ? 16.057 -8.736 11.660 1.00 95.88 839 ASN A C 1
ATOM 6706 O O . ASN A 1 839 ? 16.530 -7.614 11.846 1.00 95.88 839 ASN A O 1
ATOM 6710 N N . PHE A 1 840 ? 16.364 -9.478 10.593 1.00 96.81 840 PHE A N 1
ATOM 6711 C CA . PHE A 1 840 ? 17.268 -9.024 9.543 1.00 96.81 840 PHE A CA 1
ATOM 6712 C C . PHE A 1 840 ? 16.701 -7.820 8.789 1.00 96.81 840 PHE A C 1
ATOM 6714 O O . PHE A 1 840 ? 17.354 -6.778 8.721 1.00 96.81 840 PHE A O 1
ATOM 6721 N N . SER A 1 841 ? 15.479 -7.935 8.268 1.00 97.38 841 SER A N 1
ATOM 6722 C CA . SER A 1 841 ? 14.868 -6.888 7.455 1.00 97.38 841 SER A CA 1
ATOM 6723 C C . SER A 1 841 ? 14.537 -5.643 8.279 1.00 97.38 841 SER A C 1
ATOM 6725 O O . SER A 1 841 ? 14.824 -4.536 7.831 1.00 97.38 841 SER A O 1
ATOM 6727 N N . HIS A 1 842 ? 14.055 -5.789 9.520 1.00 97.06 842 HIS A N 1
ATOM 6728 C CA . HIS A 1 842 ? 13.853 -4.657 10.432 1.00 97.06 842 HIS A CA 1
ATOM 6729 C C . HIS A 1 842 ? 15.155 -3.890 10.689 1.00 97.06 842 HIS A C 1
ATOM 6731 O O . HIS A 1 842 ? 15.183 -2.659 10.603 1.00 97.06 842 HIS A O 1
ATOM 6737 N N . LYS A 1 843 ? 16.247 -4.609 10.990 1.00 96.56 843 LYS A N 1
ATOM 6738 C CA . LYS A 1 843 ? 17.566 -4.003 11.200 1.00 96.56 843 LYS A CA 1
ATOM 6739 C C . LYS A 1 843 ? 18.027 -3.260 9.946 1.00 96.56 843 LYS A C 1
ATOM 6741 O O . LYS A 1 843 ? 18.380 -2.089 10.042 1.00 96.56 843 LYS A O 1
ATOM 6746 N N . PHE A 1 844 ? 17.958 -3.908 8.784 1.00 95.44 844 PHE A N 1
ATOM 6747 C CA . PHE A 1 844 ? 18.345 -3.310 7.509 1.00 95.44 844 PHE A CA 1
ATOM 6748 C C . PHE A 1 844 ? 17.565 -2.021 7.214 1.00 95.44 844 PHE A C 1
ATOM 6750 O O . PHE A 1 844 ? 18.159 -0.982 6.931 1.00 95.44 844 PHE A O 1
ATOM 6757 N N . LEU A 1 845 ? 16.234 -2.059 7.320 1.00 96.31 845 LEU A N 1
ATOM 6758 C CA . LEU A 1 845 ? 15.372 -0.904 7.055 1.00 96.31 845 LEU A CA 1
ATOM 6759 C C . LEU A 1 845 ? 15.619 0.232 8.056 1.00 96.31 845 LEU A C 1
ATOM 6761 O O . LEU A 1 845 ? 15.655 1.398 7.665 1.00 96.31 845 LEU A O 1
ATOM 6765 N N . THR A 1 846 ? 15.857 -0.097 9.329 1.00 96.75 846 THR A N 1
ATOM 6766 C CA . THR A 1 846 ? 16.200 0.893 10.359 1.00 96.75 846 THR A CA 1
ATOM 6767 C C . THR A 1 846 ? 17.529 1.577 10.047 1.00 96.75 846 THR A C 1
ATOM 6769 O O . THR A 1 846 ? 17.608 2.801 10.101 1.00 96.75 846 THR A O 1
ATOM 6772 N N . GLU A 1 847 ? 18.557 0.820 9.653 1.00 95.31 847 GLU A N 1
ATOM 6773 C CA . GLU A 1 847 ? 19.858 1.367 9.247 1.00 95.31 847 GLU A CA 1
ATOM 6774 C C . GLU A 1 847 ? 19.735 2.274 8.013 1.00 95.31 847 GLU A C 1
ATOM 6776 O O . GLU A 1 847 ? 20.318 3.361 7.984 1.00 95.31 847 GLU A O 1
ATOM 6781 N N . LYS A 1 848 ? 18.934 1.881 7.012 1.00 92.25 848 LYS A N 1
ATOM 6782 C CA . LYS A 1 848 ? 18.663 2.711 5.825 1.00 92.25 848 LYS A CA 1
ATOM 6783 C C . LYS A 1 848 ? 17.932 4.004 6.177 1.00 92.25 848 LYS A C 1
ATOM 6785 O O . LYS A 1 848 ? 18.314 5.057 5.663 1.00 92.25 848 LYS A O 1
ATOM 6790 N N . ARG A 1 849 ? 16.944 3.942 7.077 1.00 93.31 849 ARG A N 1
ATOM 6791 C CA . ARG A 1 849 ? 16.232 5.116 7.602 1.00 93.31 849 ARG A CA 1
ATOM 6792 C C . ARG A 1 849 ? 17.181 6.056 8.344 1.00 93.31 849 ARG A C 1
ATOM 6794 O O . ARG A 1 849 ? 17.239 7.234 8.014 1.00 93.31 849 ARG A O 1
ATOM 6801 N N . SER A 1 850 ? 17.969 5.542 9.289 1.00 91.75 850 SER A N 1
ATOM 6802 C CA . SER A 1 850 ? 18.913 6.347 10.079 1.00 91.75 850 SER A CA 1
ATOM 6803 C C . SER A 1 850 ? 20.018 6.986 9.235 1.00 91.75 850 SER A C 1
ATOM 6805 O O . SER A 1 850 ? 20.487 8.069 9.564 1.00 91.75 850 SER A O 1
ATOM 6807 N N . ALA A 1 851 ? 20.422 6.345 8.137 1.00 90.06 851 ALA A N 1
ATOM 6808 C CA . ALA A 1 851 ? 21.400 6.898 7.204 1.00 90.06 851 ALA A CA 1
ATOM 6809 C C . ALA A 1 851 ? 20.799 7.876 6.174 1.00 90.06 851 ALA A C 1
ATOM 6811 O O . ALA A 1 851 ? 21.551 8.399 5.353 1.00 90.06 851 ALA A O 1
ATOM 6812 N N . ASN A 1 852 ? 19.474 8.086 6.170 1.00 84.50 852 ASN A N 1
ATOM 6813 C CA . ASN A 1 852 ? 18.733 8.792 5.118 1.00 84.50 852 ASN A CA 1
ATOM 6814 C C . ASN A 1 852 ? 19.037 8.251 3.701 1.00 84.50 852 ASN A C 1
ATOM 6816 O O . ASN A 1 852 ? 19.194 9.002 2.741 1.00 84.50 852 ASN A O 1
ATOM 6820 N N . LYS A 1 853 ? 19.169 6.921 3.583 1.00 81.88 853 LYS A N 1
ATOM 6821 C CA . LYS A 1 853 ? 19.492 6.188 2.343 1.00 81.88 853 LYS A CA 1
ATOM 6822 C C . LYS A 1 853 ? 18.338 5.282 1.918 1.00 81.88 853 LYS A C 1
ATOM 6824 O O . LYS A 1 853 ? 18.538 4.101 1.628 1.00 81.88 853 LYS A O 1
ATOM 6829 N N . ILE A 1 854 ? 17.124 5.824 1.926 1.00 82.50 854 ILE A N 1
ATOM 6830 C CA . ILE A 1 854 ? 15.935 5.144 1.409 1.00 82.50 854 ILE A CA 1
ATOM 6831 C C . ILE A 1 854 ? 15.839 5.458 -0.085 1.00 82.50 854 ILE A C 1
ATOM 6833 O O . ILE A 1 854 ? 15.193 6.413 -0.500 1.00 82.50 854 ILE A O 1
ATOM 6837 N N . LEU A 1 855 ? 16.554 4.668 -0.879 1.00 76.50 855 LEU A N 1
ATOM 6838 C CA . LEU A 1 855 ? 16.489 4.677 -2.335 1.00 76.50 855 LEU A CA 1
ATOM 6839 C C . LEU A 1 855 ? 16.346 3.235 -2.795 1.00 76.50 855 LEU A C 1
ATOM 6841 O O . LEU A 1 855 ? 17.057 2.355 -2.298 1.00 76.50 855 LEU A O 1
ATOM 6845 N N . ASP A 1 856 ? 15.422 3.001 -3.719 1.00 82.06 856 ASP A N 1
ATOM 6846 C CA . ASP A 1 856 ? 15.205 1.678 -4.280 1.00 82.06 856 ASP A CA 1
ATOM 6847 C C . ASP A 1 856 ? 15.734 1.570 -5.709 1.00 82.06 856 ASP A C 1
ATOM 6849 O O . ASP A 1 856 ? 15.772 2.547 -6.453 1.00 82.06 856 ASP A O 1
ATOM 6853 N N . ARG A 1 857 ? 16.187 0.367 -6.071 1.00 79.25 857 ARG A N 1
ATOM 6854 C CA . ARG A 1 857 ? 16.771 0.078 -7.388 1.00 79.25 857 ARG A CA 1
ATOM 6855 C C . ARG A 1 857 ? 15.747 -0.397 -8.415 1.00 79.25 857 ARG A C 1
ATOM 6857 O O . ARG A 1 857 ? 16.091 -0.487 -9.588 1.00 79.25 857 ARG A O 1
ATOM 6864 N N . TRP A 1 858 ? 14.537 -0.734 -7.975 1.00 83.06 858 TRP A N 1
ATOM 6865 C CA . TRP A 1 858 ? 13.517 -1.381 -8.798 1.00 83.06 858 TRP A CA 1
ATOM 6866 C C . TRP A 1 858 ? 12.285 -0.505 -9.013 1.00 83.06 858 TRP A C 1
ATOM 6868 O O . TRP A 1 858 ? 11.456 -0.825 -9.864 1.00 83.06 858 TRP A O 1
ATOM 6878 N N . ILE A 1 859 ? 12.144 0.594 -8.267 1.00 85.81 859 ILE A N 1
ATOM 6879 C CA . ILE A 1 859 ? 10.986 1.482 -8.364 1.00 85.81 859 ILE A CA 1
ATOM 6880 C C . ILE A 1 859 ? 11.312 2.905 -7.899 1.00 85.81 859 ILE A C 1
ATOM 6882 O O . ILE A 1 859 ? 12.058 3.119 -6.943 1.00 85.81 859 ILE A O 1
ATOM 6886 N N . ILE A 1 860 ? 10.703 3.879 -8.566 1.00 84.88 860 ILE A N 1
ATOM 6887 C CA . ILE A 1 860 ? 10.617 5.277 -8.155 1.00 84.88 860 ILE A CA 1
ATOM 6888 C C . ILE A 1 860 ? 9.172 5.508 -7.730 1.00 84.88 860 ILE A C 1
ATOM 6890 O O . ILE A 1 860 ? 8.263 5.446 -8.558 1.00 84.88 860 ILE A O 1
ATOM 6894 N N . THR A 1 861 ? 8.967 5.725 -6.430 1.00 87.50 861 THR A N 1
ATOM 6895 C CA . THR A 1 861 ? 7.640 5.959 -5.854 1.00 87.50 861 THR A CA 1
ATOM 6896 C C . THR A 1 861 ? 7.495 7.375 -5.329 1.00 87.50 861 THR A C 1
ATOM 6898 O O . THR A 1 861 ? 8.485 8.045 -5.026 1.00 87.50 861 THR A O 1
ATOM 6901 N N . LYS A 1 862 ? 6.244 7.803 -5.151 1.00 89.44 862 LYS A N 1
ATOM 6902 C CA . LYS A 1 862 ? 5.911 9.091 -4.532 1.00 89.44 862 LYS A CA 1
ATOM 6903 C C . LYS A 1 862 ? 6.551 9.296 -3.150 1.00 89.44 862 LYS A C 1
ATOM 6905 O O . LYS A 1 862 ? 7.111 10.362 -2.908 1.00 89.44 862 LYS A O 1
ATOM 6910 N N . ASP A 1 863 ? 6.447 8.323 -2.235 1.00 90.69 863 ASP A N 1
ATOM 6911 C CA . ASP A 1 863 ? 6.949 8.486 -0.857 1.00 90.69 863 ASP A CA 1
ATOM 6912 C C . ASP A 1 863 ? 7.321 7.161 -0.147 1.00 90.69 863 ASP A C 1
ATOM 6914 O O . ASP A 1 863 ? 6.729 6.762 0.862 1.00 90.69 863 ASP A O 1
ATOM 6918 N N . LEU A 1 864 ? 8.348 6.466 -0.658 1.00 91.44 864 LEU A N 1
ATOM 6919 C CA . LEU A 1 864 ? 8.879 5.239 -0.033 1.00 91.44 864 LEU A CA 1
ATOM 6920 C C . LEU A 1 864 ? 9.395 5.469 1.400 1.00 91.44 864 LEU A C 1
ATOM 6922 O O . LEU A 1 864 ? 9.319 4.577 2.246 1.00 91.44 864 LEU A O 1
ATOM 6926 N N . SER A 1 865 ? 9.934 6.659 1.681 1.00 92.69 865 SER A N 1
ATOM 6927 C CA . SER A 1 865 ? 10.496 7.000 2.993 1.00 92.69 865 SER A CA 1
ATOM 6928 C C . SER A 1 865 ? 9.426 7.005 4.081 1.00 92.69 865 SER A C 1
ATOM 6930 O O . SER A 1 865 ? 9.599 6.388 5.140 1.00 92.69 865 SER A O 1
ATOM 6932 N N . SER A 1 866 ? 8.284 7.634 3.801 1.00 93.31 866 SER A N 1
ATOM 6933 C CA . SER A 1 866 ? 7.123 7.621 4.688 1.00 93.31 866 SER A CA 1
ATOM 6934 C C . SER A 1 866 ? 6.532 6.221 4.839 1.00 93.31 866 SER A C 1
ATOM 6936 O O . SER A 1 866 ? 6.178 5.837 5.954 1.00 93.31 866 SER A O 1
ATOM 6938 N N . GLU A 1 867 ? 6.484 5.419 3.766 1.00 95.00 867 GLU A N 1
ATOM 6939 C CA . GLU A 1 867 ? 6.014 4.027 3.838 1.00 95.00 867 GLU A CA 1
ATOM 6940 C C . GLU A 1 867 ? 6.865 3.187 4.804 1.00 95.00 867 GLU A C 1
ATOM 6942 O O . GLU A 1 867 ? 6.330 2.537 5.705 1.00 95.00 867 GLU A O 1
ATOM 6947 N N . ILE A 1 868 ? 8.193 3.241 4.674 1.00 95.50 868 ILE A N 1
ATOM 6948 C CA . ILE A 1 868 ? 9.108 2.507 5.562 1.00 95.50 868 ILE A CA 1
ATOM 6949 C C . ILE A 1 868 ? 9.010 3.018 6.992 1.00 95.50 868 ILE A C 1
ATOM 6951 O O . ILE A 1 868 ? 9.002 2.223 7.931 1.00 95.50 868 ILE A O 1
ATOM 6955 N N . THR A 1 869 ? 8.918 4.336 7.166 1.00 95.06 869 THR A N 1
ATOM 6956 C CA . THR A 1 869 ? 8.776 4.946 8.490 1.00 95.06 869 THR A CA 1
ATOM 6957 C C . THR A 1 869 ? 7.511 4.439 9.176 1.00 95.06 869 THR A C 1
ATOM 6959 O O . THR A 1 869 ? 7.589 3.952 10.300 1.00 95.06 869 THR A O 1
ATOM 6962 N N . TYR A 1 870 ? 6.374 4.437 8.473 1.00 95.94 870 TYR A N 1
ATOM 6963 C CA . TYR A 1 870 ? 5.121 3.901 8.998 1.00 95.94 870 TYR A CA 1
ATOM 6964 C C . TYR A 1 870 ? 5.245 2.425 9.394 1.00 95.94 870 TYR A C 1
ATOM 6966 O O . TYR A 1 870 ? 4.859 2.052 10.497 1.00 95.94 870 TYR A O 1
ATOM 6974 N N . VAL A 1 871 ? 5.808 1.581 8.526 1.00 95.38 871 VAL A N 1
ATOM 6975 C CA . VAL A 1 871 ? 5.904 0.133 8.774 1.00 95.38 871 VAL A CA 1
ATOM 6976 C C . VAL A 1 871 ? 6.871 -0.206 9.922 1.00 95.38 871 VAL A C 1
ATOM 6978 O O . VAL A 1 871 ? 6.646 -1.181 10.646 1.00 95.38 871 VAL A O 1
ATOM 6981 N N . LEU A 1 872 ? 7.936 0.580 10.117 1.00 95.75 872 LEU A N 1
ATOM 6982 C CA . LEU A 1 872 ? 8.853 0.429 11.253 1.00 95.75 872 LEU A CA 1
ATOM 6983 C C . LEU A 1 872 ? 8.233 0.916 12.568 1.00 95.75 872 LEU A C 1
ATOM 6985 O O . LEU A 1 872 ? 8.399 0.258 13.593 1.00 95.75 872 LEU A O 1
ATOM 6989 N N . ASP A 1 873 ? 7.509 2.035 12.542 1.00 94.88 873 ASP A N 1
ATOM 6990 C CA . ASP A 1 873 ? 6.953 2.645 13.753 1.00 94.88 873 ASP A CA 1
ATOM 6991 C C . ASP A 1 873 ? 5.636 1.986 14.189 1.00 94.88 873 ASP A C 1
ATOM 6993 O O . ASP A 1 873 ? 5.314 1.968 15.379 1.00 94.88 873 ASP A O 1
ATOM 6997 N N . VAL A 1 874 ? 4.885 1.406 13.248 1.00 95.56 874 VAL A N 1
ATOM 6998 C CA . VAL A 1 874 ? 3.590 0.757 13.475 1.00 95.56 874 VAL A CA 1
ATOM 6999 C C . VAL A 1 874 ? 3.679 -0.731 13.100 1.00 95.56 874 VAL A C 1
ATOM 7001 O O . VAL A 1 874 ? 3.433 -1.097 11.948 1.00 95.56 874 VAL A O 1
ATOM 7004 N N . PRO A 1 875 ? 3.994 -1.637 14.049 1.00 93.56 875 PRO A N 1
ATOM 7005 C CA . PRO A 1 875 ? 4.040 -3.068 13.757 1.00 93.56 875 PRO A CA 1
ATOM 7006 C C . PRO A 1 875 ? 2.661 -3.584 13.331 1.00 93.56 875 PRO A C 1
ATOM 7008 O O . PRO A 1 875 ? 1.634 -3.056 13.759 1.00 93.56 875 PRO A O 1
ATOM 7011 N N . TRP A 1 876 ? 2.608 -4.673 12.555 1.00 95.94 876 TRP A N 1
ATOM 7012 C CA . TRP A 1 876 ? 1.341 -5.207 12.029 1.00 95.94 876 TRP A CA 1
ATOM 7013 C C . TRP A 1 876 ? 0.271 -5.467 13.103 1.00 95.94 876 TRP A C 1
ATOM 7015 O O . TRP A 1 876 ? -0.911 -5.233 12.857 1.00 95.94 876 TRP A O 1
ATOM 7025 N N . TYR A 1 877 ? 0.663 -5.882 14.312 1.00 95.25 877 TYR A N 1
ATOM 7026 C CA . TYR A 1 877 ? -0.254 -6.073 15.445 1.00 95.25 877 TYR A CA 1
ATOM 7027 C C . TYR A 1 877 ? -0.881 -4.771 15.964 1.00 95.25 877 TYR A C 1
ATOM 7029 O O . TYR A 1 877 ? -2.002 -4.803 16.460 1.00 95.25 877 TYR A O 1
ATOM 7037 N N . ALA A 1 878 ? -0.207 -3.631 15.800 1.00 95.62 878 ALA A N 1
ATOM 7038 C CA . ALA A 1 878 ? -0.729 -2.306 16.129 1.00 95.62 878 ALA A CA 1
ATOM 7039 C C . ALA A 1 878 ? -1.333 -1.580 14.910 1.00 95.62 878 ALA A C 1
ATOM 7041 O O . ALA A 1 878 ? -1.981 -0.552 15.064 1.00 95.62 878 ALA A O 1
ATOM 7042 N N . SER A 1 879 ? -1.142 -2.081 13.689 1.00 96.88 879 SER A N 1
ATOM 7043 C CA . SER A 1 879 ? -1.658 -1.428 12.486 1.00 96.88 879 SER A CA 1
ATOM 7044 C C . SER A 1 879 ? -3.170 -1.656 12.337 1.00 96.88 879 SER A C 1
ATOM 7046 O O . SER A 1 879 ? -3.623 -2.757 12.004 1.00 96.88 879 SER A O 1
ATOM 7048 N N . LEU A 1 880 ? -3.963 -0.621 12.639 1.00 98.06 880 LEU A N 1
ATOM 7049 C CA . LEU A 1 880 ? -5.420 -0.624 12.462 1.00 98.06 880 LEU A CA 1
ATOM 7050 C C . LEU A 1 880 ? -5.788 -0.291 11.000 1.00 98.06 880 LEU A C 1
ATOM 7052 O O . LEU A 1 880 ? -5.164 0.604 10.428 1.00 98.06 880 LEU A O 1
ATOM 7056 N N . PRO A 1 881 ? -6.821 -0.919 10.402 1.00 97.94 881 PRO A N 1
ATOM 7057 C CA . PRO A 1 881 ? -7.160 -0.756 8.983 1.00 97.94 881 PRO A CA 1
ATOM 7058 C C . PRO A 1 881 ? -7.290 0.690 8.491 1.00 97.94 881 PRO A C 1
ATOM 7060 O O . PRO A 1 881 ? -6.774 1.027 7.428 1.00 97.94 881 PRO A O 1
ATOM 7063 N N . ARG A 1 882 ? -7.972 1.575 9.233 1.00 97.81 882 ARG A N 1
ATOM 7064 C CA . ARG A 1 882 ? -8.066 2.996 8.834 1.00 97.81 882 ARG A CA 1
ATOM 7065 C C . ARG A 1 882 ? -6.791 3.778 9.062 1.00 97.81 882 ARG A C 1
ATOM 7067 O O . ARG A 1 882 ? -6.551 4.729 8.329 1.00 97.81 882 ARG A O 1
ATOM 7074 N N . LEU A 1 883 ? -5.978 3.381 10.036 1.00 97.94 883 LEU A N 1
ATOM 7075 C CA . LEU A 1 883 ? -4.693 4.020 10.264 1.00 97.94 883 LEU A CA 1
ATOM 7076 C C . LEU A 1 883 ? -3.739 3.719 9.102 1.00 97.94 883 LEU A C 1
ATOM 7078 O O . LEU A 1 883 ? -3.165 4.652 8.556 1.00 97.94 883 LEU A O 1
ATOM 7082 N N . GLU A 1 884 ? -3.615 2.455 8.684 1.00 97.88 884 GLU A N 1
ATOM 7083 C CA . GLU A 1 884 ? -2.791 2.088 7.519 1.00 97.88 884 GLU A CA 1
ATOM 7084 C C . GLU A 1 884 ? -3.298 2.786 6.255 1.00 97.88 884 GLU A C 1
ATOM 7086 O O . GLU A 1 884 ? -2.523 3.454 5.572 1.00 97.88 884 GLU A O 1
ATOM 7091 N N . ALA A 1 885 ? -4.612 2.736 6.004 1.00 98.38 885 ALA A N 1
ATOM 7092 C CA . ALA A 1 885 ? -5.199 3.379 4.833 1.00 98.38 885 ALA A CA 1
ATOM 7093 C C . ALA A 1 885 ? -4.983 4.895 4.812 1.00 98.38 885 ALA A C 1
ATOM 7095 O O . ALA A 1 885 ? -4.640 5.448 3.770 1.00 98.38 885 ALA A O 1
ATOM 7096 N N . ARG A 1 886 ? -5.116 5.577 5.958 1.00 97.81 886 ARG A N 1
ATOM 7097 C CA . ARG A 1 886 ? -4.919 7.028 6.036 1.00 97.81 886 ARG A CA 1
ATOM 7098 C C . ARG A 1 886 ? -3.511 7.435 5.623 1.00 97.81 886 ARG A C 1
ATOM 7100 O O . ARG A 1 886 ? -3.376 8.418 4.904 1.00 97.81 886 ARG A O 1
ATOM 7107 N N . TYR A 1 887 ? -2.489 6.718 6.087 1.00 97.25 887 TYR A N 1
ATOM 7108 C CA . TYR A 1 887 ? -1.100 7.009 5.722 1.00 97.25 887 TYR A CA 1
ATOM 7109 C C . TYR A 1 887 ? -0.812 6.600 4.278 1.00 97.25 887 TYR A C 1
ATOM 7111 O O . TYR A 1 887 ? -0.160 7.348 3.553 1.00 97.25 887 TYR A O 1
ATOM 7119 N N . TYR A 1 888 ? -1.351 5.465 3.830 1.00 97.88 888 TYR A N 1
ATOM 7120 C CA . TYR A 1 888 ? -1.080 4.980 2.485 1.00 97.88 888 TYR A CA 1
ATOM 7121 C C . TYR A 1 888 ? -1.713 5.827 1.376 1.00 97.88 888 TYR A C 1
ATOM 7123 O O . TYR A 1 888 ? -1.129 5.955 0.304 1.00 97.88 888 TYR A O 1
ATOM 7131 N N . LEU A 1 889 ? -2.852 6.475 1.638 1.00 97.06 889 LEU A N 1
ATOM 7132 C CA . LEU A 1 889 ? -3.457 7.449 0.720 1.00 97.06 889 LEU A CA 1
ATOM 7133 C C . LEU A 1 889 ? -2.513 8.612 0.374 1.00 97.06 889 LEU A C 1
ATOM 7135 O O . LEU A 1 889 ? -2.550 9.118 -0.746 1.00 97.06 889 LEU A O 1
ATOM 7139 N N . ASP A 1 890 ? -1.645 9.011 1.307 1.00 93.75 890 ASP A N 1
ATOM 7140 C CA . ASP A 1 890 ? -0.658 10.065 1.061 1.00 93.75 890 ASP A CA 1
ATOM 7141 C C . ASP A 1 890 ? 0.593 9.515 0.352 1.00 93.75 890 ASP A C 1
ATOM 7143 O O . ASP A 1 890 ? 1.246 10.256 -0.383 1.00 93.75 890 ASP A O 1
ATOM 7147 N N . GLN A 1 891 ? 0.899 8.226 0.529 1.00 95.12 891 GLN A N 1
ATOM 7148 C CA . GLN A 1 891 ? 2.118 7.564 0.045 1.00 95.12 891 GLN A CA 1
ATOM 7149 C C . GLN A 1 891 ? 1.986 6.973 -1.364 1.00 95.12 891 GLN A C 1
ATOM 7151 O O . GLN A 1 891 ? 2.967 6.933 -2.101 1.00 95.12 891 GLN A O 1
ATOM 7156 N N . TYR A 1 892 ? 0.796 6.506 -1.746 1.00 95.44 892 TYR A N 1
ATOM 7157 C CA . TYR A 1 892 ? 0.554 5.884 -3.047 1.00 95.44 892 TYR A CA 1
ATOM 7158 C C . TYR A 1 892 ? 0.634 6.918 -4.181 1.00 95.44 892 TYR A C 1
ATOM 7160 O O . TYR A 1 892 ? -0.029 7.959 -4.126 1.00 95.44 892 TYR A O 1
ATOM 7168 N N . GLY A 1 893 ? 1.444 6.633 -5.207 1.00 90.31 893 GLY A N 1
ATOM 7169 C CA . GLY A 1 893 ? 1.701 7.552 -6.320 1.00 90.31 893 GLY A CA 1
ATOM 7170 C C . GLY A 1 893 ? 0.654 7.556 -7.426 1.00 90.31 893 GLY A C 1
ATOM 7171 O O . GLY A 1 893 ? 0.744 8.369 -8.338 1.00 90.31 893 GLY A O 1
ATOM 7172 N N . GLY A 1 894 ? -0.356 6.682 -7.377 1.00 91.38 894 GLY A N 1
ATOM 7173 C CA . GLY A 1 894 ? -1.301 6.565 -8.487 1.00 91.38 894 GLY A CA 1
ATOM 7174 C C . GLY A 1 894 ? -0.575 6.128 -9.757 1.00 91.38 894 GLY A C 1
ATOM 7175 O O . GLY A 1 894 ? 0.168 5.154 -9.718 1.00 91.38 894 GLY A O 1
ATOM 7176 N N . GLU A 1 895 ? -0.793 6.819 -10.873 1.00 87.88 895 GLU A N 1
ATOM 7177 C CA . GLU A 1 895 ? -0.137 6.509 -12.151 1.00 87.88 895 GLU A CA 1
ATOM 7178 C C . GLU A 1 895 ? 1.313 7.005 -12.252 1.00 87.88 895 GLU A C 1
ATOM 7180 O O . GLU A 1 895 ? 2.013 6.589 -13.174 1.00 87.88 895 GLU A O 1
ATOM 7185 N N . ASP A 1 896 ? 1.770 7.841 -11.310 1.00 87.69 896 ASP A N 1
ATOM 7186 C CA . ASP A 1 896 ? 3.085 8.490 -11.362 1.00 87.69 896 ASP A CA 1
ATOM 7187 C C . ASP A 1 896 ? 4.242 7.549 -11.006 1.00 87.69 896 ASP A C 1
ATOM 7189 O O . ASP A 1 896 ? 5.351 7.755 -11.502 1.00 87.69 896 ASP A O 1
ATOM 7193 N N . ASP A 1 897 ? 3.996 6.502 -10.211 1.00 89.56 897 ASP A N 1
ATOM 7194 C CA . ASP A 1 897 ? 5.018 5.519 -9.829 1.00 89.56 897 ASP A CA 1
ATOM 7195 C C . ASP A 1 897 ? 5.597 4.815 -11.075 1.00 89.56 897 ASP A C 1
ATOM 7197 O O . ASP A 1 897 ? 4.865 4.382 -11.973 1.00 89.56 897 ASP A O 1
ATOM 7201 N N . VAL A 1 898 ? 6.926 4.678 -11.123 1.00 91.31 898 VAL A N 1
ATOM 7202 C CA . VAL A 1 898 ? 7.654 4.084 -12.257 1.00 91.31 898 VAL A CA 1
ATOM 7203 C C . VAL A 1 898 ? 8.526 2.939 -11.778 1.00 91.31 898 VAL A C 1
ATOM 7205 O O . VAL A 1 898 ? 9.319 3.102 -10.853 1.00 91.31 898 VAL A O 1
ATOM 7208 N N . TRP A 1 899 ? 8.445 1.792 -12.442 1.00 92.19 899 TRP A N 1
ATOM 7209 C CA . TRP A 1 899 ? 9.351 0.681 -12.182 1.00 92.19 899 TRP A CA 1
ATOM 7210 C C . TRP A 1 899 ? 10.621 0.768 -13.018 1.00 92.19 899 TRP A C 1
ATOM 7212 O O . TRP A 1 899 ? 10.634 1.299 -14.128 1.00 92.19 899 TRP A O 1
ATOM 7222 N N . ILE A 1 900 ? 11.690 0.185 -12.486 1.00 90.38 900 ILE A N 1
ATOM 7223 C CA . ILE A 1 900 ? 13.009 0.136 -13.102 1.00 90.38 900 ILE A CA 1
ATOM 7224 C C . ILE A 1 900 ? 13.370 -1.333 -13.364 1.00 90.38 900 ILE A C 1
ATOM 7226 O O . ILE A 1 900 ? 13.501 -2.129 -12.436 1.00 90.38 900 ILE A O 1
ATOM 7230 N N . ALA A 1 901 ? 13.558 -1.689 -14.635 1.00 90.38 901 ALA A N 1
ATOM 7231 C CA . ALA A 1 901 ? 14.185 -2.940 -15.073 1.00 90.38 901 ALA A CA 1
ATOM 7232 C C . ALA A 1 901 ? 15.291 -2.608 -16.091 1.00 90.38 901 ALA A C 1
ATOM 7234 O O . ALA A 1 901 ? 16.033 -1.660 -15.867 1.00 90.38 901 ALA A O 1
ATOM 7235 N N . LYS A 1 902 ? 15.416 -3.327 -17.220 1.00 90.19 902 LYS A N 1
ATOM 7236 C CA . LYS A 1 902 ? 16.318 -2.901 -18.315 1.00 90.19 902 LYS A CA 1
ATOM 7237 C C . LYS A 1 902 ? 16.011 -1.464 -18.746 1.00 90.19 902 LYS A C 1
ATOM 7239 O O . LYS A 1 902 ? 16.920 -0.657 -18.917 1.00 90.19 902 LYS A O 1
ATOM 7244 N N . THR A 1 903 ? 14.722 -1.162 -18.852 1.00 93.75 903 THR A N 1
ATOM 7245 C CA . THR A 1 903 ? 14.172 0.169 -19.103 1.00 93.75 903 THR A CA 1
ATOM 7246 C C . THR A 1 903 ? 13.213 0.549 -17.984 1.00 93.75 903 THR A C 1
ATOM 7248 O O . THR A 1 903 ? 12.774 -0.306 -17.205 1.00 93.75 903 THR A O 1
ATOM 7251 N N . LEU A 1 904 ? 12.867 1.828 -17.919 1.00 94.50 904 LEU A N 1
ATOM 7252 C CA . LEU A 1 904 ? 11.732 2.291 -17.134 1.00 94.50 904 LEU A CA 1
ATOM 7253 C C . LEU A 1 904 ? 10.433 1.718 -17.715 1.00 94.50 904 LEU A C 1
ATOM 7255 O O . LEU A 1 904 ? 10.316 1.532 -18.930 1.00 94.50 904 LEU A O 1
ATOM 7259 N N . TYR A 1 905 ? 9.476 1.384 -16.849 1.00 93.25 905 TYR A N 1
ATOM 7260 C CA . TYR A 1 905 ? 8.175 0.867 -17.271 1.00 93.25 905 TYR A CA 1
ATOM 7261 C C . TYR A 1 905 ? 7.058 1.168 -16.267 1.00 93.25 905 TYR A C 1
ATOM 7263 O O . TYR A 1 905 ? 7.301 1.467 -15.097 1.00 93.25 905 TYR A O 1
ATOM 7271 N N . ARG A 1 906 ? 5.812 1.056 -16.736 1.00 92.31 906 ARG A N 1
ATOM 7272 C CA . ARG A 1 906 ? 4.586 1.227 -15.947 1.00 92.31 906 ARG A CA 1
ATOM 7273 C C . ARG A 1 906 ? 3.717 -0.029 -15.998 1.00 92.31 906 ARG A C 1
ATOM 7275 O O . ARG A 1 906 ? 3.637 -0.705 -17.020 1.00 92.31 906 ARG A O 1
ATOM 7282 N N . MET A 1 907 ? 3.014 -0.287 -14.903 1.00 91.75 907 MET A N 1
ATOM 7283 C CA . MET A 1 907 ? 2.007 -1.336 -14.729 1.00 91.75 907 MET A CA 1
ATOM 7284 C C . MET A 1 907 ? 0.679 -0.675 -14.350 1.00 91.75 907 MET A C 1
ATOM 7286 O O . MET A 1 907 ? 0.350 -0.512 -13.171 1.00 91.75 907 MET A O 1
ATOM 7290 N N . GLY A 1 908 ? -0.088 -0.270 -15.363 1.00 87.25 908 GLY A N 1
ATOM 7291 C CA . GLY A 1 908 ? -1.299 0.546 -15.182 1.00 87.25 908 GLY A CA 1
ATOM 7292 C C . GLY A 1 908 ? -2.420 -0.128 -14.383 1.00 87.25 908 GLY A C 1
ATOM 7293 O O . GLY A 1 908 ? -3.335 0.542 -13.905 1.00 87.25 908 GLY A O 1
ATOM 7294 N N . ASN A 1 909 ? -2.351 -1.447 -14.197 1.00 91.38 909 ASN A N 1
ATOM 7295 C CA . ASN A 1 909 ? -3.286 -2.162 -13.337 1.00 91.38 909 ASN A CA 1
ATOM 7296 C C . ASN A 1 909 ? -2.867 -2.178 -11.862 1.00 91.38 909 ASN A C 1
ATOM 7298 O O . ASN A 1 909 ? -3.735 -2.400 -11.028 1.00 91.38 909 ASN A O 1
ATOM 7302 N N . ILE A 1 910 ? -1.597 -1.927 -11.519 1.00 93.06 910 ILE A N 1
ATOM 7303 C CA . ILE A 1 910 ? -1.118 -1.822 -10.127 1.00 93.06 910 ILE A CA 1
ATOM 7304 C C . ILE A 1 910 ? -1.110 -0.356 -9.669 1.00 93.06 910 ILE A C 1
ATOM 7306 O O . ILE A 1 910 ? -1.542 -0.045 -8.557 1.00 93.06 910 ILE A O 1
ATOM 7310 N N . CYS A 1 911 ? -0.615 0.537 -10.526 1.00 89.19 911 CYS A N 1
ATOM 7311 C CA . CYS A 1 911 ? -0.447 1.969 -10.286 1.00 89.19 911 CYS A CA 1
ATOM 7312 C C . CYS A 1 911 ? -1.473 2.731 -11.129 1.00 89.19 911 CYS A C 1
ATOM 7314 O O . CYS A 1 911 ? -1.319 2.872 -12.340 1.00 89.19 911 CYS A O 1
ATOM 7316 N N . ASN A 1 912 ? -2.582 3.115 -10.491 1.00 88.75 912 ASN A N 1
ATOM 7317 C CA . ASN A 1 912 ? -3.776 3.608 -11.164 1.00 88.75 912 ASN A CA 1
ATOM 7318 C C . ASN A 1 912 ? -4.439 4.732 -10.359 1.00 88.75 912 ASN A C 1
ATOM 7320 O O . ASN A 1 912 ? -4.883 4.524 -9.224 1.00 88.75 912 ASN A O 1
ATOM 7324 N N . SER A 1 913 ? -4.568 5.911 -10.966 1.00 92.12 913 SER A N 1
ATOM 7325 C CA . SER A 1 913 ? -5.222 7.082 -10.371 1.00 92.12 913 SER A CA 1
ATOM 7326 C C . SER A 1 913 ? -6.679 6.795 -9.973 1.00 92.12 913 SER A C 1
ATOM 7328 O O . SER A 1 913 ? -7.113 7.238 -8.913 1.00 92.12 913 SER A O 1
ATOM 7330 N N . LYS A 1 914 ? -7.399 5.911 -10.688 1.00 93.69 914 LYS A N 1
ATOM 7331 C CA . LYS A 1 914 ? -8.770 5.503 -10.315 1.00 93.69 914 LYS A CA 1
ATOM 7332 C C . LYS A 1 914 ? -8.844 4.814 -8.954 1.00 93.69 914 LYS A C 1
ATOM 7334 O O . LYS A 1 914 ? -9.858 4.944 -8.269 1.00 93.69 914 LYS A O 1
ATOM 7339 N N . TYR A 1 915 ? -7.816 4.054 -8.568 1.00 96.44 915 TYR A N 1
ATOM 7340 C CA . TYR A 1 915 ? -7.787 3.408 -7.254 1.00 96.44 915 TYR A CA 1
ATOM 7341 C C . TYR A 1 915 ? -7.638 4.451 -6.155 1.00 96.44 915 TYR A C 1
ATOM 7343 O O . TYR A 1 915 ? -8.355 4.386 -5.159 1.00 96.44 915 TYR A O 1
ATOM 7351 N N . LEU A 1 916 ? -6.742 5.421 -6.358 1.00 96.06 916 LEU A N 1
ATOM 7352 C CA . LEU A 1 916 ? -6.515 6.504 -5.410 1.00 96.06 916 LEU A CA 1
ATOM 7353 C C . LEU A 1 916 ? -7.763 7.383 -5.271 1.00 96.06 916 LEU A C 1
ATOM 7355 O O . LEU A 1 916 ? -8.206 7.623 -4.152 1.00 96.06 916 LEU A O 1
ATOM 7359 N N . ASP A 1 917 ? -8.369 7.794 -6.384 1.00 94.94 917 ASP A N 1
ATOM 7360 C CA . ASP A 1 917 ? -9.561 8.647 -6.389 1.00 94.94 917 ASP A CA 1
ATOM 7361 C C . ASP A 1 917 ? -10.746 7.968 -5.697 1.00 94.94 917 ASP A C 1
ATOM 7363 O O . ASP A 1 917 ? -11.396 8.561 -4.831 1.00 94.94 917 ASP A O 1
ATOM 7367 N N . MET A 1 918 ? -10.993 6.691 -6.016 1.00 95.44 918 MET A N 1
ATOM 7368 C CA . MET A 1 918 ? -12.012 5.905 -5.324 1.00 95.44 918 MET A CA 1
ATOM 7369 C C . MET A 1 918 ? -11.697 5.780 -3.832 1.00 95.44 918 MET A C 1
ATOM 7371 O O . MET A 1 918 ? -12.606 5.899 -3.013 1.00 95.44 918 MET A O 1
ATOM 7375 N N . ALA A 1 919 ? -10.438 5.536 -3.466 1.00 97.19 919 ALA A N 1
ATOM 7376 C CA . ALA A 1 919 ? -10.041 5.359 -2.076 1.00 97.19 919 ALA A CA 1
ATOM 7377 C C . ALA A 1 919 ? -10.185 6.645 -1.257 1.00 97.19 919 ALA A C 1
ATOM 7379 O O . ALA A 1 919 ? -10.683 6.582 -0.136 1.00 97.19 919 ALA A O 1
ATOM 7380 N N . LYS A 1 920 ? -9.841 7.813 -1.814 1.00 96.25 920 LYS A N 1
ATOM 7381 C CA . LYS A 1 920 ? -10.085 9.116 -1.176 1.00 96.25 920 LYS A CA 1
ATOM 7382 C C . LYS A 1 920 ? -11.576 9.363 -0.961 1.00 96.25 920 LYS A C 1
ATOM 7384 O O . LYS A 1 920 ? -11.988 9.707 0.147 1.00 96.25 920 LYS A O 1
ATOM 7389 N N . LEU A 1 921 ? -12.381 9.143 -2.005 1.00 94.00 921 LEU A N 1
ATOM 7390 C CA . LEU A 1 921 ? -13.834 9.306 -1.952 1.00 94.00 921 LEU A CA 1
ATOM 7391 C C . LEU A 1 921 ? -14.453 8.395 -0.883 1.00 94.00 921 LEU A C 1
ATOM 7393 O O . LEU A 1 921 ? -15.200 8.852 -0.022 1.00 94.00 921 LEU A O 1
ATOM 7397 N N . ASP A 1 922 ? -14.097 7.112 -0.906 1.00 94.81 922 ASP A N 1
ATOM 7398 C CA . ASP A 1 922 ? -14.580 6.115 0.042 1.00 94.81 922 ASP A CA 1
ATOM 7399 C C . ASP A 1 922 ? -14.137 6.404 1.484 1.00 94.81 922 ASP A C 1
ATOM 7401 O O . ASP A 1 922 ? -14.932 6.284 2.419 1.00 94.81 922 ASP A O 1
ATOM 7405 N N . TYR A 1 923 ? -12.880 6.816 1.673 1.00 96.56 923 TYR A N 1
ATOM 7406 C CA . TYR A 1 923 ? -12.335 7.153 2.984 1.00 96.56 923 TYR A CA 1
ATOM 7407 C C . TYR A 1 923 ? -13.069 8.351 3.595 1.00 96.56 923 TYR A C 1
ATOM 7409 O O . TYR A 1 923 ? -13.538 8.257 4.731 1.00 96.56 923 TYR A O 1
ATOM 7417 N N . ASN A 1 924 ? -13.218 9.444 2.839 1.00 93.81 924 ASN A N 1
ATOM 7418 C CA . ASN A 1 924 ? -13.919 10.647 3.291 1.00 93.81 924 ASN A CA 1
ATOM 7419 C C . ASN A 1 924 ? -15.402 10.364 3.575 1.00 93.81 924 ASN A C 1
ATOM 7421 O O . ASN A 1 924 ? -15.934 10.833 4.582 1.00 93.81 924 ASN A O 1
ATOM 7425 N N . HIS A 1 925 ? -16.048 9.531 2.754 1.00 88.44 925 HIS A N 1
ATOM 7426 C CA . HIS A 1 925 ? -17.421 9.088 2.986 1.00 88.44 925 HIS A CA 1
ATOM 7427 C C . HIS A 1 925 ? -17.566 8.331 4.317 1.00 88.44 925 HIS A C 1
ATOM 7429 O O . HIS A 1 925 ? -18.428 8.651 5.141 1.00 88.44 925 HIS A O 1
ATOM 7435 N N . CYS A 1 926 ? -16.688 7.354 4.573 1.00 90.75 926 CYS A N 1
ATOM 7436 C CA . CYS A 1 926 ? -16.665 6.634 5.847 1.00 90.75 926 CYS A CA 1
ATOM 7437 C C . CYS A 1 926 ? -16.413 7.592 7.021 1.00 90.75 926 CYS A C 1
ATOM 7439 O O . CYS A 1 926 ? -17.124 7.536 8.023 1.00 90.75 926 CYS A O 1
ATOM 7441 N N . GLN A 1 927 ? -15.444 8.501 6.881 1.00 93.00 927 GLN A N 1
ATOM 7442 C CA . GLN A 1 927 ? -15.076 9.465 7.916 1.00 93.00 927 GLN A CA 1
ATOM 7443 C C . GLN A 1 927 ? -16.241 10.401 8.272 1.00 93.00 927 GLN A C 1
ATOM 7445 O O . GLN A 1 927 ? -16.505 10.619 9.454 1.00 93.00 927 GLN A O 1
ATOM 7450 N N . ALA A 1 928 ? -16.992 10.897 7.286 1.00 86.88 928 ALA A N 1
ATOM 7451 C CA . ALA A 1 928 ? -18.170 11.731 7.523 1.00 86.88 928 ALA A CA 1
ATOM 7452 C C . ALA A 1 928 ? -19.238 10.989 8.350 1.00 86.88 928 ALA A C 1
ATOM 7454 O O . ALA A 1 928 ? -19.800 11.535 9.305 1.00 86.88 928 ALA A O 1
ATOM 7455 N N . ILE A 1 929 ? -19.475 9.709 8.046 1.00 87.00 929 ILE A N 1
ATOM 7456 C CA . ILE A 1 929 ? -20.370 8.854 8.837 1.00 87.00 929 ILE A CA 1
ATOM 7457 C C . ILE A 1 929 ? -19.820 8.665 10.251 1.00 87.00 929 ILE A C 1
ATOM 7459 O O . ILE A 1 929 ? -20.572 8.769 11.224 1.00 87.00 929 ILE A O 1
ATOM 7463 N N . HIS A 1 930 ? -18.509 8.461 10.394 1.00 92.94 930 HIS A N 1
ATOM 7464 C CA . HIS A 1 930 ? -17.890 8.320 11.708 1.00 92.94 930 HIS A CA 1
ATOM 7465 C C . HIS A 1 930 ? -18.003 9.601 12.546 1.00 92.94 930 HIS A C 1
ATOM 7467 O O . HIS A 1 930 ? -18.200 9.518 13.757 1.00 92.94 930 HIS A O 1
ATOM 7473 N N . GLN A 1 931 ? -17.935 10.786 11.943 1.00 86.12 931 GLN A N 1
ATOM 7474 C CA . GLN A 1 931 ? -18.140 12.060 12.645 1.00 86.12 931 GLN A CA 1
ATOM 7475 C C . GLN A 1 931 ? -19.598 12.230 13.109 1.00 86.12 931 GLN A C 1
ATOM 7477 O O . GLN A 1 931 ? -19.853 12.704 14.222 1.00 86.12 931 GLN A O 1
ATOM 7482 N N . LEU A 1 932 ? -20.568 11.787 12.301 1.00 84.69 932 LEU A N 1
ATOM 7483 C CA . LEU A 1 932 ? -21.984 11.774 12.686 1.00 84.69 932 LEU A CA 1
ATOM 7484 C C . LEU A 1 932 ? -22.250 10.810 13.848 1.00 84.69 932 LEU A C 1
ATOM 7486 O O . LEU A 1 932 ? -22.947 11.159 14.803 1.00 84.69 932 LEU A O 1
ATOM 7490 N N . GLU A 1 933 ? -21.688 9.605 13.786 1.00 88.06 933 GLU A N 1
ATOM 7491 C CA . GLU A 1 933 ? -21.747 8.616 14.863 1.00 88.06 933 GLU A CA 1
ATOM 7492 C C . GLU A 1 933 ? -21.107 9.153 16.152 1.00 88.06 933 GLU A C 1
ATOM 7494 O O . GLU A 1 933 ? -21.705 9.037 17.227 1.00 88.06 933 GLU A O 1
ATOM 7499 N N . TRP A 1 934 ? -19.956 9.825 16.046 1.00 91.31 934 TRP A N 1
ATOM 7500 C CA . TRP A 1 934 ? -19.282 10.465 17.175 1.00 91.31 934 TRP A CA 1
ATOM 7501 C C . TRP A 1 934 ? -20.176 11.495 17.874 1.00 91.31 934 TRP A C 1
ATOM 7503 O O . TRP A 1 934 ? -20.363 11.423 19.091 1.00 91.31 934 TRP A O 1
ATOM 7513 N N . SER A 1 935 ? -20.818 12.389 17.113 1.00 84.19 935 SER A N 1
ATOM 7514 C CA . SER A 1 935 ? -21.761 13.376 17.663 1.00 84.19 935 SER A CA 1
ATOM 7515 C C . SER A 1 935 ? -22.888 12.717 18.469 1.00 84.19 935 SER A C 1
ATOM 7517 O O . SER A 1 935 ? -23.312 13.211 19.518 1.00 84.19 935 SER A O 1
ATOM 7519 N N . GLN A 1 936 ? -23.377 11.565 18.013 1.00 84.94 936 GLN A N 1
ATOM 7520 C CA . GLN A 1 936 ? -24.427 10.832 18.714 1.00 84.94 936 GLN A CA 1
ATOM 7521 C C . GLN A 1 936 ? -23.923 10.097 19.954 1.00 84.94 936 GLN A C 1
ATOM 7523 O O . GLN A 1 936 ? -24.647 10.008 20.946 1.00 84.94 936 GLN A O 1
ATOM 7528 N N . ILE A 1 937 ? -22.695 9.584 19.921 1.00 89.62 937 ILE A N 1
ATOM 7529 C CA . ILE A 1 937 ? -22.043 8.970 21.080 1.00 89.62 937 ILE A CA 1
ATOM 7530 C C . ILE A 1 937 ? -21.823 10.010 22.179 1.00 89.62 937 ILE A C 1
ATOM 7532 O O . ILE A 1 937 ? -22.112 9.722 23.338 1.00 89.62 937 ILE A O 1
ATOM 7536 N N . GLN A 1 938 ? -21.431 11.237 21.826 1.00 85.50 938 GLN A N 1
ATOM 7537 C CA . GLN A 1 938 ? -21.328 12.343 22.782 1.00 85.50 938 GLN A CA 1
ATOM 7538 C C . GLN A 1 938 ? -22.680 12.657 23.441 1.00 85.50 938 GLN A C 1
ATOM 7540 O O . GLN A 1 938 ? -22.754 12.783 24.663 1.00 85.50 938 GLN A O 1
ATOM 7545 N N . LYS A 1 939 ? -23.768 12.714 22.656 1.00 86.75 939 LYS A N 1
ATOM 7546 C CA . LYS A 1 939 ? -25.131 12.906 23.188 1.00 86.75 939 LYS A CA 1
ATOM 7547 C C . LYS A 1 939 ? -25.544 11.764 24.113 1.00 86.75 939 LYS A C 1
ATOM 7549 O O . LYS A 1 939 ? -26.040 12.013 25.206 1.00 86.75 939 LYS A O 1
ATOM 7554 N N . TRP A 1 940 ? -25.320 10.515 23.698 1.00 89.19 940 TRP A N 1
ATOM 7555 C CA . TRP A 1 940 ? -25.596 9.340 24.528 1.00 89.19 940 TRP A CA 1
ATOM 7556 C C . TRP A 1 940 ? -24.842 9.407 25.859 1.00 89.19 940 TRP A C 1
ATOM 7558 O O . TRP A 1 940 ? -25.467 9.231 26.899 1.00 89.19 940 TRP A O 1
ATOM 7568 N N . TYR A 1 941 ? -23.547 9.728 25.833 1.00 86.88 941 TYR A N 1
ATOM 7569 C CA . TYR A 1 941 ? -22.725 9.832 27.035 1.00 86.88 941 TYR A CA 1
ATOM 7570 C C . TYR A 1 941 ? -23.237 10.919 27.992 1.00 86.88 941 TYR A C 1
ATOM 7572 O O . TYR A 1 941 ? -23.402 10.658 29.181 1.00 86.88 941 TYR A O 1
ATOM 7580 N N . ALA A 1 942 ? -23.599 12.100 27.477 1.00 84.19 942 ALA A N 1
ATOM 7581 C CA . ALA A 1 942 ? -24.177 13.177 28.286 1.00 84.19 942 ALA A CA 1
ATOM 7582 C C . ALA A 1 942 ? -25.489 12.766 28.989 1.00 84.19 942 ALA A C 1
ATOM 7584 O O . ALA A 1 942 ? -25.781 13.222 30.095 1.00 84.19 942 ALA A O 1
ATOM 7585 N N . HIS A 1 943 ? -26.277 11.868 28.385 1.00 85.38 943 HIS A N 1
ATOM 7586 C CA . HIS A 1 943 ? -27.509 11.350 28.986 1.00 85.38 9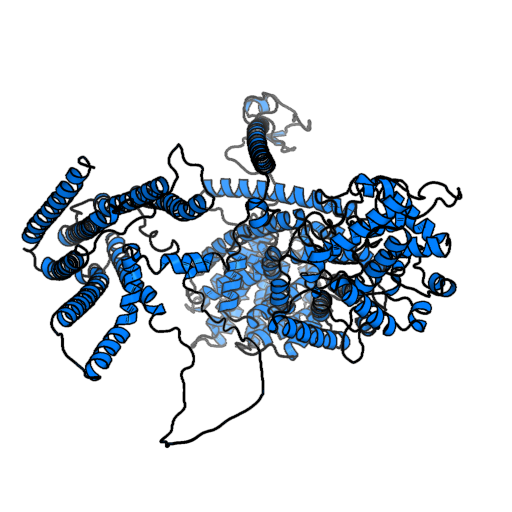43 HIS A CA 1
ATOM 7587 C C . HIS A 1 943 ? -27.289 10.312 30.093 1.00 85.38 943 HIS A C 1
ATOM 7589 O O . HIS A 1 943 ? -28.219 10.069 30.862 1.00 85.38 943 HIS A O 1
ATOM 7595 N N . LEU A 1 944 ? -26.094 9.721 30.209 1.00 80.44 944 LEU A N 1
ATOM 7596 C CA . LEU A 1 944 ? -25.792 8.738 31.255 1.00 80.44 944 LEU A CA 1
ATOM 7597 C C . LEU A 1 944 ? -25.685 9.366 32.654 1.00 80.44 944 LEU A C 1
ATOM 7599 O O . LEU A 1 944 ? -25.753 8.638 33.640 1.00 80.44 944 LEU A O 1
ATOM 7603 N N . LYS A 1 945 ? -25.536 10.700 32.752 1.00 71.56 945 LYS A N 1
ATOM 7604 C CA . LYS A 1 945 ? -25.417 11.453 34.019 1.00 71.56 945 LYS A CA 1
ATOM 7605 C C . LYS A 1 945 ? -24.309 10.933 34.959 1.00 71.56 945 LYS A C 1
ATOM 7607 O O . LYS A 1 945 ? -24.415 11.076 36.174 1.00 71.56 945 LYS A O 1
ATOM 7612 N N . VAL A 1 946 ? -23.260 10.331 34.400 1.00 69.12 946 VAL A N 1
ATOM 7613 C CA . VAL A 1 946 ? -22.027 9.940 35.108 1.00 69.12 946 VAL A CA 1
ATOM 7614 C C . VAL A 1 946 ? -20.992 11.069 35.046 1.00 69.12 946 VAL A C 1
ATOM 7616 O O . VAL A 1 946 ? -21.082 11.941 34.185 1.00 69.12 946 VAL A O 1
ATOM 7619 N N . GLU A 1 947 ? -20.026 11.077 35.972 1.00 60.06 947 GLU A N 1
ATOM 7620 C CA . GLU A 1 947 ? -19.001 12.129 36.089 1.00 60.06 947 GLU A CA 1
ATOM 7621 C C . GLU A 1 947 ? -18.237 12.392 34.770 1.00 60.06 947 GLU A C 1
ATOM 7623 O O . GLU A 1 947 ? -17.899 11.469 34.027 1.00 60.06 947 GLU A O 1
ATOM 7628 N N . GLU A 1 948 ? -17.882 13.656 34.502 1.00 57.94 948 GLU A N 1
ATOM 7629 C CA . GLU A 1 948 ? -17.185 14.102 33.274 1.00 57.94 948 GLU A CA 1
ATOM 7630 C C . GLU A 1 948 ? -15.769 13.512 33.086 1.00 57.94 948 GLU A C 1
ATOM 7632 O O . GLU A 1 948 ? -15.167 13.645 32.019 1.00 57.94 948 GLU A O 1
ATOM 7637 N N . ARG A 1 949 ? -15.230 12.803 34.087 1.00 59.75 949 ARG A N 1
ATOM 7638 C CA . ARG A 1 949 ? -13.849 12.290 34.109 1.00 59.75 949 ARG A CA 1
ATOM 7639 C C . ARG A 1 949 ? -13.494 11.283 33.001 1.00 59.75 949 ARG A C 1
ATOM 7641 O O . ARG A 1 949 ? -12.317 10.982 32.825 1.00 59.75 949 ARG A O 1
ATOM 7648 N N . PHE A 1 950 ? -14.465 10.765 32.240 1.00 60.25 950 PHE A N 1
ATOM 7649 C CA . PHE A 1 950 ? -14.233 9.756 31.191 1.00 60.25 950 PHE A CA 1
ATOM 7650 C C . PHE A 1 950 ? -14.257 10.296 29.750 1.00 60.25 950 PHE A C 1
ATOM 7652 O O . PHE A 1 950 ? -14.159 9.509 28.808 1.00 60.25 950 PHE A O 1
ATOM 7659 N N . HIS A 1 951 ? -14.334 11.616 29.536 1.00 61.09 951 HIS A N 1
ATOM 7660 C CA . HIS A 1 951 ? -14.452 12.199 28.188 1.00 61.09 951 HIS A CA 1
ATOM 7661 C C . HIS A 1 951 ? -13.318 11.812 27.217 1.00 61.09 951 HIS A C 1
ATOM 7663 O O . HIS A 1 951 ? -13.591 11.499 26.058 1.00 61.09 951 HIS A O 1
ATOM 7669 N N . THR A 1 952 ? -12.061 11.760 27.670 1.00 61.25 952 THR A N 1
ATOM 7670 C CA . THR A 1 952 ? -10.931 11.317 26.826 1.00 61.25 952 THR A CA 1
ATOM 7671 C C . THR A 1 952 ? -11.038 9.830 26.472 1.00 61.25 952 THR A C 1
ATOM 7673 O O . THR A 1 952 ? -10.796 9.437 25.331 1.00 61.25 952 THR A O 1
ATOM 7676 N N . ARG A 1 953 ? -11.486 8.996 27.423 1.00 75.62 953 ARG A N 1
ATOM 7677 C CA . ARG A 1 953 ? -11.670 7.546 27.224 1.00 75.62 953 ARG A CA 1
ATOM 7678 C C . ARG A 1 953 ? -12.826 7.230 26.273 1.00 75.62 953 ARG A C 1
ATOM 7680 O O . ARG A 1 953 ? -12.755 6.248 25.535 1.00 75.62 953 ARG A O 1
ATOM 7687 N N . LEU A 1 954 ? -13.848 8.087 26.232 1.00 87.62 954 LEU A N 1
ATOM 7688 C CA . LEU A 1 954 ? -14.963 7.994 25.288 1.00 87.62 954 LEU A CA 1
ATOM 7689 C C . LEU A 1 954 ? -14.488 8.118 23.833 1.00 87.62 954 LEU A C 1
ATOM 7691 O O . LEU A 1 954 ? -14.814 7.263 23.009 1.00 87.62 954 LEU A O 1
ATOM 7695 N N . LEU A 1 955 ? -13.702 9.157 23.522 1.00 89.69 955 LEU A N 1
ATOM 7696 C CA . LEU A 1 955 ? -13.193 9.384 22.163 1.00 89.69 955 LEU A CA 1
ATOM 7697 C C . LEU A 1 955 ? -12.248 8.267 21.726 1.00 89.69 955 LEU A C 1
ATOM 7699 O O . LEU A 1 955 ? -12.345 7.787 20.602 1.00 89.69 955 LEU A O 1
ATOM 7703 N N . TRP A 1 956 ? -11.376 7.810 22.624 1.00 92.31 956 TRP A N 1
ATOM 7704 C CA . TRP A 1 956 ? -10.470 6.702 22.337 1.00 92.31 956 TRP A CA 1
ATOM 7705 C C . TRP A 1 956 ? -11.221 5.401 22.063 1.00 92.31 956 TRP A C 1
ATOM 7707 O O . TRP A 1 956 ? -10.935 4.730 21.077 1.00 92.31 956 TRP A O 1
ATOM 7717 N N . SER A 1 957 ? -12.218 5.066 22.886 1.00 93.00 957 SER A N 1
ATOM 7718 C CA . SER A 1 957 ? -13.047 3.868 22.686 1.00 93.00 957 SER A CA 1
ATOM 7719 C C . SER A 1 957 ? -13.796 3.912 21.357 1.00 93.00 957 SER A C 1
ATOM 7721 O O . SER A 1 957 ? -13.941 2.890 20.686 1.00 93.00 957 SER A O 1
ATOM 7723 N N . TYR A 1 958 ? -14.254 5.099 20.955 1.00 96.62 958 TYR A N 1
ATOM 7724 C CA . TYR A 1 958 ? -14.874 5.278 19.652 1.00 96.62 958 TYR A CA 1
ATOM 7725 C C . TYR A 1 958 ? -13.874 5.125 18.507 1.00 96.62 958 TYR A C 1
ATOM 7727 O O . TYR A 1 958 ? -14.122 4.369 17.571 1.00 96.62 958 TYR A O 1
ATOM 7735 N N . TYR A 1 959 ? -12.720 5.782 18.609 1.00 97.69 959 TYR A N 1
ATOM 7736 C CA . TYR A 1 959 ? -11.652 5.681 17.623 1.00 97.69 959 TYR A CA 1
ATOM 7737 C C . TYR A 1 959 ? -11.184 4.240 17.414 1.00 97.69 959 TYR A C 1
ATOM 7739 O O . TYR A 1 959 ? -11.072 3.812 16.272 1.00 97.69 959 TYR A O 1
ATOM 7747 N N . LEU A 1 960 ? -10.961 3.469 18.483 1.00 97.31 960 LEU A N 1
ATOM 7748 C CA . LEU A 1 960 ? -10.532 2.073 18.367 1.00 97.31 960 LEU A CA 1
ATOM 7749 C C . LEU A 1 960 ? -11.558 1.227 17.607 1.00 97.31 960 LEU A C 1
ATOM 7751 O O . LEU A 1 960 ? -11.169 0.432 16.753 1.00 97.31 960 LEU A O 1
ATOM 7755 N N . ALA A 1 961 ? -12.853 1.431 17.862 1.00 97.81 961 ALA A N 1
ATOM 7756 C CA . ALA A 1 961 ? -13.911 0.752 17.125 1.00 97.81 961 ALA A CA 1
ATOM 7757 C C . ALA A 1 961 ? -13.962 1.210 15.656 1.00 97.81 961 ALA A C 1
ATOM 7759 O O . ALA A 1 961 ? -13.974 0.373 14.755 1.00 97.81 961 ALA A O 1
ATOM 7760 N N . ALA A 1 962 ? -13.936 2.523 15.404 1.00 97.81 962 ALA A N 1
ATOM 7761 C CA . ALA A 1 962 ? -14.063 3.099 14.066 1.00 97.81 962 ALA A CA 1
ATOM 7762 C C . ALA A 1 962 ? -12.851 2.854 13.161 1.00 97.81 962 ALA A C 1
ATOM 7764 O O . ALA A 1 962 ? -13.011 2.615 11.966 1.00 97.81 962 ALA A O 1
ATOM 7765 N N . ALA A 1 963 ? -11.644 2.848 13.725 1.00 98.12 963 ALA A N 1
ATOM 7766 C CA . ALA A 1 963 ? -10.426 2.544 12.988 1.00 98.12 963 ALA A CA 1
ATOM 7767 C C . ALA A 1 963 ? -10.283 1.048 12.656 1.00 98.12 963 ALA A C 1
ATOM 7769 O O . ALA A 1 963 ? -9.542 0.703 11.731 1.00 98.12 963 ALA A O 1
ATOM 7770 N N . SER A 1 964 ? -10.994 0.185 13.394 1.00 97.88 964 SER A N 1
ATOM 7771 C CA . SER A 1 964 ? -10.972 -1.276 13.256 1.00 97.88 964 SER A CA 1
ATOM 7772 C C . SER A 1 964 ? -12.089 -1.823 12.362 1.00 97.88 964 SER A C 1
ATOM 7774 O O . SER A 1 964 ? -11.822 -2.645 11.492 1.00 97.88 964 SER A O 1
ATOM 7776 N N . ILE A 1 965 ? -13.326 -1.364 12.567 1.00 96.81 965 ILE A N 1
ATOM 7777 C CA . ILE A 1 965 ? -14.527 -1.728 11.800 1.00 96.81 965 ILE A CA 1
ATOM 7778 C C . ILE A 1 965 ? -15.061 -0.435 11.196 1.00 96.81 965 ILE A C 1
ATOM 7780 O O . ILE A 1 965 ? -15.800 0.294 11.846 1.00 96.81 965 ILE A O 1
ATOM 7784 N N . PHE A 1 966 ? -14.677 -0.104 9.974 1.00 95.75 966 PHE A N 1
ATOM 7785 C CA . PHE A 1 966 ? -14.870 1.238 9.417 1.00 95.75 966 PHE A CA 1
ATOM 7786 C C . PHE A 1 966 ? -16.026 1.341 8.419 1.00 95.75 966 PHE A C 1
ATOM 7788 O O . PHE A 1 966 ? -16.454 2.441 8.079 1.00 95.75 966 PHE A O 1
ATOM 7795 N N . GLU A 1 967 ? -16.551 0.209 7.971 1.00 93.00 967 GLU A N 1
ATOM 7796 C CA . GLU A 1 967 ? -17.530 0.108 6.898 1.00 93.00 967 GLU A CA 1
ATOM 7797 C C . GLU A 1 967 ? -18.853 0.792 7.298 1.00 93.00 967 GLU A C 1
ATOM 7799 O O . GLU A 1 967 ? -19.357 0.542 8.402 1.00 93.00 967 GLU A O 1
ATOM 7804 N N . PRO A 1 968 ? -19.444 1.656 6.453 1.00 86.81 968 PRO A N 1
ATOM 7805 C CA . PRO A 1 968 ? -20.690 2.366 6.758 1.00 86.81 968 PRO A CA 1
ATOM 7806 C C . PRO A 1 968 ? -21.824 1.457 7.255 1.00 86.81 968 PRO A C 1
ATOM 7808 O O . PRO A 1 968 ? -22.492 1.754 8.245 1.00 86.81 968 PRO A O 1
ATOM 7811 N N . GLU A 1 969 ? -21.997 0.310 6.607 1.00 83.25 969 GLU A N 1
ATOM 7812 C CA . GLU A 1 969 ? -23.014 -0.702 6.885 1.00 83.25 969 GLU A CA 1
ATOM 7813 C C . GLU A 1 969 ? -22.839 -1.405 8.242 1.00 83.25 969 GLU A C 1
ATOM 7815 O O . GLU A 1 969 ? -23.805 -1.938 8.787 1.00 83.25 969 GLU A O 1
ATOM 7820 N N . ARG A 1 970 ? -21.647 -1.333 8.847 1.00 88.88 970 ARG A N 1
ATOM 7821 C CA . ARG A 1 970 ? -21.323 -1.936 10.153 1.00 88.88 970 ARG A CA 1
ATOM 7822 C C . ARG A 1 970 ? -21.453 -0.940 11.316 1.00 88.88 970 ARG A C 1
ATOM 7824 O O . ARG A 1 970 ? -20.861 -1.122 12.381 1.00 88.88 970 ARG A O 1
ATOM 7831 N N . CYS A 1 971 ? -22.277 0.101 11.137 1.00 88.62 971 CYS A N 1
ATOM 7832 C CA . CYS A 1 971 ? -22.535 1.166 12.117 1.00 88.62 971 CYS A CA 1
ATOM 7833 C C . CYS A 1 971 ? -22.942 0.620 13.505 1.00 88.62 971 CYS A C 1
ATOM 7835 O O . CYS A 1 971 ? -22.495 1.114 14.542 1.00 88.62 971 CYS A O 1
ATOM 7837 N N . ILE A 1 972 ? -23.761 -0.440 13.545 1.00 86.56 972 ILE A N 1
ATOM 7838 C CA . ILE A 1 972 ? -24.233 -1.045 14.803 1.00 86.56 972 ILE A CA 1
ATOM 7839 C C . ILE A 1 972 ? -23.087 -1.708 15.571 1.00 86.56 972 ILE A C 1
ATOM 7841 O O . ILE A 1 972 ? -23.013 -1.541 16.786 1.00 86.56 972 ILE A O 1
ATOM 7845 N N . GLU A 1 973 ? -22.189 -2.417 14.881 1.00 92.06 973 GLU A N 1
ATOM 7846 C CA . GLU A 1 973 ? -21.048 -3.107 15.496 1.00 92.06 973 GLU A CA 1
ATOM 7847 C C . GLU A 1 973 ? -20.110 -2.109 16.183 1.00 92.06 973 GLU A C 1
ATOM 7849 O O . GLU A 1 973 ? -19.784 -2.291 17.357 1.00 92.06 973 GLU A O 1
ATOM 7854 N N . ARG A 1 974 ? -19.759 -1.008 15.499 1.00 95.25 974 ARG A N 1
ATOM 7855 C CA . ARG A 1 974 ? -18.948 0.077 16.079 1.00 95.25 974 ARG A CA 1
ATOM 7856 C C . ARG A 1 974 ? -19.592 0.673 17.320 1.00 95.25 974 ARG A C 1
ATOM 7858 O O . ARG A 1 974 ? -18.968 0.747 18.373 1.00 95.25 974 ARG A O 1
ATOM 7865 N N . VAL A 1 975 ? -20.855 1.087 17.204 1.00 91.50 975 VAL A N 1
ATOM 7866 C CA . VAL A 1 975 ? -21.575 1.739 18.303 1.00 91.50 975 VAL A CA 1
ATOM 7867 C C . VAL A 1 975 ? -21.717 0.793 19.495 1.00 91.50 975 VAL A C 1
ATOM 7869 O O . VAL A 1 975 ? -21.557 1.224 20.637 1.00 91.50 975 VAL A O 1
ATOM 7872 N N . ALA A 1 976 ? -22.008 -0.486 19.255 1.00 91.69 976 ALA A N 1
ATOM 7873 C CA . ALA A 1 976 ? -22.138 -1.484 20.307 1.00 91.69 976 ALA A CA 1
ATOM 7874 C C . ALA A 1 976 ? -20.800 -1.754 21.009 1.00 91.69 976 ALA A C 1
ATOM 7876 O O . ALA A 1 976 ? -20.769 -1.790 22.242 1.00 91.69 976 ALA A O 1
ATOM 7877 N N . TRP A 1 977 ? -19.701 -1.860 20.250 1.00 95.50 977 TRP A N 1
ATOM 7878 C CA . TRP A 1 977 ? -18.348 -1.951 20.800 1.00 95.50 977 TRP A CA 1
ATOM 7879 C C . TRP A 1 977 ? -18.045 -0.734 21.676 1.00 95.50 977 TRP A C 1
ATOM 7881 O O . TRP A 1 977 ? -17.792 -0.897 22.869 1.00 95.50 977 TRP A O 1
ATOM 7891 N N . THR A 1 978 ? -18.138 0.486 21.139 1.00 95.12 978 THR A N 1
ATOM 7892 C CA . THR A 1 978 ? -17.799 1.709 21.883 1.00 95.12 978 THR A CA 1
ATOM 7893 C C . THR A 1 978 ? -18.579 1.827 23.184 1.00 95.12 978 THR A C 1
ATOM 7895 O O . THR A 1 978 ? -17.995 2.081 24.234 1.00 95.12 978 THR A O 1
ATOM 7898 N N . LYS A 1 979 ? -19.898 1.618 23.139 1.00 92.38 979 LYS A N 1
ATOM 7899 C CA . LYS A 1 979 ? -20.740 1.711 24.335 1.00 92.38 979 LYS A CA 1
ATOM 7900 C C . LYS A 1 979 ? -20.400 0.644 25.366 1.00 92.38 979 LYS A C 1
ATOM 7902 O O . LYS A 1 979 ? -20.410 0.942 26.553 1.00 92.38 979 LYS A O 1
ATOM 7907 N N . THR A 1 980 ? -20.083 -0.568 24.918 1.00 92.62 980 THR A N 1
ATOM 7908 C CA . THR A 1 980 ? -19.671 -1.665 25.801 1.00 92.62 980 THR A CA 1
ATOM 7909 C C . THR A 1 980 ? -18.371 -1.329 26.514 1.00 92.62 980 THR A C 1
ATOM 7911 O O . THR A 1 980 ? -18.355 -1.341 27.739 1.00 92.62 980 THR A O 1
ATOM 7914 N N . ALA A 1 981 ? -17.335 -0.925 25.772 1.00 90.94 981 ALA A N 1
ATOM 7915 C CA . ALA A 1 981 ? -16.045 -0.538 26.343 1.00 90.94 981 ALA A CA 1
ATOM 7916 C C . ALA A 1 981 ? -16.192 0.605 27.365 1.00 90.94 981 ALA A C 1
ATOM 7918 O O . ALA A 1 981 ? -15.685 0.524 28.479 1.00 90.94 981 ALA A O 1
ATOM 7919 N N . VAL A 1 982 ? -16.978 1.637 27.037 1.00 89.88 982 VAL A N 1
ATOM 7920 C CA . VAL A 1 982 ? -17.216 2.777 27.939 1.00 89.88 982 VAL A CA 1
ATOM 7921 C C . VAL A 1 982 ? -17.966 2.364 29.206 1.00 89.88 982 VAL A C 1
ATOM 7923 O O . VAL A 1 982 ? -17.626 2.825 30.291 1.00 89.88 982 VAL A O 1
ATOM 7926 N N . ILE A 1 983 ? -18.981 1.500 29.105 1.00 88.44 983 ILE A N 1
ATOM 7927 C CA . ILE A 1 983 ? -19.710 1.022 30.287 1.00 88.44 983 ILE A CA 1
ATOM 7928 C C . ILE A 1 983 ? -18.824 0.107 31.146 1.00 88.44 983 ILE A C 1
ATOM 7930 O O . ILE A 1 983 ? -18.852 0.237 32.368 1.00 88.44 983 ILE A O 1
ATOM 7934 N N . CYS A 1 984 ? -17.995 -0.751 30.543 1.00 86.94 984 CYS A N 1
ATOM 7935 C CA . CYS A 1 984 ? -16.991 -1.539 31.265 1.00 86.94 984 CYS A CA 1
ATOM 7936 C C . CYS A 1 984 ? -16.001 -0.641 32.024 1.00 86.94 984 CYS A C 1
ATOM 7938 O O . CYS A 1 984 ? -15.735 -0.891 33.202 1.00 86.94 984 CYS A O 1
ATOM 7940 N N . ASP A 1 985 ? -15.525 0.437 31.394 1.00 83.44 985 ASP A N 1
ATOM 7941 C CA . ASP A 1 985 ? -14.656 1.443 32.016 1.00 83.44 985 ASP A CA 1
ATOM 7942 C C . ASP A 1 985 ? -15.348 2.163 33.187 1.00 83.44 985 ASP A C 1
ATOM 7944 O O . ASP A 1 985 ? -14.732 2.371 34.236 1.00 83.44 985 ASP A O 1
ATOM 7948 N N . ILE A 1 986 ? -16.626 2.534 33.032 1.00 83.88 986 ILE A N 1
ATOM 7949 C CA . ILE A 1 986 ? -17.421 3.177 34.090 1.00 83.88 986 ILE A CA 1
ATOM 7950 C C . ILE A 1 986 ? -17.584 2.228 35.278 1.00 83.88 986 ILE A C 1
ATOM 7952 O O . ILE A 1 986 ? -17.287 2.632 36.400 1.00 83.88 986 ILE A O 1
ATOM 7956 N N . ILE A 1 987 ? -18.018 0.982 35.044 1.00 83.81 987 ILE A N 1
ATOM 7957 C CA . ILE A 1 987 ? -18.184 -0.037 36.095 1.00 83.81 987 ILE A CA 1
ATOM 7958 C C . ILE A 1 987 ? -16.852 -0.225 36.821 1.00 83.81 987 ILE A C 1
ATOM 7960 O O . ILE A 1 987 ? -16.771 -0.022 38.029 1.00 83.81 987 ILE A O 1
ATOM 7964 N N . THR A 1 988 ? -15.784 -0.501 36.078 1.00 79.62 988 THR A N 1
ATOM 7965 C CA . THR A 1 988 ? -14.436 -0.673 36.627 1.00 79.62 988 THR A CA 1
ATOM 7966 C C . THR A 1 988 ? -14.027 0.502 37.507 1.00 79.62 988 THR A C 1
ATOM 7968 O O . THR A 1 988 ? -13.695 0.324 38.674 1.00 79.62 988 THR A O 1
ATOM 7971 N N . SER A 1 989 ? -14.091 1.722 36.973 1.00 78.56 989 SER A N 1
ATOM 7972 C CA . SER A 1 989 ? -13.638 2.914 37.685 1.00 78.56 989 SER A CA 1
ATOM 7973 C C . SER A 1 989 ? -14.466 3.207 38.934 1.00 78.56 989 SER A C 1
ATOM 7975 O O . SER A 1 989 ? -13.942 3.712 39.933 1.00 78.56 989 SER A O 1
ATOM 7977 N N . PHE A 1 990 ? -15.760 2.907 38.875 1.00 76.62 990 PHE A N 1
ATOM 7978 C CA . PHE A 1 990 ? -16.674 3.086 39.984 1.00 76.62 990 PHE A CA 1
ATOM 7979 C C . PHE A 1 990 ? -16.298 2.172 41.160 1.00 76.62 990 PHE A C 1
ATOM 7981 O O . PHE A 1 990 ? -16.151 2.652 42.280 1.00 76.62 990 PHE A O 1
ATOM 7988 N N . TYR A 1 991 ? -16.018 0.895 40.896 1.00 73.38 991 TYR A N 1
ATOM 7989 C CA . TYR A 1 991 ? -15.681 -0.086 41.933 1.00 73.38 991 TYR A CA 1
ATOM 7990 C C . TYR A 1 991 ? -14.209 -0.091 42.362 1.00 73.38 991 TYR A C 1
ATOM 7992 O O . TYR A 1 991 ? -13.896 -0.576 43.444 1.00 73.38 991 TYR A O 1
ATOM 8000 N N . THR A 1 992 ? -13.308 0.522 41.589 1.00 70.12 992 THR A N 1
ATOM 8001 C CA . THR A 1 992 ? -11.937 0.809 42.049 1.00 70.12 992 THR A CA 1
ATOM 8002 C C . THR A 1 992 ? -11.843 2.065 42.927 1.00 70.12 992 THR A C 1
ATOM 8004 O O . THR A 1 992 ? -10.766 2.378 43.432 1.00 70.12 992 THR A O 1
ATOM 8007 N N . SER A 1 993 ? -12.932 2.833 43.082 1.00 69.69 993 SER A N 1
ATOM 8008 C CA . SER A 1 993 ? -12.931 4.059 43.891 1.00 69.69 993 SER A CA 1
ATOM 8009 C C . SER A 1 993 ? -12.938 3.736 45.400 1.00 69.69 993 SER A C 1
ATOM 8011 O O . SER A 1 993 ? -13.617 2.794 45.815 1.00 69.69 993 SER A O 1
ATOM 8013 N N . PRO A 1 994 ? -12.228 4.505 46.253 1.00 61.19 994 PRO A N 1
ATOM 8014 C CA . PRO A 1 994 ? -12.196 4.252 47.695 1.00 61.19 994 PRO A CA 1
ATOM 8015 C C . PRO A 1 994 ? -13.604 4.355 48.300 1.00 61.19 994 PRO A C 1
ATOM 8017 O O . PRO A 1 994 ? -14.221 5.415 48.224 1.00 61.19 994 PRO A O 1
ATOM 8020 N N . GLY A 1 995 ? -14.104 3.275 48.911 1.00 65.94 995 GLY A N 1
ATOM 8021 C CA . GLY A 1 995 ? -15.396 3.263 49.615 1.00 65.94 995 GLY A CA 1
ATOM 8022 C C . GLY A 1 995 ? -16.437 2.249 49.127 1.00 65.94 995 GLY A C 1
ATOM 8023 O O . GLY A 1 995 ? -17.488 2.164 49.754 1.00 65.94 995 GLY A O 1
ATOM 8024 N N . PHE A 1 996 ? -16.160 1.472 48.073 1.00 71.56 996 PHE A N 1
ATOM 8025 C CA . PHE A 1 996 ? -17.024 0.368 47.626 1.00 71.56 996 PHE A CA 1
ATOM 8026 C C . PHE A 1 996 ? -16.518 -0.987 48.126 1.00 71.56 996 PHE A C 1
ATOM 8028 O O . PHE A 1 996 ? -15.320 -1.265 48.057 1.00 71.56 996 PHE A O 1
ATOM 8035 N N . SER A 1 997 ? -17.421 -1.822 48.650 1.00 75.56 997 SER A N 1
ATOM 8036 C CA . SER A 1 997 ? -17.089 -3.173 49.119 1.00 75.56 997 SER A CA 1
ATOM 8037 C C . SER A 1 997 ? -17.355 -4.239 48.049 1.00 75.56 997 SER A C 1
ATOM 8039 O O . SER A 1 997 ? -18.126 -4.027 47.111 1.00 75.56 997 SER A O 1
ATOM 8041 N N . ASN A 1 998 ? -16.768 -5.428 48.224 1.00 75.44 998 ASN A N 1
ATOM 8042 C CA . ASN A 1 998 ? -17.126 -6.606 47.423 1.00 75.44 998 ASN A CA 1
ATOM 8043 C C . ASN A 1 998 ? -18.626 -6.949 47.547 1.00 75.44 998 ASN A C 1
ATOM 8045 O O . ASN A 1 998 ? -19.207 -7.478 46.603 1.00 75.44 998 ASN A O 1
ATOM 8049 N N . ASP A 1 999 ? -19.269 -6.602 48.669 1.00 78.50 999 ASP A N 1
ATOM 8050 C CA . ASP A 1 999 ? -20.712 -6.795 48.854 1.00 78.50 999 ASP A CA 1
ATOM 8051 C C . ASP A 1 999 ? -21.528 -5.866 47.942 1.00 78.50 999 ASP A C 1
ATOM 8053 O O . ASP A 1 999 ? -22.557 -6.279 47.414 1.00 78.50 999 ASP A O 1
ATOM 8057 N N . ASP A 1 1000 ? -21.066 -4.631 47.702 1.00 79.81 1000 ASP A N 1
ATOM 8058 C CA . ASP A 1 1000 ? -21.702 -3.726 46.736 1.00 79.81 1000 ASP A CA 1
ATOM 8059 C C . ASP A 1 1000 ? -21.545 -4.248 45.295 1.00 79.81 1000 ASP A C 1
ATOM 8061 O O . ASP A 1 1000 ? -22.485 -4.155 44.506 1.00 79.81 1000 ASP A O 1
ATOM 8065 N N . MET A 1 1001 ? -20.390 -4.841 44.955 1.00 78.62 1001 MET A N 1
ATOM 8066 C CA . MET A 1 1001 ? -20.184 -5.506 43.657 1.00 78.62 1001 MET A CA 1
ATOM 8067 C C . MET A 1 1001 ? -21.146 -6.684 43.473 1.00 78.62 1001 MET A C 1
ATOM 8069 O O . MET A 1 1001 ? -21.748 -6.835 42.408 1.00 78.62 1001 MET A O 1
ATOM 8073 N N . GLN A 1 1002 ? -21.302 -7.505 44.515 1.00 78.50 1002 GLN A N 1
ATOM 8074 C CA . GLN A 1 1002 ? -22.209 -8.645 44.511 1.00 78.50 1002 GLN A CA 1
ATOM 8075 C C . GLN A 1 1002 ? -23.669 -8.195 44.397 1.00 78.50 1002 GLN A C 1
ATOM 8077 O O . GLN A 1 1002 ? -24.392 -8.701 43.544 1.00 78.50 1002 GLN A O 1
ATOM 8082 N N . ALA A 1 1003 ? -24.079 -7.177 45.159 1.00 81.62 1003 ALA A N 1
ATOM 8083 C CA . ALA A 1 1003 ? -25.419 -6.601 45.070 1.00 81.62 1003 ALA A CA 1
ATOM 8084 C C . ALA A 1 1003 ? -25.730 -6.051 43.665 1.00 81.62 1003 ALA A C 1
ATOM 8086 O O . ALA A 1 1003 ? -26.826 -6.267 43.151 1.00 81.62 1003 ALA A O 1
ATOM 8087 N N . PHE A 1 1004 ? -24.764 -5.402 43.007 1.00 84.25 1004 PHE A N 1
ATOM 8088 C CA . PHE A 1 1004 ? -24.919 -4.926 41.630 1.00 84.25 1004 PHE A CA 1
ATOM 8089 C C . PHE A 1 1004 ? -25.083 -6.067 40.622 1.00 84.25 1004 PHE A C 1
ATOM 8091 O O . PHE A 1 1004 ? -25.963 -6.005 39.761 1.00 84.25 1004 PHE A O 1
ATOM 8098 N N . ALA A 1 1005 ? -24.247 -7.107 40.713 1.00 79.50 1005 ALA A N 1
ATOM 8099 C CA . ALA A 1 1005 ? -24.322 -8.265 39.823 1.00 79.50 1005 ALA A CA 1
ATOM 8100 C C . ALA A 1 1005 ? -25.630 -9.052 40.025 1.00 79.50 1005 ALA A C 1
ATOM 8102 O O . ALA A 1 1005 ? -26.264 -9.466 39.045 1.00 79.50 1005 ALA A O 1
ATOM 8103 N N . ASP A 1 1006 ? -26.064 -9.200 41.278 1.00 77.50 1006 ASP A N 1
ATOM 8104 C CA . ASP A 1 1006 ? -27.319 -9.848 41.650 1.00 77.50 1006 ASP A CA 1
ATOM 8105 C C . ASP A 1 1006 ? -28.536 -9.041 41.171 1.00 77.50 1006 ASP A C 1
ATOM 8107 O O . ASP A 1 1006 ? -29.449 -9.625 40.583 1.00 77.50 1006 ASP A O 1
ATOM 8111 N N . GLU A 1 1007 ? -28.549 -7.710 41.337 1.00 80.62 1007 GLU A N 1
ATOM 8112 C CA . GLU A 1 1007 ? -29.655 -6.855 40.874 1.00 80.62 1007 GLU A CA 1
ATOM 8113 C C . GLU A 1 1007 ? -29.726 -6.786 39.339 1.00 80.62 1007 GLU A C 1
ATOM 8115 O O . GLU A 1 1007 ? -30.819 -6.846 38.772 1.00 80.62 1007 GLU A O 1
ATOM 8120 N N . PHE A 1 1008 ? -28.583 -6.746 38.639 1.00 81.25 1008 PHE A N 1
ATOM 8121 C CA . PHE A 1 1008 ? -28.551 -6.861 37.174 1.00 81.25 1008 PHE A CA 1
ATOM 8122 C C . PHE A 1 1008 ? -29.127 -8.201 36.695 1.00 81.25 1008 PHE A C 1
ATOM 8124 O O . PHE A 1 1008 ? -29.895 -8.257 35.734 1.00 81.25 1008 PHE A O 1
ATOM 8131 N N . SER A 1 1009 ? -28.770 -9.291 37.379 1.00 70.38 1009 SER A N 1
ATOM 8132 C CA . SER A 1 1009 ? -29.198 -10.645 37.018 1.00 70.38 1009 SER A CA 1
ATOM 8133 C C . SER A 1 1009 ? -30.646 -10.944 37.422 1.00 70.38 1009 SER A C 1
ATOM 8135 O O . SER A 1 1009 ? -31.281 -11.812 36.820 1.00 70.38 1009 SER A O 1
ATOM 8137 N N . ASN A 1 1010 ? -31.178 -10.249 38.433 1.00 68.38 1010 ASN A N 1
ATOM 8138 C CA . ASN A 1 1010 ? -32.525 -10.440 38.960 1.00 68.38 1010 ASN A CA 1
ATOM 8139 C C . ASN A 1 1010 ? -33.185 -9.102 39.367 1.00 68.38 1010 ASN A C 1
ATOM 8141 O O . ASN A 1 1010 ? -33.171 -8.733 40.546 1.00 68.38 1010 ASN A O 1
ATOM 8145 N N . PRO A 1 1011 ? -33.871 -8.420 38.430 1.00 59.09 1011 PRO A N 1
ATOM 8146 C CA . PRO A 1 1011 ? -34.478 -7.107 38.669 1.00 59.09 1011 PRO A CA 1
ATOM 8147 C C . PRO A 1 1011 ? -35.592 -7.078 39.731 1.00 59.09 1011 PRO A C 1
ATOM 8149 O O . PRO A 1 1011 ? -36.085 -6.008 40.068 1.00 59.09 1011 PRO A O 1
ATOM 8152 N N . GLN A 1 1012 ? -36.055 -8.231 40.237 1.00 50.75 1012 GLN A N 1
ATOM 8153 C CA . GLN A 1 1012 ? -37.111 -8.283 41.259 1.00 50.75 1012 GLN A CA 1
ATOM 8154 C C . GLN A 1 1012 ? -36.605 -8.013 42.685 1.00 50.75 1012 GLN A C 1
ATOM 8156 O O . GLN A 1 1012 ? -37.418 -7.825 43.589 1.00 50.75 1012 GLN A O 1
ATOM 8161 N N . CYS A 1 1013 ? -35.289 -7.952 42.903 1.00 49.69 1013 CYS A N 1
ATOM 8162 C CA . CYS A 1 1013 ? -34.691 -7.658 44.206 1.00 49.69 1013 CYS A CA 1
ATOM 8163 C C . CYS A 1 1013 ? -34.531 -6.139 44.418 1.00 49.69 1013 CYS A C 1
ATOM 8165 O O . CYS A 1 1013 ? -33.439 -5.645 44.670 1.00 49.69 1013 CYS A O 1
ATOM 8167 N N . HIS A 1 1014 ? -35.612 -5.367 44.268 1.00 48.31 1014 HIS A N 1
ATOM 8168 C CA . HIS A 1 1014 ? -35.559 -3.914 44.441 1.00 48.31 1014 HIS A CA 1
ATOM 8169 C C . HIS A 1 1014 ? -35.592 -3.517 45.922 1.00 48.31 1014 HIS A C 1
ATOM 8171 O O . HIS A 1 1014 ? -36.659 -3.308 46.502 1.00 48.31 1014 HIS A O 1
ATOM 8177 N N . GLN A 1 1015 ? -34.414 -3.321 46.505 1.00 52.28 1015 GLN A N 1
ATOM 8178 C CA . GLN A 1 1015 ? -34.229 -2.419 47.639 1.00 52.28 1015 GLN A CA 1
ATOM 8179 C C . GLN A 1 1015 ? -33.603 -1.129 47.097 1.00 52.28 1015 GLN A C 1
ATOM 8181 O O . GLN A 1 1015 ? -32.432 -1.091 46.733 1.00 52.28 1015 GLN A O 1
ATOM 8186 N N . LYS A 1 1016 ? -34.411 -0.067 46.955 1.00 53.59 1016 LYS A N 1
ATOM 8187 C CA . LYS A 1 1016 ? -33.915 1.276 46.607 1.00 53.59 1016 LYS A CA 1
ATOM 8188 C C . LYS A 1 1016 ? -33.210 1.869 47.827 1.00 53.59 1016 LYS A C 1
ATOM 8190 O O . LYS A 1 1016 ? -33.729 2.784 48.459 1.00 53.59 1016 LYS A O 1
ATOM 8195 N N . ASP A 1 1017 ? -32.021 1.368 48.128 1.00 58.03 1017 ASP A N 1
ATOM 8196 C CA . ASP A 1 1017 ? -31.234 1.803 49.286 1.00 58.03 1017 ASP A CA 1
ATOM 8197 C C . ASP A 1 1017 ? -30.398 3.061 48.983 1.00 58.03 1017 ASP A C 1
ATOM 8199 O O . ASP A 1 1017 ? -29.532 3.455 49.761 1.00 58.03 1017 ASP A O 1
ATOM 8203 N N . GLY A 1 1018 ? -30.646 3.721 47.842 1.00 64.56 1018 GLY A N 1
ATOM 8204 C CA . GLY A 1 1018 ? -29.967 4.963 47.462 1.00 64.56 1018 GLY A CA 1
ATOM 8205 C C . GLY A 1 1018 ? -28.472 4.777 47.193 1.00 64.56 1018 GLY A C 1
ATOM 8206 O O . GLY A 1 1018 ? -27.710 5.740 47.278 1.00 64.56 1018 GLY A O 1
ATOM 8207 N N . LYS A 1 1019 ? -28.040 3.549 46.880 1.00 75.06 1019 LYS A N 1
ATOM 8208 C CA . LYS A 1 1019 ? -26.639 3.232 46.609 1.00 75.06 1019 LYS A CA 1
ATOM 8209 C C . LYS A 1 1019 ? -26.138 3.976 45.362 1.00 75.06 1019 LYS A C 1
ATOM 8211 O O . LYS A 1 1019 ? -26.863 4.056 44.366 1.00 75.06 1019 LYS A O 1
ATOM 8216 N N . PRO A 1 1020 ? -24.892 4.488 45.351 1.00 74.06 1020 PRO A N 1
ATOM 8217 C CA . PRO A 1 1020 ? -24.431 5.323 44.245 1.00 74.06 1020 PRO A CA 1
ATOM 8218 C C . PRO A 1 1020 ? -24.239 4.548 42.919 1.00 74.06 1020 PRO A C 1
ATOM 8220 O O . PRO A 1 1020 ? -24.228 5.166 41.857 1.00 74.06 1020 PRO A O 1
ATOM 8223 N N . TRP A 1 1021 ? -24.154 3.205 42.943 1.00 79.81 1021 TRP A N 1
ATOM 8224 C CA . TRP A 1 1021 ? -24.031 2.368 41.735 1.00 79.81 1021 TRP A CA 1
ATOM 8225 C C . TRP A 1 1021 ? -25.347 2.159 40.971 1.00 79.81 1021 TRP A C 1
ATOM 8227 O O . TRP A 1 1021 ? -25.306 1.712 39.823 1.00 79.81 1021 TRP A O 1
ATOM 8237 N N . HIS A 1 1022 ? -26.512 2.509 41.532 1.00 81.06 1022 HIS A N 1
ATOM 8238 C CA . HIS A 1 1022 ? -27.790 2.362 40.816 1.00 81.06 1022 HIS A CA 1
ATOM 8239 C C . HIS A 1 1022 ? -27.826 3.173 39.512 1.00 81.06 1022 HIS A C 1
ATOM 8241 O O . HIS A 1 1022 ? -28.406 2.725 38.526 1.00 81.06 1022 HIS A O 1
ATOM 8247 N N . VAL A 1 1023 ? -27.158 4.334 39.475 1.00 80.19 1023 VAL A N 1
ATOM 8248 C CA . VAL A 1 1023 ? -27.043 5.159 38.259 1.00 80.19 1023 VAL A CA 1
ATOM 8249 C C . VAL A 1 1023 ? -26.282 4.408 37.161 1.00 80.19 1023 VAL A C 1
ATOM 8251 O O . VAL A 1 1023 ? -26.681 4.434 35.998 1.00 80.19 1023 VAL A O 1
ATOM 8254 N N . VAL A 1 1024 ? -25.222 3.681 37.530 1.00 83.75 1024 VAL A N 1
ATOM 8255 C CA . VAL A 1 1024 ? -24.434 2.852 36.604 1.00 83.75 1024 VAL A CA 1
ATOM 8256 C C . VAL A 1 1024 ? -25.251 1.650 36.120 1.00 83.75 1024 VAL A C 1
ATOM 8258 O O . VAL A 1 1024 ? -25.222 1.321 34.934 1.00 83.75 1024 VAL A O 1
ATOM 8261 N N . LEU A 1 1025 ? -26.033 1.026 37.006 1.00 83.44 1025 LEU A N 1
ATOM 8262 C CA . LEU A 1 1025 ? -26.906 -0.097 36.657 1.00 83.44 1025 LEU A CA 1
ATOM 8263 C C . LEU A 1 1025 ? -28.016 0.326 35.679 1.00 83.44 1025 LEU A C 1
ATOM 8265 O O . LEU A 1 1025 ? -28.295 -0.366 34.697 1.00 83.44 1025 LEU A O 1
ATOM 8269 N N . GLU A 1 1026 ? -28.635 1.483 35.913 1.00 82.12 1026 GLU A N 1
ATOM 8270 C CA . GLU A 1 1026 ? -29.632 2.064 35.012 1.00 82.12 1026 GLU A CA 1
ATOM 8271 C C . GLU A 1 1026 ? -29.014 2.426 33.650 1.00 82.12 1026 GLU A C 1
ATOM 8273 O O . GLU A 1 1026 ? -29.584 2.105 32.601 1.00 82.12 1026 GLU A O 1
ATOM 8278 N N . ALA A 1 1027 ? -27.820 3.029 33.653 1.00 84.19 1027 ALA A N 1
ATOM 8279 C CA . ALA A 1 1027 ? -27.054 3.331 32.446 1.00 84.19 1027 ALA A CA 1
ATOM 8280 C C . ALA A 1 1027 ? -26.764 2.073 31.608 1.00 84.19 1027 ALA A C 1
ATOM 8282 O O . ALA A 1 1027 ? -26.964 2.093 30.387 1.00 84.19 1027 ALA A O 1
ATOM 8283 N N . LEU A 1 1028 ? -26.354 0.971 32.248 1.00 86.00 1028 LEU A N 1
ATOM 8284 C CA . LEU A 1 1028 ? -26.129 -0.319 31.594 1.00 86.00 1028 LEU A CA 1
ATOM 8285 C C . LEU A 1 1028 ? -27.425 -0.854 30.970 1.00 86.00 1028 LEU A C 1
ATOM 8287 O O . LEU A 1 1028 ? -27.469 -1.088 29.761 1.00 86.00 1028 LEU A O 1
ATOM 8291 N N . HIS A 1 1029 ? -28.509 -0.975 31.742 1.00 81.88 1029 HIS A N 1
ATOM 8292 C CA . HIS A 1 1029 ? -29.790 -1.481 31.235 1.00 81.88 1029 HIS A CA 1
ATOM 8293 C C . HIS A 1 1029 ? -30.325 -0.674 30.046 1.00 81.88 1029 HIS A C 1
ATOM 8295 O O . HIS A 1 1029 ? -30.755 -1.247 29.039 1.00 81.88 1029 HIS A O 1
ATOM 8301 N N . ASN A 1 1030 ? -30.289 0.656 30.139 1.00 81.19 1030 ASN A N 1
ATOM 8302 C CA . ASN A 1 1030 ? -30.751 1.534 29.066 1.00 81.19 1030 ASN A CA 1
ATOM 8303 C C . ASN A 1 1030 ? -29.877 1.401 27.814 1.00 81.19 1030 ASN A C 1
ATOM 8305 O O . ASN A 1 1030 ? -30.394 1.360 26.695 1.00 81.19 1030 ASN A O 1
ATOM 8309 N N . THR A 1 1031 ? -28.563 1.257 27.996 1.00 85.81 1031 THR A N 1
ATOM 8310 C CA . THR A 1 1031 ? -27.615 1.038 26.901 1.00 85.81 1031 THR A CA 1
ATOM 8311 C C . THR A 1 1031 ? -27.879 -0.284 26.182 1.00 85.81 1031 THR A C 1
ATOM 8313 O O . THR A 1 1031 ? -28.000 -0.285 24.954 1.00 85.81 1031 THR A O 1
ATOM 8316 N N . LEU A 1 1032 ? -28.059 -1.388 26.916 1.00 82.62 1032 LEU A N 1
ATOM 8317 C CA . LEU A 1 1032 ? -28.366 -2.695 26.323 1.00 82.62 1032 LEU A CA 1
ATOM 8318 C C . LEU A 1 1032 ? -29.691 -2.675 25.565 1.00 82.62 1032 LEU A C 1
ATOM 8320 O O . LEU A 1 1032 ? -29.745 -3.138 24.425 1.00 82.62 1032 LEU A O 1
ATOM 8324 N N . LYS A 1 1033 ? -30.744 -2.074 26.133 1.00 78.12 1033 LYS A N 1
ATOM 8325 C CA . LYS A 1 1033 ? -32.035 -1.908 25.442 1.00 78.12 1033 LYS A CA 1
ATOM 8326 C C . LYS A 1 1033 ? -31.882 -1.126 24.139 1.00 78.12 1033 LYS A C 1
ATOM 8328 O O . LYS A 1 1033 ? -32.445 -1.519 23.116 1.00 78.12 1033 LYS A O 1
ATOM 8333 N N . GLN A 1 1034 ? -31.101 -0.045 24.150 1.00 79.81 1034 GLN A N 1
ATOM 8334 C CA . GLN A 1 1034 ? -30.889 0.784 22.967 1.00 79.81 1034 GLN A CA 1
ATOM 8335 C C . GLN A 1 1034 ? -30.113 0.039 21.870 1.00 79.81 1034 GLN A C 1
ATOM 8337 O O . GLN A 1 1034 ? -30.534 0.072 20.714 1.00 79.81 1034 GLN A O 1
ATOM 8342 N N . ILE A 1 1035 ? -29.012 -0.642 22.211 1.00 79.94 1035 ILE A N 1
ATOM 8343 C CA . ILE A 1 1035 ? -28.231 -1.446 21.252 1.00 79.94 1035 ILE A CA 1
ATOM 8344 C C . ILE A 1 1035 ? -29.111 -2.558 20.669 1.00 79.94 1035 ILE A C 1
ATOM 8346 O O . ILE A 1 1035 ? -29.173 -2.721 19.453 1.00 79.94 1035 ILE A O 1
ATOM 8350 N N . SER A 1 1036 ? -29.866 -3.251 21.521 1.00 75.56 1036 SER A N 1
ATOM 8351 C CA . SER A 1 1036 ? -30.748 -4.352 21.117 1.00 75.56 1036 SER A CA 1
ATOM 8352 C C . SER A 1 1036 ? -31.854 -3.909 20.172 1.00 75.56 1036 SER A C 1
ATOM 8354 O O . SER A 1 1036 ? -32.140 -4.596 19.196 1.00 75.56 1036 SER A O 1
ATOM 8356 N N . SER A 1 1037 ? -32.476 -2.760 20.446 1.00 73.19 1037 SER A N 1
ATOM 8357 C CA . SER A 1 1037 ? -33.501 -2.179 19.577 1.00 73.19 1037 SER A CA 1
ATOM 8358 C C . SER A 1 1037 ? -32.924 -1.837 18.201 1.00 73.19 1037 SER A C 1
ATOM 8360 O O . SER A 1 1037 ? -33.480 -2.228 17.176 1.00 73.19 1037 SER A O 1
ATOM 8362 N N . LYS A 1 1038 ? -31.752 -1.188 18.168 1.00 73.00 1038 LYS A N 1
ATOM 8363 C CA . LYS A 1 1038 ? -31.063 -0.831 16.920 1.00 73.00 1038 LYS A CA 1
ATOM 8364 C C . LYS A 1 1038 ? -30.659 -2.061 16.103 1.00 73.00 1038 LYS A C 1
ATOM 8366 O O . LYS A 1 1038 ? -30.930 -2.094 14.905 1.00 73.00 1038 LYS A O 1
ATOM 8371 N N . ALA A 1 1039 ? -30.068 -3.068 16.745 1.00 71.12 1039 ALA A N 1
ATOM 8372 C CA . ALA A 1 1039 ? -29.689 -4.324 16.102 1.00 71.12 1039 ALA A CA 1
ATOM 8373 C C . ALA A 1 1039 ? -30.918 -5.084 15.577 1.00 71.12 1039 ALA A C 1
ATOM 8375 O O . ALA A 1 1039 ? -30.925 -5.531 14.436 1.00 71.12 1039 ALA A O 1
ATOM 8376 N N . HIS A 1 1040 ? -32.002 -5.158 16.358 1.00 67.75 1040 HIS A N 1
ATOM 8377 C CA . HIS A 1 1040 ? -33.240 -5.817 15.937 1.00 67.75 1040 HIS A CA 1
ATOM 8378 C C . HIS A 1 1040 ? -33.857 -5.167 14.691 1.00 67.75 1040 HIS A C 1
ATOM 8380 O O . HIS A 1 1040 ? -34.219 -5.862 13.743 1.00 67.75 1040 HIS A O 1
ATOM 8386 N N . VAL A 1 1041 ? -33.918 -3.831 14.662 1.00 67.62 1041 VAL A N 1
ATOM 8387 C CA . VAL A 1 1041 ? -34.417 -3.075 13.503 1.00 67.62 1041 VAL A CA 1
ATOM 8388 C C . VAL A 1 1041 ? -33.519 -3.252 12.276 1.00 67.62 1041 VAL A C 1
ATOM 8390 O O . VAL A 1 1041 ? -34.037 -3.324 11.163 1.00 67.62 1041 VAL A O 1
ATOM 8393 N N . ALA A 1 1042 ? -32.196 -3.302 12.460 1.00 64.75 1042 ALA A N 1
ATOM 8394 C CA . ALA A 1 1042 ? -31.240 -3.453 11.364 1.00 64.75 1042 ALA A CA 1
ATOM 8395 C C . ALA A 1 1042 ? -31.264 -4.860 10.746 1.00 64.75 1042 ALA A C 1
ATOM 8397 O O . ALA A 1 1042 ? -31.204 -4.986 9.527 1.00 64.75 1042 ALA A O 1
ATOM 8398 N N . LEU A 1 1043 ? -31.388 -5.900 11.576 1.00 65.44 1043 LEU A N 1
ATOM 8399 C CA . LEU A 1 1043 ? -31.334 -7.295 11.139 1.00 65.44 1043 LEU A CA 1
ATOM 8400 C C . LEU A 1 1043 ? -32.660 -7.786 10.542 1.00 65.44 1043 LEU A C 1
ATOM 8402 O O . LEU A 1 1043 ? -32.651 -8.650 9.673 1.00 65.44 1043 LEU A O 1
ATOM 8406 N N . GLY A 1 1044 ? -33.808 -7.261 10.986 1.00 56.62 1044 GLY A N 1
ATOM 8407 C CA . GLY A 1 1044 ? -35.119 -7.660 10.452 1.00 56.62 1044 GLY A CA 1
ATOM 8408 C C . GLY A 1 1044 ? -35.483 -9.139 10.673 1.00 56.62 1044 GLY A C 1
ATOM 8409 O O . GLY A 1 1044 ? -36.407 -9.633 10.031 1.00 56.62 1044 GLY A O 1
ATOM 8410 N N . ILE A 1 1045 ? -34.767 -9.845 11.557 1.00 51.66 1045 ILE A N 1
ATOM 8411 C CA . ILE A 1 1045 ? -34.950 -11.278 11.825 1.00 51.66 1045 ILE A CA 1
ATOM 8412 C C . ILE A 1 1045 ? -36.001 -11.475 12.925 1.00 51.66 1045 ILE A C 1
ATOM 8414 O O . ILE A 1 1045 ? -35.844 -10.989 14.051 1.00 51.66 1045 ILE A O 1
ATOM 8418 N N . ASP A 1 1046 ? -37.041 -12.251 12.612 1.00 43.62 1046 ASP A N 1
ATOM 8419 C CA . ASP A 1 1046 ? -37.933 -12.851 13.604 1.00 43.62 1046 ASP A CA 1
ATOM 8420 C C . ASP A 1 1046 ? -37.257 -14.092 14.210 1.00 43.62 1046 ASP A C 1
ATOM 8422 O O . ASP A 1 1046 ? -37.266 -15.187 13.653 1.00 43.62 1046 ASP A O 1
ATOM 8426 N N . ILE A 1 1047 ? -36.600 -13.900 15.350 1.00 44.41 1047 ILE A N 1
ATOM 8427 C CA . ILE A 1 1047 ? -35.879 -14.949 16.088 1.00 44.41 1047 ILE A CA 1
ATOM 8428 C C . ILE A 1 1047 ? -36.789 -15.744 17.047 1.00 44.41 1047 ILE A C 1
ATOM 8430 O O . ILE A 1 1047 ? -36.304 -16.592 17.801 1.00 44.41 1047 ILE A O 1
ATOM 8434 N N . HIS A 1 1048 ? -38.111 -15.529 17.005 1.00 38.59 1048 HIS A N 1
ATOM 8435 C CA . HIS A 1 1048 ? -39.089 -16.250 17.827 1.00 38.59 1048 HIS A CA 1
ATOM 8436 C C . HIS A 1 1048 ? -39.067 -17.787 17.633 1.00 38.59 1048 HIS A C 1
ATOM 8438 O O . HIS A 1 1048 ? -39.064 -18.499 18.642 1.00 38.59 1048 HIS A O 1
ATOM 8444 N N . PRO A 1 1049 ? -38.921 -18.342 16.408 1.00 37.50 1049 PRO A N 1
ATOM 8445 C CA . PRO A 1 1049 ? -38.829 -19.794 16.202 1.00 37.50 1049 PRO A CA 1
ATOM 8446 C C . PRO A 1 1049 ? -37.562 -20.427 16.802 1.00 37.50 1049 PRO A C 1
ATOM 8448 O O . PRO A 1 1049 ? -37.553 -21.607 17.157 1.00 37.50 1049 PRO A O 1
ATOM 8451 N N . HIS A 1 1050 ? -36.483 -19.649 16.923 1.00 38.00 1050 HIS A N 1
ATOM 8452 C CA . HIS A 1 1050 ? -35.174 -20.117 17.384 1.00 38.00 1050 HIS A CA 1
ATOM 8453 C C . HIS A 1 1050 ? -35.069 -20.142 18.915 1.00 38.00 1050 HIS A C 1
ATOM 8455 O O . HIS A 1 1050 ? -34.502 -21.082 19.471 1.00 38.00 1050 HIS A O 1
ATOM 8461 N N . LEU A 1 1051 ? -35.703 -19.184 19.600 1.00 38.69 1051 LEU A N 1
ATOM 8462 C CA . LEU A 1 1051 ? -35.883 -19.216 21.056 1.00 38.69 1051 LEU A CA 1
ATOM 8463 C C . LEU A 1 1051 ? -36.696 -20.434 21.509 1.00 38.69 1051 LEU A C 1
ATOM 8465 O O . LEU A 1 1051 ? -36.325 -21.089 22.478 1.00 38.69 1051 LEU A O 1
ATOM 8469 N N . CYS A 1 1052 ? -37.775 -20.777 20.796 1.00 33.09 1052 CYS A N 1
ATOM 8470 C CA . CYS A 1 1052 ? -38.570 -21.961 21.126 1.00 33.09 1052 CYS A CA 1
ATOM 8471 C C . CYS A 1 1052 ? -37.747 -23.258 21.033 1.00 33.09 1052 CYS A C 1
ATOM 8473 O O . CYS A 1 1052 ? -37.998 -24.178 21.805 1.00 33.09 1052 CYS A O 1
ATOM 8475 N N . ARG A 1 1053 ? -36.733 -23.334 20.154 1.00 31.52 1053 ARG A N 1
ATOM 8476 C CA . ARG A 1 1053 ? -35.805 -24.479 20.075 1.00 31.52 1053 ARG A CA 1
ATOM 8477 C C . ARG A 1 1053 ? -34.758 -24.499 21.188 1.00 31.52 1053 ARG A C 1
ATOM 8479 O O . ARG A 1 1053 ? -34.557 -25.564 21.759 1.00 31.52 1053 ARG A O 1
ATOM 8486 N N . ALA A 1 1054 ? -34.145 -23.363 21.527 1.00 35.03 1054 ALA A N 1
ATOM 8487 C CA . ALA A 1 1054 ? -33.164 -23.277 22.621 1.00 35.03 1054 ALA A CA 1
ATOM 8488 C C . ALA A 1 1054 ? -33.783 -23.638 23.988 1.00 35.03 1054 ALA A C 1
ATOM 8490 O O . ALA A 1 1054 ? -33.164 -24.295 24.817 1.00 35.03 1054 ALA A O 1
ATOM 8491 N N . VAL A 1 1055 ? -35.064 -23.310 24.189 1.00 37.66 1055 VAL A N 1
ATOM 8492 C CA . VAL A 1 1055 ? -35.826 -23.680 25.397 1.00 37.66 1055 VAL A CA 1
ATOM 8493 C C . VAL A 1 1055 ? -36.240 -25.171 25.410 1.00 37.66 1055 VAL A C 1
ATOM 8495 O O . VAL A 1 1055 ? -36.678 -25.675 26.440 1.00 37.66 1055 VAL A O 1
ATOM 8498 N N . SER A 1 1056 ? -36.077 -25.909 24.303 1.00 28.58 1056 SER A N 1
ATOM 8499 C CA . SER A 1 1056 ? -36.582 -27.286 24.137 1.00 28.58 1056 SER A CA 1
ATOM 8500 C C . SER A 1 1056 ? -35.526 -28.404 24.253 1.00 28.58 1056 SER A C 1
ATOM 8502 O O . SER A 1 1056 ? -35.884 -29.573 24.103 1.00 28.58 1056 SER A O 1
ATOM 8504 N N . PHE A 1 1057 ? -34.243 -28.105 24.508 1.00 28.27 1057 PHE A N 1
ATOM 8505 C CA . PHE A 1 1057 ? -33.195 -29.135 24.615 1.00 28.27 1057 PHE A CA 1
ATOM 8506 C C . PHE A 1 1057 ? -33.028 -29.688 26.053 1.00 28.27 1057 PHE A C 1
ATOM 8508 O O . PHE A 1 1057 ? -32.780 -28.918 26.982 1.00 28.27 1057 PHE A O 1
ATOM 8515 N N . PRO A 1 1058 ? -33.082 -31.023 26.268 1.00 30.33 1058 PRO A N 1
ATOM 8516 C CA . PRO A 1 1058 ? -33.019 -31.627 27.609 1.00 30.33 1058 PRO A CA 1
ATOM 8517 C C . PRO A 1 1058 ? -31.662 -31.521 28.328 1.00 30.33 1058 PRO A C 1
ATOM 8519 O O . PRO A 1 1058 ? -31.607 -31.670 29.543 1.00 30.33 1058 PRO A O 1
ATOM 8522 N N . SER A 1 1059 ? -30.552 -31.261 27.629 1.00 28.78 1059 SER A N 1
ATOM 8523 C CA . SER A 1 1059 ? -29.213 -31.193 28.250 1.00 28.78 1059 SER A CA 1
ATOM 8524 C C . SER A 1 1059 ? -28.941 -29.894 29.021 1.00 28.78 1059 SER A C 1
ATOM 8526 O O . SER A 1 1059 ? -27.951 -29.809 29.740 1.00 28.78 1059 SER A O 1
ATOM 8528 N N . LEU A 1 1060 ? -29.826 -28.898 28.906 1.00 34.28 1060 LEU A N 1
ATOM 8529 C CA . LEU A 1 1060 ? -29.809 -27.651 29.682 1.00 34.28 1060 LEU A CA 1
ATOM 8530 C C . LEU A 1 1060 ? -30.691 -27.722 30.946 1.00 34.28 1060 LEU A C 1
ATOM 8532 O O . LEU A 1 1060 ? -30.669 -26.803 31.767 1.00 34.28 1060 LEU A O 1
ATOM 8536 N N . SER A 1 1061 ? -31.449 -28.809 31.149 1.00 30.59 1061 SER A N 1
ATOM 8537 C CA . SER A 1 1061 ? -32.453 -28.888 32.218 1.00 30.59 1061 SER A CA 1
ATOM 8538 C C . SER A 1 1061 ? -31.902 -29.257 33.598 1.00 30.59 1061 SER A C 1
ATOM 8540 O O . SER A 1 1061 ? -32.637 -29.132 34.573 1.00 30.59 1061 SER A O 1
ATOM 8542 N N . SER A 1 1062 ? -30.647 -29.708 33.726 1.00 29.47 1062 SER A N 1
ATOM 8543 C CA . SER A 1 1062 ? -30.097 -30.118 35.032 1.00 29.47 1062 SER A CA 1
ATOM 8544 C C . SER A 1 1062 ? -29.371 -29.004 35.794 1.00 29.47 1062 SER A C 1
ATOM 8546 O O . SER A 1 1062 ? -29.149 -29.152 36.991 1.00 29.47 1062 SER A O 1
ATOM 8548 N N . THR A 1 1063 ? -29.023 -27.889 35.140 1.00 31.86 1063 THR A N 1
ATOM 8549 C CA . THR A 1 1063 ? -28.320 -26.749 35.772 1.00 31.86 1063 THR A CA 1
ATOM 8550 C C . THR A 1 1063 ? -29.100 -25.432 35.714 1.00 31.86 1063 THR A C 1
ATOM 8552 O O . THR A 1 1063 ? -28.829 -24.544 36.517 1.00 31.86 1063 THR A O 1
ATOM 8555 N N . TYR A 1 1064 ? -30.096 -25.303 34.827 1.00 34.47 1064 TYR A N 1
ATOM 8556 C CA . TYR A 1 1064 ? -30.819 -24.043 34.584 1.00 34.47 1064 TYR A CA 1
ATOM 8557 C C . TYR A 1 1064 ? -32.335 -24.100 34.830 1.00 34.47 1064 TYR A C 1
ATOM 8559 O O . TYR A 1 1064 ? -33.075 -23.223 34.388 1.00 34.47 1064 TYR A O 1
ATOM 8567 N N . SER A 1 1065 ? -32.825 -25.055 35.621 1.00 29.48 1065 SER A N 1
ATOM 8568 C CA . SER A 1 1065 ? -34.188 -25.019 36.164 1.00 29.48 1065 SER A CA 1
ATOM 8569 C C . SER A 1 1065 ? -34.289 -24.047 37.350 1.00 29.48 1065 SER A C 1
ATOM 8571 O O . SER A 1 1065 ? -34.553 -24.453 38.481 1.00 29.48 1065 SER A O 1
ATOM 8573 N N . THR A 1 1066 ? -34.073 -22.749 37.113 1.00 31.11 1066 THR A N 1
ATOM 8574 C CA . THR A 1 1066 ? -34.549 -21.711 38.039 1.00 31.11 1066 THR A CA 1
ATOM 8575 C C . THR A 1 1066 ? -35.591 -20.833 37.338 1.00 31.11 1066 THR A C 1
ATOM 8577 O O . THR A 1 1066 ? -35.356 -20.392 36.215 1.00 31.11 1066 THR A O 1
ATOM 8580 N N . PRO A 1 1067 ? -36.727 -20.510 37.986 1.00 34.38 1067 PRO A N 1
ATOM 8581 C CA . PRO A 1 1067 ? -37.761 -19.625 37.435 1.00 34.38 1067 PRO A CA 1
ATOM 8582 C C . PRO A 1 1067 ? -37.302 -18.165 37.187 1.00 34.38 1067 PRO A C 1
ATOM 8584 O O . PRO A 1 1067 ? -38.122 -17.300 36.890 1.00 34.38 1067 PRO A O 1
ATOM 8587 N N . LYS A 1 1068 ? -35.999 -17.863 37.296 1.00 39.88 1068 LYS A N 1
ATOM 8588 C CA . LYS A 1 1068 ? -35.419 -16.512 37.380 1.00 39.88 1068 LYS A CA 1
ATOM 8589 C C . LYS A 1 1068 ? -35.410 -15.716 36.067 1.00 39.88 1068 LYS A C 1
ATOM 8591 O O . LYS A 1 1068 ? -35.380 -14.493 36.120 1.00 39.88 1068 LYS A O 1
ATOM 8596 N N . TYR A 1 1069 ? -35.489 -16.359 34.899 1.00 39.38 1069 TYR A N 1
ATOM 8597 C CA . TYR A 1 1069 ? -35.384 -15.663 33.601 1.00 39.38 1069 TYR A CA 1
ATOM 8598 C C . TYR A 1 1069 ? -36.725 -15.416 32.896 1.00 39.38 1069 TYR A C 1
ATOM 8600 O O . TYR A 1 1069 ? -36.774 -14.679 31.915 1.00 39.38 1069 TYR A O 1
ATOM 8608 N N . HIS A 1 1070 ? -37.831 -15.970 33.401 1.00 36.38 1070 HIS A N 1
ATOM 8609 C CA . HIS A 1 1070 ? -39.129 -15.940 32.713 1.00 36.38 1070 HIS A CA 1
ATOM 8610 C C . HIS A 1 1070 ? -39.763 -14.534 32.630 1.00 36.38 1070 HIS A C 1
ATOM 8612 O O . HIS A 1 1070 ? -40.612 -14.287 31.775 1.00 36.38 1070 HIS A O 1
ATOM 8618 N N . HIS A 1 1071 ? -39.341 -13.592 33.483 1.00 39.88 1071 HIS A N 1
ATOM 8619 C CA . HIS A 1 1071 ? -39.934 -12.250 33.585 1.00 39.88 1071 HIS A CA 1
ATOM 8620 C C . HIS A 1 1071 ? -39.162 -11.152 32.832 1.00 39.88 1071 HIS A C 1
ATOM 8622 O O . HIS A 1 1071 ? -39.774 -10.164 32.438 1.00 39.88 1071 HIS A O 1
ATOM 8628 N N . LEU A 1 1072 ? -37.866 -11.346 32.541 1.00 40.72 1072 LEU A N 1
ATOM 8629 C CA . LEU A 1 1072 ? -37.097 -10.495 31.609 1.00 40.72 1072 LEU A CA 1
ATOM 8630 C C . LEU A 1 1072 ? -37.581 -10.649 30.151 1.00 40.72 1072 LEU A C 1
ATOM 8632 O O . LEU A 1 1072 ? -37.289 -9.815 29.300 1.00 40.72 1072 LEU A O 1
ATOM 8636 N N . VAL A 1 1073 ? -38.335 -11.718 29.872 1.00 40.12 1073 VAL A N 1
ATOM 8637 C CA . VAL A 1 1073 ? 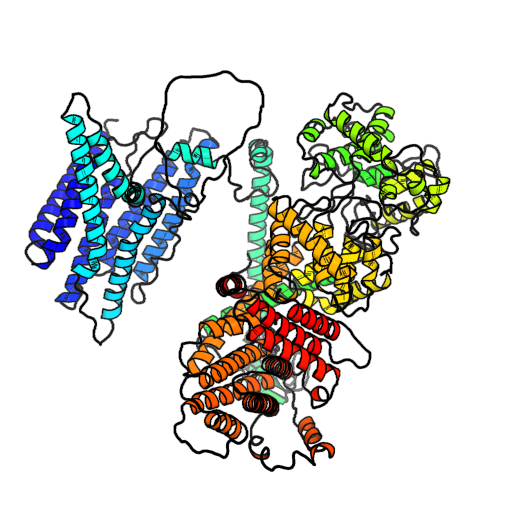-38.830 -12.120 28.545 1.00 40.12 1073 VAL A CA 1
ATOM 8638 C C . VAL A 1 1073 ? -40.169 -11.454 28.185 1.00 40.12 1073 VAL A C 1
ATOM 8640 O O . VAL A 1 1073 ? -40.536 -11.400 27.011 1.00 40.12 1073 VAL A O 1
ATOM 8643 N N . HIS A 1 1074 ? -40.894 -10.870 29.145 1.00 36.47 1074 HIS A N 1
ATOM 8644 C CA . HIS A 1 1074 ? -42.140 -10.158 28.847 1.00 36.47 1074 HIS A CA 1
ATOM 8645 C C . HIS A 1 1074 ? -41.857 -8.769 28.243 1.00 36.47 1074 HIS A C 1
ATOM 8647 O O . HIS A 1 1074 ? -41.739 -7.775 28.952 1.00 36.47 1074 HIS A O 1
ATOM 8653 N N . GLY A 1 1075 ? -41.765 -8.706 26.909 1.00 43.03 1075 GLY A N 1
ATOM 8654 C CA . GLY A 1 1075 ? -41.696 -7.458 26.131 1.00 43.03 1075 GLY A CA 1
ATOM 8655 C C . GLY A 1 1075 ? -40.301 -7.021 25.658 1.00 43.03 1075 GLY A C 1
ATOM 8656 O O . GLY A 1 1075 ? -40.193 -5.988 24.999 1.00 43.03 1075 GLY A O 1
ATOM 8657 N N . CYS A 1 1076 ? -39.239 -7.782 25.946 1.00 49.94 1076 CYS A N 1
ATOM 8658 C CA . CYS A 1 1076 ? -37.885 -7.523 25.436 1.00 49.94 1076 CYS A CA 1
ATOM 8659 C C . CYS A 1 1076 ? -37.604 -8.284 24.128 1.00 49.94 1076 CYS A C 1
ATOM 8661 O O . CYS A 1 1076 ? -38.038 -9.422 23.958 1.00 49.94 1076 CYS A O 1
ATOM 8663 N N . SER A 1 1077 ? -36.848 -7.675 23.202 1.00 60.31 1077 SER A N 1
ATOM 8664 C CA . SER A 1 1077 ? -36.422 -8.361 21.973 1.00 60.31 1077 SER A CA 1
ATOM 8665 C C . SER A 1 1077 ? -35.447 -9.502 22.306 1.00 60.31 1077 SER A C 1
ATOM 8667 O O . SER A 1 1077 ? -34.673 -9.374 23.257 1.00 60.31 1077 SER A O 1
ATOM 8669 N N . PRO A 1 1078 ? -35.395 -10.608 21.544 1.00 63.12 1078 PRO A N 1
ATOM 8670 C CA . PRO A 1 1078 ? -34.520 -11.721 21.928 1.00 63.12 1078 PRO A CA 1
ATOM 8671 C C . PRO A 1 1078 ? -33.020 -11.423 21.798 1.00 63.12 1078 PRO A C 1
ATOM 8673 O O . PRO A 1 1078 ? -32.212 -11.997 22.519 1.00 63.12 1078 PRO A O 1
ATOM 8676 N N . ILE A 1 1079 ? -32.647 -10.438 20.975 1.00 68.88 1079 ILE A N 1
ATOM 8677 C CA . ILE A 1 1079 ? -31.293 -9.861 20.965 1.00 68.88 1079 ILE A CA 1
ATOM 8678 C C . ILE A 1 1079 ? -30.950 -9.246 22.333 1.00 68.88 1079 ILE A C 1
ATOM 8680 O O . ILE A 1 1079 ? -29.837 -9.413 22.824 1.00 68.88 1079 ILE A O 1
ATOM 8684 N N . CYS A 1 1080 ? -31.914 -8.587 22.987 1.00 71.31 1080 CYS A N 1
ATOM 8685 C CA . CYS A 1 1080 ? -31.730 -8.041 24.331 1.00 71.31 1080 CYS A CA 1
ATOM 8686 C C . CYS A 1 1080 ? -31.460 -9.136 25.361 1.00 71.31 1080 CYS A C 1
ATOM 8688 O O . CYS A 1 1080 ? -30.628 -8.943 26.242 1.00 71.31 1080 CYS A O 1
ATOM 8690 N N . VAL A 1 1081 ? -32.117 -10.292 25.232 1.00 69.44 1081 VAL A N 1
ATOM 8691 C CA . VAL A 1 1081 ? -31.874 -11.446 26.109 1.00 69.44 1081 VAL A CA 1
ATOM 8692 C C . VAL A 1 1081 ? -30.440 -11.952 25.943 1.00 69.44 1081 VAL A C 1
ATOM 8694 O O . VAL A 1 1081 ? -29.758 -12.159 26.943 1.00 69.44 1081 VAL A O 1
ATOM 8697 N N . LEU A 1 1082 ? -29.950 -12.072 24.703 1.00 73.62 1082 LEU A N 1
ATOM 8698 C CA . LEU A 1 1082 ? -28.568 -12.484 24.430 1.00 73.62 1082 LEU A CA 1
ATOM 8699 C C . LEU A 1 1082 ? -27.550 -11.506 25.025 1.00 73.62 1082 LEU A C 1
ATOM 8701 O O . LEU A 1 1082 ? -26.613 -11.939 25.690 1.00 73.62 1082 LEU A O 1
ATOM 8705 N N . PHE A 1 1083 ? -27.742 -10.195 24.846 1.00 77.25 1083 PHE A N 1
ATOM 8706 C CA . PHE A 1 1083 ? -26.861 -9.200 25.461 1.00 77.25 1083 PHE A CA 1
ATOM 8707 C C . PHE A 1 1083 ? -26.854 -9.310 26.986 1.00 77.25 1083 PHE A C 1
ATOM 8709 O O . PHE A 1 1083 ? -25.779 -9.387 27.576 1.00 77.25 1083 PHE A O 1
ATOM 8716 N N . VAL A 1 1084 ? -28.029 -9.369 27.623 1.00 76.38 1084 VAL A N 1
ATOM 8717 C CA . VAL A 1 1084 ? -28.133 -9.503 29.085 1.00 76.38 1084 VAL A CA 1
ATOM 8718 C C . VAL A 1 1084 ? -27.406 -10.758 29.561 1.00 76.38 1084 VAL A C 1
ATOM 8720 O O . VAL A 1 1084 ? -26.596 -10.664 30.474 1.00 76.38 1084 VAL A O 1
ATOM 8723 N N . GLN A 1 1085 ? -27.588 -11.902 28.894 1.00 76.06 1085 GLN A N 1
ATOM 8724 C CA . GLN A 1 1085 ? -26.887 -13.141 29.240 1.00 76.06 1085 GLN A CA 1
ATOM 8725 C C . GLN A 1 1085 ? -25.359 -12.983 29.234 1.00 76.06 1085 GLN A C 1
ATOM 8727 O O . GLN A 1 1085 ? -24.696 -13.459 30.155 1.00 76.06 1085 GLN A O 1
ATOM 8732 N N . LYS A 1 1086 ? -24.784 -12.317 28.223 1.00 84.19 1086 LYS A N 1
ATOM 8733 C CA . LYS A 1 1086 ? -23.322 -12.147 28.125 1.00 84.19 1086 LYS A CA 1
ATOM 8734 C C . LYS A 1 1086 ? -22.762 -11.151 29.116 1.00 84.19 1086 LYS A C 1
ATOM 8736 O O . LYS A 1 1086 ? -21.726 -11.420 29.721 1.00 84.19 1086 LYS A O 1
ATOM 8741 N N . TRP A 1 1087 ? -23.487 -10.068 29.356 1.00 86.19 1087 TRP A N 1
ATOM 8742 C CA . TRP A 1 1087 ? -23.154 -9.141 30.427 1.00 86.19 1087 TRP A CA 1
ATOM 8743 C C . TRP A 1 1087 ? -23.235 -9.805 31.803 1.00 86.19 1087 TRP A C 1
ATOM 8745 O O . TRP A 1 1087 ? -22.325 -9.617 32.602 1.00 86.19 1087 TRP A O 1
ATOM 8755 N N . THR A 1 1088 ? -24.233 -10.658 32.057 1.00 82.06 1088 THR A N 1
ATOM 8756 C CA . THR A 1 1088 ? -24.317 -11.445 33.297 1.00 82.06 1088 THR A CA 1
ATOM 8757 C C . THR A 1 1088 ? -23.111 -12.370 33.444 1.00 82.06 1088 THR A C 1
ATOM 8759 O O . THR A 1 1088 ? -22.478 -12.377 34.495 1.00 82.06 1088 THR A O 1
ATOM 8762 N N . SER A 1 1089 ? -22.742 -13.121 32.398 1.00 80.69 1089 SER A N 1
ATOM 8763 C CA . SER A 1 1089 ? -21.556 -13.991 32.445 1.00 80.69 1089 SER A CA 1
ATOM 8764 C C . SER A 1 1089 ? -20.268 -13.213 32.727 1.00 80.69 1089 SER A C 1
ATOM 8766 O O . SER A 1 1089 ? -19.427 -13.678 33.491 1.00 80.69 1089 SER A O 1
ATOM 8768 N N . TRP A 1 1090 ? -20.105 -12.028 32.133 1.00 85.31 1090 TRP A N 1
ATOM 8769 C CA . TRP A 1 1090 ? -18.951 -11.173 32.400 1.00 85.31 1090 TRP A CA 1
ATOM 8770 C C . TRP A 1 1090 ? -18.955 -10.619 33.832 1.00 85.31 1090 TRP A C 1
ATOM 8772 O O . TRP A 1 1090 ? -17.938 -10.734 34.509 1.00 85.31 1090 TRP A O 1
ATOM 8782 N N . LEU A 1 1091 ? -20.089 -10.105 34.321 1.00 82.38 1091 LEU A N 1
ATOM 8783 C CA . LEU A 1 1091 ? -20.221 -9.565 35.680 1.00 82.38 1091 LEU A CA 1
ATOM 8784 C C . LEU A 1 1091 ? -19.951 -10.618 36.762 1.00 82.38 1091 LEU A C 1
ATOM 8786 O O . LEU A 1 1091 ? -19.274 -10.311 37.738 1.00 82.38 1091 LEU A O 1
ATOM 8790 N N . LEU A 1 1092 ? -20.416 -11.857 36.571 1.00 78.06 1092 LEU A N 1
ATOM 8791 C CA . LEU A 1 1092 ? -20.136 -12.963 37.494 1.00 78.06 1092 LEU A CA 1
ATOM 8792 C C . LEU A 1 1092 ? -18.636 -13.290 37.550 1.00 78.06 1092 LEU A C 1
ATOM 8794 O O . LEU A 1 1092 ? -18.073 -13.422 38.632 1.00 78.06 1092 LEU A O 1
ATOM 8798 N N . ARG A 1 1093 ? -17.956 -13.350 36.396 1.00 76.31 1093 ARG A N 1
ATOM 8799 C CA . ARG A 1 1093 ? -16.495 -13.560 36.352 1.00 76.31 1093 ARG A CA 1
ATOM 8800 C C . ARG A 1 1093 ? -15.731 -12.399 36.984 1.00 76.31 1093 ARG A C 1
ATOM 8802 O O . ARG A 1 1093 ? -14.757 -12.614 37.697 1.00 76.31 1093 ARG A O 1
ATOM 8809 N N . TRP A 1 1094 ? -16.181 -11.175 36.727 1.00 75.12 1094 TRP A N 1
ATOM 8810 C CA . TRP A 1 1094 ? -15.616 -9.969 37.317 1.00 75.12 1094 TRP A CA 1
ATOM 8811 C C . TRP A 1 1094 ? -15.768 -9.962 38.848 1.00 75.12 1094 TRP A C 1
ATOM 8813 O O . TRP A 1 1094 ? -14.821 -9.624 39.553 1.00 75.12 1094 TRP A O 1
ATOM 8823 N N . GLN A 1 1095 ? -16.900 -10.439 39.375 1.00 70.25 1095 GLN A N 1
ATOM 8824 C CA . GLN A 1 1095 ? -17.107 -10.634 40.812 1.00 70.25 1095 GLN A CA 1
ATOM 8825 C C . GLN A 1 1095 ? -16.142 -11.676 41.403 1.00 70.25 1095 GLN A C 1
ATOM 8827 O O . GLN A 1 1095 ? -15.528 -11.418 42.437 1.00 70.25 1095 GLN A O 1
ATOM 8832 N N . GLU A 1 1096 ? -15.987 -12.838 40.760 1.00 68.50 1096 GLU A N 1
ATOM 8833 C CA . GLU A 1 1096 ? -15.099 -13.915 41.233 1.00 68.50 1096 GLU A CA 1
ATOM 8834 C C . GLU A 1 1096 ? -13.619 -13.499 41.259 1.00 68.50 1096 GLU A C 1
ATOM 8836 O O . GLU A 1 1096 ? -12.857 -13.954 42.113 1.00 68.50 1096 GLU A O 1
ATOM 8841 N N . GLN A 1 1097 ? -13.204 -12.635 40.329 1.00 64.81 1097 GLN A N 1
ATOM 8842 C CA . GLN A 1 1097 ? -11.807 -12.221 40.152 1.00 64.81 1097 GLN A CA 1
ATOM 8843 C C . GLN A 1 1097 ? -11.471 -10.869 40.821 1.00 64.81 1097 GLN A C 1
ATOM 8845 O O . GLN A 1 1097 ? -10.294 -10.506 40.922 1.00 64.81 1097 GLN A O 1
ATOM 8850 N N . GLY A 1 1098 ? -12.468 -10.133 41.330 1.00 59.62 1098 GLY A N 1
ATOM 8851 C CA . GLY A 1 1098 ? -12.295 -8.849 42.020 1.00 59.62 1098 GLY A CA 1
ATOM 8852 C C . GLY A 1 1098 ? -11.706 -7.749 41.121 1.00 59.62 1098 GLY A C 1
ATOM 8853 O O . GLY A 1 1098 ? -12.071 -7.607 39.958 1.00 59.62 1098 GLY A O 1
ATOM 8854 N N . ASN A 1 1099 ? -10.734 -6.979 41.636 1.00 48.41 1099 ASN A N 1
ATOM 8855 C CA . ASN A 1 1099 ? -10.016 -5.933 40.876 1.00 48.41 1099 ASN A CA 1
ATOM 8856 C C . ASN A 1 1099 ? -9.205 -6.467 39.671 1.00 48.41 1099 ASN A C 1
ATOM 8858 O O . ASN A 1 1099 ? -8.616 -5.684 38.922 1.00 48.41 1099 ASN A O 1
ATOM 8862 N N . HIS A 1 1100 ? -9.123 -7.786 39.482 1.00 51.16 1100 HIS A N 1
ATOM 8863 C CA . HIS A 1 1100 ? -8.494 -8.411 38.323 1.00 51.16 1100 HIS A CA 1
ATOM 8864 C C . HIS A 1 1100 ? -9.541 -8.595 37.219 1.00 51.16 1100 HIS A C 1
ATOM 8866 O O . HIS A 1 1100 ? -10.177 -9.636 37.111 1.00 51.16 1100 HIS A O 1
ATOM 8872 N N . ILE A 1 1101 ? -9.754 -7.552 36.415 1.00 53.59 1101 ILE A N 1
ATOM 8873 C CA . ILE A 1 1101 ? -10.781 -7.539 35.363 1.00 53.59 1101 ILE A CA 1
ATOM 8874 C C . ILE A 1 1101 ? -10.366 -8.462 34.210 1.00 53.59 1101 ILE A C 1
ATOM 8876 O O . ILE A 1 1101 ? -9.679 -8.047 33.278 1.00 53.59 1101 ILE A O 1
ATOM 8880 N N . GLY A 1 1102 ? -10.774 -9.727 34.265 1.00 60.56 1102 GLY A N 1
ATOM 8881 C CA . GLY A 1 1102 ? -10.712 -10.652 33.136 1.00 60.56 1102 GLY A CA 1
ATOM 8882 C C . GLY A 1 1102 ? -11.964 -10.568 32.254 1.00 60.56 1102 GLY A C 1
ATOM 8883 O O . GLY A 1 1102 ? -13.072 -10.352 32.739 1.00 60.56 1102 GLY A O 1
ATOM 8884 N N . GLY A 1 1103 ? -11.817 -10.770 30.940 1.00 74.75 1103 GLY A N 1
ATOM 8885 C CA . GLY A 1 1103 ? -12.952 -11.085 30.056 1.00 74.75 1103 GLY A CA 1
ATOM 8886 C C . GLY A 1 1103 ? -13.607 -9.935 29.279 1.00 74.75 1103 GLY A C 1
ATOM 8887 O O . GLY A 1 1103 ? -14.600 -10.184 28.597 1.00 74.75 1103 GLY A O 1
ATOM 8888 N N . GLU A 1 1104 ? -13.097 -8.699 29.357 1.00 86.00 1104 GLU A N 1
ATOM 8889 C CA . GLU A 1 1104 ? -13.637 -7.560 28.583 1.00 86.00 1104 GLU A CA 1
ATOM 8890 C C . GLU A 1 1104 ? -13.548 -7.804 27.067 1.00 86.00 1104 GLU A C 1
ATOM 8892 O O . GLU A 1 1104 ? -14.500 -7.551 26.330 1.00 86.00 1104 GLU A O 1
ATOM 8897 N N . ALA A 1 1105 ? -12.421 -8.345 26.597 1.00 90.12 1105 ALA A N 1
ATOM 8898 C CA . ALA A 1 1105 ? -12.201 -8.595 25.178 1.00 90.12 1105 ALA A CA 1
ATOM 8899 C C . ALA A 1 1105 ? -13.206 -9.610 24.610 1.00 90.12 1105 ALA A C 1
ATOM 8901 O O . ALA A 1 1105 ? -13.817 -9.351 23.575 1.00 90.12 1105 ALA A O 1
ATOM 8902 N N . GLU A 1 1106 ? -13.449 -10.725 25.308 1.00 89.06 1106 GLU A N 1
ATOM 8903 C CA . GLU A 1 1106 ? -14.501 -11.684 24.949 1.00 89.06 1106 GLU A CA 1
ATOM 8904 C C . GLU A 1 1106 ? -15.886 -11.029 24.934 1.00 89.06 1106 GLU A C 1
ATOM 8906 O O . GLU A 1 1106 ? -16.649 -11.267 23.997 1.00 89.06 1106 GLU A O 1
ATOM 8911 N N . LEU A 1 1107 ? -16.215 -10.189 25.923 1.00 89.88 1107 LEU A N 1
ATOM 8912 C CA . LEU A 1 1107 ? -17.498 -9.481 25.948 1.00 89.88 1107 LEU A CA 1
ATOM 8913 C C . LEU A 1 1107 ? -17.657 -8.581 24.714 1.00 89.88 1107 LEU A C 1
ATOM 8915 O O . LEU A 1 1107 ? -18.702 -8.617 24.066 1.00 89.88 1107 LEU A O 1
ATOM 8919 N N . ILE A 1 1108 ? -16.621 -7.823 24.344 1.00 93.06 1108 ILE A N 1
ATOM 8920 C CA . ILE A 1 1108 ? -16.617 -6.987 23.135 1.00 93.06 1108 ILE A CA 1
ATOM 8921 C C . ILE A 1 1108 ? -16.800 -7.851 21.879 1.00 93.06 1108 ILE A C 1
ATOM 8923 O O . ILE A 1 1108 ? -17.659 -7.542 21.052 1.00 93.06 1108 ILE A O 1
ATOM 8927 N N . VAL A 1 1109 ? -16.062 -8.959 21.747 1.00 91.88 1109 VAL A N 1
ATOM 8928 C CA . VAL A 1 1109 ? -16.199 -9.894 20.616 1.00 91.88 1109 VAL A CA 1
ATOM 8929 C C . VAL A 1 1109 ? -17.626 -10.442 20.524 1.00 91.88 1109 VAL A C 1
ATOM 8931 O O . VAL A 1 1109 ? -18.214 -10.476 19.441 1.00 91.88 1109 VAL A O 1
ATOM 8934 N N . GLN A 1 1110 ? -18.213 -10.851 21.649 1.00 87.75 1110 GLN A N 1
ATOM 8935 C CA . GLN A 1 1110 ? -19.590 -11.345 21.702 1.00 87.75 1110 GLN A CA 1
ATOM 8936 C C . GLN A 1 1110 ? -20.581 -10.255 21.298 1.00 87.75 1110 GLN A C 1
ATOM 8938 O O . GLN A 1 1110 ? -21.458 -10.499 20.473 1.00 87.75 1110 GLN A O 1
ATOM 8943 N N . VAL A 1 1111 ? -20.413 -9.036 21.812 1.00 89.19 1111 VAL A N 1
ATOM 8944 C CA . VAL A 1 1111 ? -21.274 -7.895 21.492 1.00 89.19 1111 VAL A CA 1
ATOM 8945 C C . VAL A 1 1111 ? -21.233 -7.552 20.005 1.00 89.19 1111 VAL A C 1
ATOM 8947 O O . VAL A 1 1111 ? -22.290 -7.329 19.410 1.00 89.19 1111 VAL A O 1
ATOM 8950 N N . ILE A 1 1112 ? -20.046 -7.533 19.396 1.00 90.56 1112 ILE A N 1
ATOM 8951 C CA . ILE A 1 1112 ? -19.872 -7.278 17.961 1.00 90.56 1112 ILE A CA 1
ATOM 8952 C C . ILE A 1 1112 ? -20.619 -8.341 17.144 1.00 90.56 1112 ILE A C 1
ATOM 8954 O O . ILE A 1 1112 ? -21.388 -8.000 16.248 1.00 90.56 1112 ILE A O 1
ATOM 8958 N N . ASN A 1 1113 ? -20.469 -9.621 17.493 1.00 86.62 1113 ASN A N 1
ATOM 8959 C CA . ASN A 1 1113 ? -21.096 -10.719 16.752 1.00 86.62 1113 ASN A CA 1
ATOM 8960 C C . ASN A 1 1113 ? -22.616 -10.837 16.956 1.00 86.62 1113 ASN A C 1
ATOM 8962 O O . ASN A 1 1113 ? -23.334 -11.205 16.028 1.00 86.62 1113 ASN A O 1
ATOM 8966 N N . ILE A 1 1114 ? -23.137 -10.478 18.133 1.00 81.69 1114 ILE A N 1
ATOM 8967 C CA . ILE A 1 1114 ? -24.588 -10.325 18.338 1.00 81.69 1114 ILE A CA 1
ATOM 8968 C C . ILE A 1 1114 ? -25.118 -9.189 17.459 1.00 81.69 1114 ILE A C 1
ATOM 8970 O O . ILE A 1 1114 ? -26.149 -9.327 16.803 1.00 81.69 1114 ILE A O 1
ATOM 8974 N N . SER A 1 1115 ? -24.402 -8.064 17.444 1.00 83.38 1115 SER A N 1
ATOM 8975 C CA . SER A 1 1115 ? -24.799 -6.847 16.731 1.00 83.38 1115 SER A CA 1
ATOM 8976 C C . SER A 1 1115 ? -24.833 -7.021 15.215 1.00 83.38 1115 SER A C 1
ATOM 8978 O O . SER A 1 1115 ? -25.655 -6.392 14.552 1.00 83.38 1115 SER A O 1
ATOM 8980 N N . SER A 1 1116 ? -23.967 -7.875 14.675 1.00 78.81 1116 SER A N 1
ATOM 8981 C CA . SER A 1 1116 ? -23.904 -8.203 13.250 1.00 78.81 1116 SER A CA 1
ATOM 8982 C C . SER A 1 1116 ? -24.905 -9.274 12.812 1.00 78.81 1116 SER A C 1
ATOM 8984 O O . SER A 1 1116 ? -25.003 -9.565 11.624 1.00 78.81 1116 SER A O 1
ATOM 8986 N N . GLY A 1 1117 ? -25.641 -9.888 13.747 1.00 73.38 1117 GLY A N 1
ATOM 8987 C CA . GLY A 1 1117 ? -26.551 -10.995 13.446 1.00 73.38 1117 GLY A CA 1
ATOM 8988 C C . GLY A 1 1117 ? -25.853 -12.330 13.175 1.00 73.38 1117 GLY A C 1
ATOM 8989 O O . GLY A 1 1117 ? -26.531 -13.297 12.837 1.00 73.38 1117 GLY A O 1
ATOM 8990 N N . ARG A 1 1118 ? -24.531 -12.421 13.388 1.00 71.56 1118 ARG A N 1
ATOM 8991 C CA . ARG A 1 1118 ? -23.748 -13.669 13.282 1.00 71.56 1118 ARG A CA 1
ATOM 8992 C C . ARG A 1 1118 ? -24.035 -14.666 14.421 1.00 71.56 1118 ARG A C 1
ATOM 8994 O O . ARG A 1 1118 ? -23.430 -15.730 14.485 1.00 71.56 1118 ARG A O 1
ATOM 9001 N N . TRP A 1 1119 ? -24.959 -14.346 15.330 1.00 63.53 1119 TRP A N 1
ATOM 9002 C CA . TRP A 1 1119 ? -25.370 -15.202 16.446 1.00 63.53 1119 TRP A CA 1
ATOM 9003 C C . TRP A 1 1119 ? -26.782 -15.769 16.264 1.00 63.53 1119 TRP A C 1
ATOM 9005 O O . TRP A 1 1119 ? -27.781 -15.157 16.640 1.00 63.53 1119 TRP A O 1
ATOM 9015 N N . LEU A 1 1120 ? -26.837 -16.990 15.729 1.00 50.50 1120 LEU A N 1
ATOM 9016 C CA . LEU A 1 1120 ? -27.978 -17.912 15.770 1.00 50.50 1120 LEU A CA 1
ATOM 9017 C C . LEU A 1 1120 ? -27.521 -19.172 16.554 1.00 50.50 1120 LEU A C 1
ATOM 9019 O O . LEU A 1 1120 ? -26.335 -19.491 16.528 1.00 50.50 1120 LEU A O 1
ATOM 9023 N N . PRO A 1 1121 ? -28.379 -19.800 17.379 1.00 49.34 1121 PRO A N 1
ATOM 9024 C CA . PRO A 1 1121 ? -28.075 -20.017 18.799 1.00 49.34 1121 PRO A CA 1
ATOM 9025 C C . PRO A 1 1121 ? -27.255 -21.283 19.141 1.00 49.34 1121 PRO A C 1
ATOM 9027 O O . PRO A 1 1121 ? -27.485 -22.358 18.605 1.00 49.34 1121 PRO A O 1
ATOM 9030 N N . GLU A 1 1122 ? -26.374 -21.117 20.137 1.00 46.62 1122 GLU A N 1
ATOM 9031 C CA . GLU A 1 1122 ? -25.752 -22.116 21.039 1.00 46.62 1122 GLU A CA 1
ATOM 9032 C C . GLU A 1 1122 ? -24.548 -22.975 20.594 1.00 46.62 1122 GLU A C 1
ATOM 9034 O O . GLU A 1 1122 ? -23.785 -23.374 21.473 1.00 46.62 1122 GLU A O 1
ATOM 9039 N N . GLU A 1 1123 ? -24.239 -23.165 19.311 1.00 50.38 1123 GLU A N 1
ATOM 9040 C CA . GLU A 1 1123 ? -23.067 -23.989 18.925 1.00 50.38 1123 GLU A CA 1
ATOM 9041 C C . GLU A 1 1123 ? -21.662 -23.370 19.165 1.00 50.38 1123 GLU A C 1
ATOM 9043 O O . GLU A 1 1123 ? -20.752 -24.119 19.552 1.00 50.38 1123 GLU A O 1
ATOM 9048 N N . PRO A 1 1124 ? -21.416 -22.043 19.033 1.00 55.38 1124 PRO A N 1
ATOM 9049 C CA . PRO A 1 1124 ? -20.045 -21.522 19.089 1.00 55.38 1124 PRO A CA 1
ATOM 9050 C C . PRO A 1 1124 ? -19.384 -21.649 20.465 1.00 55.38 1124 PRO A C 1
ATOM 9052 O O . PRO A 1 1124 ? -18.194 -21.907 20.552 1.00 55.38 1124 PRO A O 1
ATOM 9055 N N . LEU A 1 1125 ? -20.128 -21.507 21.566 1.00 59.91 1125 LEU A N 1
ATOM 9056 C CA . LEU A 1 1125 ? -19.549 -21.471 22.924 1.00 59.91 1125 LEU A CA 1
ATOM 9057 C C . LEU A 1 1125 ? -19.065 -22.851 23.399 1.00 59.91 1125 LEU A C 1
ATOM 9059 O O . LEU A 1 1125 ? -18.160 -22.960 24.233 1.00 59.91 1125 LEU A O 1
ATOM 9063 N N . SER A 1 1126 ? -19.672 -23.920 22.879 1.00 61.78 1126 SER A N 1
ATOM 9064 C CA . SER A 1 1126 ? -19.179 -25.289 23.038 1.00 61.78 1126 SER A CA 1
ATOM 9065 C C . SER A 1 1126 ? -18.034 -25.624 22.092 1.00 61.78 1126 SER A C 1
ATOM 9067 O O . SER A 1 1126 ? -17.301 -26.572 22.371 1.00 61.78 1126 SER A O 1
ATOM 9069 N N . HIS A 1 1127 ? -17.858 -24.856 21.013 1.00 76.81 1127 HIS A N 1
ATOM 9070 C CA . HIS A 1 1127 ? -16.837 -25.130 20.017 1.00 76.81 1127 HIS A CA 1
ATOM 9071 C C . HIS A 1 1127 ? -15.432 -25.013 20.636 1.00 76.81 1127 HIS A C 1
ATOM 9073 O O . HIS A 1 1127 ? -15.084 -23.954 21.174 1.00 76.81 1127 HIS A O 1
ATOM 9079 N N . PRO A 1 1128 ? -14.590 -26.062 20.563 1.00 82.06 1128 PRO A N 1
ATOM 9080 C CA . PRO A 1 1128 ? -13.260 -26.052 21.173 1.00 82.06 1128 PRO A CA 1
ATOM 9081 C C . PRO A 1 1128 ? -12.391 -24.879 20.703 1.00 82.06 1128 PRO A C 1
ATOM 9083 O O . PRO A 1 1128 ? -11.758 -24.215 21.521 1.00 82.06 1128 PRO A O 1
ATOM 9086 N N . GLN A 1 1129 ? -12.431 -24.563 19.403 1.00 83.94 1129 GLN A N 1
ATOM 9087 C CA . GLN A 1 1129 ? -11.672 -23.450 18.819 1.00 83.94 1129 GLN A CA 1
ATOM 9088 C C . GLN A 1 1129 ? -12.145 -22.086 19.344 1.00 83.94 1129 GLN A C 1
ATOM 9090 O O . GLN A 1 1129 ? -11.324 -21.202 19.553 1.00 83.94 1129 GLN A O 1
ATOM 9095 N N . TYR A 1 1130 ? -13.444 -21.915 19.628 1.00 86.38 1130 TYR A N 1
ATOM 9096 C CA . TYR A 1 1130 ? -13.964 -20.651 20.163 1.00 86.38 1130 TYR A CA 1
ATOM 9097 C C . TYR A 1 1130 ? -13.460 -20.451 21.586 1.00 86.38 1130 TYR A C 1
ATOM 9099 O O . TYR A 1 1130 ? -13.002 -19.369 21.935 1.00 86.38 1130 TYR A O 1
ATOM 9107 N N . ARG A 1 1131 ? -13.517 -21.507 22.410 1.00 85.50 1131 ARG A N 1
ATOM 9108 C CA . ARG A 1 1131 ? -12.999 -21.468 23.784 1.00 85.50 1131 ARG A CA 1
ATOM 9109 C C . ARG A 1 1131 ? -11.509 -21.151 23.799 1.00 85.50 1131 ARG A C 1
ATOM 9111 O O . ARG A 1 1131 ? -11.081 -20.351 24.624 1.00 85.50 1131 ARG A O 1
ATOM 9118 N N . LEU A 1 1132 ? -10.750 -21.739 22.875 1.00 88.44 1132 LEU A N 1
ATOM 9119 C CA . LEU A 1 1132 ? -9.324 -21.473 22.730 1.00 88.44 1132 LEU A CA 1
ATOM 9120 C C . LEU A 1 1132 ? -9.055 -20.014 22.325 1.00 88.44 1132 LEU A C 1
ATOM 9122 O O . LEU A 1 1132 ? -8.328 -19.324 23.034 1.00 88.44 1132 LEU A O 1
ATOM 9126 N N . LEU A 1 1133 ? -9.703 -19.521 21.261 1.00 90.88 1133 LEU A N 1
ATOM 9127 C CA . LEU A 1 1133 ? -9.620 -18.120 20.822 1.00 90.88 1133 LEU A CA 1
ATOM 9128 C C . LEU A 1 1133 ? -9.984 -17.158 21.959 1.00 90.88 1133 LEU A C 1
ATOM 9130 O O . LEU A 1 1133 ? -9.224 -16.251 22.281 1.00 90.88 1133 LEU A O 1
ATOM 9134 N N . SER A 1 1134 ? -11.108 -17.408 22.628 1.00 89.06 1134 SER A N 1
ATOM 9135 C CA . SER A 1 1134 ? -11.580 -16.607 23.755 1.00 89.06 1134 SER A CA 1
ATOM 9136 C C . SER A 1 1134 ? -10.593 -16.594 24.916 1.00 89.06 1134 SER A C 1
ATOM 9138 O O . SER A 1 1134 ? -10.326 -15.531 25.474 1.00 89.06 1134 SER A O 1
ATOM 9140 N N . SER A 1 1135 ? -10.030 -17.750 25.276 1.00 88.81 1135 SER A N 1
ATOM 9141 C CA . SER A 1 1135 ? -9.034 -17.856 26.344 1.00 88.81 1135 SER A CA 1
ATOM 9142 C C . SER A 1 1135 ? -7.776 -17.059 26.006 1.00 88.81 1135 SER A C 1
ATOM 9144 O O . SER A 1 1135 ? -7.335 -16.247 26.816 1.00 88.81 1135 SER A O 1
ATOM 9146 N N . ILE A 1 1136 ? -7.221 -17.247 24.805 1.00 90.31 1136 ILE A N 1
ATOM 9147 C CA . ILE A 1 1136 ? -5.991 -16.570 24.372 1.00 90.31 1136 ILE A CA 1
ATOM 9148 C C . ILE A 1 1136 ? -6.211 -15.061 24.290 1.00 90.31 1136 ILE A C 1
ATOM 9150 O O . ILE A 1 1136 ? -5.410 -14.301 24.833 1.00 90.31 1136 ILE A O 1
ATOM 9154 N N . THR A 1 1137 ? -7.299 -14.614 23.657 1.00 91.62 1137 THR A N 1
ATOM 9155 C CA . THR A 1 1137 ? -7.606 -13.187 23.510 1.00 91.62 1137 THR A CA 1
ATOM 9156 C C . THR A 1 1137 ? -7.827 -12.517 24.864 1.00 91.62 1137 THR A C 1
ATOM 9158 O O . THR A 1 1137 ? -7.266 -11.450 25.101 1.00 91.62 1137 THR A O 1
ATOM 9161 N N . ASN A 1 1138 ? -8.582 -13.131 25.780 1.00 88.25 1138 ASN A N 1
ATOM 9162 C CA . ASN A 1 1138 ? -8.789 -12.568 27.116 1.00 88.25 1138 ASN A CA 1
ATOM 9163 C C . ASN A 1 1138 ? -7.487 -12.469 27.904 1.00 88.25 1138 ASN A C 1
ATOM 9165 O O . ASN A 1 1138 ? -7.196 -11.416 28.469 1.00 88.25 1138 ASN A O 1
ATOM 9169 N N . ASP A 1 1139 ? -6.700 -13.544 27.926 1.00 85.81 1139 ASP A N 1
ATOM 9170 C CA . ASP A 1 1139 ? -5.410 -13.564 28.604 1.00 85.81 1139 ASP A CA 1
ATOM 9171 C C . ASP A 1 1139 ? -4.476 -12.477 28.070 1.00 85.81 1139 ASP A C 1
ATOM 9173 O O . ASP A 1 1139 ? -3.815 -11.778 28.839 1.00 85.81 1139 ASP A O 1
ATOM 9177 N N . LEU A 1 1140 ? -4.403 -12.363 26.744 1.00 88.75 1140 LEU A N 1
ATOM 9178 C CA . LEU A 1 1140 ? -3.588 -11.388 26.041 1.00 88.75 1140 LEU A CA 1
ATOM 9179 C C . LEU A 1 1140 ? -4.025 -9.962 26.398 1.00 88.75 1140 LEU A C 1
ATOM 9181 O O . LEU A 1 1140 ? -3.214 -9.181 26.892 1.00 88.75 1140 LEU A O 1
ATOM 9185 N N . CYS A 1 1141 ? -5.301 -9.629 26.191 1.00 88.25 1141 CYS A N 1
ATOM 9186 C CA . CYS A 1 1141 ? -5.838 -8.299 26.466 1.00 88.25 1141 CYS A CA 1
ATOM 9187 C C . CYS A 1 1141 ? -5.702 -7.931 27.949 1.00 88.25 1141 CYS A C 1
ATOM 9189 O O . CYS A 1 1141 ? -5.332 -6.804 28.260 1.00 88.25 1141 CYS A O 1
ATOM 9191 N N . HIS A 1 1142 ? -5.900 -8.880 28.867 1.00 82.75 1142 HIS A N 1
ATOM 9192 C CA . HIS A 1 1142 ? -5.694 -8.654 30.297 1.00 82.75 1142 HIS A CA 1
ATOM 9193 C C . HIS A 1 1142 ? -4.220 -8.371 30.643 1.00 82.75 1142 HIS A C 1
ATOM 9195 O O . HIS A 1 1142 ? -3.930 -7.450 31.407 1.00 82.75 1142 HIS A O 1
ATOM 9201 N N . GLN A 1 1143 ? -3.268 -9.119 30.070 1.00 81.81 1143 GLN A N 1
ATOM 9202 C CA . GLN A 1 1143 ? -1.835 -8.856 30.268 1.00 81.81 1143 GLN A CA 1
ATOM 9203 C C . GLN A 1 1143 ? -1.418 -7.488 29.721 1.00 81.81 1143 GLN A C 1
ATOM 9205 O O . GLN A 1 1143 ? -0.611 -6.800 30.349 1.00 81.81 1143 GLN A O 1
ATOM 9210 N N . ILE A 1 1144 ? -1.976 -7.104 28.573 1.00 84.38 1144 ILE A N 1
ATOM 9211 C CA . ILE A 1 1144 ? -1.743 -5.813 27.929 1.00 84.38 1144 ILE A CA 1
ATOM 9212 C C . ILE A 1 1144 ? -2.288 -4.674 28.805 1.00 84.38 1144 ILE A C 1
ATOM 9214 O O . ILE A 1 1144 ? -1.545 -3.753 29.133 1.00 84.38 1144 ILE A O 1
ATOM 9218 N N . SER A 1 1145 ? -3.538 -4.770 29.265 1.00 76.81 1145 SER A N 1
ATOM 9219 C CA . SER A 1 1145 ? -4.186 -3.732 30.079 1.00 76.81 1145 SER A CA 1
ATOM 9220 C C . SER A 1 1145 ? -3.526 -3.499 31.444 1.00 76.81 1145 SER A C 1
ATOM 9222 O O . SER A 1 1145 ? -3.680 -2.424 32.012 1.00 76.81 1145 SER A O 1
ATOM 9224 N N . ARG A 1 1146 ? -2.777 -4.471 31.991 1.00 69.88 1146 ARG A N 1
ATOM 9225 C CA . ARG A 1 1146 ? -2.056 -4.317 33.273 1.00 69.88 1146 ARG A CA 1
ATOM 9226 C C . ARG A 1 1146 ? -0.694 -3.640 33.152 1.00 69.88 1146 ARG A C 1
ATOM 9228 O O . ARG A 1 1146 ? -0.154 -3.197 34.164 1.00 69.88 1146 ARG A O 1
ATOM 9235 N N . LYS A 1 1147 ? -0.109 -3.600 31.957 1.00 63.84 1147 LYS A N 1
ATOM 9236 C CA . LYS A 1 1147 ? 1.195 -2.979 31.712 1.00 63.84 1147 LYS A CA 1
ATOM 9237 C C . LYS A 1 1147 ? 0.994 -1.555 31.201 1.00 63.84 1147 LYS A C 1
ATOM 9239 O O . LYS A 1 1147 ? 1.358 -1.248 30.072 1.00 63.84 1147 LYS A O 1
ATOM 9244 N N . GLU A 1 1148 ? 0.431 -0.678 32.033 1.00 49.34 1148 GLU A N 1
ATOM 9245 C CA . GLU A 1 1148 ? 0.509 0.764 31.783 1.00 49.34 1148 GLU A CA 1
ATOM 9246 C C . GLU A 1 1148 ? 2.003 1.159 31.817 1.00 49.34 1148 GLU A C 1
ATOM 9248 O O . GLU A 1 1148 ? 2.620 1.188 32.879 1.00 49.34 1148 GLU A O 1
ATOM 9253 N N . ASN A 1 1149 ? 2.599 1.399 30.642 1.00 46.91 1149 ASN A N 1
ATOM 9254 C CA . ASN A 1 1149 ? 3.962 1.918 30.420 1.00 46.91 1149 ASN A CA 1
ATOM 9255 C C . ASN A 1 1149 ? 5.168 0.950 30.484 1.00 46.91 1149 ASN A C 1
ATOM 9257 O O . ASN A 1 1149 ? 6.254 1.361 30.891 1.00 46.91 1149 ASN A O 1
ATOM 9261 N N . SER A 1 1150 ? 5.070 -0.297 30.003 1.00 47.25 1150 SER A N 1
ATOM 9262 C CA . SER A 1 1150 ? 6.295 -1.054 29.660 1.00 47.25 1150 SER A CA 1
ATOM 9263 C C . SER A 1 1150 ? 6.197 -1.765 28.314 1.00 47.25 1150 SER A C 1
ATOM 9265 O O . SER A 1 1150 ? 5.162 -2.338 27.984 1.00 47.25 1150 SER A O 1
ATOM 9267 N N . MET A 1 1151 ? 7.300 -1.706 27.562 1.00 56.94 1151 MET A N 1
ATOM 9268 C CA . MET A 1 1151 ? 7.537 -2.335 26.261 1.00 56.94 1151 MET A CA 1
ATOM 9269 C C . MET A 1 1151 ? 6.817 -3.686 26.121 1.00 56.94 1151 MET A C 1
ATOM 9271 O O . MET A 1 1151 ? 6.917 -4.543 27.007 1.00 56.94 1151 MET A O 1
ATOM 9275 N N . VAL A 1 1152 ? 6.108 -3.883 25.000 1.00 64.88 1152 VAL A N 1
ATOM 9276 C CA . VAL A 1 1152 ? 5.471 -5.165 24.672 1.00 64.88 1152 VAL A CA 1
ATOM 9277 C C . VAL A 1 1152 ? 6.510 -6.277 24.819 1.00 64.88 1152 VAL A C 1
ATOM 9279 O O . VAL A 1 1152 ? 7.543 -6.289 24.157 1.00 64.88 1152 VAL A O 1
ATOM 9282 N N . CYS A 1 1153 ? 6.264 -7.191 25.755 1.00 72.56 1153 CYS A N 1
ATOM 9283 C CA . CYS A 1 1153 ? 7.205 -8.256 26.080 1.00 72.56 1153 CYS A CA 1
ATOM 9284 C C . CYS A 1 1153 ? 7.053 -9.421 25.092 1.00 72.56 1153 CYS A C 1
ATOM 9286 O O . CYS A 1 1153 ? 5.964 -9.653 24.567 1.00 72.56 1153 CYS A O 1
ATOM 9288 N N . SER A 1 1154 ? 8.108 -10.218 24.918 1.00 79.06 1154 SER A N 1
ATOM 9289 C CA . SER A 1 1154 ? 8.122 -11.414 24.061 1.00 79.06 1154 SER A CA 1
ATOM 9290 C C . SER A 1 1154 ? 6.969 -12.391 24.332 1.00 79.06 1154 SER A C 1
ATOM 9292 O O . SER A 1 1154 ? 6.488 -13.049 23.414 1.00 79.06 1154 SER A O 1
ATOM 9294 N N . GLN A 1 1155 ? 6.473 -12.458 25.572 1.00 82.81 1155 GLN A N 1
ATOM 9295 C CA . GLN A 1 1155 ? 5.302 -13.265 25.933 1.00 82.81 1155 GLN A CA 1
ATOM 9296 C C . GLN A 1 1155 ? 4.012 -12.796 25.238 1.00 82.81 1155 GLN A C 1
ATOM 9298 O O . GLN A 1 1155 ? 3.221 -13.629 24.800 1.00 82.81 1155 GLN A O 1
ATOM 9303 N N . ILE A 1 1156 ? 3.809 -11.480 25.114 1.00 87.56 1156 ILE A N 1
ATOM 9304 C CA . ILE A 1 1156 ? 2.644 -10.892 24.433 1.00 87.56 1156 ILE A CA 1
ATOM 9305 C C . ILE A 1 1156 ? 2.760 -11.134 22.926 1.00 87.56 1156 ILE A C 1
ATOM 9307 O O . ILE A 1 1156 ? 1.781 -11.541 22.304 1.00 87.56 1156 ILE A O 1
ATOM 9311 N N . GLU A 1 1157 ? 3.955 -10.959 22.347 1.00 88.06 1157 GLU A N 1
ATOM 9312 C CA . GLU A 1 1157 ? 4.182 -11.280 20.931 1.00 88.06 1157 GLU A CA 1
ATOM 9313 C C . GLU A 1 1157 ? 3.899 -12.759 20.626 1.00 88.06 1157 GLU A C 1
ATOM 9315 O O . GLU A 1 1157 ? 3.224 -13.051 19.644 1.00 88.06 1157 GLU A O 1
ATOM 9320 N N . SER A 1 1158 ? 4.352 -13.683 21.480 1.00 89.62 1158 SER A N 1
ATOM 9321 C CA . SER A 1 1158 ? 4.109 -15.125 21.319 1.00 89.62 1158 SER A CA 1
ATOM 9322 C C . SER A 1 1158 ? 2.613 -15.468 21.331 1.00 89.62 1158 SER A C 1
ATOM 9324 O O . SER A 1 1158 ? 2.127 -16.179 20.455 1.00 89.62 1158 SER A O 1
ATOM 9326 N N . LYS A 1 1159 ? 1.842 -14.895 22.268 1.00 91.69 1159 LYS A N 1
ATOM 9327 C CA . LYS A 1 1159 ? 0.381 -15.085 22.314 1.00 91.69 1159 LYS A CA 1
ATOM 9328 C C . LYS A 1 1159 ? -0.336 -14.471 21.108 1.00 91.69 1159 LYS A C 1
ATOM 9330 O O . LYS A 1 1159 ? -1.311 -15.041 20.629 1.00 91.69 1159 LYS A O 1
ATOM 9335 N N . MET A 1 1160 ? 0.144 -13.336 20.594 1.00 94.62 1160 MET A N 1
ATOM 9336 C CA . MET A 1 1160 ? -0.370 -12.779 19.339 1.00 94.62 1160 MET A CA 1
ATOM 9337 C C . MET A 1 1160 ? -0.110 -13.713 18.154 1.00 94.62 1160 MET A C 1
ATOM 9339 O O . MET A 1 1160 ? -1.000 -13.879 17.329 1.00 94.62 1160 MET A O 1
ATOM 9343 N N . GLN A 1 1161 ? 1.065 -14.347 18.077 1.00 94.69 1161 GLN A N 1
ATOM 9344 C CA . GLN A 1 1161 ? 1.378 -15.322 17.022 1.00 94.69 1161 GLN A CA 1
ATOM 9345 C C . GLN A 1 1161 ? 0.436 -16.532 17.084 1.00 94.69 1161 GLN A C 1
ATOM 9347 O O . GLN A 1 1161 ? -0.083 -16.953 16.054 1.00 94.69 1161 GLN A O 1
ATOM 9352 N N . GLU A 1 1162 ? 0.172 -17.056 18.285 1.00 94.19 1162 GLU A N 1
ATOM 9353 C CA . GLU A 1 1162 ? -0.784 -18.152 18.497 1.00 94.19 1162 GLU A CA 1
ATOM 9354 C C . GLU A 1 1162 ? -2.202 -17.754 18.057 1.00 94.19 1162 GLU A C 1
ATOM 9356 O O . GLU A 1 1162 ? -2.861 -18.492 17.325 1.00 94.19 1162 GLU A O 1
ATOM 9361 N N . LEU A 1 1163 ? -2.653 -16.550 18.426 1.00 94.81 1163 LEU A N 1
ATOM 9362 C CA . LEU A 1 1163 ? -3.945 -16.021 17.988 1.00 94.81 1163 LEU A CA 1
ATOM 9363 C C . LEU A 1 1163 ? -4.017 -15.872 16.462 1.00 94.81 1163 LEU A C 1
ATOM 9365 O O . LEU A 1 1163 ? -5.008 -16.261 15.850 1.00 94.81 1163 LEU A O 1
ATOM 9369 N N . VAL A 1 1164 ? -2.973 -15.324 15.840 1.00 94.75 1164 VAL A N 1
ATOM 9370 C CA . VAL A 1 1164 ? -2.889 -15.141 14.384 1.00 94.75 1164 VAL A CA 1
ATOM 9371 C C . VAL A 1 1164 ? -2.939 -16.483 13.663 1.00 94.75 1164 VAL A C 1
ATOM 9373 O O . VAL A 1 1164 ? -3.676 -16.606 12.688 1.00 94.75 1164 VAL A O 1
ATOM 9376 N N . GLN A 1 1165 ? -2.233 -17.499 14.164 1.00 93.75 1165 GLN A N 1
ATOM 9377 C CA . GLN A 1 1165 ? -2.300 -18.855 13.626 1.00 93.75 1165 GLN A CA 1
ATOM 9378 C C . GLN A 1 1165 ? -3.724 -19.413 13.690 1.00 93.75 1165 GLN A C 1
ATOM 9380 O O . GLN A 1 1165 ? -4.244 -19.884 12.687 1.00 93.75 1165 GLN A O 1
ATOM 9385 N N . LEU A 1 1166 ? -4.392 -19.310 14.840 1.00 91.81 1166 LEU A N 1
ATOM 9386 C CA . LEU A 1 1166 ? -5.755 -19.828 14.994 1.00 91.81 1166 LEU A CA 1
ATOM 9387 C C . LEU A 1 1166 ? -6.784 -19.114 14.114 1.00 91.81 1166 LEU A C 1
ATOM 9389 O O . LEU A 1 1166 ? -7.788 -19.721 13.749 1.00 91.81 1166 LEU A O 1
ATOM 9393 N N . VAL A 1 1167 ? -6.562 -17.835 13.809 1.00 91.88 1167 VAL A N 1
ATOM 9394 C CA . VAL A 1 1167 ? -7.472 -17.037 12.980 1.00 91.88 1167 VAL A CA 1
ATOM 9395 C C . VAL A 1 1167 ? -7.237 -17.271 11.491 1.00 91.88 1167 VAL A C 1
ATOM 9397 O O . VAL A 1 1167 ? -8.211 -17.373 10.751 1.00 91.88 1167 VAL A O 1
ATOM 9400 N N . LEU A 1 1168 ? -5.975 -17.364 11.059 1.00 90.94 1168 LEU A N 1
ATOM 9401 C CA . LEU A 1 1168 ? -5.607 -17.517 9.648 1.00 90.94 1168 LEU A CA 1
ATOM 9402 C C . LEU A 1 1168 ? -5.571 -18.975 9.174 1.00 90.94 1168 LEU A C 1
ATOM 9404 O O . LEU A 1 1168 ? -5.577 -19.212 7.972 1.00 90.94 1168 LEU A O 1
ATOM 9408 N N . CYS A 1 1169 ? -5.502 -19.960 10.068 1.00 85.38 1169 CYS A N 1
ATOM 9409 C CA . CYS A 1 1169 ? -5.624 -21.359 9.675 1.00 85.38 1169 CYS A CA 1
ATOM 9410 C C . CYS A 1 1169 ? -7.094 -21.751 9.517 1.00 85.38 1169 CYS A C 1
ATOM 9412 O O . CYS A 1 1169 ? -7.873 -21.554 10.448 1.00 85.38 1169 CYS A O 1
ATOM 9414 N N . ASP A 1 1170 ? -7.444 -22.315 8.357 1.00 73.06 1170 ASP A N 1
ATOM 9415 C CA . ASP A 1 1170 ? -8.765 -22.881 8.067 1.00 73.06 1170 ASP A CA 1
ATOM 9416 C C . ASP A 1 1170 ? -8.729 -24.421 8.107 1.00 73.06 1170 ASP A C 1
ATOM 9418 O O . ASP A 1 1170 ? -7.815 -25.056 7.573 1.00 73.06 1170 ASP A O 1
ATOM 9422 N N . SER A 1 1171 ? -9.751 -25.032 8.714 1.00 63.38 1171 SER A N 1
ATOM 9423 C CA . SER A 1 1171 ? -10.012 -26.480 8.698 1.00 63.38 1171 SER A CA 1
ATOM 9424 C C . SER A 1 1171 ? -11.465 -26.795 8.314 1.00 63.38 1171 SER A C 1
ATOM 9426 O O . SER A 1 1171 ? -12.350 -25.948 8.394 1.00 63.38 1171 SER A O 1
ATOM 9428 N N . SER A 1 1172 ? -11.752 -28.036 7.909 1.00 48.12 1172 SER A N 1
ATOM 9429 C CA . SER A 1 1172 ? -13.093 -28.459 7.462 1.00 48.12 1172 SER A CA 1
ATOM 9430 C C . SER A 1 1172 ? -14.180 -28.438 8.551 1.00 48.12 1172 SER A C 1
ATOM 9432 O O . SER A 1 1172 ? -15.351 -28.646 8.242 1.00 48.12 1172 SER A O 1
ATOM 9434 N N . HIS A 1 1173 ? -13.803 -28.223 9.814 1.00 60.47 1173 HIS A N 1
ATOM 9435 C CA . HIS A 1 1173 ? -14.702 -28.097 10.967 1.00 60.47 1173 HIS A CA 1
ATOM 9436 C C . HIS A 1 1173 ? -14.538 -26.746 11.680 1.00 60.47 1173 HIS A C 1
ATOM 9438 O O . HIS A 1 1173 ? -14.880 -26.629 12.854 1.00 60.47 1173 HIS A O 1
ATOM 9444 N N . ASP A 1 1174 ? -13.975 -25.747 11.000 1.00 67.44 1174 ASP A N 1
ATOM 9445 C CA . ASP A 1 1174 ? -13.661 -24.465 11.617 1.00 67.44 1174 ASP A CA 1
ATOM 9446 C C . ASP A 1 1174 ? -14.875 -23.574 11.852 1.00 67.44 1174 ASP A C 1
ATOM 9448 O O . ASP A 1 1174 ? -15.900 -23.636 11.170 1.00 67.44 1174 ASP A O 1
ATOM 9452 N N . LEU A 1 1175 ? -14.703 -22.685 12.827 1.00 77.56 1175 LEU A N 1
ATOM 9453 C CA . LEU A 1 1175 ? -15.572 -21.535 13.003 1.00 77.56 1175 LEU A CA 1
ATOM 9454 C C . LEU A 1 1175 ? -15.545 -20.632 11.771 1.00 77.56 1175 LEU A C 1
ATOM 9456 O O . LEU A 1 1175 ? -14.517 -20.481 11.113 1.00 77.56 1175 LEU A O 1
ATOM 9460 N N . ASP A 1 1176 ? -16.670 -19.957 11.558 1.00 81.81 1176 ASP A N 1
ATOM 9461 C CA . ASP A 1 1176 ? -16.814 -18.864 10.602 1.00 81.81 1176 ASP A CA 1
ATOM 9462 C C . ASP A 1 1176 ? -15.613 -17.893 10.634 1.00 81.81 1176 ASP A C 1
ATOM 9464 O O . ASP A 1 1176 ? -15.178 -17.438 11.700 1.00 81.81 1176 ASP A O 1
ATOM 9468 N N . THR A 1 1177 ? -15.059 -17.585 9.460 1.00 83.50 1177 THR A N 1
ATOM 9469 C CA . THR A 1 1177 ? -13.831 -16.788 9.325 1.00 83.50 1177 THR A CA 1
ATOM 9470 C C . THR A 1 1177 ? -14.020 -15.357 9.834 1.00 83.50 1177 THR A C 1
ATOM 9472 O O . THR A 1 1177 ? -13.113 -14.820 10.471 1.00 83.50 1177 THR A O 1
ATOM 9475 N N . ASP A 1 1178 ? -15.205 -14.757 9.664 1.00 84.38 1178 ASP A N 1
ATOM 9476 C CA . ASP A 1 1178 ? -15.504 -13.416 10.190 1.00 84.38 1178 ASP A CA 1
ATOM 9477 C C . ASP A 1 1178 ? -15.563 -13.413 11.728 1.00 84.38 1178 ASP A C 1
ATOM 9479 O O . ASP A 1 1178 ? -15.097 -12.474 12.392 1.00 84.38 1178 ASP A O 1
ATOM 9483 N N . LEU A 1 1179 ? -16.094 -14.486 12.325 1.00 86.44 1179 LEU A N 1
ATOM 9484 C CA . LEU A 1 1179 ? -16.068 -14.697 13.771 1.00 86.44 1179 LEU A CA 1
ATOM 9485 C C . LEU A 1 1179 ? -14.629 -14.815 14.295 1.00 86.44 1179 LEU A C 1
ATOM 9487 O O . LEU A 1 1179 ? -14.286 -14.124 15.260 1.00 86.44 1179 LEU A O 1
ATOM 9491 N N . LYS A 1 1180 ? -13.780 -15.637 13.657 1.00 89.56 1180 LYS A N 1
ATOM 9492 C CA . LYS A 1 1180 ? -12.346 -15.743 13.993 1.00 89.56 1180 LYS A CA 1
ATOM 9493 C C . LYS A 1 1180 ? -11.659 -14.379 13.862 1.00 89.56 1180 LYS A C 1
ATOM 9495 O O . LYS A 1 1180 ? -10.995 -13.922 14.794 1.00 89.56 1180 LYS A O 1
ATOM 9500 N N . GLY A 1 1181 ? -11.901 -13.684 12.751 1.00 91.88 1181 GLY A N 1
ATOM 9501 C CA . GLY A 1 1181 ? -11.370 -12.353 12.465 1.00 91.88 1181 GLY A CA 1
ATOM 9502 C C . GLY A 1 1181 ? -11.711 -11.329 13.546 1.00 91.88 1181 GLY A C 1
ATOM 9503 O O . GLY A 1 1181 ? -10.847 -10.548 13.939 1.00 91.88 1181 GLY A O 1
ATOM 9504 N N . THR A 1 1182 ? -12.919 -11.389 14.118 1.00 93.94 1182 THR A N 1
ATOM 9505 C CA . THR A 1 1182 ? -13.344 -10.470 15.188 1.00 93.94 1182 THR A CA 1
ATOM 9506 C C . THR A 1 1182 ? -12.441 -10.556 16.430 1.00 93.94 1182 THR A C 1
ATOM 9508 O O . THR A 1 1182 ? -12.137 -9.522 17.030 1.00 93.94 1182 THR A O 1
ATOM 9511 N N . PHE A 1 1183 ? -11.958 -11.750 16.803 1.00 94.88 1183 PHE A N 1
ATOM 9512 C CA . PHE A 1 1183 ? -11.009 -11.903 17.918 1.00 94.88 1183 PHE A CA 1
ATOM 9513 C C . PHE A 1 1183 ? -9.682 -11.194 17.638 1.00 94.88 1183 PHE A C 1
ATOM 9515 O O . PHE A 1 1183 ? -9.179 -10.468 18.498 1.00 94.88 1183 PHE A O 1
ATOM 9522 N N . LEU A 1 1184 ? -9.137 -11.353 16.427 1.00 95.88 1184 LEU A N 1
ATOM 9523 C CA . LEU A 1 1184 ? -7.910 -10.668 16.022 1.00 95.88 1184 LEU A CA 1
ATOM 9524 C C . LEU A 1 1184 ? -8.110 -9.149 15.955 1.00 95.88 1184 LEU A C 1
ATOM 9526 O O . LEU A 1 1184 ? -7.254 -8.405 16.427 1.00 95.88 1184 LEU A O 1
ATOM 9530 N N . THR A 1 1185 ? -9.245 -8.676 15.432 1.00 96.94 1185 THR A N 1
ATOM 9531 C CA . THR A 1 1185 ? -9.591 -7.247 15.382 1.00 96.94 1185 THR A CA 1
ATOM 9532 C C . THR A 1 1185 ? -9.579 -6.615 16.774 1.00 96.94 1185 THR A C 1
ATOM 9534 O O . THR A 1 1185 ? -8.950 -5.574 16.972 1.00 96.94 1185 THR A O 1
ATOM 9537 N N . VAL A 1 1186 ? -10.228 -7.251 17.754 1.00 96.69 1186 VAL A N 1
ATOM 9538 C CA . VAL A 1 1186 ? -10.254 -6.752 19.136 1.00 96.69 1186 VAL A CA 1
ATOM 9539 C C . VAL A 1 1186 ? -8.859 -6.821 19.761 1.00 96.69 1186 VAL A C 1
ATOM 9541 O O . VAL A 1 1186 ? -8.397 -5.827 20.317 1.00 96.69 1186 VAL A O 1
ATOM 9544 N N . ALA A 1 1187 ? -8.138 -7.935 19.609 1.00 96.25 1187 ALA A N 1
ATOM 9545 C CA . ALA A 1 1187 ? -6.779 -8.075 20.136 1.00 96.25 1187 ALA A CA 1
ATOM 9546 C C . ALA A 1 1187 ? -5.818 -7.001 19.594 1.00 96.25 1187 ALA A C 1
ATOM 9548 O O . ALA A 1 1187 ? -5.085 -6.387 20.371 1.00 96.25 1187 ALA A O 1
ATOM 9549 N N . LYS A 1 1188 ? -5.866 -6.707 18.286 1.00 96.69 1188 LYS A N 1
ATOM 9550 C CA . LYS A 1 1188 ? -5.071 -5.640 17.657 1.00 96.69 1188 LYS A CA 1
ATOM 9551 C C . LYS A 1 1188 ? -5.412 -4.251 18.202 1.00 96.69 1188 LYS A C 1
ATOM 9553 O O . LYS A 1 1188 ? -4.509 -3.446 18.405 1.00 96.69 1188 LYS A O 1
ATOM 9558 N N . ALA A 1 1189 ? -6.682 -3.965 18.496 1.00 96.06 1189 ALA A N 1
ATOM 9559 C CA . ALA A 1 1189 ? -7.081 -2.692 19.102 1.00 96.06 1189 ALA A CA 1
ATOM 9560 C C . ALA A 1 1189 ? -6.518 -2.514 20.526 1.00 96.06 1189 ALA A C 1
ATOM 9562 O O . ALA A 1 1189 ? -6.031 -1.433 20.866 1.00 96.06 1189 ALA A O 1
ATOM 9563 N N . PHE A 1 1190 ? -6.520 -3.576 21.342 1.00 93.12 1190 PHE A N 1
ATOM 9564 C CA . PHE A 1 1190 ? -5.871 -3.564 22.661 1.00 93.12 1190 PHE A CA 1
ATOM 9565 C C . PHE A 1 1190 ? -4.349 -3.433 22.537 1.00 93.12 1190 PHE A C 1
ATOM 9567 O O . PHE A 1 1190 ? -3.747 -2.630 23.249 1.00 93.12 1190 PHE A O 1
ATOM 9574 N N . TYR A 1 1191 ? -3.735 -4.165 21.602 1.00 93.81 1191 TYR A N 1
ATOM 9575 C CA . TYR A 1 1191 ? -2.303 -4.070 21.320 1.00 93.81 1191 TYR A CA 1
ATOM 9576 C C . TYR A 1 1191 ? -1.909 -2.645 20.912 1.00 93.81 1191 TYR A C 1
ATOM 9578 O O . TYR A 1 1191 ? -0.979 -2.083 21.480 1.00 93.81 1191 TYR A O 1
ATOM 9586 N N . TYR A 1 1192 ? -2.651 -2.025 19.989 1.00 94.94 1192 TYR A N 1
ATOM 9587 C CA . TYR A 1 1192 ? -2.458 -0.632 19.578 1.00 94.94 1192 TYR A CA 1
ATOM 9588 C C . TYR A 1 1192 ? -2.528 0.329 20.772 1.00 94.94 1192 TYR A C 1
ATOM 9590 O O . TYR A 1 1192 ? -1.635 1.158 20.940 1.00 94.94 1192 TYR A O 1
ATOM 9598 N N . LYS A 1 1193 ? -3.564 0.202 21.618 1.00 91.00 1193 LYS A N 1
ATOM 9599 C CA . LYS A 1 1193 ? -3.776 1.083 22.779 1.00 91.00 1193 LYS A CA 1
ATOM 9600 C C . LYS A 1 1193 ? -2.610 1.025 23.770 1.00 91.00 1193 LYS A C 1
ATOM 9602 O O . LYS A 1 1193 ? -2.326 2.028 24.407 1.00 91.00 1193 LYS A O 1
ATOM 9607 N N . ALA A 1 1194 ? -1.962 -0.129 23.912 1.00 88.88 1194 ALA A N 1
ATOM 9608 C CA . ALA A 1 1194 ? -0.811 -0.284 24.798 1.00 88.88 1194 ALA A CA 1
ATOM 9609 C C . ALA A 1 1194 ? 0.536 0.022 24.138 1.00 88.88 1194 ALA A C 1
ATOM 9611 O O . ALA A 1 1194 ? 1.501 0.318 24.836 1.00 88.88 1194 ALA A O 1
ATOM 9612 N N . TYR A 1 1195 ? 0.617 -0.087 22.812 1.00 90.56 1195 TYR A N 1
ATOM 9613 C CA . TYR A 1 1195 ? 1.836 0.197 22.066 1.00 90.56 1195 TYR A CA 1
ATOM 9614 C C . TYR A 1 1195 ? 2.086 1.705 21.937 1.00 90.56 1195 TYR A C 1
ATOM 9616 O O . TYR A 1 1195 ? 3.228 2.142 22.054 1.00 90.56 1195 TYR A O 1
ATOM 9624 N N . PHE A 1 1196 ? 1.034 2.498 21.709 1.00 90.38 1196 PHE A N 1
ATOM 9625 C CA . PHE A 1 1196 ? 1.153 3.947 21.544 1.00 90.38 1196 PHE A CA 1
ATOM 9626 C C . PHE A 1 1196 ? 0.879 4.712 22.834 1.00 90.38 1196 PHE A C 1
ATOM 9628 O O . PHE A 1 1196 ? -0.056 4.415 23.575 1.00 90.38 1196 PHE A O 1
ATOM 9635 N N . ASP A 1 1197 ? 1.666 5.761 23.055 1.00 89.50 1197 ASP A N 1
ATOM 9636 C CA . ASP A 1 1197 ? 1.422 6.727 24.113 1.00 89.50 1197 ASP A CA 1
ATOM 9637 C C . ASP A 1 1197 ? 0.159 7.581 23.822 1.00 89.50 1197 ASP A C 1
ATOM 9639 O O . ASP A 1 1197 ? -0.288 7.689 22.670 1.00 89.50 1197 ASP A O 1
ATOM 9643 N N . PRO A 1 1198 ? -0.430 8.226 24.848 1.00 88.44 1198 PRO A N 1
ATOM 9644 C CA . PRO A 1 1198 ? -1.627 9.049 24.690 1.00 88.44 1198 PRO A CA 1
ATOM 9645 C C . PRO A 1 1198 ? -1.535 10.167 23.642 1.00 88.44 1198 PRO A C 1
ATOM 9647 O O . PRO A 1 1198 ? -2.537 10.477 22.992 1.00 88.44 1198 PRO A O 1
ATOM 9650 N N . GLU A 1 1199 ? -0.369 10.794 23.476 1.00 89.44 1199 GLU A N 1
ATOM 9651 C CA . GLU A 1 1199 ? -0.172 11.891 22.526 1.00 89.44 1199 GLU A CA 1
ATOM 9652 C C . GLU A 1 1199 ? -0.209 11.364 21.090 1.00 89.44 1199 GLU A C 1
ATOM 9654 O O . GLU A 1 1199 ? -0.938 11.897 20.246 1.00 89.44 1199 GLU A O 1
ATOM 9659 N N . SER A 1 1200 ? 0.487 10.255 20.834 1.00 92.00 1200 SER A N 1
ATOM 9660 C CA . SER A 1 1200 ? 0.449 9.561 19.547 1.00 92.00 1200 SER A CA 1
ATOM 9661 C C . SER A 1 1200 ? -0.966 9.103 19.186 1.00 92.00 1200 SER A C 1
ATOM 9663 O O . SER A 1 1200 ? -1.406 9.317 18.054 1.00 92.00 1200 SER A O 1
ATOM 9665 N N . ILE A 1 1201 ? -1.723 8.555 20.146 1.00 92.62 1201 ILE A N 1
ATOM 9666 C CA . ILE A 1 1201 ? -3.128 8.176 19.927 1.00 92.62 1201 ILE A CA 1
ATOM 9667 C C . ILE A 1 1201 ? -3.971 9.397 19.536 1.00 92.62 1201 ILE A C 1
ATOM 9669 O O . ILE A 1 1201 ? -4.727 9.324 18.568 1.00 92.62 1201 ILE A O 1
ATOM 9673 N N . ASN A 1 1202 ? -3.826 10.530 20.227 1.00 90.31 1202 ASN A N 1
ATOM 9674 C CA . ASN A 1 1202 ? -4.572 11.752 19.906 1.00 90.31 1202 ASN A CA 1
ATOM 9675 C C . ASN A 1 1202 ? -4.214 12.316 18.521 1.00 90.31 1202 ASN A C 1
ATOM 9677 O O . ASN A 1 1202 ? -5.103 12.760 17.792 1.00 90.31 1202 ASN A O 1
ATOM 9681 N N . ARG A 1 1203 ? -2.939 12.247 18.117 1.00 92.88 1203 ARG A N 1
ATOM 9682 C CA . ARG A 1 1203 ? -2.502 12.623 16.763 1.00 92.88 1203 ARG A CA 1
ATOM 9683 C C . ARG A 1 1203 ? -3.135 11.721 15.703 1.00 92.88 1203 ARG A C 1
ATOM 9685 O O . ARG A 1 1203 ? -3.648 12.222 14.703 1.00 92.88 1203 ARG A O 1
ATOM 9692 N N . HIS A 1 1204 ? -3.150 10.408 15.933 1.00 96.69 1204 HIS A N 1
ATOM 9693 C CA . HIS A 1 1204 ? -3.809 9.461 15.033 1.00 96.69 1204 HIS A CA 1
ATOM 9694 C C . HIS A 1 1204 ? -5.321 9.708 14.952 1.00 96.69 1204 HIS A C 1
ATOM 9696 O O . HIS A 1 1204 ? -5.870 9.709 13.855 1.00 96.69 1204 HIS A O 1
ATOM 9702 N N . ILE A 1 1205 ? -5.986 9.998 16.076 1.00 95.31 1205 ILE A N 1
ATOM 9703 C CA . ILE A 1 1205 ? -7.409 10.369 16.114 1.00 95.31 1205 ILE A CA 1
ATOM 9704 C C . ILE A 1 1205 ? -7.682 11.597 15.244 1.00 95.31 1205 ILE A C 1
ATOM 9706 O O . ILE A 1 1205 ? -8.597 11.561 14.422 1.00 95.31 1205 ILE A O 1
ATOM 9710 N N . GLY A 1 1206 ? -6.882 12.658 15.399 1.00 90.69 1206 GLY A N 1
ATOM 9711 C CA . GLY A 1 1206 ? -6.994 13.874 14.592 1.00 90.69 1206 GLY A CA 1
ATOM 9712 C C . GLY A 1 1206 ? -6.953 13.561 13.098 1.00 90.69 1206 GLY A C 1
ATOM 9713 O O . GLY A 1 1206 ? -7.873 13.913 12.363 1.00 90.69 1206 GLY A O 1
ATOM 9714 N N . ARG A 1 1207 ? -5.934 12.806 12.681 1.00 94.25 1207 ARG A N 1
ATOM 9715 C CA . ARG A 1 1207 ? -5.704 12.471 11.273 1.00 94.25 1207 ARG A CA 1
ATOM 9716 C C . ARG A 1 1207 ? -6.737 11.495 10.696 1.00 94.25 1207 ARG A C 1
ATOM 9718 O O . ARG A 1 1207 ? -7.084 11.595 9.525 1.00 94.25 1207 ARG A O 1
ATOM 9725 N N . VAL A 1 1208 ? -7.214 10.532 11.491 1.00 96.75 1208 VAL A N 1
ATOM 9726 C CA . VAL A 1 1208 ? -8.121 9.469 11.023 1.00 96.75 1208 VAL A CA 1
ATOM 9727 C C . VAL A 1 1208 ? -9.581 9.905 11.032 1.00 96.75 1208 VAL A C 1
ATOM 9729 O O . VAL A 1 1208 ? -10.290 9.588 10.079 1.00 96.75 1208 VAL A O 1
ATOM 9732 N N . LEU A 1 1209 ? -10.043 10.610 12.070 1.00 92.25 1209 LEU A N 1
ATOM 9733 C CA . LEU A 1 1209 ? -11.463 10.946 12.242 1.00 92.25 1209 LEU A CA 1
ATOM 9734 C C . LEU A 1 1209 ? -11.827 12.368 11.811 1.00 92.25 1209 LEU A C 1
ATOM 9736 O O . LEU A 1 1209 ? -12.996 12.606 11.516 1.00 92.25 1209 LEU A O 1
ATOM 9740 N N . PHE A 1 1210 ? -10.881 13.310 11.800 1.00 90.44 1210 PHE A N 1
ATOM 9741 C CA . PHE A 1 1210 ? -11.205 14.740 11.689 1.00 90.44 1210 PHE A CA 1
ATOM 9742 C C . PHE A 1 1210 ? -10.464 15.483 10.572 1.00 90.44 1210 PHE A C 1
ATOM 9744 O O . PHE A 1 1210 ? -10.797 16.633 10.291 1.00 90.44 1210 PHE A O 1
ATOM 9751 N N . GLU A 1 1211 ? -9.493 14.847 9.922 1.00 91.81 1211 GLU A N 1
ATOM 9752 C CA . GLU A 1 1211 ? -8.767 15.406 8.785 1.00 91.81 1211 GLU A CA 1
ATOM 9753 C C . GLU A 1 1211 ? -9.199 14.704 7.493 1.00 91.81 1211 GLU A C 1
ATOM 9755 O O . GLU A 1 1211 ? -8.939 13.510 7.315 1.00 91.81 1211 GLU A O 1
ATOM 9760 N N . ASN A 1 1212 ? -9.862 15.445 6.602 1.00 85.00 1212 ASN A N 1
ATOM 9761 C CA . ASN A 1 1212 ? -10.244 14.936 5.286 1.00 85.00 1212 ASN A CA 1
ATOM 9762 C C . ASN A 1 1212 ? -8.998 14.649 4.442 1.00 85.00 1212 ASN A C 1
ATOM 9764 O O . ASN A 1 1212 ? -8.010 15.385 4.491 1.00 85.00 1212 ASN A O 1
ATOM 9768 N N . VAL A 1 1213 ? -9.083 13.620 3.606 1.00 88.12 1213 VAL A N 1
ATOM 9769 C CA . VAL A 1 1213 ? -8.069 13.326 2.594 1.00 88.12 1213 VAL A CA 1
ATOM 9770 C C . VAL A 1 1213 ? -8.346 14.190 1.363 1.00 88.12 1213 VAL A C 1
ATOM 9772 O O . VAL A 1 1213 ? -9.485 14.234 0.892 1.00 88.12 1213 VAL A O 1
ATOM 9775 N N . ILE A 1 1214 ? -7.324 14.895 0.870 1.00 75.19 1214 ILE A N 1
ATOM 9776 C CA . ILE A 1 1214 ? -7.407 15.812 -0.283 1.00 75.19 1214 ILE A CA 1
ATOM 9777 C C . ILE A 1 1214 ? -6.896 15.113 -1.534 1.00 75.19 1214 ILE A C 1
ATOM 9779 O O . ILE A 1 1214 ? -5.811 14.492 -1.479 1.00 75.19 1214 ILE A O 1
#

Radius of gyration: 39.31 Å; chains: 1; bounding box: 116×103×97 Å

Foldseek 3Di:
DVVVVVVVVVLVVVLVVLVVVVVVVLVVQPPDPVSCVQVVLVVLLCVLVVVVPVPDQQDQDPPRDGDDQVLLVLVSVLVVQLVVLVVQQLCCCLPVVDGPDDVLVSCVSVLVSLVSVLVRLVVVLVVLDDPPPDDDDPVSVVVSVVSVVVSVVSVVVSVVVVVCSVPPPDDPDPDPPDDPDPVVLPDDDDDPDDDDDDDDDDDDDDDDDDDDDDDDDDDDDDDQPQSCLQVVLVVLVVQLVVLVRVQVVCSVDDDDDSPCDPCNSCVSVSVSSNVSSVVSVVVVVVVVVVVPDDDDDDDPVVVVVVVVCSVCSSVVVNCVVVVVSPDDPVPVVVVVVVVVPDDDDDDPPQFDDPVVVVVDDPVVVVVVVVVVVVVVVVVVVVVVVVVVVVVVVVLQVQAAPPPSPDGFFKAFPPVRDGHHDPVVVVVDQADPPPRHGGPDIDGDDDDDDDDDQALPQDDDDPDPVVVVVVVVVLVVLVVVLVVLLVVLVVVLVPADLFDKDFQLLLLLLQQLDDCPVDDPHHRVQVLSLVLLVVQQDPLLWDADRRDDDLLQGLNNRLSNLLSCLSRVHPVVSNDDDPSPVVLVVDDPLQHFVCSLQQVVLSVVSCVVSVNDDDPPDPSVVVSPVVNVVVVVLDPLVCVLAAQDPVLLRQSSDPDDDLVSVQVHAAPQLGRQQASNSLSVSCVVPVDVSSVNSNVVQQVVQCDPPDPPRHRNGHHRGPRQNLVLLLLLLVLCQLLLNCVSCVVSNVVSLVVLVVQADLLFDPRGRRRSWHFLQSRLSNLQSNLQQQHDDAPNNQVNQDDPLAGDGTPPDDDDWLNSLVSLLLSLLLFFPPNVSSVSSNVRSLVVLVVCLVVVNNDGNFKDFPPSSLVSVCCNLQPPLQDFSLLSSLSVLNGQRAQPMWTGHSGIMGRCSNRHVSSSVSSLSQLLSLLVLLVVLLVVLVVLVVVLPDDPVCVLVLLLQLCLLCSHPRDSLLSLLSSLSSLLSSLVVVVLVVCVDPPDDLVNLVVLLVCLQAVVPDDPPVDPCVSSSVSVLVSLQSSQVSLCVSVVDPCVVLVVVVVPDPVCVPPPPDPRCVVVPVPGDVLSVQLSVLVSVQSVVCSVCPSQRFQSLVNSLSSSCSSVVVQRDDDQVPDPLNVVLSVLLRVLLSVLVVPQDDDDDPVSSNSLSNLSCSLSHDDPPDDDNVSSVSSSSSSSSSVNVSSDDSVVSVVSSCSSNPDRDD

Sequence (1214 aa):
MAHWGFRLSKTKVEVGRIERIMYKFGCKLASIRIKRIVFFPLFLFHLVVARGRFSLPAPSAPRDRHWAPCHAIVGMPLLVAFELLLCVFLESVYVLKVPAVDLKIVFLPLLAFEVAILVDNVRMCKALLPGDDENLSDDAIWETLPHFWVSISMVFFIAATLFTLLKLCECFAFLVCTRWSNPAIHRDSESREATSSSTSIRYIDWNSGLVVPSDDISEESMCGLQDIGGHITKIPIIAFQILLCIHLEFQKGPNAASFIPLPIVFSPILLLQGAGVLVSGSQLVEKNLVLLRNGSRTGRYFVLSARARDCFGFLYHGSRLLGWWSIDEESREEQARLYCDGASGYNTFSGYPPEVVKKMPKKDLAEEVWRLQAALSEQSEISKISLEEYERLQNEKVLCRVCFEREISIVLLPCRHRVLCSTCSDKCKKCPICRVNIEERLTIRGGIKGVNVRCKAFDKPNNKDELQQIDLSHMDEQHSVKKYVESIKSIFALMGDGVISPSAYDTAWVALMEDVNEPNGGPQFPLCLKWIIDHQLPDGSWGESLMFSAFDRLLNTLACVIALTFWNIHSDKCKKDENMNKLGDEKEEHMTPGFELVFPSLIELAQKLEIDVPNDSPVLNKIYAKREIKLAKIPKNILHKTPTIMLYSLEGMKDLDWEQLLKLQSKSGSFLFSPAATAFAFMQTKDPNCLEYLTNLVAKFNGGVNKQNTFDAVPNAYPVDMYERIWIVDRLQRLGIARYFHSEIKDCVDYIYRYWDEQGVGFARNCNVPDLDDTAMAFRVLRTNGYQISPDVFQHFKKDRQFVCYPGQSTETVTVMLSLYRASQVLFPGEKILNEAKNFSHKFLTEKRSANKILDRWIITKDLSSEITYVLDVPWYASLPRLEARYYLDQYGGEDDVWIAKTLYRMGNICNSKYLDMAKLDYNHCQAIHQLEWSQIQKWYAHLKVEERFHTRLLWSYYLAAASIFEPERCIERVAWTKTAVICDIITSFYTSPGFSNDDMQAFADEFSNPQCHQKDGKPWHVVLEALHNTLKQISSKAHVALGIDIHPHLCRAVSFPSLSSTYSTPKYHHLVHGCSPICVLFVQKWTSWLLRWQEQGNHIGGEAELIVQVINISSGRWLPEEPLSHPQYRLLSSITNDLCHQISRKENSMVCSQIESKMQELVQLVLCDSSHDLDTDLKGTFLTVAKAFYYKAYFDPESINRHIGRVLFENVI